Protein AF-0000000067824622 (afdb_homodimer)

Solvent-accessible surface area (backbone atoms only — not comparable to full-atom values): 77413 Å² total; per-residue (Å²): 122,45,36,51,64,17,50,75,66,68,34,81,43,77,79,72,79,79,74,75,91,81,83,80,92,77,90,79,89,81,82,81,81,83,79,84,84,83,82,83,75,81,53,50,61,63,56,38,42,48,46,45,45,47,44,43,46,45,46,46,46,50,48,45,49,50,46,48,49,45,55,58,57,63,44,68,78,65,71,70,59,89,78,37,64,46,68,47,63,69,78,46,61,61,66,55,70,83,43,65,40,79,76,28,64,77,24,50,40,25,62,70,51,50,36,55,66,32,68,67,41,32,51,51,55,46,49,69,67,58,77,60,72,76,62,56,65,56,68,55,51,68,66,64,59,63,66,58,61,33,45,52,21,46,26,0,28,39,53,31,54,35,64,65,51,46,51,49,50,52,45,69,68,55,60,36,37,25,61,49,47,53,26,49,52,42,19,69,62,60,49,31,76,82,60,52,54,64,43,48,69,60,50,50,52,52,47,26,68,32,52,45,72,90,51,82,51,85,40,82,53,56,74,59,72,83,48,72,68,36,33,31,54,47,21,36,50,33,43,43,42,36,54,25,54,58,38,43,34,36,59,76,66,40,75,47,56,34,86,91,44,53,68,66,57,44,54,56,54,67,73,54,85,69,59,70,61,37,54,51,53,23,38,44,30,55,23,50,31,17,61,42,57,56,65,40,69,54,53,49,38,33,51,50,50,51,50,55,43,41,65,55,43,36,82,43,85,67,39,68,46,52,32,49,38,48,46,38,33,45,52,40,43,38,52,45,54,40,43,38,42,46,65,38,83,69,54,89,44,62,69,50,42,28,49,50,46,41,35,31,40,35,43,56,49,50,44,39,55,38,28,50,51,16,30,54,22,23,25,50,47,83,76,53,80,41,62,32,54,46,62,82,59,73,82,45,82,91,42,51,48,51,86,58,56,66,46,48,43,54,46,38,60,45,46,57,58,47,48,52,51,28,51,52,43,40,62,42,14,50,58,42,30,23,43,63,52,69,33,49,46,62,64,51,48,52,46,48,49,53,49,50,52,50,48,51,54,49,51,52,51,46,58,62,56,62,71,47,75,42,85,39,40,52,49,11,46,54,45,38,49,49,48,38,52,48,37,42,54,48,37,32,50,48,41,50,36,50,54,51,21,44,51,23,50,72,68,65,36,45,71,50,17,51,50,29,45,49,51,46,50,47,51,44,24,70,67,45,46,42,46,51,41,31,74,70,51,75,40,76,40,61,33,41,38,34,53,44,55,68,34,50,46,46,44,53,56,43,51,54,54,49,48,54,52,52,49,42,51,42,51,39,49,44,38,38,48,29,14,52,66,51,33,91,58,34,72,60,38,52,72,72,32,63,70,55,33,49,33,52,53,29,41,54,52,34,47,52,50,52,49,49,52,52,44,29,54,42,42,55,28,56,62,33,24,86,52,20,54,44,35,37,49,49,30,51,51,45,50,52,52,54,57,57,56,75,64,65,72,39,44,63,68,44,72,59,81,62,76,80,49,40,68,55,37,47,50,52,40,51,53,44,50,54,17,45,62,67,29,65,47,70,74,42,68,54,78,72,69,75,72,77,69,72,66,60,76,59,64,80,45,38,55,58,68,60,43,70,48,45,57,66,54,50,47,56,57,67,63,44,77,68,69,69,75,81,107,123,48,37,52,62,18,51,74,64,70,35,82,47,78,78,70,79,78,73,73,88,81,83,80,90,76,91,77,91,84,81,86,80,84,82,85,85,83,81,80,74,76,53,50,61,61,58,40,43,47,46,44,45,49,46,44,47,47,46,45,45,50,47,43,50,51,47,48,48,44,53,56,56,64,44,67,79,63,70,69,57,87,78,37,63,45,69,47,63,69,79,46,61,60,66,55,70,84,43,63,42,78,76,29,65,81,25,50,40,26,62,71,51,50,35,56,66,33,67,68,43,31,53,48,56,45,50,69,68,58,77,60,72,77,62,58,68,58,69,52,56,66,65,63,60,60,67,54,60,34,42,57,21,50,26,0,27,36,53,26,52,35,64,65,51,46,49,49,51,52,45,70,67,54,61,36,37,26,61,49,47,53,27,49,51,42,17,68,63,61,49,30,78,82,60,53,54,63,43,47,69,60,49,51,53,53,46,26,68,31,50,45,72,92,51,83,52,85,41,83,53,58,73,58,70,83,49,71,68,37,34,32,52,48,21,36,48,33,44,42,42,34,55,26,54,57,37,40,33,35,58,77,66,42,76,46,57,33,87,92,44,53,67,65,56,46,55,57,52,67,72,55,84,70,59,71,61,37,54,53,54,24,38,46,30,55,25,54,33,18,62,43,57,56,65,41,68,54,53,52,38,35,50,50,50,50,50,55,44,45,68,54,40,34,81,41,82,69,40,67,43,48,34,50,36,50,45,39,33,47,52,41,43,38,53,45,57,40,42,38,41,48,65,38,82,69,52,90,46,63,68,50,43,28,48,49,45,42,36,33,40,37,41,56,48,50,45,40,54,39,27,50,50,17,30,53,22,23,24,50,50,82,76,52,78,41,62,32,54,45,63,82,59,73,81,45,83,90,42,51,47,51,87,58,56,66,47,50,44,56,44,38,58,44,47,58,58,46,48,52,51,28,51,52,44,40,61,42,14,51,58,43,29,22,41,62,51,69,33,49,47,62,63,51,49,53,45,50,50,55,49,50,53,52,47,51,53,50,50,53,51,46,58,62,54,62,72,46,76,42,86,40,42,51,49,11,46,54,44,39,50,50,48,37,53,48,38,42,52,48,37,32,51,49,40,51,35,50,52,51,22,45,52,23,51,72,68,65,35,44,70,50,18,50,52,28,45,48,51,46,51,47,52,44,26,68,67,44,49,45,46,50,48,31,76,70,47,74,59,66,40,60,33,42,36,34,52,46,53,68,34,50,45,46,44,52,57,42,51,54,54,49,48,55,53,50,50,40,50,43,51,40,50,44,39,39,47,28,15,52,65,52,32,91,58,35,72,60,37,50,73,72,32,64,70,56,34,48,34,51,55,29,42,55,52,35,47,53,50,53,49,50,52,53,44,30,54,41,42,55,28,57,63,33,25,87,53,19,55,42,35,37,48,48,30,51,51,44,50,52,54,55,56,56,55,76,65,66,72,38,42,64,67,44,74,60,82,62,76,81,50,40,69,54,36,48,49,52,38,50,53,46,51,53,19,49,60,63,31,74,52,67,76,37,65,54,79,72,70,77,70,76,68,71,68,56,76,57,64,80,46,35,57,59,67,57,44,70,46,45,56,66,53,51,46,55,57,65,61,45,73,74,63,74,72,87,104

Organism: Candidozyma auris (NCBI:txid498019)

Structure (mmCIF, N/CA/C/O backbone):
data_AF-0000000067824622-model_v1
#
loop_
_entity.id
_entity.type
_entity.pdbx_description
1 polymer 'Transcription factor domain-containing protein'
#
loop_
_atom_site.group_PDB
_atom_site.id
_atom_site.type_symbol
_atom_site.label_atom_id
_atom_site.label_alt_id
_atom_site.label_comp_id
_atom_site.label_asym_id
_atom_site.label_entity_id
_atom_site.label_seq_id
_atom_site.pdbx_PDB_ins_code
_atom_site.Cartn_x
_atom_site.Cartn_y
_atom_site.Cartn_z
_atom_site.occupancy
_atom_site.B_iso_or_equiv
_atom_site.auth_seq_id
_atom_site.auth_comp_id
_atom_site.auth_asym_id
_atom_site.auth_atom_id
_atom_site.pdbx_PDB_model_num
ATOM 1 N N . MET A 1 1 ? -39.094 11.477 28.328 1 24.86 1 MET A N 1
ATOM 2 C CA . MET A 1 1 ? -39.281 12.766 27.672 1 24.86 1 MET A CA 1
ATOM 3 C C . MET A 1 1 ? -37.969 13.305 27.109 1 24.86 1 MET A C 1
ATOM 5 O O . MET A 1 1 ? -36.938 13.172 27.75 1 24.86 1 MET A O 1
ATOM 9 N N . PRO A 1 2 ? -37.875 13.523 25.891 1 34.56 2 PRO A N 1
ATOM 10 C CA . PRO A 1 2 ? -36.656 14.055 25.266 1 34.56 2 PRO A CA 1
ATOM 11 C C . PRO A 1 2 ? -36.156 15.336 25.922 1 34.56 2 PRO A C 1
ATOM 13 O O . PRO A 1 2 ? -36.969 16.109 26.469 1 34.56 2 PRO A O 1
ATOM 16 N N . CYS A 1 3 ? -35.062 15.305 26.578 1 33.31 3 CYS A N 1
ATOM 17 C CA . CYS A 1 3 ? -34.594 16.562 27.172 1 33.31 3 CYS A CA 1
ATOM 18 C C . CYS A 1 3 ? -34.781 17.719 26.188 1 33.31 3 CYS A C 1
ATOM 20 O O . CYS A 1 3 ? -35.031 17.5 25 1 33.31 3 CYS A O 1
ATOM 22 N N . SER A 1 4 ? -34.781 18.859 26.719 1 34.53 4 SER A N 1
ATOM 23 C CA . SER A 1 4 ? -35.094 20.047 25.938 1 34.53 4 SER A CA 1
ATOM 24 C C . SER A 1 4 ? -34.188 20.172 24.719 1 34.53 4 SER A C 1
ATOM 26 O O . SER A 1 4 ? -34.594 20.656 23.672 1 34.53 4 SER A O 1
ATOM 28 N N . ALA A 1 5 ? -32.906 19.906 25.031 1 33.91 5 ALA A N 1
ATOM 29 C CA . ALA A 1 5 ? -32.062 19.938 23.828 1 33.91 5 ALA A CA 1
ATOM 30 C C . ALA A 1 5 ? -32.562 18.938 22.797 1 33.91 5 ALA A C 1
ATOM 32 O O . ALA A 1 5 ? -32.688 19.266 21.609 1 33.91 5 ALA A O 1
ATOM 33 N N . CYS A 1 6 ? -32.969 17.797 23.375 1 37.84 6 CYS A N 1
ATOM 34 C CA . CYS A 1 6 ? -33.531 16.797 22.469 1 37.84 6 CYS A CA 1
ATOM 35 C C . CYS A 1 6 ? -34.844 17.297 21.844 1 37.84 6 CYS A C 1
ATOM 37 O O . CYS A 1 6 ? -35.094 17.031 20.672 1 37.84 6 CYS A O 1
ATOM 39 N N . ILE A 1 7 ? -35.562 17.969 22.703 1 44.47 7 ILE A N 1
ATOM 40 C CA . ILE A 1 7 ? -36.812 18.516 22.172 1 44.47 7 ILE A CA 1
ATOM 41 C C . ILE A 1 7 ? -36.5 19.531 21.078 1 44.47 7 ILE A C 1
ATOM 43 O O . ILE A 1 7 ? -37.094 19.5 20 1 44.47 7 ILE A O 1
ATOM 47 N N . LYS A 1 8 ? -35.625 20.531 21.516 1 35.62 8 LYS A N 1
ATOM 48 C CA . LYS A 1 8 ? -35.281 21.578 20.547 1 35.62 8 LYS A CA 1
ATOM 49 C C . LYS A 1 8 ? -34.656 20.969 19.297 1 35.62 8 LYS A C 1
ATOM 51 O O . LYS A 1 8 ? -34.969 21.406 18.172 1 35.62 8 LYS A O 1
ATOM 56 N N . PHE A 1 9 ? -33.719 20.125 19.562 1 40.97 9 PHE A N 1
ATOM 57 C CA . PHE A 1 9 ? -33.031 19.516 18.422 1 40.97 9 PHE A CA 1
ATOM 58 C C . PHE A 1 9 ? -33.75 18.234 18.016 1 40.97 9 PHE A C 1
ATOM 60 O O . PHE A 1 9 ? -33.25 17.469 17.172 1 40.97 9 PHE A O 1
ATOM 67 N N . LYS A 1 10 ? -35.125 18.031 18.438 1 38.56 10 LYS A N 1
ATOM 68 C CA . LYS A 1 10 ? -36.031 16.938 18.172 1 38.56 10 LYS A CA 1
ATOM 69 C C . LYS A 1 10 ? -35.344 15.594 18.203 1 38.56 10 LYS A C 1
ATOM 71 O O . LYS A 1 10 ? -35.562 14.742 17.344 1 38.56 10 LYS A O 1
ATOM 76 N N . ALA A 1 11 ? -34.219 15.695 18.984 1 31.95 11 ALA A N 1
ATOM 77 C CA . ALA A 1 11 ? -33.5 14.422 19.094 1 31.95 11 ALA A CA 1
ATOM 78 C C . ALA A 1 11 ? -33.969 13.633 20.312 1 31.95 11 ALA A C 1
ATOM 80 O O . ALA A 1 11 ? -34.406 14.211 21.312 1 31.95 11 ALA A O 1
ATOM 81 N N . GLN A 1 12 ? -34.531 12.453 20.203 1 33.31 12 GLN A N 1
ATOM 82 C CA . GLN A 1 12 ? -34.969 11.516 21.219 1 33.31 12 GLN A CA 1
ATOM 83 C C . GLN A 1 12 ? -33.875 11.242 22.234 1 33.31 12 GLN A C 1
ATOM 85 O O . GLN A 1 12 ? -32.781 10.82 21.875 1 33.31 12 GLN A O 1
ATOM 90 N N . CYS A 1 13 ? -33.75 12.133 23.312 1 31.16 13 CYS A N 1
ATOM 91 C CA . CYS A 1 13 ? -32.75 12.031 24.359 1 31.16 13 CYS A CA 1
ATOM 92 C C . CYS A 1 13 ? -32.969 10.766 25.188 1 31.16 13 CYS A C 1
ATOM 94 O O . CYS A 1 13 ? -34.062 10.547 25.719 1 31.16 13 CYS A O 1
ATOM 96 N N . ASP A 1 14 ? -32.406 9.633 24.875 1 28.34 14 ASP A N 1
ATOM 97 C CA . ASP A 1 14 ? -32.594 8.422 25.672 1 28.34 14 ASP A CA 1
ATOM 98 C C . ASP A 1 14 ? -31.844 8.516 26.984 1 28.34 14 ASP A C 1
ATOM 100 O O . ASP A 1 14 ? -31.562 7.496 27.625 1 28.34 14 ASP A O 1
ATOM 104 N N . TYR A 1 15 ? -31.141 9.656 27.312 1 25.36 15 TYR A N 1
ATOM 105 C CA . TYR A 1 15 ? -30.234 9.469 28.438 1 25.36 15 TYR A CA 1
ATOM 106 C C . TYR A 1 15 ? -31 9.422 29.75 1 25.36 15 TYR A C 1
ATOM 108 O O . TYR A 1 15 ? -31.422 10.453 30.266 1 25.36 15 TYR A O 1
ATOM 116 N N . SER A 1 16 ? -31.781 8.523 30.094 1 23.59 16 SER A N 1
ATOM 117 C CA . SER A 1 16 ? -32.531 8.461 31.344 1 23.59 16 SER A CA 1
ATOM 118 C C . SER A 1 16 ? -31.594 8.555 32.531 1 23.59 16 SER A C 1
ATOM 120 O O . SER A 1 16 ? -31.891 9.242 33.531 1 23.59 16 SER A O 1
ATOM 122 N N . GLU A 1 17 ? -30.5 7.695 32.688 1 20.67 17 GLU A N 1
ATOM 123 C CA . GLU A 1 17 ? -30.297 7.172 34.031 1 20.67 17 GLU A CA 1
ATOM 124 C C . GLU A 1 17 ? -29.359 8.062 34.844 1 20.67 17 GLU A C 1
ATOM 126 O O . GLU A 1 17 ? -28.953 7.707 35.938 1 20.67 17 GLU A O 1
ATOM 131 N N . PHE A 1 18 ? -28.891 9.219 34.438 1 19.72 18 PHE A N 1
ATOM 132 C CA . PHE A 1 18 ? -27.656 9.742 35 1 19.72 18 PHE A CA 1
ATOM 133 C C . PHE A 1 18 ? -27.922 10.312 36.406 1 19.72 18 PHE A C 1
ATOM 135 O O . PHE A 1 18 ? -27.047 10.984 36.969 1 19.72 18 PHE A O 1
ATOM 142 N N . ALA A 1 19 ? -28.953 10.242 37.062 1 17.84 19 ALA A N 1
ATOM 143 C CA . ALA A 1 19 ? -29.203 11.172 38.156 1 17.84 19 ALA A CA 1
ATOM 144 C C . ALA A 1 19 ? -28.297 10.867 39.344 1 17.84 19 ALA A C 1
ATOM 146 O O . ALA A 1 19 ? -28.062 11.719 40.219 1 17.84 19 ALA A O 1
ATOM 147 N N . LYS A 1 20 ? -27.625 9.672 39.688 1 17.48 20 LYS A N 1
ATOM 148 C CA . LYS A 1 20 ? -27.797 9.562 41.125 1 17.48 20 LYS A CA 1
ATOM 149 C C . LYS A 1 20 ? -26.672 10.273 41.875 1 17.48 20 LYS A C 1
ATOM 151 O O . LYS A 1 20 ? -26.922 11.086 42.75 1 17.48 20 LYS A O 1
ATOM 156 N N . ASN A 1 21 ? -25.281 9.734 42.219 1 16.59 21 ASN A N 1
ATOM 157 C CA . ASN A 1 21 ? -24.844 9.648 43.594 1 16.59 21 ASN A CA 1
ATOM 158 C C . ASN A 1 21 ? -23.828 10.75 43.938 1 16.59 21 ASN A C 1
ATOM 160 O O . ASN A 1 21 ? -22.734 10.797 43.375 1 16.59 21 ASN A O 1
ATOM 164 N N . PHE A 1 22 ? -24.078 12.016 44.25 1 17.06 22 PHE A N 1
ATOM 165 C CA . PHE A 1 22 ? -23.297 13.203 44.531 1 17.06 22 PHE A CA 1
ATOM 166 C C . PHE A 1 22 ? -22.547 13.039 45.875 1 17.06 22 PHE A C 1
ATOM 168 O O . PHE A 1 22 ? -23.125 13.227 46.938 1 17.06 22 PHE A O 1
ATOM 175 N N . PRO A 1 23 ? -21.344 12.227 46.094 1 17.61 23 PRO A N 1
ATOM 176 C CA . PRO A 1 23 ? -20.953 12.344 47.5 1 17.61 23 PRO A CA 1
ATOM 177 C C . PRO A 1 23 ? -20.172 13.625 47.781 1 17.61 23 PRO A C 1
ATOM 179 O O . PRO A 1 23 ? -19.531 14.18 46.875 1 17.61 23 PRO A O 1
ATOM 182 N N . THR A 1 24 ? -20.094 14.406 48.969 1 16.55 24 THR A N 1
ATOM 183 C CA . THR A 1 24 ? -19.875 15.672 49.656 1 16.55 24 THR A CA 1
ATOM 184 C C . THR A 1 24 ? -18.422 15.82 50.062 1 16.55 24 THR A C 1
ATOM 186 O O . THR A 1 24 ? -18.031 16.828 50.688 1 16.55 24 THR A O 1
ATOM 189 N N . ASN A 1 25 ? -17.188 15.211 49.656 1 17.42 25 ASN A N 1
ATOM 190 C CA . ASN A 1 25 ? -16.188 15.328 50.719 1 17.42 25 ASN A CA 1
ATOM 191 C C . ASN A 1 25 ? -15.461 16.672 50.656 1 17.42 25 ASN A C 1
ATOM 193 O O . ASN A 1 25 ? -15.102 17.141 49.594 1 17.42 25 ASN A O 1
ATOM 197 N N . ARG A 1 26 ? -15.148 17.609 51.812 1 16.52 26 ARG A N 1
ATOM 198 C CA . ARG A 1 26 ? -14.859 18.922 52.375 1 16.52 26 ARG A CA 1
ATOM 199 C C . ARG A 1 26 ? -13.359 19.188 52.406 1 16.52 26 ARG A C 1
ATOM 201 O O . ARG A 1 26 ? -12.914 20.234 52.875 1 16.52 26 ARG A O 1
ATOM 208 N N . ALA A 1 27 ? -12.258 18.453 52 1 18.16 27 ALA A N 1
ATOM 209 C CA . ALA A 1 27 ? -11.109 18.703 52.875 1 18.16 27 ALA A CA 1
ATOM 210 C C . ALA A 1 27 ? -10.422 20.016 52.5 1 18.16 27 ALA A C 1
ATOM 212 O O . ALA A 1 27 ? -10.508 20.469 51.375 1 18.16 27 ALA A O 1
ATOM 213 N N . GLY A 1 28 ? -9.633 20.844 53.469 1 16.81 28 GLY A N 1
ATOM 214 C CA . GLY A 1 28 ? -9.211 22.109 54.062 1 16.81 28 GLY A CA 1
ATOM 215 C C . GLY A 1 28 ? -7.918 22.641 53.5 1 16.81 28 GLY A C 1
ATOM 216 O O . GLY A 1 28 ? -7.512 23.766 53.781 1 16.81 28 GLY A O 1
ATOM 217 N N . GLU A 1 29 ? -6.938 22 52.75 1 19.23 29 GLU A N 1
ATOM 218 C CA . GLU A 1 29 ? -5.566 22.328 53.156 1 19.23 29 GLU A CA 1
ATOM 219 C C . GLU A 1 29 ? -5.137 23.672 52.562 1 19.23 29 GLU A C 1
ATOM 221 O O . GLU A 1 29 ? -5.555 24.031 51.469 1 19.23 29 GLU A O 1
ATOM 226 N N . HIS A 1 30 ? -4.328 24.578 53.344 1 17.73 30 HIS A N 1
ATOM 227 C CA . HIS A 1 30 ? -3.873 25.922 53.656 1 17.73 30 HIS A CA 1
ATOM 228 C C . HIS A 1 30 ? -2.695 26.312 52.75 1 17.73 30 HIS A C 1
ATOM 230 O O . HIS A 1 30 ? -1.602 25.766 52.906 1 17.73 30 HIS A O 1
ATOM 236 N N . ASN A 1 31 ? -2.768 26.469 51.531 1 17.88 31 ASN A N 1
ATOM 237 C CA . ASN A 1 31 ? -1.625 26.688 50.625 1 17.88 31 ASN A CA 1
ATOM 238 C C . ASN A 1 31 ? -1.008 28.062 50.844 1 17.88 31 ASN A C 1
ATOM 240 O O . ASN A 1 31 ? -1.651 29.078 50.562 1 17.88 31 ASN A O 1
ATOM 244 N N . LYS A 1 32 ? -0.016 28.266 51.844 1 18.06 32 LYS A N 1
ATOM 245 C CA . LYS A 1 32 ? 0.682 29.484 52.25 1 18.06 32 LYS A CA 1
ATOM 246 C C . LYS A 1 32 ? 1.555 30.016 51.094 1 18.06 32 LYS A C 1
ATOM 248 O O . LYS A 1 32 ? 2.326 29.266 50.5 1 18.06 32 LYS A O 1
ATOM 253 N N . VAL A 1 33 ? 1.267 31.141 50.531 1 19.44 33 VAL A N 1
ATOM 254 C CA . VAL A 1 33 ? 1.711 31.922 49.375 1 19.44 33 VAL A CA 1
ATOM 255 C C . VAL A 1 33 ? 3.016 32.656 49.719 1 19.44 33 VAL A C 1
ATOM 257 O O . VAL A 1 33 ? 3.051 33.5 50.625 1 19.44 33 VAL A O 1
ATOM 260 N N . PHE A 1 34 ? 4.27 31.984 49.844 1 17.94 34 PHE A N 1
ATOM 261 C CA . PHE A 1 34 ? 5.449 32.656 50.375 1 17.94 34 PHE A CA 1
ATOM 262 C C . PHE A 1 34 ? 5.898 33.75 49.406 1 17.94 34 PHE A C 1
ATOM 264 O O . PHE A 1 34 ? 5.98 33.531 48.188 1 17.94 34 PHE A O 1
ATOM 271 N N . LYS A 1 35 ? 5.957 35.125 49.781 1 19.88 35 LYS A N 1
ATOM 272 C CA . LYS A 1 35 ? 6.199 36.438 49.25 1 19.88 35 LYS A CA 1
ATOM 273 C C . LYS A 1 35 ? 7.695 36.719 49.094 1 19.88 35 LYS A C 1
ATOM 275 O O . LYS A 1 35 ? 8.414 36.812 50.094 1 19.88 35 LYS A O 1
ATOM 280 N N . SER A 1 36 ? 8.492 36.031 48.281 1 20.3 36 SER A N 1
ATOM 281 C CA . SER A 1 36 ? 9.922 36.312 48.406 1 20.3 36 SER A CA 1
ATOM 282 C C . SER A 1 36 ? 10.242 37.75 48.062 1 20.3 36 SER A C 1
ATOM 284 O O . SER A 1 36 ? 9.625 38.344 47.156 1 20.3 36 SER A O 1
ATOM 286 N N . GLU A 1 37 ? 11.07 38.531 48.844 1 19.14 37 GLU A N 1
ATOM 287 C CA . GLU A 1 37 ? 11.57 39.906 49.031 1 19.14 37 GLU A CA 1
ATOM 288 C C . GLU A 1 37 ? 12.484 40.312 47.875 1 19.14 37 GLU A C 1
ATOM 290 O O . GLU A 1 37 ? 13.203 39.5 47.312 1 19.14 37 GLU A O 1
ATOM 295 N N . LEU A 1 38 ? 12.445 41.688 47.406 1 23.72 38 LEU A N 1
ATOM 296 C CA . LEU A 1 38 ? 12.789 42.594 46.312 1 23.72 38 LEU A CA 1
ATOM 297 C C . LEU A 1 38 ? 14.258 43 46.375 1 23.72 38 LEU A C 1
ATOM 299 O O . LEU A 1 38 ? 14.664 43.969 45.75 1 23.72 38 LEU A O 1
ATOM 303 N N . GLY A 1 39 ? 15.289 42.219 46.875 1 21.33 39 GLY A N 1
ATOM 304 C CA . GLY A 1 39 ? 16.484 42.938 47.25 1 21.33 39 GLY A CA 1
ATOM 305 C C . GLY A 1 39 ? 17.078 43.719 46.062 1 21.33 39 GLY A C 1
ATOM 306 O O . GLY A 1 39 ? 16.719 43.469 44.938 1 21.33 39 GLY A O 1
ATOM 307 N N . SER A 1 40 ? 18.266 44.562 46.344 1 22.34 40 SER A N 1
ATOM 308 C CA . SER A 1 40 ? 18.938 45.812 46.094 1 22.34 40 SER A CA 1
ATOM 309 C C . SER A 1 40 ? 19.672 45.781 44.75 1 22.34 40 SER A C 1
ATOM 311 O O . SER A 1 40 ? 19.953 46.844 44.156 1 22.34 40 SER A O 1
ATOM 313 N N . ASP A 1 41 ? 20.594 44.812 44.625 1 26.02 41 ASP A N 1
ATOM 314 C CA . ASP A 1 41 ? 21.906 45.062 44.031 1 26.02 41 ASP A CA 1
ATOM 315 C C . ASP A 1 41 ? 21.766 45.406 42.531 1 26.02 41 ASP A C 1
ATOM 317 O O . ASP A 1 41 ? 20.797 45 41.906 1 26.02 41 ASP A O 1
ATOM 321 N N . GLY A 1 42 ? 22.734 46.312 42.125 1 26.14 42 GLY A N 1
ATOM 322 C CA . GLY A 1 42 ? 22.938 47.188 41 1 26.14 42 GLY A CA 1
ATOM 323 C C . GLY A 1 42 ? 22.859 46.469 39.656 1 26.14 42 GLY A C 1
ATOM 324 O O . GLY A 1 42 ? 23.422 46.938 38.656 1 26.14 42 GLY A O 1
ATOM 325 N N . ARG A 1 43 ? 22.719 45.188 39.906 1 32.97 43 ARG A N 1
ATOM 326 C CA . ARG A 1 43 ? 22.797 44.438 38.656 1 32.97 43 ARG A CA 1
ATOM 327 C C . ARG A 1 43 ? 21.875 45.062 37.625 1 32.97 43 ARG A C 1
ATOM 329 O O . ARG A 1 43 ? 20.781 45.531 37.938 1 32.97 43 ARG A O 1
ATOM 336 N N . ASP A 1 44 ? 22.688 45.531 36.688 1 32.5 44 ASP A N 1
ATOM 337 C CA . ASP A 1 44 ? 22.078 46.281 35.594 1 32.5 44 ASP A CA 1
ATOM 338 C C . ASP A 1 44 ? 20.625 45.875 35.375 1 32.5 44 ASP A C 1
ATOM 340 O O . ASP A 1 44 ? 20.297 44.688 35.531 1 32.5 44 ASP A O 1
ATOM 344 N N . GLU A 1 45 ? 19.672 46.906 35.656 1 32.12 45 GLU A N 1
ATOM 345 C CA . GLU A 1 45 ? 18.234 46.656 35.625 1 32.12 45 GLU A CA 1
ATOM 346 C C . GLU A 1 45 ? 17.875 45.719 34.438 1 32.12 45 GLU A C 1
ATOM 348 O O . GLU A 1 45 ? 17.031 44.844 34.594 1 32.12 45 GLU A O 1
ATOM 353 N N . VAL A 1 46 ? 18.531 46.125 33.531 1 38.16 46 VAL A N 1
ATOM 354 C CA . VAL A 1 46 ? 18.156 45.438 32.281 1 38.16 46 VAL A CA 1
ATOM 355 C C . VAL A 1 46 ? 18.625 43.969 32.344 1 38.16 46 VAL A C 1
ATOM 357 O O . VAL A 1 46 ? 17.891 43.062 31.984 1 38.16 46 VAL A O 1
ATOM 360 N N . THR A 1 47 ? 19.969 43.844 32.719 1 38.78 47 THR A N 1
ATOM 361 C CA . THR A 1 47 ? 20.453 42.469 32.906 1 38.78 47 THR A CA 1
ATOM 362 C C . THR A 1 47 ? 19.719 41.781 34.031 1 38.78 47 THR A C 1
ATOM 364 O O . THR A 1 47 ? 19.375 40.594 33.906 1 38.78 47 THR A O 1
ATOM 367 N N . MET A 1 48 ? 19.547 42.594 35.188 1 37.72 48 MET A N 1
ATOM 368 C CA . MET A 1 48 ? 18.719 42.062 36.281 1 37.72 48 MET A CA 1
ATOM 369 C C . MET A 1 48 ? 17.312 41.75 35.781 1 37.72 48 MET A C 1
ATOM 371 O O . MET A 1 48 ? 16.734 40.75 36.156 1 37.72 48 MET A O 1
ATOM 375 N N . LEU A 1 49 ? 16.797 42.688 34.969 1 39.25 49 LEU A N 1
ATOM 376 C CA . LEU A 1 49 ? 15.484 42.406 34.375 1 39.25 49 LEU A CA 1
ATOM 377 C C . LEU A 1 49 ? 15.547 41.219 33.438 1 39.25 49 LEU A C 1
ATOM 379 O O . LEU A 1 49 ? 14.633 40.375 33.438 1 39.25 49 LEU A O 1
ATOM 383 N N . LYS A 1 50 ? 16.641 41.156 32.656 1 42.03 50 LYS A N 1
ATOM 384 C CA . LYS A 1 50 ? 16.812 39.969 31.797 1 42.03 50 LYS A CA 1
ATOM 385 C C . LYS A 1 50 ? 17.016 38.719 32.656 1 42.03 50 LYS A C 1
ATOM 387 O O . LYS A 1 50 ? 16.422 37.688 32.375 1 42.03 50 LYS A O 1
ATOM 392 N N . GLU A 1 51 ? 17.938 38.844 33.688 1 44.34 51 GLU A N 1
ATOM 393 C CA . GLU A 1 51 ? 18.109 37.719 34.594 1 44.34 51 GLU A CA 1
ATOM 394 C C . GLU A 1 51 ? 16.844 37.469 35.406 1 44.34 51 GLU A C 1
ATOM 396 O O . GLU A 1 51 ? 16.453 36.344 35.625 1 44.34 51 GLU A O 1
ATOM 401 N N . ARG A 1 52 ? 16.266 38.625 35.906 1 41.44 52 ARG A N 1
ATOM 402 C CA . ARG A 1 52 ? 14.984 38.469 36.594 1 41.44 52 ARG A CA 1
ATOM 403 C C . ARG A 1 52 ? 13.922 37.938 35.656 1 41.44 52 ARG A C 1
ATOM 405 O O . ARG A 1 52 ? 13.117 37.062 36.031 1 41.44 52 ARG A O 1
ATOM 412 N N . LEU A 1 53 ? 13.977 38.406 34.375 1 42.09 53 LEU A N 1
ATOM 413 C CA . LEU A 1 53 ? 13.047 37.812 33.406 1 42.09 53 LEU A CA 1
ATOM 414 C C . LEU A 1 53 ? 13.406 36.375 33.125 1 42.09 53 LEU A C 1
ATOM 416 O O . LEU A 1 53 ? 12.523 35.5 33.094 1 42.09 53 LEU A O 1
ATOM 420 N N . MET A 1 54 ? 14.68 36.094 32.969 1 48.31 54 MET A N 1
ATOM 421 C CA . MET A 1 54 ? 15.07 34.688 32.844 1 48.31 54 MET A CA 1
ATOM 422 C C . MET A 1 54 ? 14.773 33.938 34.125 1 48.31 54 MET A C 1
ATOM 424 O O . MET A 1 54 ? 14.289 32.781 34.094 1 48.31 54 MET A O 1
ATOM 428 N N . ALA A 1 55 ? 15.156 34.531 35.281 1 45.22 55 ALA A N 1
ATOM 429 C CA . ALA A 1 55 ? 14.844 33.906 36.562 1 45.22 55 ALA A CA 1
ATOM 430 C C . ALA A 1 55 ? 13.336 33.812 36.812 1 45.22 55 ALA A C 1
ATOM 432 O O . ALA A 1 55 ? 12.828 32.812 37.312 1 45.22 55 ALA A O 1
ATOM 433 N N . LEU A 1 56 ? 12.617 34.906 36.469 1 40.22 56 LEU A N 1
ATOM 434 C CA . LEU A 1 56 ? 11.164 34.844 36.594 1 40.22 56 LEU A CA 1
ATOM 435 C C . LEU A 1 56 ? 10.578 33.875 35.562 1 40.22 56 LEU A C 1
ATOM 437 O O . LEU A 1 56 ? 9.664 33.125 35.875 1 40.22 56 LEU A O 1
ATOM 441 N N . GLU A 1 57 ? 11.188 33.875 34.344 1 42.62 57 GLU A N 1
ATOM 442 C CA . GLU A 1 57 ? 10.766 32.844 33.406 1 42.62 57 GLU A CA 1
ATOM 443 C C . GLU A 1 57 ? 11.141 31.453 33.875 1 42.62 57 GLU A C 1
ATOM 445 O O . GLU A 1 57 ? 10.344 30.516 33.75 1 42.62 57 GLU A O 1
ATOM 450 N N . GLU A 1 58 ? 12.32 31.328 34.406 1 44.62 58 GLU A N 1
ATOM 451 C CA . GLU A 1 58 ? 12.664 30.062 35.031 1 44.62 58 GLU A CA 1
ATOM 452 C C . GLU A 1 58 ? 11.828 29.828 36.281 1 44.62 58 GLU A C 1
ATOM 454 O O . GLU A 1 58 ? 11.398 28.703 36.562 1 44.62 58 GLU A O 1
ATOM 459 N N . ALA A 1 59 ? 11.633 30.812 37.188 1 41.12 59 ALA A N 1
ATOM 460 C CA . ALA A 1 59 ? 10.766 30.672 38.344 1 41.12 59 ALA A CA 1
ATOM 461 C C . ALA A 1 59 ? 9.32 30.422 37.906 1 41.12 59 ALA A C 1
ATOM 463 O O . ALA A 1 59 ? 8.625 29.594 38.531 1 41.12 59 ALA A O 1
ATOM 464 N N . VAL A 1 60 ? 8.875 31.172 36.875 1 38.28 60 VAL A N 1
ATOM 465 C CA . VAL A 1 60 ? 7.547 30.859 36.344 1 38.28 60 VAL A CA 1
ATOM 466 C C . VAL A 1 60 ? 7.566 29.469 35.719 1 38.28 60 VAL A C 1
ATOM 468 O O . VAL A 1 60 ? 6.641 28.672 35.906 1 38.28 60 VAL A O 1
ATOM 471 N N . LYS A 1 61 ? 8.633 29.141 35.031 1 39.69 61 LYS A N 1
ATOM 472 C CA . LYS A 1 61 ? 8.789 27.781 34.5 1 39.69 61 LYS A CA 1
ATOM 473 C C . LYS A 1 61 ? 8.82 26.75 35.625 1 39.69 61 LYS A C 1
ATOM 475 O O . LYS A 1 61 ? 8.18 25.703 35.531 1 39.69 61 LYS A O 1
ATOM 480 N N . ARG A 1 62 ? 9.68 26.953 36.625 1 40.19 62 ARG A N 1
ATOM 481 C CA . ARG A 1 62 ? 9.75 26.047 37.781 1 40.19 62 ARG A CA 1
ATOM 482 C C . ARG A 1 62 ? 8.438 26.047 38.562 1 40.19 62 ARG A C 1
ATOM 484 O O . ARG A 1 62 ? 7.961 25 39 1 40.19 62 ARG A O 1
ATOM 491 N N . ASN A 1 63 ? 7.973 27.203 38.875 1 37.09 63 ASN A N 1
ATOM 492 C CA . ASN A 1 63 ? 6.684 27.234 39.531 1 37.09 63 ASN A CA 1
ATOM 493 C C . ASN A 1 63 ? 5.562 26.703 38.656 1 37.09 63 ASN A C 1
ATOM 495 O O . ASN A 1 63 ? 4.652 26.031 39.125 1 37.09 63 ASN A O 1
ATOM 499 N N . THR A 1 64 ? 5.633 27 37.375 1 33.78 64 THR A N 1
ATOM 500 C CA . THR A 1 64 ? 4.648 26.422 36.469 1 33.78 64 THR A CA 1
ATOM 501 C C . THR A 1 64 ? 4.871 24.922 36.312 1 33.78 64 THR A C 1
ATOM 503 O O . THR A 1 64 ? 3.912 24.156 36.25 1 33.78 64 THR A O 1
ATOM 506 N N . ALA A 1 65 ? 6.078 24.469 36.25 1 38.16 65 ALA A N 1
ATOM 507 C CA . ALA A 1 65 ? 6.316 23.031 36.281 1 38.16 65 ALA A CA 1
ATOM 508 C C . ALA A 1 65 ? 5.855 22.422 37.594 1 38.16 65 ALA A C 1
ATOM 510 O O . ALA A 1 65 ? 5.277 21.328 37.625 1 38.16 65 ALA A O 1
ATOM 511 N N . LYS A 1 66 ? 6.188 23 38.781 1 36.91 66 LYS A N 1
ATOM 512 C CA . LYS A 1 66 ? 5.703 22.516 40.062 1 36.91 66 LYS A CA 1
ATOM 513 C C . LYS A 1 66 ? 4.184 22.609 40.156 1 36.91 66 LYS A C 1
ATOM 515 O O . LYS A 1 66 ? 3.529 21.688 40.656 1 36.91 66 LYS A O 1
ATOM 520 N N . ARG A 1 67 ? 3.637 23.734 39.781 1 32.97 67 ARG A N 1
ATOM 521 C CA . ARG A 1 67 ? 2.182 23.859 39.812 1 32.97 67 ARG A CA 1
ATOM 522 C C . ARG A 1 67 ? 1.543 22.969 38.75 1 32.97 67 ARG A C 1
ATOM 524 O O . ARG A 1 67 ? 0.453 22.422 38.969 1 32.97 67 ARG A O 1
ATOM 531 N N . ARG A 1 68 ? 2.15 22.812 37.594 1 37.28 68 ARG A N 1
ATOM 532 C CA . ARG A 1 68 ? 1.744 21.797 36.625 1 37.28 68 ARG A CA 1
ATOM 533 C C . ARG A 1 68 ? 1.673 20.422 37.25 1 37.28 68 ARG A C 1
ATOM 535 O O . ARG A 1 68 ? 0.71 19.688 37.031 1 37.28 68 ARG A O 1
ATOM 542 N N . SER A 1 69 ? 2.74 20.062 37.969 1 37.09 69 SER A N 1
ATOM 543 C CA . SER A 1 69 ? 2.76 18.797 38.688 1 37.09 69 SER A CA 1
ATOM 544 C C . SER A 1 69 ? 1.692 18.766 39.781 1 37.09 69 SER A C 1
ATOM 546 O O . SER A 1 69 ? 1.121 17.703 40.062 1 37.09 69 SER A O 1
ATOM 548 N N . GLN A 1 70 ? 1.493 19.844 40.438 1 35.97 70 GLN A N 1
ATOM 549 C CA . GLN A 1 70 ? 0.503 19.844 41.5 1 35.97 70 GLN A CA 1
ATOM 550 C C . GLN A 1 70 ? -0.914 19.766 40.938 1 35.97 70 GLN A C 1
ATOM 552 O O . GLN A 1 70 ? -1.771 19.094 41.531 1 35.97 70 GLN A O 1
ATOM 557 N N . VAL A 1 71 ? -1.248 20.609 40 1 33.75 71 VAL A N 1
ATOM 558 C CA . VAL A 1 71 ? -2.592 20.516 39.438 1 33.75 71 VAL A CA 1
ATOM 559 C C . VAL A 1 71 ? -2.777 19.172 38.75 1 33.75 71 VAL A C 1
ATOM 561 O O . VAL A 1 71 ? -3.818 18.531 38.906 1 33.75 71 VAL A O 1
ATOM 564 N N . ILE A 1 72 ? -1.826 18.766 37.938 1 39.16 72 ILE A N 1
ATOM 565 C CA . ILE A 1 72 ? -1.896 17.422 37.344 1 39.16 72 ILE A CA 1
ATOM 566 C C . ILE A 1 72 ? -1.964 16.391 38.469 1 39.16 72 ILE A C 1
ATOM 568 O O . ILE A 1 72 ? -2.693 15.406 38.375 1 39.16 72 ILE A O 1
ATOM 572 N N . GLN A 1 73 ? -1.229 16.641 39.594 1 36.5 73 GLN A N 1
ATOM 573 C CA . GLN A 1 73 ? -1.237 15.734 40.75 1 36.5 73 GLN A CA 1
ATOM 574 C C . GLN A 1 73 ? -2.574 15.781 41.469 1 36.5 73 GLN A C 1
ATOM 576 O O . GLN A 1 73 ? -2.898 14.883 42.25 1 36.5 73 GLN A O 1
ATOM 581 N N . SER A 1 74 ? -3.141 16.891 41.469 1 35.28 74 SER A N 1
ATOM 582 C CA . SER A 1 74 ? -4.379 16.906 42.25 1 35.28 74 SER A CA 1
ATOM 583 C C . SER A 1 74 ? -5.48 16.125 41.531 1 35.28 74 SER A C 1
ATOM 585 O O . SER A 1 74 ? -6.555 15.906 42.094 1 35.28 74 SER A O 1
ATOM 587 N N . VAL A 1 75 ? -5.457 16.188 40.25 1 35.81 75 VAL A N 1
ATOM 588 C CA . VAL A 1 75 ? -6.477 15.328 39.656 1 35.81 75 VAL A CA 1
ATOM 589 C C . VAL A 1 75 ? -6.07 13.859 39.781 1 35.81 75 VAL A C 1
ATOM 591 O O . VAL A 1 75 ? -5.016 13.453 39.281 1 35.81 75 VAL A O 1
ATOM 594 N N . PRO A 1 76 ? -6.512 13.273 40.75 1 36.19 76 PRO A N 1
ATOM 595 C CA . PRO A 1 76 ? -6.164 11.859 40.906 1 36.19 76 PRO A CA 1
ATOM 596 C C . PRO A 1 76 ? -6.125 11.133 39.562 1 36.19 76 PRO A C 1
ATOM 598 O O . PRO A 1 76 ? -7.039 11.281 38.75 1 36.19 76 PRO A O 1
ATOM 601 N N . GLU A 1 77 ? -4.91 11.008 39.031 1 45.88 77 GLU A N 1
ATOM 602 C CA . GLU A 1 77 ? -4.781 10.156 37.875 1 45.88 77 GLU A CA 1
ATOM 603 C C . GLU A 1 77 ? -5.633 8.898 38 1 45.88 77 GLU A C 1
ATOM 605 O O . GLU A 1 77 ? -5.285 7.988 38.75 1 45.88 77 GLU A O 1
ATOM 610 N N . LEU A 1 78 ? -6.855 9.094 37.812 1 44.66 78 LEU A N 1
ATOM 611 C CA . LEU A 1 78 ? -7.652 7.875 37.781 1 44.66 78 LEU A CA 1
ATOM 612 C C . LEU A 1 78 ? -7.176 6.949 36.656 1 44.66 78 LEU A C 1
ATOM 614 O O . LEU A 1 78 ? -7 7.383 35.531 1 44.66 78 LEU A O 1
ATOM 618 N N . LYS A 1 79 ? -6.438 5.961 37.188 1 54.12 79 LYS A N 1
ATOM 619 C CA . LYS A 1 79 ? -6.016 4.926 36.25 1 54.12 79 LYS A CA 1
ATOM 620 C C . LYS A 1 79 ? -7.191 4.043 35.844 1 54.12 79 LYS A C 1
ATOM 622 O O . LYS A 1 79 ? -7.98 3.617 36.688 1 54.12 79 LYS A O 1
ATOM 627 N N . ALA A 1 80 ? -7.52 4.207 34.656 1 57.53 80 ALA A N 1
ATOM 628 C CA . ALA A 1 80 ? -8.516 3.279 34.125 1 57.53 80 ALA A CA 1
ATOM 629 C C . ALA A 1 80 ? -8.234 1.853 34.594 1 57.53 80 ALA A C 1
ATOM 631 O O . ALA A 1 80 ? -7.094 1.507 34.906 1 57.53 80 ALA A O 1
ATOM 632 N N . SER A 1 81 ? -9.297 1.148 34.875 1 63.72 81 SER A N 1
ATOM 633 C CA . SER A 1 81 ? -9.148 -0.267 35.188 1 63.72 81 SER A CA 1
ATOM 634 C C . SER A 1 81 ? -8.25 -0.976 34.188 1 63.72 81 SER A C 1
ATOM 636 O O . SER A 1 81 ? -8.18 -0.588 33.031 1 63.72 81 SER A O 1
ATOM 638 N N . SER A 1 82 ? -7.418 -1.758 34.75 1 64.62 82 SER A N 1
ATOM 639 C CA . SER A 1 82 ? -6.465 -2.514 33.938 1 64.62 82 SER A CA 1
ATOM 640 C C . SER A 1 82 ? -7.164 -3.238 32.781 1 64.62 82 SER A C 1
ATOM 642 O O . SER A 1 82 ? -6.535 -3.57 31.781 1 64.62 82 SER A O 1
ATOM 644 N N . GLU A 1 83 ? -8.414 -3.295 32.875 1 75.12 83 GLU A N 1
ATOM 645 C CA . GLU A 1 83 ? -9.133 -4.07 31.875 1 75.12 83 GLU A CA 1
ATOM 646 C C . GLU A 1 83 ? -9.891 -3.16 30.906 1 75.12 83 GLU A C 1
ATOM 648 O O . GLU A 1 83 ? -10.523 -3.637 29.969 1 75.12 83 GLU A O 1
ATOM 653 N N . ALA A 1 84 ? -9.695 -1.883 31.125 1 84.94 84 ALA A N 1
ATOM 654 C CA . ALA A 1 84 ? -10.477 -0.963 30.297 1 84.94 84 ALA A CA 1
ATOM 655 C C . ALA A 1 84 ? -9.992 -0.98 28.844 1 84.94 84 ALA A C 1
ATOM 657 O O . ALA A 1 84 ? -8.789 -1.057 28.594 1 84.94 84 ALA A O 1
ATOM 658 N N . LYS A 1 85 ? -10.984 -1.032 27.938 1 89 85 LYS A N 1
ATOM 659 C CA . LYS A 1 85 ? -10.68 -1.055 26.516 1 89 85 LYS A CA 1
ATOM 660 C C . LYS A 1 85 ? -11.359 0.104 25.797 1 89 85 LYS A C 1
ATOM 662 O O . LYS A 1 85 ? -12.32 0.685 26.297 1 89 85 LYS A O 1
ATOM 667 N N . ILE A 1 86 ? -10.758 0.54 24.719 1 91.06 86 ILE A N 1
ATOM 668 C CA . ILE A 1 86 ? -11.305 1.599 23.875 1 91.06 86 ILE A CA 1
ATOM 669 C C . ILE A 1 86 ? -11.305 1.151 22.422 1 91.06 86 ILE A C 1
ATOM 671 O O . ILE A 1 86 ? -10.422 0.411 21.984 1 91.06 86 ILE A O 1
ATOM 675 N N . SER A 1 87 ? -12.352 1.526 21.719 1 87.56 87 SER A N 1
ATOM 676 C CA . SER A 1 87 ? -12.43 1.248 20.297 1 87.56 87 SER A CA 1
ATOM 677 C C . SER A 1 87 ? -12.273 2.525 19.469 1 87.56 87 SER A C 1
ATOM 679 O O . SER A 1 87 ? -12.922 3.535 19.766 1 87.56 87 SER A O 1
ATOM 681 N N . PHE A 1 88 ? -11.422 2.459 18.531 1 87.75 88 PHE A N 1
ATOM 682 C CA . PHE A 1 88 ? -11.234 3.59 17.625 1 87.75 88 PHE A CA 1
ATOM 683 C C . PHE A 1 88 ? -12.016 3.389 16.328 1 87.75 88 PHE A C 1
ATOM 685 O O . PHE A 1 88 ? -12.008 4.254 15.453 1 87.75 88 PHE A O 1
ATOM 692 N N . SER A 1 89 ? -12.594 2.215 16.25 1 76.75 89 SER A N 1
ATOM 693 C CA . SER A 1 89 ? -13.383 1.908 15.062 1 76.75 89 SER A CA 1
ATOM 694 C C . SER A 1 89 ? -14.742 2.59 15.109 1 76.75 89 SER A C 1
ATOM 696 O O . SER A 1 89 ? -15.609 2.197 15.891 1 76.75 89 SER A O 1
ATOM 698 N N . VAL A 1 90 ? -14.836 3.662 14.375 1 68.31 90 VAL A N 1
ATOM 699 C CA . VAL A 1 90 ? -16.109 4.367 14.328 1 68.31 90 VAL A CA 1
ATOM 700 C C . VAL A 1 90 ? -16.906 3.91 13.102 1 68.31 90 VAL A C 1
ATOM 702 O O . VAL A 1 90 ? -16.391 3.902 11.984 1 68.31 90 VAL A O 1
ATOM 705 N N . PRO A 1 91 ? -18.031 3.355 13.398 1 65.44 91 PRO A N 1
ATOM 706 C CA . PRO A 1 91 ? -18.859 2.926 12.266 1 65.44 91 PRO A CA 1
ATOM 707 C C . PRO A 1 91 ? -19.219 4.078 11.336 1 65.44 91 PRO A C 1
ATOM 709 O O . PRO A 1 91 ? -19.625 5.148 11.797 1 65.44 91 PRO A O 1
ATOM 712 N N . LEU A 1 92 ? -18.891 3.961 10.156 1 62.81 92 LEU A N 1
ATOM 713 C CA . LEU A 1 92 ? -19.203 5.016 9.195 1 62.81 92 LEU A CA 1
ATOM 714 C C . LEU A 1 92 ? -20.031 4.465 8.039 1 62.81 92 LEU A C 1
ATOM 716 O O . LEU A 1 92 ? -19.844 3.314 7.633 1 62.81 92 LEU A O 1
ATOM 720 N N . LYS A 1 93 ? -20.953 5.23 7.602 1 60.41 93 LYS A N 1
ATOM 721 C CA . LYS A 1 93 ? -21.719 4.871 6.414 1 60.41 93 LYS A CA 1
ATOM 722 C C . LYS A 1 93 ? -20.844 4.875 5.168 1 60.41 93 LYS A C 1
ATOM 724 O O . LYS A 1 93 ? -19.969 5.738 5.02 1 60.41 93 LYS A O 1
ATOM 729 N N . VAL A 1 94 ? -20.984 3.812 4.465 1 58.25 94 VAL A N 1
ATOM 730 C CA . VAL A 1 94 ? -20.25 3.75 3.201 1 58.25 94 VAL A CA 1
ATOM 731 C C . VAL A 1 94 ? -20.781 4.812 2.244 1 58.25 94 VAL A C 1
ATOM 733 O O . VAL A 1 94 ? -22 4.906 2.025 1 58.25 94 VAL A O 1
ATOM 736 N N . PRO A 1 95 ? -19.797 5.684 1.954 1 54.78 95 PRO A N 1
ATOM 737 C CA . PRO A 1 95 ? -20.281 6.703 1.019 1 54.78 95 PRO A CA 1
ATOM 738 C C . PRO A 1 95 ? -20.797 6.105 -0.289 1 54.78 95 PRO A C 1
ATOM 740 O O . PRO A 1 95 ? -20.344 5.039 -0.707 1 54.78 95 PRO A O 1
ATOM 743 N N . ASP A 1 96 ? -21.891 6.668 -0.711 1 53.94 96 ASP A N 1
ATOM 744 C CA . ASP A 1 96 ? -22.406 6.27 -2.023 1 53.94 96 ASP A CA 1
ATOM 745 C C . ASP A 1 96 ? -21.297 6.34 -3.078 1 53.94 96 ASP A C 1
ATOM 747 O O . ASP A 1 96 ? -20.359 7.129 -2.949 1 53.94 96 ASP A O 1
ATOM 751 N N . ALA A 1 97 ? -21.219 5.371 -3.854 1 50.12 97 ALA A N 1
ATOM 752 C CA . ALA A 1 97 ? -20.234 5.27 -4.926 1 50.12 97 ALA A CA 1
ATOM 753 C C . ALA A 1 97 ? -20.016 6.621 -5.602 1 50.12 97 ALA A C 1
ATOM 755 O O . ALA A 1 97 ? -18.922 6.906 -6.098 1 50.12 97 ALA A O 1
ATOM 756 N N . LYS A 1 98 ? -21.094 7.453 -5.543 1 45.75 98 LYS A N 1
ATOM 757 C CA . LYS A 1 98 ? -21.047 8.727 -6.25 1 45.75 98 LYS A CA 1
ATOM 758 C C . LYS A 1 98 ? -20.5 9.836 -5.355 1 45.75 98 LYS A C 1
ATOM 760 O O . LYS A 1 98 ? -20.312 10.969 -5.809 1 45.75 98 LYS A O 1
ATOM 765 N N . SER A 1 99 ? -20.234 9.406 -4.16 1 50.91 99 SER A N 1
ATOM 766 C CA . SER A 1 99 ? -19.797 10.461 -3.242 1 50.91 99 SER A CA 1
ATOM 767 C C . SER A 1 99 ? -18.344 10.844 -3.494 1 50.91 99 SER A C 1
ATOM 769 O O . SER A 1 99 ? -17.531 10 -3.842 1 50.91 99 SER A O 1
ATOM 771 N N . PRO A 1 100 ? -18.156 12.164 -3.447 1 47.28 100 PRO A N 1
ATOM 772 C CA . PRO A 1 100 ? -16.797 12.641 -3.695 1 47.28 100 PRO A CA 1
ATOM 773 C C . PRO A 1 100 ? -15.781 12.023 -2.744 1 47.28 100 PRO A C 1
ATOM 775 O O . PRO A 1 100 ? -16.109 11.68 -1.607 1 47.28 100 PRO A O 1
ATOM 778 N N . PRO A 1 101 ? -14.609 11.891 -3.229 1 48.91 101 PRO A N 1
ATOM 779 C CA . PRO A 1 101 ? -13.508 11.227 -2.531 1 48.91 101 PRO A CA 1
ATOM 780 C C . PRO A 1 101 ? -13.195 11.859 -1.179 1 48.91 101 PRO A C 1
ATOM 782 O O . PRO A 1 101 ? -12.664 11.195 -0.287 1 48.91 101 PRO A O 1
ATOM 785 N N . TYR A 1 102 ? -13.5 13.156 -1.08 1 45.56 102 TYR A N 1
ATOM 786 C CA . TYR A 1 102 ? -13.031 13.875 0.097 1 45.56 102 TYR A CA 1
ATOM 787 C C . TYR A 1 102 ? -13.648 13.312 1.368 1 45.56 102 TYR A C 1
ATOM 789 O O . TYR A 1 102 ? -13.164 13.57 2.471 1 45.56 102 TYR A O 1
ATOM 797 N N . LEU A 1 103 ? -14.703 12.672 1.184 1 48.59 103 LEU A N 1
ATOM 798 C CA . LEU A 1 103 ? -15.32 12.086 2.367 1 48.59 103 LEU A CA 1
ATOM 799 C C . LEU A 1 103 ? -14.688 10.742 2.701 1 48.59 103 LEU A C 1
ATOM 801 O O . LEU A 1 103 ? -15.094 10.086 3.666 1 48.59 103 LEU A O 1
ATOM 805 N N . LYS A 1 104 ? -13.641 10.539 1.917 1 48.19 104 LYS A N 1
ATOM 806 C CA . LYS A 1 104 ? -13.172 9.148 1.911 1 48.19 104 LYS A CA 1
ATOM 807 C C . LYS A 1 104 ? -12.117 8.922 2.984 1 48.19 104 LYS A C 1
ATOM 809 O O . LYS A 1 104 ? -11.773 7.777 3.293 1 48.19 104 LYS A O 1
ATOM 814 N N . ASP A 1 105 ? -11.445 10.148 3.529 1 52.56 105 ASP A N 1
ATOM 815 C CA . ASP A 1 105 ? -10.312 9.867 4.402 1 52.56 105 ASP A CA 1
ATOM 816 C C . ASP A 1 105 ? -10.781 9.453 5.793 1 52.56 105 ASP A C 1
ATOM 818 O O . ASP A 1 105 ? -11.406 10.242 6.504 1 52.56 105 ASP A O 1
ATOM 822 N N . TRP A 1 106 ? -10.609 8.133 6.242 1 62.81 106 TRP A N 1
ATOM 823 C CA . TRP A 1 106 ? -11.43 7.492 7.266 1 62.81 106 TRP A CA 1
ATOM 824 C C . TRP A 1 106 ? -10.594 7.098 8.477 1 62.81 106 TRP A C 1
ATOM 826 O O . TRP A 1 106 ? -10.945 6.172 9.211 1 62.81 106 TRP A O 1
ATOM 836 N N . GLY A 1 107 ? -9.562 8.031 8.797 1 77.44 107 GLY A N 1
ATOM 837 C CA . GLY A 1 107 ? -8.945 7.586 10.031 1 77.44 107 GLY A CA 1
ATOM 838 C C . GLY A 1 107 ? -9.609 8.148 11.273 1 77.44 107 GLY A C 1
ATOM 839 O O . GLY A 1 107 ? -10.391 9.102 11.188 1 77.44 107 GLY A O 1
ATOM 840 N N . PRO A 1 108 ? -9.477 7.578 12.32 1 86.81 108 PRO A N 1
ATOM 841 C CA . PRO A 1 108 ? -10.164 7.957 13.562 1 86.81 108 PRO A CA 1
ATOM 842 C C . PRO A 1 108 ? -9.906 9.414 13.953 1 86.81 108 PRO A C 1
ATOM 844 O O . PRO A 1 108 ? -10.703 10.008 14.68 1 86.81 108 PRO A O 1
ATOM 847 N N . PHE A 1 109 ? -8.836 10.039 13.469 1 88.56 109 PHE A N 1
ATOM 848 C CA . PHE A 1 109 ? -8.484 11.375 13.938 1 88.56 109 PHE A CA 1
ATOM 849 C C . PHE A 1 109 ? -9.016 12.438 12.977 1 88.56 109 PHE A C 1
ATOM 851 O O . PHE A 1 109 ? -8.844 13.633 13.219 1 88.56 109 PHE A O 1
ATOM 858 N N . ARG A 1 110 ? -9.633 12.031 12.055 1 81.06 110 ARG A N 1
ATOM 859 C CA . ARG A 1 110 ? -10.242 13 11.148 1 81.06 110 ARG A CA 1
ATOM 860 C C . ARG A 1 110 ? -11.359 13.773 11.836 1 81.06 110 ARG A C 1
ATOM 862 O O . ARG A 1 110 ? -12.117 13.203 12.625 1 81.06 110 ARG A O 1
ATOM 869 N N . TRP A 1 111 ? -11.484 14.977 11.484 1 78.5 111 TRP A N 1
ATOM 870 C CA . TRP A 1 111 ? -12.367 15.875 12.219 1 78.5 111 TRP A CA 1
ATOM 871 C C . TRP A 1 111 ? -13.812 15.398 12.156 1 78.5 111 TRP A C 1
ATOM 873 O O . TRP A 1 111 ? -14.547 15.5 13.141 1 78.5 111 TRP A O 1
ATOM 883 N N . ILE A 1 112 ? -14.227 14.852 11.055 1 74.31 112 ILE A N 1
ATOM 884 C CA . ILE A 1 112 ? -15.609 14.438 10.883 1 74.31 112 ILE A CA 1
ATOM 885 C C . ILE A 1 112 ? -15.93 13.297 11.852 1 74.31 112 ILE A C 1
ATOM 887 O O . ILE A 1 112 ? -17.031 13.227 12.398 1 74.31 112 ILE A O 1
ATOM 891 N N . LEU A 1 113 ? -15.008 12.516 12 1 77.75 113 LEU A N 1
ATOM 892 C CA . LEU A 1 113 ? -15.219 11.398 12.914 1 77.75 113 LEU A CA 1
ATOM 893 C C . LEU A 1 113 ? -15.18 11.867 14.367 1 77.75 113 LEU A C 1
ATOM 895 O O . LEU A 1 113 ? -15.969 11.398 15.188 1 77.75 113 LEU A O 1
ATOM 899 N N . MET A 1 114 ? -14.352 12.734 14.594 1 81.38 114 MET A N 1
ATOM 900 C CA . MET A 1 114 ? -14.25 13.258 15.953 1 81.38 114 MET A CA 1
ATOM 901 C C . MET A 1 114 ? -15.523 14 16.344 1 81.38 114 MET A C 1
ATOM 903 O O . MET A 1 114 ? -15.992 13.883 17.469 1 81.38 114 MET A O 1
ATOM 907 N N . VAL A 1 115 ? -16.047 14.711 15.422 1 80.56 115 VAL A N 1
ATOM 908 C CA . VAL A 1 115 ? -17.281 15.43 15.656 1 80.56 115 VAL A CA 1
ATOM 909 C C . VAL A 1 115 ? -18.422 14.438 15.891 1 80.56 115 VAL A C 1
ATOM 911 O O . VAL A 1 115 ? -19.281 14.664 16.734 1 80.56 115 VAL A O 1
ATOM 914 N N . SER A 1 116 ? -18.328 13.359 15.211 1 76.62 116 SER A N 1
ATOM 915 C CA . SER A 1 116 ? -19.406 12.375 15.297 1 76.62 116 SER A CA 1
ATOM 916 C C . SER A 1 116 ? -19.391 11.664 16.641 1 76.62 116 SER A C 1
ATOM 918 O O . SER A 1 116 ? -20.406 11.086 17.047 1 76.62 116 SER A O 1
ATOM 920 N N . LEU A 1 117 ? -18.312 11.727 17.344 1 80.31 117 LEU A N 1
ATOM 921 C CA . LEU A 1 117 ? -18.188 11.039 18.625 1 80.31 117 LEU A CA 1
ATOM 922 C C . LEU A 1 117 ? -18.906 11.812 19.719 1 80.31 117 LEU A C 1
ATOM 924 O O . LEU A 1 117 ? -19.203 11.258 20.781 1 80.31 117 LEU A O 1
ATOM 928 N N . ASP A 1 118 ? -19.094 13.062 19.422 1 80.19 118 ASP A N 1
ATOM 929 C CA . ASP A 1 118 ? -19.75 13.938 20.391 1 80.19 118 ASP A CA 1
ATOM 930 C C . ASP A 1 118 ? -21.156 14.328 19.922 1 80.19 118 ASP A C 1
ATOM 932 O O . ASP A 1 118 ? -21.297 15.133 19 1 80.19 118 ASP A O 1
ATOM 936 N N . PRO A 1 119 ? -22.047 13.867 20.656 1 74.44 119 PRO A N 1
ATOM 937 C CA . PRO A 1 119 ? -23.422 14.117 20.203 1 74.44 119 PRO A CA 1
ATOM 938 C C . PRO A 1 119 ? -23.75 15.609 20.141 1 74.44 119 PRO A C 1
ATOM 940 O O . PRO A 1 119 ? -24.484 16.047 19.25 1 74.44 119 PRO A O 1
ATOM 943 N N . VAL A 1 120 ? -23.281 16.375 21.078 1 73.19 120 VAL A N 1
ATOM 944 C CA . VAL A 1 120 ? -23.594 17.797 21.109 1 73.19 120 VAL A CA 1
ATOM 945 C C . VAL A 1 120 ? -22.953 18.5 19.922 1 73.19 120 VAL A C 1
ATOM 947 O O . VAL A 1 120 ? -23.594 19.297 19.219 1 73.19 120 VAL A O 1
ATOM 950 N N . LEU A 1 121 ? -21.734 18.203 19.766 1 80.06 121 LEU A N 1
ATOM 951 C CA . LEU A 1 121 ? -21.016 18.797 18.656 1 80.06 121 LEU A CA 1
ATOM 952 C C . LEU A 1 121 ? -21.594 18.344 17.328 1 80.06 121 LEU A C 1
ATOM 954 O O . LEU A 1 121 ? -21.688 19.125 16.375 1 80.06 121 LEU A O 1
ATOM 958 N N . HIS A 1 122 ? -21.922 17.125 17.312 1 76.75 122 HIS A N 1
ATOM 959 C CA . HIS A 1 122 ? -22.516 16.562 16.094 1 76.75 122 HIS A CA 1
ATOM 960 C C . HIS A 1 122 ? -23.781 17.312 15.711 1 76.75 122 HIS A C 1
ATOM 962 O O . HIS A 1 122 ? -23.969 17.656 14.547 1 76.75 122 HIS A O 1
ATOM 968 N N . SER A 1 123 ? -24.625 17.531 16.625 1 72.5 123 SER A N 1
ATOM 969 C CA . SER A 1 123 ? -25.875 18.234 16.375 1 72.5 123 SER A CA 1
ATOM 970 C C . SER A 1 123 ? -25.641 19.672 15.922 1 72.5 123 SER A C 1
ATOM 972 O O . SER A 1 123 ? -26.344 20.172 15.047 1 72.5 123 SER A O 1
ATOM 974 N N . MET A 1 124 ? -24.719 20.234 16.531 1 74.88 124 MET A N 1
ATOM 975 C CA . MET A 1 124 ? -24.406 21.625 16.188 1 74.88 124 MET A CA 1
ATOM 976 C C . MET A 1 124 ? -23.875 21.703 14.758 1 74.88 124 MET A C 1
ATOM 978 O O . MET A 1 124 ? -24.312 22.547 13.969 1 74.88 124 MET A O 1
ATOM 982 N N . VAL A 1 125 ? -22.938 20.859 14.484 1 74.94 125 VAL A N 1
ATOM 983 C CA . VAL A 1 125 ? -22.312 20.891 13.164 1 74.94 125 VAL A CA 1
ATOM 984 C C . VAL A 1 125 ? -23.328 20.516 12.102 1 74.94 125 VAL A C 1
ATOM 986 O O . VAL A 1 125 ? -23.344 21.094 11.008 1 74.94 125 VAL A O 1
ATOM 989 N N . ARG A 1 126 ? -24.172 19.609 12.469 1 70.81 126 ARG A N 1
ATOM 990 C CA . ARG A 1 126 ? -25.25 19.234 11.555 1 70.81 126 ARG A CA 1
ATOM 991 C C . ARG A 1 126 ? -26.172 20.422 11.266 1 70.81 126 ARG A C 1
ATOM 993 O O . ARG A 1 126 ? -26.578 20.625 10.125 1 70.81 126 ARG A O 1
ATOM 1000 N N . ALA A 1 127 ? -26.547 21.109 12.297 1 67.12 127 ALA A N 1
ATOM 1001 C CA . ALA A 1 127 ? -27.406 22.281 12.164 1 67.12 127 ALA A CA 1
ATOM 1002 C C . ALA A 1 127 ? -26.75 23.344 11.297 1 67.12 127 ALA A C 1
ATOM 1004 O O . ALA A 1 127 ? -27.422 24.047 10.547 1 67.12 127 ALA A O 1
ATOM 1005 N N . MET A 1 128 ? -25.531 23.453 11.469 1 68.88 128 MET A N 1
ATOM 1006 C CA . MET A 1 128 ? -24.766 24.406 10.672 1 68.88 128 MET A CA 1
ATOM 1007 C C . MET A 1 128 ? -24.859 24.078 9.188 1 68.88 128 MET A C 1
ATOM 1009 O O . MET A 1 128 ? -24.922 24.984 8.352 1 68.88 128 MET A O 1
ATOM 1013 N N . PHE A 1 129 ? -24.984 22.844 8.945 1 60.25 129 PHE A N 1
ATOM 1014 C CA . PHE A 1 129 ? -25 22.422 7.551 1 60.25 129 PHE A CA 1
ATOM 1015 C C . PHE A 1 129 ? -26.438 22.312 7.043 1 60.25 129 PHE A C 1
ATOM 1017 O O . PHE A 1 129 ? -26.688 22.375 5.836 1 60.25 129 PHE A O 1
ATOM 1024 N N . LYS A 1 130 ? -27.719 22.078 7.852 1 53.41 130 LYS A N 1
ATOM 1025 C CA . LYS A 1 130 ? -29.125 22.016 7.453 1 53.41 130 LYS A CA 1
ATOM 1026 C C . LYS A 1 130 ? -29.641 23.391 7.047 1 53.41 130 LYS A C 1
ATOM 1028 O O . LYS A 1 130 ? -30.422 23.516 6.102 1 53.41 130 LYS A O 1
ATOM 1033 N N . ASP A 1 131 ? -30.031 24.531 8.039 1 42.94 131 ASP A N 1
ATOM 1034 C CA . ASP A 1 131 ? -30.656 25.844 7.82 1 42.94 131 ASP A CA 1
ATOM 1035 C C . ASP A 1 131 ? -30.125 26.5 6.551 1 42.94 131 ASP A C 1
ATOM 1037 O O . ASP A 1 131 ? -30.469 27.641 6.242 1 42.94 131 ASP A O 1
ATOM 1041 N N . LYS A 1 132 ? -29.5 26.281 5.953 1 37.47 132 LYS A N 1
ATOM 1042 C CA . LYS A 1 132 ? -29.25 26.984 4.695 1 37.47 132 LYS A CA 1
ATOM 1043 C C . LYS A 1 132 ? -30.266 26.578 3.629 1 37.47 132 LYS A C 1
ATOM 1045 O O . LYS A 1 132 ? -30.5 25.391 3.418 1 37.47 132 LYS A O 1
ATOM 1050 N N . PRO A 1 133 ? -31.516 27.672 3.271 1 29.11 133 PRO A N 1
ATOM 1051 C CA . PRO A 1 133 ? -32.531 27.438 2.242 1 29.11 133 PRO A CA 1
ATOM 1052 C C . PRO A 1 133 ? -32.125 26.359 1.234 1 29.11 133 PRO A C 1
ATOM 1054 O O . PRO A 1 133 ? -30.938 26.031 1.137 1 29.11 133 PRO A O 1
ATOM 1057 N N . THR A 1 134 ? -33.469 26.141 0.392 1 25.81 134 THR A N 1
ATOM 1058 C CA . THR A 1 134 ? -33.375 25.375 -0.845 1 25.81 134 THR A CA 1
ATOM 1059 C C . THR A 1 134 ? -32.125 25.734 -1.631 1 25.81 134 THR A C 1
ATOM 1061 O O . THR A 1 134 ? -32 26.844 -2.154 1 25.81 134 THR A O 1
ATOM 1064 N N . MET A 1 135 ? -31.281 25.766 -1.204 1 28.55 135 MET A N 1
ATOM 1065 C CA . MET A 1 135 ? -30.297 25.953 -2.277 1 28.55 135 MET A CA 1
ATOM 1066 C C . MET A 1 135 ? -30.875 25.5 -3.615 1 28.55 135 MET A C 1
ATOM 1068 O O . MET A 1 135 ? -31.344 24.359 -3.748 1 28.55 135 MET A O 1
ATOM 1072 N N . LEU A 1 136 ? -31.891 26.547 -4.109 1 24.66 136 LEU A N 1
ATOM 1073 C CA . LEU A 1 136 ? -32.406 26.172 -5.422 1 24.66 136 LEU A CA 1
ATOM 1074 C C . LEU A 1 136 ? -31.609 24.984 -5.988 1 24.66 136 LEU A C 1
ATOM 1076 O O . LEU A 1 136 ? -30.406 24.891 -5.762 1 24.66 136 LEU A O 1
ATOM 1080 N N . PRO A 1 137 ? -32.531 24.156 -6.148 1 24.05 137 PRO A N 1
ATOM 1081 C CA . PRO A 1 137 ? -31.734 23.25 -6.988 1 24.05 137 PRO A CA 1
ATOM 1082 C C . PRO A 1 137 ? -30.766 23.984 -7.906 1 24.05 137 PRO A C 1
ATOM 1084 O O . PRO A 1 137 ? -31.188 24.859 -8.68 1 24.05 137 PRO A O 1
ATOM 1087 N N . ILE A 1 138 ? -30.062 24.953 -7.348 1 25.12 138 ILE A N 1
ATOM 1088 C CA . ILE A 1 138 ? -29.359 25.453 -8.523 1 25.12 138 ILE A CA 1
ATOM 1089 C C . ILE A 1 138 ? -29.688 24.578 -9.727 1 25.12 138 ILE A C 1
ATOM 1091 O O . ILE A 1 138 ? -29.547 23.359 -9.672 1 25.12 138 ILE A O 1
ATOM 1095 N N . LYS A 1 139 ? -30.891 25.016 -10.289 1 21.31 139 LYS A N 1
ATOM 1096 C CA . LYS A 1 139 ? -30.828 24.469 -11.641 1 21.31 139 LYS A CA 1
ATOM 1097 C C . LYS A 1 139 ? -29.391 24.062 -12 1 21.31 139 LYS A C 1
ATOM 1099 O O . LYS A 1 139 ? -28.5 24.922 -12.086 1 21.31 139 LYS A O 1
ATOM 1104 N N . THR A 1 140 ? -29.031 23.375 -11.148 1 23.31 140 THR A N 1
ATOM 1105 C CA . THR A 1 140 ? -27.922 22.812 -11.898 1 23.31 140 THR A CA 1
ATOM 1106 C C . THR A 1 140 ? -28.125 23 -13.398 1 23.31 140 THR A C 1
ATOM 1108 O O . THR A 1 140 ? -29.047 22.406 -13.977 1 23.31 140 THR A O 1
ATOM 1111 N N . ASN A 1 141 ? -28.812 24.344 -13.672 1 21.23 141 ASN A N 1
ATOM 1112 C CA . ASN A 1 141 ? -28.516 24.25 -15.102 1 21.23 141 ASN A CA 1
ATOM 1113 C C . ASN A 1 141 ? -27.594 23.078 -15.406 1 21.23 141 ASN A C 1
ATOM 1115 O O . ASN A 1 141 ? -26.609 22.844 -14.688 1 21.23 141 ASN A O 1
ATOM 1119 N N . GLN A 1 142 ? -28.359 22.234 -15.75 1 21.89 142 GLN A N 1
ATOM 1120 C CA . GLN A 1 142 ? -27.781 21.094 -16.438 1 21.89 142 GLN A CA 1
ATOM 1121 C C . GLN A 1 142 ? -26.391 21.406 -16.984 1 21.89 142 GLN A C 1
ATOM 1123 O O . GLN A 1 142 ? -26.188 21.391 -18.203 1 21.89 142 GLN A O 1
ATOM 1128 N N . ILE A 1 143 ? -26.234 22.812 -16.703 1 23.86 143 ILE A N 1
ATOM 1129 C CA . ILE A 1 143 ? -24.906 22.844 -17.281 1 23.86 143 ILE A CA 1
ATOM 1130 C C . ILE A 1 143 ? -24.156 21.562 -16.906 1 23.86 143 ILE A C 1
ATOM 1132 O O . ILE A 1 143 ? -23.891 21.312 -15.727 1 23.86 143 ILE A O 1
ATOM 1136 N N . GLN A 1 144 ? -24.578 20.594 -17.297 1 23.97 144 GLN A N 1
ATOM 1137 C CA . GLN A 1 144 ? -23.969 19.562 -18.125 1 23.97 144 GLN A CA 1
ATOM 1138 C C . GLN A 1 144 ? -22.453 19.75 -18.234 1 23.97 144 GLN A C 1
ATOM 1140 O O . GLN A 1 144 ? -21.953 20.094 -19.312 1 23.97 144 GLN A O 1
ATOM 1145 N N . HIS A 1 145 ? -22.25 20.891 -17.469 1 23.95 145 HIS A N 1
ATOM 1146 C CA . HIS A 1 145 ? -20.797 20.828 -17.562 1 23.95 145 HIS A CA 1
ATOM 1147 C C . HIS A 1 145 ? -20.281 19.391 -17.422 1 23.95 145 HIS A C 1
ATOM 1149 O O . HIS A 1 145 ? -20.625 18.703 -16.469 1 23.95 145 HIS A O 1
ATOM 1155 N N . LYS A 1 146 ? -20.312 18.797 -18.344 1 24.72 146 LYS A N 1
ATOM 1156 C CA . LYS A 1 146 ? -19.281 17.875 -18.812 1 24.72 146 LYS A CA 1
ATOM 1157 C C . LYS A 1 146 ? -18.062 17.891 -17.891 1 24.72 146 LYS A C 1
ATOM 1159 O O . LYS A 1 146 ? -17.156 18.703 -18.078 1 24.72 146 LYS A O 1
ATOM 1164 N N . VAL A 1 147 ? -18.406 18.406 -16.594 1 26.56 147 VAL A N 1
ATOM 1165 C CA . VAL A 1 147 ? -17.266 18.094 -15.758 1 26.56 147 VAL A CA 1
ATOM 1166 C C . VAL A 1 147 ? -16.312 17.156 -16.516 1 26.56 147 VAL A C 1
ATOM 1168 O O . VAL A 1 147 ? -16.672 16.016 -16.812 1 26.56 147 VAL A O 1
ATOM 1171 N N . ASN A 1 148 ? -16.047 17.594 -17.438 1 26.47 148 ASN A N 1
ATOM 1172 C CA . ASN A 1 148 ? -14.812 17.141 -18.078 1 26.47 148 ASN A CA 1
ATOM 1173 C C . ASN A 1 148 ? -13.844 16.531 -17.062 1 26.47 148 ASN A C 1
ATOM 1175 O O . ASN A 1 148 ? -13.055 17.266 -16.453 1 26.47 148 ASN A O 1
ATOM 1179 N N . HIS A 1 149 ? -14.461 16.203 -16.031 1 27.47 149 HIS A N 1
ATOM 1180 C CA . HIS A 1 149 ? -13.891 15.141 -15.219 1 27.47 149 HIS A CA 1
ATOM 1181 C C . HIS A 1 149 ? -12.617 14.578 -15.844 1 27.47 149 HIS A C 1
ATOM 1183 O O . HIS A 1 149 ? -12.234 13.445 -15.57 1 27.47 149 HIS A O 1
ATOM 1189 N N . SER A 1 150 ? -12.477 15.133 -16.797 1 28.64 150 SER A N 1
ATOM 1190 C CA . SER A 1 150 ? -11.125 15.102 -17.328 1 28.64 150 SER A CA 1
ATOM 1191 C C . SER A 1 150 ? -10.102 15.492 -16.266 1 28.64 150 SER A C 1
ATOM 1193 O O . SER A 1 150 ? -9.344 16.453 -16.453 1 28.64 150 SER A O 1
ATOM 1195 N N . SER A 1 151 ? -10.758 15.93 -15.125 1 29.47 151 SER A N 1
ATOM 1196 C CA . SER A 1 151 ? -9.633 16.141 -14.227 1 29.47 151 SER A CA 1
ATOM 1197 C C . SER A 1 151 ? -8.469 15.219 -14.57 1 29.47 151 SER A C 1
ATOM 1199 O O . SER A 1 151 ? -8.664 14.023 -14.781 1 29.47 151 SER A O 1
ATOM 1201 N N . GLN A 1 152 ? -7.684 15.938 -15.078 1 29.02 152 GLN A N 1
ATOM 1202 C CA . GLN A 1 152 ? -6.395 15.445 -15.547 1 29.02 152 GLN A CA 1
ATOM 1203 C C . GLN A 1 152 ? -5.746 14.523 -14.523 1 29.02 152 GLN A C 1
ATOM 1205 O O . GLN A 1 152 ? -5.094 14.984 -13.586 1 29.02 152 GLN A O 1
ATOM 1210 N N . GLY A 1 153 ? -6.656 13.984 -13.875 1 30.61 153 GLY A N 1
ATOM 1211 C CA . GLY A 1 153 ? -6.035 13.141 -12.875 1 30.61 153 GLY A CA 1
ATOM 1212 C C . GLY A 1 153 ? -4.875 12.32 -13.414 1 30.61 153 GLY A C 1
ATOM 1213 O O . GLY A 1 153 ? -4.656 12.273 -14.625 1 30.61 153 GLY A O 1
ATOM 1214 N N . LEU A 1 154 ? -4.152 12.141 -12.438 1 29.47 154 LEU A N 1
ATOM 1215 C CA . LEU A 1 154 ? -2.928 11.461 -12.852 1 29.47 154 LEU A CA 1
ATOM 1216 C C . LEU A 1 154 ? -3.211 10.461 -13.969 1 29.47 154 LEU A C 1
ATOM 1218 O O . LEU A 1 154 ? -2.41 10.32 -14.891 1 29.47 154 LEU A O 1
ATOM 1222 N N . LEU A 1 155 ? -4.324 9.68 -13.539 1 30.62 155 LEU A N 1
ATOM 1223 C CA . LEU A 1 155 ? -4.645 8.727 -14.594 1 30.62 155 LEU A CA 1
ATOM 1224 C C . LEU A 1 155 ? -5.723 9.281 -15.516 1 30.62 155 LEU A C 1
ATOM 1226 O O . LEU A 1 155 ? -6.141 8.609 -16.469 1 30.62 155 LEU A O 1
ATOM 1230 N N . SER A 1 156 ? -6.754 10.094 -15.078 1 31.41 156 SER A N 1
ATOM 1231 C CA . SER A 1 156 ? -7.863 10.562 -15.898 1 31.41 156 SER A CA 1
ATOM 1232 C C . SER A 1 156 ? -7.418 11.68 -16.844 1 31.41 156 SER A C 1
ATOM 1234 O O . SER A 1 156 ? -7.277 12.836 -16.422 1 31.41 156 SER A O 1
ATOM 1236 N N . GLY A 1 157 ? -6.383 11.812 -17.312 1 30.77 157 GLY A N 1
ATOM 1237 C CA . GLY A 1 157 ? -6.148 12.953 -18.188 1 30.77 157 GLY A CA 1
ATOM 1238 C C . GLY A 1 157 ? -7.348 13.312 -19.031 1 30.77 157 GLY A C 1
ATOM 1239 O O . GLY A 1 157 ? -8.289 12.523 -19.156 1 30.77 157 GLY A O 1
ATOM 1240 N N . SER A 1 158 ? -7.781 14.648 -19.125 1 33.41 158 SER A N 1
ATOM 1241 C CA . SER A 1 158 ? -8.203 14.992 -20.469 1 33.41 158 SER A CA 1
ATOM 1242 C C . SER A 1 158 ? -7.719 13.953 -21.484 1 33.41 158 SER A C 1
ATOM 1244 O O . SER A 1 158 ? -6.742 13.242 -21.234 1 33.41 158 SER A O 1
ATOM 1246 N N . PRO A 1 159 ? -8.375 13.656 -22.5 1 36.06 159 PRO A N 1
ATOM 1247 C CA . PRO A 1 159 ? -7.781 12.758 -23.5 1 36.06 159 PRO A CA 1
ATOM 1248 C C . PRO A 1 159 ? -6.258 12.742 -23.438 1 36.06 159 PRO A C 1
ATOM 1250 O O . PRO A 1 159 ? -5.633 13.781 -23.219 1 36.06 159 PRO A O 1
ATOM 1253 N N . LEU A 1 160 ? -5.691 11.672 -22.812 1 42.12 160 LEU A N 1
ATOM 1254 C CA . LEU A 1 160 ? -4.238 11.539 -22.781 1 42.12 160 LEU A CA 1
ATOM 1255 C C . LEU A 1 160 ? -3.596 12.453 -23.828 1 42.12 160 LEU A C 1
ATOM 1257 O O . LEU A 1 160 ? -3.871 12.328 -25.016 1 42.12 160 LEU A O 1
ATOM 1261 N N . GLU A 1 161 ? -3.383 13.625 -23.438 1 52.06 161 GLU A N 1
ATOM 1262 C CA . GLU A 1 161 ? -2.766 14.672 -24.25 1 52.06 161 GLU A CA 1
ATOM 1263 C C . GLU A 1 161 ? -1.515 14.156 -24.953 1 52.06 161 GLU A C 1
ATOM 1265 O O . GLU A 1 161 ? -0.701 13.453 -24.359 1 52.06 161 GLU A O 1
ATOM 1270 N N . SER A 1 162 ? -1.613 14 -26.141 1 62.97 162 SER A N 1
ATOM 1271 C CA . SER A 1 162 ? -0.44 13.664 -26.938 1 62.97 162 SER A CA 1
ATOM 1272 C C . SER A 1 162 ? 0.817 14.32 -26.375 1 62.97 162 SER A C 1
ATOM 1274 O O . SER A 1 162 ? 0.737 15.352 -25.703 1 62.97 162 SER A O 1
ATOM 1276 N N . SER A 1 163 ? 1.816 13.555 -26.375 1 71.56 163 SER A N 1
ATOM 1277 C CA . SER A 1 163 ? 3.109 14.102 -25.969 1 71.56 163 SER A CA 1
ATOM 1278 C C . SER A 1 163 ? 3.324 15.492 -26.562 1 71.56 163 SER A C 1
ATOM 1280 O O . SER A 1 163 ? 3.902 16.359 -25.906 1 71.56 163 SER A O 1
ATOM 1282 N N . ALA A 1 164 ? 2.711 15.625 -27.688 1 74.44 164 ALA A N 1
ATOM 1283 C CA . ALA A 1 164 ? 2.863 16.922 -28.344 1 74.44 164 ALA A CA 1
ATOM 1284 C C . ALA A 1 164 ? 2.059 18 -27.625 1 74.44 164 ALA A C 1
ATOM 1286 O O . ALA A 1 164 ? 2.537 19.125 -27.438 1 74.44 164 ALA A O 1
ATOM 1287 N N . HIS A 1 165 ? 0.912 17.625 -27.219 1 77.69 165 HIS A N 1
ATOM 1288 C CA . HIS A 1 165 ? 0.077 18.578 -26.5 1 77.69 165 HIS A CA 1
ATOM 1289 C C . HIS A 1 165 ? 0.664 18.906 -25.125 1 77.69 165 HIS A C 1
ATOM 1291 O O . HIS A 1 165 ? 0.616 20.062 -24.688 1 77.69 165 HIS A O 1
ATOM 1297 N N . LEU A 1 166 ? 1.171 17.922 -24.547 1 82 166 LEU A N 1
ATOM 1298 C CA . LEU A 1 166 ? 1.802 18.141 -23.25 1 82 166 LEU A CA 1
ATOM 1299 C C . LEU A 1 166 ? 3.018 19.047 -23.391 1 82 166 LEU A C 1
ATOM 1301 O O . LEU A 1 166 ? 3.24 19.922 -22.547 1 82 166 LEU A O 1
ATOM 1305 N N . ARG A 1 167 ? 3.744 18.906 -24.422 1 83.88 167 ARG A N 1
ATOM 1306 C CA . ARG A 1 167 ? 4.898 19.75 -24.672 1 83.88 167 ARG A CA 1
ATOM 1307 C C . ARG A 1 167 ? 4.473 21.203 -24.891 1 83.88 167 ARG A C 1
ATOM 1309 O O . ARG A 1 167 ? 5.145 22.125 -24.422 1 83.88 167 ARG A O 1
ATOM 1316 N N . GLN A 1 168 ? 3.438 21.266 -25.594 1 85.44 168 GLN A N 1
ATOM 1317 C CA . GLN A 1 168 ? 2.928 22.609 -25.828 1 85.44 168 GLN A CA 1
ATOM 1318 C C . GLN A 1 168 ? 2.477 23.266 -24.516 1 85.44 168 GLN A C 1
ATOM 1320 O O . GLN A 1 168 ? 2.725 24.453 -24.297 1 85.44 168 GLN A O 1
ATOM 1325 N N . GLN A 1 169 ? 1.837 22.531 -23.75 1 86.81 169 GLN A N 1
ATOM 1326 C CA . GLN A 1 169 ? 1.412 23.047 -22.453 1 86.81 169 GLN A CA 1
ATOM 1327 C C . GLN A 1 169 ? 2.611 23.469 -21.609 1 86.81 169 GLN A C 1
ATOM 1329 O O . GLN A 1 169 ? 2.582 24.516 -20.953 1 86.81 169 GLN A O 1
ATOM 1334 N N . MET A 1 170 ? 3.592 22.641 -21.609 1 88 170 MET A N 1
ATOM 1335 C CA . MET A 1 170 ? 4.812 22.938 -20.859 1 88 170 MET A CA 1
ATOM 1336 C C . MET A 1 170 ? 5.453 24.234 -21.359 1 88 170 MET A C 1
ATOM 1338 O O . MET A 1 170 ? 5.871 25.062 -20.562 1 88 170 MET A O 1
ATOM 1342 N N . GLN A 1 171 ? 5.441 24.328 -22.656 1 88.5 171 GLN A N 1
ATOM 1343 C CA . GLN A 1 171 ? 6.023 25.516 -23.281 1 88.5 171 GLN A CA 1
ATOM 1344 C C . GLN A 1 171 ? 5.238 26.766 -22.906 1 88.5 171 GLN A C 1
ATOM 1346 O O . GLN A 1 171 ? 5.824 27.828 -22.641 1 88.5 171 GLN A O 1
ATOM 1351 N N . ASP A 1 172 ? 4.004 26.609 -22.812 1 90.06 172 ASP A N 1
ATOM 1352 C CA . ASP A 1 172 ? 3.123 27.766 -22.594 1 90.06 172 ASP A CA 1
ATOM 1353 C C . ASP A 1 172 ? 3.211 28.25 -21.156 1 90.06 172 ASP A C 1
ATOM 1355 O O . ASP A 1 172 ? 3.012 29.438 -20.891 1 90.06 172 ASP A O 1
ATOM 1359 N N . ILE A 1 173 ? 3.533 27.359 -20.25 1 92.38 173 ILE A N 1
ATOM 1360 C CA . ILE A 1 173 ? 3.391 27.766 -18.859 1 92.38 173 ILE A CA 1
ATOM 1361 C C . ILE A 1 173 ? 4.746 28.188 -18.297 1 92.38 173 ILE A C 1
ATOM 1363 O O . ILE A 1 173 ? 4.816 28.891 -17.281 1 92.38 173 ILE A O 1
ATOM 1367 N N . LEU A 1 174 ? 5.844 27.844 -18.922 1 94.88 174 LEU A N 1
ATOM 1368 C CA . LEU A 1 174 ? 7.168 28.125 -18.375 1 94.88 174 LEU A CA 1
ATOM 1369 C C . LEU A 1 174 ? 7.469 29.609 -18.406 1 94.88 174 LEU A C 1
ATOM 1371 O O . LEU A 1 174 ? 7.113 30.297 -19.375 1 94.88 174 LEU A O 1
ATOM 1375 N N . PRO A 1 175 ? 8.016 30.094 -17.328 1 94.88 175 PRO A N 1
ATOM 1376 C CA . PRO A 1 175 ? 8.469 31.484 -17.344 1 94.88 175 PRO A CA 1
ATOM 1377 C C . PRO A 1 175 ? 9.75 31.688 -18.156 1 94.88 175 PRO A C 1
ATOM 1379 O O . PRO A 1 175 ? 10.25 30.734 -18.766 1 94.88 175 PRO A O 1
ATOM 1382 N N . ASN A 1 176 ? 10.25 32.938 -18.188 1 93.25 176 ASN A N 1
ATOM 1383 C CA . ASN A 1 176 ? 11.5 33.219 -18.891 1 93.25 176 ASN A CA 1
ATOM 1384 C C . ASN A 1 176 ? 12.68 32.531 -18.203 1 93.25 176 ASN A C 1
ATOM 1386 O O . ASN A 1 176 ? 12.555 32.031 -17.078 1 93.25 176 ASN A O 1
ATOM 1390 N N . THR A 1 177 ? 13.867 32.406 -18.812 1 94 177 THR A N 1
ATOM 1391 C CA . THR A 1 177 ? 15.008 31.625 -18.359 1 94 177 THR A CA 1
ATOM 1392 C C . THR A 1 177 ? 15.57 32.156 -17.062 1 94 177 THR A C 1
ATOM 1394 O O . THR A 1 177 ? 15.984 31.406 -16.188 1 94 177 THR A O 1
ATOM 1397 N N . LYS A 1 178 ? 15.562 33.469 -16.906 1 94.06 178 LYS A N 1
ATOM 1398 C CA . LYS A 1 178 ? 16.094 34.062 -15.688 1 94.06 178 LYS A CA 1
ATOM 1399 C C . LYS A 1 178 ? 15.258 33.656 -14.477 1 94.06 178 LYS A C 1
ATOM 1401 O O . LYS A 1 178 ? 15.805 33.25 -13.453 1 94.06 178 LYS A O 1
ATOM 1406 N N . VAL A 1 179 ? 13.953 33.844 -14.594 1 95.75 179 VAL A N 1
ATOM 1407 C CA . VAL A 1 179 ? 13.047 33.5 -13.516 1 95.75 179 VAL A CA 1
ATOM 1408 C C . VAL A 1 179 ? 13.18 32 -13.203 1 95.75 179 VAL A C 1
ATOM 1410 O O . VAL A 1 179 ? 13.227 31.609 -12.031 1 95.75 179 VAL A O 1
ATOM 1413 N N . LEU A 1 180 ? 13.273 31.203 -14.234 1 96.62 180 LEU A N 1
ATOM 1414 C CA . LEU A 1 180 ? 13.359 29.75 -14.078 1 96.62 180 LEU A CA 1
ATOM 1415 C C . LEU A 1 180 ? 14.57 29.375 -13.234 1 96.62 180 LEU A C 1
ATOM 1417 O O . LEU A 1 180 ? 14.438 28.672 -12.227 1 96.62 180 LEU A O 1
ATOM 1421 N N . TRP A 1 181 ? 15.664 29.844 -13.555 1 96.31 181 TRP A N 1
ATOM 1422 C CA . TRP A 1 181 ? 16.875 29.422 -12.883 1 96.31 181 TRP A CA 1
ATOM 1423 C C . TRP A 1 181 ? 17 30.047 -11.5 1 96.31 181 TRP A C 1
ATOM 1425 O O . TRP A 1 181 ? 17.531 29.438 -10.578 1 96.31 181 TRP A O 1
ATOM 1435 N N . LEU A 1 182 ? 16.453 31.281 -11.32 1 95.06 182 LEU A N 1
ATOM 1436 C CA . LEU A 1 182 ? 16.422 31.875 -9.992 1 95.06 182 LEU A CA 1
ATOM 1437 C C . LEU A 1 182 ? 15.547 31.062 -9.047 1 95.06 182 LEU A C 1
ATOM 1439 O O . LEU A 1 182 ? 15.867 30.922 -7.863 1 95.06 182 LEU A O 1
ATOM 1443 N N . LEU A 1 183 ? 14.508 30.547 -9.594 1 96.62 183 LEU A N 1
ATOM 1444 C CA . LEU A 1 183 ? 13.625 29.703 -8.781 1 96.62 183 LEU A CA 1
ATOM 1445 C C . LEU A 1 183 ? 14.281 28.375 -8.469 1 96.62 183 LEU A C 1
ATOM 1447 O O . LEU A 1 183 ? 14.117 27.828 -7.371 1 96.62 183 LEU A O 1
ATOM 1451 N N . VAL A 1 184 ? 14.992 27.797 -9.398 1 97.19 184 VAL A N 1
ATOM 1452 C CA . VAL A 1 184 ? 15.734 26.562 -9.141 1 97.19 184 VAL A CA 1
ATOM 1453 C C . VAL A 1 184 ? 16.75 26.797 -8.016 1 97.19 184 VAL A C 1
ATOM 1455 O O . VAL A 1 184 ? 16.875 25.969 -7.113 1 97.19 184 VAL A O 1
ATOM 1458 N N . ASP A 1 185 ? 17.391 27.953 -8.062 1 94.94 185 ASP A N 1
ATOM 1459 C CA . ASP A 1 185 ? 18.344 28.312 -7.012 1 94.94 185 ASP A CA 1
ATOM 1460 C C . ASP A 1 185 ? 17.641 28.422 -5.66 1 94.94 185 ASP A C 1
ATOM 1462 O O . ASP A 1 185 ? 18.156 27.953 -4.645 1 94.94 185 ASP A O 1
ATOM 1466 N N . ARG A 1 186 ? 16.531 29 -5.707 1 94.38 186 ARG A N 1
ATOM 1467 C CA . ARG A 1 186 ? 15.781 29.141 -4.465 1 94.38 186 ARG A CA 1
ATOM 1468 C C . ARG A 1 186 ? 15.359 27.797 -3.91 1 94.38 186 ARG A C 1
ATOM 1470 O O . ARG A 1 186 ? 15.367 27.578 -2.695 1 94.38 186 ARG A O 1
ATOM 1477 N N . PHE A 1 187 ? 14.961 26.922 -4.773 1 96.75 187 PHE A N 1
ATOM 1478 C CA . PHE A 1 187 ? 14.578 25.578 -4.332 1 96.75 187 PHE A CA 1
ATOM 1479 C C . PHE A 1 187 ? 15.719 24.906 -3.578 1 96.75 187 PHE A C 1
ATOM 1481 O O . PHE A 1 187 ? 15.516 24.391 -2.479 1 96.75 187 PHE A O 1
ATOM 1488 N N . PHE A 1 188 ? 16.859 24.922 -4.094 1 96.12 188 PHE A N 1
ATOM 1489 C CA . PHE A 1 188 ? 17.969 24.188 -3.506 1 96.12 188 PHE A CA 1
ATOM 1490 C C . PHE A 1 188 ? 18.547 24.922 -2.303 1 96.12 188 PHE A C 1
ATOM 1492 O O . PHE A 1 188 ? 19.172 24.312 -1.436 1 96.12 188 PHE A O 1
ATOM 1499 N N . SER A 1 189 ? 18.172 26.203 -2.178 1 92.38 189 SER A N 1
ATOM 1500 C CA . SER A 1 189 ? 18.672 26.969 -1.043 1 92.38 189 SER A CA 1
ATOM 1501 C C . SER A 1 189 ? 17.719 26.875 0.143 1 92.38 189 SER A C 1
ATOM 1503 O O . SER A 1 189 ? 18.156 26.969 1.297 1 92.38 189 SER A O 1
ATOM 1505 N N . VAL A 1 190 ? 16.422 26.766 -0.196 1 93 190 VAL A N 1
ATOM 1506 C CA . VAL A 1 190 ? 15.461 26.938 0.885 1 93 190 VAL A CA 1
ATOM 1507 C C . VAL A 1 190 ? 14.578 25.688 0.982 1 93 190 VAL A C 1
ATOM 1509 O O . VAL A 1 190 ? 14.352 25.172 2.076 1 93 190 VAL A O 1
ATOM 1512 N N . VAL A 1 191 ? 14.086 25.141 -0.104 1 95.62 191 VAL A N 1
ATOM 1513 C CA . VAL A 1 191 ? 13.008 24.156 -0.104 1 95.62 191 VAL A CA 1
ATOM 1514 C C . VAL A 1 191 ? 13.594 22.75 -0.025 1 95.62 191 VAL A C 1
ATOM 1516 O O . VAL A 1 191 ? 12.992 21.844 0.573 1 95.62 191 VAL A O 1
ATOM 1519 N N . TYR A 1 192 ? 14.75 22.516 -0.525 1 96.81 192 TYR A N 1
ATOM 1520 C CA . TYR A 1 192 ? 15.375 21.219 -0.712 1 96.81 192 TYR A CA 1
ATOM 1521 C C . TYR A 1 192 ? 15.367 20.422 0.584 1 96.81 192 TYR A C 1
ATOM 1523 O O . TYR A 1 192 ? 15.016 19.234 0.588 1 96.81 192 TYR A O 1
ATOM 1531 N N . PRO A 1 193 ? 15.672 20.953 1.668 1 95.56 193 PRO A N 1
ATOM 1532 C CA . PRO A 1 193 ? 15.789 20.125 2.869 1 95.56 193 PRO A CA 1
ATOM 1533 C C . PRO A 1 193 ? 14.438 19.562 3.334 1 95.56 193 PRO A C 1
ATOM 1535 O O . PRO A 1 193 ? 14.398 18.609 4.105 1 95.56 193 PRO A O 1
ATOM 1538 N N . TYR A 1 194 ? 13.375 20.172 2.916 1 95.06 194 TYR A N 1
ATOM 1539 C CA . TYR A 1 194 ? 12.055 19.672 3.279 1 95.06 194 TYR A CA 1
ATOM 1540 C C . TYR A 1 194 ? 11.648 18.5 2.395 1 95.06 194 TYR A C 1
ATOM 1542 O O . TYR A 1 194 ? 10.758 17.719 2.752 1 95.06 194 TYR A O 1
ATOM 1550 N N . ALA A 1 195 ? 12.258 18.359 1.245 1 95.69 195 ALA A N 1
ATOM 1551 C CA . ALA A 1 195 ? 12.07 17.25 0.305 1 95.69 195 ALA A CA 1
ATOM 1552 C C . ALA A 1 195 ? 13.391 16.891 -0.371 1 95.69 195 ALA A C 1
ATOM 1554 O O . ALA A 1 195 ? 13.539 17.047 -1.586 1 95.69 195 ALA A O 1
ATOM 1555 N N . PRO A 1 196 ? 14.242 16.297 0.404 1 97.81 196 PRO A N 1
ATOM 1556 C CA . PRO A 1 196 ? 15.594 16.047 -0.106 1 97.81 196 PRO A CA 1
ATOM 1557 C C . PRO A 1 196 ? 15.664 14.789 -0.977 1 97.81 196 PRO A C 1
ATOM 1559 O O . PRO A 1 196 ? 16.422 13.859 -0.671 1 97.81 196 PRO A O 1
ATOM 1562 N N . VAL A 1 197 ? 15.039 14.82 -2.088 1 97.94 197 VAL A N 1
ATOM 1563 C CA . VAL A 1 197 ? 14.914 13.617 -2.908 1 97.94 197 VAL A CA 1
ATOM 1564 C C . VAL A 1 197 ? 15.617 13.836 -4.246 1 97.94 197 VAL A C 1
ATOM 1566 O O . VAL A 1 197 ? 15.492 13.016 -5.16 1 97.94 197 VAL A O 1
ATOM 1569 N N . LEU A 1 198 ? 16.328 14.961 -4.355 1 97.81 198 LEU A N 1
ATOM 1570 C CA . LEU A 1 198 ? 16.984 15.305 -5.609 1 97.81 198 LEU A CA 1
ATOM 1571 C C . LEU A 1 198 ? 18.484 15.484 -5.395 1 97.81 198 LEU A C 1
ATOM 1573 O O . LEU A 1 198 ? 18.922 15.945 -4.336 1 97.81 198 LEU A O 1
ATOM 1577 N N . ASP A 1 199 ? 19.234 15.055 -6.375 1 96.94 199 ASP A N 1
ATOM 1578 C CA . ASP A 1 199 ? 20.641 15.438 -6.473 1 96.94 199 ASP A CA 1
ATOM 1579 C C . ASP A 1 199 ? 20.797 16.703 -7.312 1 96.94 199 ASP A C 1
ATOM 1581 O O . ASP A 1 199 ? 20.453 16.719 -8.492 1 96.94 199 ASP A O 1
ATOM 1585 N N . GLU A 1 200 ? 21.359 17.719 -6.715 1 97.69 200 GLU A N 1
ATOM 1586 C CA . GLU A 1 200 ? 21.375 19.047 -7.328 1 97.69 200 GLU A CA 1
ATOM 1587 C C . GLU A 1 200 ? 22.125 19.031 -8.656 1 97.69 200 GLU A C 1
ATOM 1589 O O . GLU A 1 200 ? 21.641 19.547 -9.664 1 97.69 200 GLU A O 1
ATOM 1594 N N . SER A 1 201 ? 23.266 18.422 -8.664 1 94.75 201 SER A N 1
ATOM 1595 C CA . SER A 1 201 ? 24.094 18.406 -9.867 1 94.75 201 SER A CA 1
ATOM 1596 C C . SER A 1 201 ? 23.391 17.656 -11 1 94.75 201 SER A C 1
ATOM 1598 O O . SER A 1 201 ? 23.359 18.125 -12.141 1 94.75 201 SER A O 1
ATOM 1600 N N . THR A 1 202 ? 22.828 16.562 -10.656 1 93.31 202 THR A N 1
ATOM 1601 C CA . THR A 1 202 ? 22.188 15.719 -11.656 1 93.31 202 THR A CA 1
ATOM 1602 C C . THR A 1 202 ? 20.938 16.406 -12.219 1 93.31 202 THR A C 1
ATOM 1604 O O . THR A 1 202 ? 20.719 16.391 -13.43 1 93.31 202 THR A O 1
ATOM 1607 N N . VAL A 1 203 ? 20.141 16.969 -11.398 1 95.19 203 VAL A N 1
ATOM 1608 C CA . VAL A 1 203 ? 18.875 17.547 -11.828 1 95.19 203 VAL A CA 1
ATOM 1609 C C . VAL A 1 203 ? 19.125 18.844 -12.609 1 95.19 203 VAL A C 1
ATOM 1611 O O . VAL A 1 203 ? 18.422 19.125 -13.586 1 95.19 203 VAL A O 1
ATOM 1614 N N . ARG A 1 204 ? 20.109 19.578 -12.211 1 96.38 204 ARG A N 1
ATOM 1615 C CA . ARG A 1 204 ? 20.453 20.781 -12.961 1 96.38 204 ARG A CA 1
ATOM 1616 C C . ARG A 1 204 ? 20.906 20.438 -14.375 1 96.38 204 ARG A C 1
ATOM 1618 O O . ARG A 1 204 ? 20.562 21.141 -15.336 1 96.38 204 ARG A O 1
ATOM 1625 N N . ALA A 1 205 ? 21.719 19.406 -14.453 1 94.38 205 ALA A N 1
ATOM 1626 C CA . ALA A 1 205 ? 22.141 18.953 -15.773 1 94.38 205 ALA A CA 1
ATOM 1627 C C . ALA A 1 205 ? 20.953 18.5 -16.625 1 94.38 205 ALA A C 1
ATOM 1629 O O . ALA A 1 205 ? 20.891 18.812 -17.812 1 94.38 205 ALA A O 1
ATOM 1630 N N . SER A 1 206 ? 20.016 17.797 -16.016 1 93 206 SER A N 1
ATOM 1631 C CA . SER A 1 206 ? 18.812 17.359 -16.719 1 93 206 SER A CA 1
ATOM 1632 C C . SER A 1 206 ? 17.969 18.547 -17.156 1 93 206 SER A C 1
ATOM 1634 O O . SER A 1 206 ? 17.438 18.562 -18.266 1 93 206 SER A O 1
ATOM 1636 N N . PHE A 1 207 ? 17.859 19.562 -16.266 1 95.25 207 PHE A N 1
ATOM 1637 C CA . PHE A 1 207 ? 17.078 20.75 -16.594 1 95.25 207 PHE A CA 1
ATOM 1638 C C . PHE A 1 207 ? 17.719 21.5 -17.75 1 95.25 207 PHE A C 1
ATOM 1640 O O . PHE A 1 207 ? 17.016 21.969 -18.656 1 95.25 207 PHE A O 1
ATOM 1647 N N . ALA A 1 208 ? 19 21.547 -17.719 1 94.44 208 ALA A N 1
ATOM 1648 C CA . ALA A 1 208 ? 19.719 22.25 -18.781 1 94.44 208 ALA A CA 1
ATOM 1649 C C . ALA A 1 208 ? 19.5 21.578 -20.141 1 94.44 208 ALA A C 1
ATOM 1651 O O . ALA A 1 208 ? 19.422 22.25 -21.172 1 94.44 208 ALA A O 1
ATOM 1652 N N . SER A 1 209 ? 19.438 20.328 -20.094 1 91.81 209 SER A N 1
ATOM 1653 C CA . SER A 1 209 ? 19.219 19.578 -21.328 1 91.81 209 SER A CA 1
ATOM 1654 C C . SER A 1 209 ? 17.812 19.797 -21.859 1 91.81 209 SER A C 1
ATOM 1656 O O . SER A 1 209 ? 17.562 19.672 -23.062 1 91.81 209 SER A O 1
ATOM 1658 N N . LEU A 1 210 ? 16.859 20.141 -20.969 1 91.88 210 LEU A N 1
ATOM 1659 C CA . LEU A 1 210 ? 15.453 20.281 -21.344 1 91.88 210 LEU A CA 1
ATOM 1660 C C . LEU A 1 210 ? 15.148 21.719 -21.797 1 91.88 210 LEU A C 1
ATOM 1662 O O . LEU A 1 210 ? 14.32 21.922 -22.672 1 91.88 210 LEU A O 1
ATOM 1666 N N . VAL A 1 211 ? 15.781 22.703 -21.094 1 91.94 211 VAL A N 1
ATOM 1667 C CA . VAL A 1 211 ? 15.336 24.078 -21.312 1 91.94 211 VAL A CA 1
ATOM 1668 C C . VAL A 1 211 ? 16.531 24.969 -21.703 1 91.94 211 VAL A C 1
ATOM 1670 O O . VAL A 1 211 ? 16.359 26.141 -22 1 91.94 211 VAL A O 1
ATOM 1673 N N . GLY A 1 212 ? 17.75 24.453 -21.719 1 88.81 212 GLY A N 1
ATOM 1674 C CA . GLY A 1 212 ? 18.938 25.234 -22.031 1 88.81 212 GLY A CA 1
ATOM 1675 C C . GLY A 1 212 ? 19.797 25.531 -20.812 1 88.81 212 GLY A C 1
ATOM 1676 O O . GLY A 1 212 ? 19.344 25.328 -19.672 1 88.81 212 GLY A O 1
ATOM 1677 N N . PRO A 1 213 ? 20.969 25.984 -21.016 1 89.69 213 PRO A N 1
ATOM 1678 C CA . PRO A 1 213 ? 21.891 26.219 -19.906 1 89.69 213 PRO A CA 1
ATOM 1679 C C . PRO A 1 213 ? 21.469 27.391 -19.031 1 89.69 213 PRO A C 1
ATOM 1681 O O . PRO A 1 213 ? 20.672 28.234 -19.453 1 89.69 213 PRO A O 1
ATOM 1684 N N . GLN A 1 214 ? 22.031 27.406 -17.844 1 91.94 214 GLN A N 1
ATOM 1685 C CA . GLN A 1 214 ? 21.734 28.469 -16.891 1 91.94 214 GLN A CA 1
ATOM 1686 C C . GLN A 1 214 ? 22.219 29.828 -17.406 1 91.94 214 GLN A C 1
ATOM 1688 O O . GLN A 1 214 ? 23.359 29.953 -17.875 1 91.94 214 GLN A O 1
ATOM 1693 N N . THR A 1 215 ? 21.266 30.781 -17.375 1 88.88 215 THR A N 1
ATOM 1694 C CA . THR A 1 215 ? 21.578 32.125 -17.828 1 88.88 215 THR A CA 1
ATOM 1695 C C . THR A 1 215 ? 20.766 33.156 -17.047 1 88.88 215 THR A C 1
ATOM 1697 O O . THR A 1 215 ? 19.719 32.844 -16.469 1 88.88 215 THR A O 1
ATOM 1700 N N . LEU A 1 216 ? 21.25 34.406 -16.969 1 86.88 216 LEU A N 1
ATOM 1701 C CA . LEU A 1 216 ? 20.531 35.5 -16.312 1 86.88 216 LEU A CA 1
ATOM 1702 C C . LEU A 1 216 ? 19.828 36.375 -17.344 1 86.88 216 LEU A C 1
ATOM 1704 O O . LEU A 1 216 ? 19.203 37.375 -16.984 1 86.88 216 LEU A O 1
ATOM 1708 N N . ARG A 1 217 ? 19.844 35.875 -18.516 1 89.25 217 ARG A N 1
ATOM 1709 C CA . ARG A 1 217 ? 19.156 36.594 -19.562 1 89.25 217 ARG A CA 1
ATOM 1710 C C . ARG A 1 217 ? 17.672 36.312 -19.578 1 89.25 217 ARG A C 1
ATOM 1712 O O . ARG A 1 217 ? 17.266 35.188 -19.266 1 89.25 217 ARG A O 1
ATOM 1719 N N . GLU A 1 218 ? 16.906 37.312 -19.859 1 91.06 218 GLU A N 1
ATOM 1720 C CA . GLU A 1 218 ? 15.461 37.156 -19.953 1 91.06 218 GLU A CA 1
ATOM 1721 C C . GLU A 1 218 ? 15.039 36.719 -21.359 1 91.06 218 GLU A C 1
ATOM 1723 O O . GLU A 1 218 ? 14.68 37.562 -22.188 1 91.06 218 GLU A O 1
ATOM 1728 N N . GLU A 1 219 ? 15.086 35.469 -21.625 1 90.75 219 GLU A N 1
ATOM 1729 C CA . GLU A 1 219 ? 14.695 34.906 -22.922 1 90.75 219 GLU A CA 1
ATOM 1730 C C . GLU A 1 219 ? 13.625 33.812 -22.75 1 90.75 219 GLU A C 1
ATOM 1732 O O . GLU A 1 219 ? 13.562 33.156 -21.719 1 90.75 219 GLU A O 1
ATOM 1737 N N . PRO A 1 220 ? 12.797 33.781 -23.75 1 90.69 220 PRO A N 1
ATOM 1738 C CA . PRO A 1 220 ? 11.805 32.688 -23.688 1 90.69 220 PRO A CA 1
ATOM 1739 C C . PRO A 1 220 ? 12.438 31.312 -23.703 1 90.69 220 PRO A C 1
ATOM 1741 O O . PRO A 1 220 ? 13.438 31.094 -24.391 1 90.69 220 PRO A O 1
ATOM 1744 N N . VAL A 1 221 ? 11.812 30.406 -22.938 1 90.69 221 VAL A N 1
ATOM 1745 C CA . VAL A 1 221 ? 12.328 29.031 -22.828 1 90.69 221 VAL A CA 1
ATOM 1746 C C . VAL A 1 221 ? 11.758 28.188 -23.953 1 90.69 221 VAL A C 1
ATOM 1748 O O . VAL A 1 221 ? 10.578 28.297 -24.297 1 90.69 221 VAL A O 1
ATOM 1751 N N . HIS A 1 222 ? 12.625 27.344 -24.578 1 86.19 222 HIS A N 1
ATOM 1752 C CA . HIS A 1 222 ? 12.188 26.344 -25.547 1 86.19 222 HIS A CA 1
ATOM 1753 C C . HIS A 1 222 ? 12.375 24.938 -25.016 1 86.19 222 HIS A C 1
ATOM 1755 O O . HIS A 1 222 ? 13.492 24.547 -24.641 1 86.19 222 HIS A O 1
ATOM 1761 N N . VAL A 1 223 ? 11.227 24.172 -24.969 1 86.62 223 VAL A N 1
ATOM 1762 C CA . VAL A 1 223 ? 11.242 22.828 -24.375 1 86.62 223 VAL A CA 1
ATOM 1763 C C . VAL A 1 223 ? 11.766 21.828 -25.406 1 86.62 223 VAL A C 1
ATOM 1765 O O . VAL A 1 223 ? 11.258 21.766 -26.531 1 86.62 223 VAL A O 1
ATOM 1768 N N . LEU A 1 224 ? 12.727 21.031 -25.047 1 77.75 224 LEU A N 1
ATOM 1769 C CA . LEU A 1 224 ? 13.359 20.062 -25.922 1 77.75 224 LEU A CA 1
ATOM 1770 C C . LEU A 1 224 ? 13.023 18.641 -25.5 1 77.75 224 LEU A C 1
ATOM 1772 O O . LEU A 1 224 ? 13.734 17.688 -25.844 1 77.75 224 LEU A O 1
ATOM 1776 N N . ALA A 1 225 ? 11.945 18.375 -24.812 1 67.31 225 ALA A N 1
ATOM 1777 C CA . ALA A 1 225 ? 11.641 17.047 -24.281 1 67.31 225 ALA A CA 1
ATOM 1778 C C . ALA A 1 225 ? 11.195 16.094 -25.391 1 67.31 225 ALA A C 1
ATOM 1780 O O . ALA A 1 225 ? 10.242 16.375 -26.109 1 67.31 225 ALA A O 1
ATOM 1781 N N . ASN A 1 226 ? 12.008 14.945 -25.547 1 66.5 226 ASN A N 1
ATOM 1782 C CA . ASN A 1 226 ? 11.703 14.023 -26.641 1 66.5 226 ASN A CA 1
ATOM 1783 C C . ASN A 1 226 ? 11.391 12.625 -26.125 1 66.5 226 ASN A C 1
ATOM 1785 O O . ASN A 1 226 ? 10.727 11.836 -26.812 1 66.5 226 ASN A O 1
ATOM 1789 N N . ASP A 1 227 ? 11.922 12.359 -24.938 1 66.56 227 ASP A N 1
ATOM 1790 C CA . ASP A 1 227 ? 11.789 10.984 -24.469 1 66.56 227 ASP A CA 1
ATOM 1791 C C . ASP A 1 227 ? 11.047 10.93 -23.141 1 66.56 227 ASP A C 1
ATOM 1793 O O . ASP A 1 227 ? 10.781 11.961 -22.516 1 66.56 227 ASP A O 1
ATOM 1797 N N . GLU A 1 228 ? 10.672 9.688 -22.766 1 62.91 228 GLU A N 1
ATOM 1798 C CA . GLU A 1 228 ? 9.914 9.445 -21.547 1 62.91 228 GLU A CA 1
ATOM 1799 C C . GLU A 1 228 ? 10.648 10 -20.328 1 62.91 228 GLU A C 1
ATOM 1801 O O . GLU A 1 228 ? 10.031 10.633 -19.469 1 62.91 228 GLU A O 1
ATOM 1806 N N . LEU A 1 229 ? 11.805 9.742 -20.297 1 66.94 229 LEU A N 1
ATOM 1807 C CA . LEU A 1 229 ? 12.594 10.227 -19.172 1 66.94 229 LEU A CA 1
ATOM 1808 C C . LEU A 1 229 ? 12.602 11.75 -19.125 1 66.94 229 LEU A C 1
ATOM 1810 O O . LEU A 1 229 ? 12.648 12.344 -18.047 1 66.94 229 LEU A O 1
ATOM 1814 N N . ASP A 1 230 ? 12.406 12.203 -20.172 1 81.81 230 ASP A N 1
ATOM 1815 C CA . ASP A 1 230 ? 12.391 13.656 -20.266 1 81.81 230 ASP A CA 1
ATOM 1816 C C . ASP A 1 230 ? 11.125 14.227 -19.625 1 81.81 230 ASP A C 1
ATOM 1818 O O . ASP A 1 230 ? 11.172 15.266 -18.953 1 81.81 230 ASP A O 1
ATOM 1822 N N . PHE A 1 231 ? 10.117 13.43 -19.719 1 83.5 231 PHE A N 1
ATOM 1823 C CA . PHE A 1 231 ? 8.875 13.93 -19.141 1 83.5 231 PHE A CA 1
ATOM 1824 C C . PHE A 1 231 ? 8.906 13.875 -17.625 1 83.5 231 PHE A C 1
ATOM 1826 O O . PHE A 1 231 ? 8.367 14.75 -16.953 1 83.5 231 PHE A O 1
ATOM 1833 N N . PHE A 1 232 ? 9.555 12.906 -17.094 1 87.12 232 PHE A N 1
ATOM 1834 C CA . PHE A 1 232 ? 9.711 12.859 -15.641 1 87.12 232 PHE A CA 1
ATOM 1835 C C . PHE A 1 232 ? 10.547 14.031 -15.148 1 87.12 232 PHE A C 1
ATOM 1837 O O . PHE A 1 232 ? 10.188 14.688 -14.172 1 87.12 232 PHE A O 1
ATOM 1844 N N . ASN A 1 233 ? 11.57 14.25 -15.859 1 92.19 233 ASN A N 1
ATOM 1845 C CA . ASN A 1 233 ? 12.445 15.352 -15.469 1 92.19 233 ASN A CA 1
ATOM 1846 C C . ASN A 1 233 ? 11.75 16.703 -15.633 1 92.19 233 ASN A C 1
ATOM 1848 O O . ASN A 1 233 ? 11.992 17.625 -14.852 1 92.19 233 ASN A O 1
ATOM 1852 N N . PHE A 1 234 ? 11.016 16.734 -16.625 1 93.06 234 PHE A N 1
ATOM 1853 C CA . PHE A 1 234 ? 10.242 17.953 -16.797 1 93.06 234 PHE A CA 1
ATOM 1854 C C . PHE A 1 234 ? 9.25 18.141 -15.656 1 93.06 234 PHE A C 1
ATOM 1856 O O . PHE A 1 234 ? 9.086 19.25 -15.133 1 93.06 234 PHE A O 1
ATOM 1863 N N . GLY A 1 235 ? 8.484 17.031 -15.359 1 94.44 235 GLY A N 1
ATOM 1864 C CA . GLY A 1 235 ? 7.602 17.094 -14.211 1 94.44 235 GLY A CA 1
ATOM 1865 C C . GLY A 1 235 ? 8.305 17.547 -12.945 1 94.44 235 GLY A C 1
ATOM 1866 O O . GLY A 1 235 ? 7.77 18.359 -12.188 1 94.44 235 GLY A O 1
ATOM 1867 N N . ILE A 1 236 ? 9.508 17.062 -12.727 1 96.81 236 ILE A N 1
ATOM 1868 C CA . ILE A 1 236 ? 10.305 17.453 -11.57 1 96.81 236 ILE A CA 1
ATOM 1869 C C . ILE A 1 236 ? 10.617 18.938 -11.633 1 96.81 236 ILE A C 1
ATOM 1871 O O . ILE A 1 236 ? 10.508 19.641 -10.625 1 96.81 236 ILE A O 1
ATOM 1875 N N . LEU A 1 237 ? 10.977 19.391 -12.797 1 97.44 237 LEU A N 1
ATOM 1876 C CA . LEU A 1 237 ? 11.258 20.812 -12.977 1 97.44 237 LEU A CA 1
ATOM 1877 C C . LEU A 1 237 ? 10.047 21.656 -12.586 1 97.44 237 LEU A C 1
ATOM 1879 O O . LEU A 1 237 ? 10.188 22.641 -11.844 1 97.44 237 LEU A O 1
ATOM 1883 N N . LEU A 1 238 ? 8.938 21.281 -13.062 1 97.38 238 LEU A N 1
ATOM 1884 C CA . LEU A 1 238 ? 7.727 22.047 -12.773 1 97.38 238 LEU A CA 1
ATOM 1885 C C . LEU A 1 238 ? 7.438 22.062 -11.281 1 97.38 238 LEU A C 1
ATOM 1887 O O . LEU A 1 238 ? 7.055 23.109 -10.734 1 97.38 238 LEU A O 1
ATOM 1891 N N . MET A 1 239 ? 7.625 20.953 -10.625 1 97.81 239 MET A N 1
ATOM 1892 C CA . MET A 1 239 ? 7.379 20.891 -9.188 1 97.81 239 MET A CA 1
ATOM 1893 C C . MET A 1 239 ? 8.391 21.734 -8.422 1 97.81 239 MET A C 1
ATOM 1895 O O . MET A 1 239 ? 8.039 22.375 -7.43 1 97.81 239 MET A O 1
ATOM 1899 N N . VAL A 1 240 ? 9.602 21.688 -8.875 1 98.44 240 VAL A N 1
ATOM 1900 C CA . VAL A 1 240 ? 10.656 22.5 -8.273 1 98.44 240 VAL A CA 1
ATOM 1901 C C . VAL A 1 240 ? 10.297 23.984 -8.375 1 98.44 240 VAL A C 1
ATOM 1903 O O . VAL A 1 240 ? 10.383 24.719 -7.387 1 98.44 240 VAL A O 1
ATOM 1906 N N . LEU A 1 241 ? 9.844 24.391 -9.508 1 98.19 241 LEU A N 1
ATOM 1907 C CA . LEU A 1 241 ? 9.461 25.781 -9.711 1 98.19 241 LEU A CA 1
ATOM 1908 C C . LEU A 1 241 ? 8.266 26.156 -8.836 1 98.19 241 LEU A C 1
ATOM 1910 O O . LEU A 1 241 ? 8.25 27.219 -8.203 1 98.19 241 LEU A O 1
ATOM 1914 N N . ARG A 1 242 ? 7.324 25.297 -8.773 1 97.88 242 ARG A N 1
ATOM 1915 C CA . ARG A 1 242 ? 6.109 25.547 -8.008 1 97.88 242 ARG A CA 1
ATOM 1916 C C . ARG A 1 242 ? 6.41 25.688 -6.52 1 97.88 242 ARG A C 1
ATOM 1918 O O . ARG A 1 242 ? 5.977 26.641 -5.871 1 97.88 242 ARG A O 1
ATOM 1925 N N . LEU A 1 243 ? 7.145 24.797 -6.016 1 97.38 243 LEU A N 1
ATOM 1926 C CA . LEU A 1 243 ? 7.461 24.797 -4.59 1 97.38 243 LEU A CA 1
ATOM 1927 C C . LEU A 1 243 ? 8.336 26 -4.234 1 97.38 243 LEU A C 1
ATOM 1929 O O . LEU A 1 243 ? 8.156 26.609 -3.176 1 97.38 243 LEU A O 1
ATOM 1933 N N . ALA A 1 244 ? 9.258 26.281 -5.078 1 96.44 244 ALA A N 1
ATOM 1934 C CA . ALA A 1 244 ? 10.094 27.469 -4.867 1 96.44 244 ALA A CA 1
ATOM 1935 C C . ALA A 1 244 ? 9.242 28.734 -4.832 1 96.44 244 ALA A C 1
ATOM 1937 O O . ALA A 1 244 ? 9.438 29.594 -3.969 1 96.44 244 ALA A O 1
ATOM 1938 N N . HIS A 1 245 ? 8.367 28.828 -5.719 1 96.19 245 HIS A N 1
ATOM 1939 C CA . HIS A 1 245 ? 7.492 30 -5.793 1 96.19 245 HIS A CA 1
ATOM 1940 C C . HIS A 1 245 ? 6.66 30.141 -4.523 1 96.19 245 HIS A C 1
ATOM 1942 O O . HIS A 1 245 ? 6.508 31.25 -3.998 1 96.19 245 HIS A O 1
ATOM 1948 N N . LEU A 1 246 ? 6.125 29.047 -4.066 1 94.38 246 LEU A N 1
ATOM 1949 C CA . LEU A 1 246 ? 5.305 29.078 -2.863 1 94.38 246 LEU A CA 1
ATOM 1950 C C . LEU A 1 246 ? 6.121 29.547 -1.662 1 94.38 246 LEU A C 1
ATOM 1952 O O . LEU A 1 246 ? 5.566 30.094 -0.706 1 94.38 246 LEU A O 1
ATOM 1956 N N . SER A 1 247 ? 7.402 29.391 -1.713 1 93.5 247 SER A N 1
ATOM 1957 C CA . SER A 1 247 ? 8.266 29.734 -0.589 1 93.5 247 SER A CA 1
ATOM 1958 C C . SER A 1 247 ? 8.664 31.203 -0.625 1 93.5 247 SER A C 1
ATOM 1960 O O . SER A 1 247 ? 9.32 31.703 0.297 1 93.5 247 SER A O 1
ATOM 1962 N N . LEU A 1 248 ? 8.273 31.953 -1.625 1 92.81 248 LEU A N 1
ATOM 1963 C CA . LEU A 1 248 ? 8.664 33.344 -1.782 1 92.81 248 LEU A CA 1
ATOM 1964 C C . LEU A 1 248 ? 7.934 34.25 -0.775 1 92.81 248 LEU A C 1
ATOM 1966 O O . LEU A 1 248 ? 8.445 35.281 -0.373 1 92.81 248 LEU A O 1
ATOM 1970 N N . THR A 1 249 ? 6.766 33.781 -0.451 1 90.31 249 THR A N 1
ATOM 1971 C CA . THR A 1 249 ? 5.961 34.594 0.471 1 90.31 249 THR A CA 1
ATOM 1972 C C . THR A 1 249 ? 5.609 33.781 1.716 1 90.31 249 THR A C 1
ATOM 1974 O O . THR A 1 249 ? 5.504 32.562 1.657 1 90.31 249 THR A O 1
ATOM 1977 N N . ASP A 1 250 ? 5.512 34.5 2.742 1 88.5 250 ASP A N 1
ATOM 1978 C CA . ASP A 1 250 ? 5.074 33.844 3.969 1 88.5 250 ASP A CA 1
ATOM 1979 C C . ASP A 1 250 ? 3.549 33.781 4.035 1 88.5 250 ASP A C 1
ATOM 1981 O O . ASP A 1 250 ? 2.863 34.125 3.07 1 88.5 250 ASP A O 1
ATOM 1985 N N . TYR A 1 251 ? 3.025 33.281 5.02 1 88 251 TYR A N 1
ATOM 1986 C CA . TYR A 1 251 ? 1.585 33.062 5.125 1 88 251 TYR A CA 1
ATOM 1987 C C . TYR A 1 251 ? 0.856 34.406 5.305 1 88 251 TYR A C 1
ATOM 1989 O O . TYR A 1 251 ? -0.367 34.469 5.164 1 88 251 TYR A O 1
ATOM 1997 N N . LYS A 1 252 ? 1.53 35.438 5.566 1 83.62 252 LYS A N 1
ATOM 1998 C CA . LYS A 1 252 ? 0.933 36.781 5.59 1 83.62 252 LYS A CA 1
ATOM 1999 C C . LYS A 1 252 ? 1.065 37.469 4.234 1 83.62 252 LYS A C 1
ATOM 2001 O O . LYS A 1 252 ? 0.798 38.656 4.113 1 83.62 252 LYS A O 1
ATOM 2006 N N . CYS A 1 253 ? 1.604 36.719 3.334 1 86.06 253 CYS A N 1
ATOM 2007 C CA . CYS A 1 253 ? 1.729 37.156 1.944 1 86.06 253 CYS A CA 1
ATOM 2008 C C . CYS A 1 253 ? 2.803 38.219 1.796 1 86.06 253 CYS A C 1
ATOM 2010 O O . CYS A 1 253 ? 2.705 39.094 0.925 1 86.06 253 CYS A O 1
ATOM 2012 N N . LYS A 1 254 ? 3.686 38.188 2.67 1 85.88 254 LYS A N 1
ATOM 2013 C CA . LYS A 1 254 ? 4.836 39.062 2.559 1 85.88 254 LYS A CA 1
ATOM 2014 C C . LYS A 1 254 ? 6.023 38.344 1.924 1 85.88 254 LYS A C 1
ATOM 2016 O O . LYS A 1 254 ? 6.262 37.188 2.193 1 85.88 254 LYS A O 1
ATOM 2021 N N . VAL A 1 255 ? 6.711 39.094 1.138 1 87.75 255 VAL A N 1
ATOM 2022 C CA . VAL A 1 255 ? 7.891 38.531 0.49 1 87.75 255 VAL A CA 1
ATOM 2023 C C . VAL A 1 255 ? 8.992 38.312 1.524 1 87.75 255 VAL A C 1
ATOM 2025 O O . VAL A 1 255 ? 9.312 39.219 2.299 1 87.75 255 VAL A O 1
ATOM 2028 N N . VAL A 1 256 ? 9.516 37.188 1.54 1 81.75 256 VAL A N 1
ATOM 2029 C CA . VAL A 1 256 ? 10.516 36.812 2.539 1 81.75 256 VAL A CA 1
ATOM 2030 C C . VAL A 1 256 ? 11.906 37.219 2.068 1 81.75 256 VAL A C 1
ATOM 2032 O O . VAL A 1 256 ? 12.211 37.125 0.877 1 81.75 256 VAL A O 1
ATOM 2035 N N . THR A 1 257 ? 12.625 37.75 2.951 1 75.94 257 THR A N 1
ATOM 2036 C CA . THR A 1 257 ? 14.008 38.094 2.639 1 75.94 257 THR A CA 1
ATOM 2037 C C . THR A 1 257 ? 14.938 36.906 2.957 1 75.94 257 THR A C 1
ATOM 2039 O O . THR A 1 257 ? 14.711 36.188 3.916 1 75.94 257 THR A O 1
ATOM 2042 N N . SER A 1 258 ? 15.742 36.5 2.051 1 73.69 258 SER A N 1
ATOM 2043 C CA . SER A 1 258 ? 16.688 35.438 2.242 1 73.69 258 SER A CA 1
ATOM 2044 C C . SER A 1 258 ? 18.141 35.938 2.164 1 73.69 258 SER A C 1
ATOM 2046 O O . SER A 1 258 ? 18.406 36.938 1.518 1 73.69 258 SER A O 1
ATOM 2048 N N . SER A 1 259 ? 18.969 35.344 2.914 1 69.75 259 SER A N 1
ATOM 2049 C CA . SER A 1 259 ? 20.375 35.719 2.877 1 69.75 259 SER A CA 1
ATOM 2050 C C . SER A 1 259 ? 21 35.344 1.533 1 69.75 259 SER A C 1
ATOM 2052 O O . SER A 1 259 ? 21.953 36 1.096 1 69.75 259 SER A O 1
ATOM 2054 N N . SER A 1 260 ? 20.438 34.344 0.944 1 77.19 260 SER A N 1
ATOM 2055 C CA . SER A 1 260 ? 21.047 33.844 -0.287 1 77.19 260 SER A CA 1
ATOM 2056 C C . SER A 1 260 ? 20.547 34.625 -1.501 1 77.19 260 SER A C 1
ATOM 2058 O O . SER A 1 260 ? 21.125 34.5 -2.586 1 77.19 260 SER A O 1
ATOM 2060 N N . PHE A 1 261 ? 19.5 35.406 -1.276 1 83.38 261 PHE A N 1
ATOM 2061 C CA . PHE A 1 261 ? 18.922 36.156 -2.396 1 83.38 261 PHE A CA 1
ATOM 2062 C C . PHE A 1 261 ? 18.828 37.625 -2.072 1 83.38 261 PHE A C 1
ATOM 2064 O O . PHE A 1 261 ? 18.469 38 -0.957 1 83.38 261 PHE A O 1
ATOM 2071 N N . SER A 1 262 ? 19.156 38.438 -2.979 1 83.5 262 SER A N 1
ATOM 2072 C CA . SER A 1 262 ? 19.031 39.875 -2.797 1 83.5 262 SER A CA 1
ATOM 2073 C C . SER A 1 262 ? 17.562 40.281 -2.742 1 83.5 262 SER A C 1
ATOM 2075 O O . SER A 1 262 ? 16.688 39.594 -3.285 1 83.5 262 SER A O 1
ATOM 2077 N N . GLN A 1 263 ? 17.391 41.344 -2.107 1 85 263 GLN A N 1
ATOM 2078 C CA . GLN A 1 263 ? 16.031 41.875 -2.027 1 85 263 GLN A CA 1
ATOM 2079 C C . GLN A 1 263 ? 15.477 42.188 -3.418 1 85 263 GLN A C 1
ATOM 2081 O O . GLN A 1 263 ? 14.289 42 -3.672 1 85 263 GLN A O 1
ATOM 2086 N N . HIS A 1 264 ? 16.344 42.594 -4.219 1 87.19 264 HIS A N 1
ATOM 2087 C CA . HIS A 1 264 ? 15.938 42.906 -5.586 1 87.19 264 HIS A CA 1
ATOM 2088 C C . HIS A 1 264 ? 15.484 41.656 -6.324 1 87.19 264 HIS A C 1
ATOM 2090 O O . HIS A 1 264 ? 14.477 41.656 -7.039 1 87.19 264 HIS A O 1
ATOM 2096 N N . SER A 1 265 ? 16.203 40.656 -6.133 1 88.19 265 SER A N 1
ATOM 2097 C CA . SER A 1 265 ? 15.867 39.406 -6.793 1 88.19 265 SER A CA 1
ATOM 2098 C C . SER A 1 265 ? 14.547 38.844 -6.27 1 88.19 265 SER A C 1
ATOM 2100 O O . SER A 1 265 ? 13.742 38.312 -7.035 1 88.19 265 SER A O 1
ATOM 2102 N N . MET A 1 266 ? 14.375 39.031 -5.035 1 90.19 266 MET A N 1
ATOM 2103 C CA . MET A 1 266 ? 13.148 38.531 -4.418 1 90.19 266 MET A CA 1
ATOM 2104 C C . MET A 1 266 ? 11.93 39.312 -4.918 1 90.19 266 MET A C 1
ATOM 2106 O O . MET A 1 266 ? 10.898 38.719 -5.219 1 90.19 266 MET A O 1
ATOM 2110 N N . THR A 1 267 ? 12.102 40.531 -4.965 1 88 267 THR A N 1
ATOM 2111 C CA . THR A 1 267 ? 11.016 41.344 -5.477 1 88 267 THR A CA 1
ATOM 2112 C C . THR A 1 267 ? 10.75 41.062 -6.949 1 88 267 THR A C 1
ATOM 2114 O O . THR A 1 267 ? 9.602 41 -7.379 1 88 267 THR A O 1
ATOM 2117 N N . TYR A 1 268 ? 11.797 40.875 -7.625 1 91.44 268 TYR A N 1
ATOM 2118 C CA . TYR A 1 268 ? 11.695 40.531 -9.039 1 91.44 268 TYR A CA 1
ATOM 2119 C C . TYR A 1 268 ? 10.898 39.25 -9.219 1 91.44 268 TYR A C 1
ATOM 2121 O O . TYR A 1 268 ? 9.984 39.188 -10.039 1 91.44 268 TYR A O 1
ATOM 2129 N N . LEU A 1 269 ? 11.203 38.281 -8.445 1 93.5 269 LEU A N 1
ATOM 2130 C CA . LEU A 1 269 ? 10.562 36.969 -8.547 1 93.5 269 LEU A CA 1
ATOM 2131 C C . LEU A 1 269 ? 9.094 37.062 -8.141 1 93.5 269 LEU A C 1
ATOM 2133 O O . LEU A 1 269 ? 8.25 36.344 -8.68 1 93.5 269 LEU A O 1
ATOM 2137 N N . SER A 1 270 ? 8.828 37.875 -7.195 1 89.44 270 SER A N 1
ATOM 2138 C CA . SER A 1 270 ? 7.48 38 -6.66 1 89.44 270 SER A CA 1
ATOM 2139 C C . SER A 1 270 ? 6.508 38.531 -7.707 1 89.44 270 SER A C 1
ATOM 2141 O O . SER A 1 270 ? 5.293 38.344 -7.574 1 89.44 270 SER A O 1
ATOM 2143 N N . HIS A 1 271 ? 7.023 39.062 -8.773 1 90.62 271 HIS A N 1
ATOM 2144 C CA . HIS A 1 271 ? 6.176 39.625 -9.828 1 90.62 271 HIS A CA 1
ATOM 2145 C C . HIS A 1 271 ? 5.711 38.531 -10.789 1 90.62 271 HIS A C 1
ATOM 2147 O O . HIS A 1 271 ? 4.82 38.75 -11.609 1 90.62 271 HIS A O 1
ATOM 2153 N N . TYR A 1 272 ? 6.289 37.438 -10.672 1 92.5 272 TYR A N 1
ATOM 2154 C CA . TYR A 1 272 ? 5.926 36.344 -11.539 1 92.5 272 TYR A CA 1
ATOM 2155 C C . TYR A 1 272 ? 5.059 35.312 -10.805 1 92.5 272 TYR A C 1
ATOM 2157 O O . TYR A 1 272 ? 5.273 35.062 -9.617 1 92.5 272 TYR A O 1
ATOM 2165 N N . ASN A 1 273 ? 4.082 34.844 -11.5 1 91.12 273 ASN A N 1
ATOM 2166 C CA . ASN A 1 273 ? 3.172 33.875 -10.891 1 91.12 273 ASN A CA 1
ATOM 2167 C C . ASN A 1 273 ? 3.383 32.469 -11.453 1 91.12 273 ASN A C 1
ATOM 2169 O O . ASN A 1 273 ? 3.395 32.281 -12.672 1 91.12 273 ASN A O 1
ATOM 2173 N N . ILE A 1 274 ? 3.623 31.547 -10.555 1 95.75 274 ILE A N 1
ATOM 2174 C CA . ILE A 1 274 ? 3.664 30.141 -10.891 1 95.75 274 ILE A CA 1
ATOM 2175 C C . ILE A 1 274 ? 2.424 29.438 -10.336 1 95.75 274 ILE A C 1
ATOM 2177 O O . ILE A 1 274 ? 2.453 28.891 -9.234 1 95.75 274 ILE A O 1
ATOM 2181 N N . PRO A 1 275 ? 1.369 29.328 -11.094 1 91.81 275 PRO A N 1
ATOM 2182 C CA . PRO A 1 275 ? 0.075 28.859 -10.602 1 91.81 275 PRO A CA 1
ATOM 2183 C C . PRO A 1 275 ? 0.054 27.344 -10.375 1 91.81 275 PRO A C 1
ATOM 2185 O O . PRO A 1 275 ? 1.034 26.656 -10.672 1 91.81 275 PRO A O 1
ATOM 2188 N N . ASP A 1 276 ? -1.062 26.875 -9.914 1 89.19 276 ASP A N 1
ATOM 2189 C CA . ASP A 1 276 ? -1.268 25.469 -9.602 1 89.19 276 ASP A CA 1
ATOM 2190 C C . ASP A 1 276 ? -1.222 24.609 -10.859 1 89.19 276 ASP A C 1
ATOM 2192 O O . ASP A 1 276 ? -1.045 23.391 -10.781 1 89.19 276 ASP A O 1
ATOM 2196 N N . LYS A 1 277 ? -1.334 25.219 -11.922 1 89.94 277 LYS A N 1
ATOM 2197 C CA . LYS A 1 277 ? -1.267 24.531 -13.203 1 89.94 277 LYS A CA 1
ATOM 2198 C C . LYS A 1 277 ? 0.059 23.797 -13.367 1 89.94 277 LYS A C 1
ATOM 2200 O O . LYS A 1 277 ? 0.119 22.75 -14.023 1 89.94 277 LYS A O 1
ATOM 2205 N N . PHE A 1 278 ? 1.091 24.312 -12.789 1 94.62 278 PHE A N 1
ATOM 2206 C CA . PHE A 1 278 ? 2.391 23.656 -12.836 1 94.62 278 PHE A CA 1
ATOM 2207 C C . PHE A 1 278 ? 2.312 22.266 -12.227 1 94.62 278 PHE A C 1
ATOM 2209 O O . PHE A 1 278 ? 2.85 21.297 -12.781 1 94.62 278 PHE A O 1
ATOM 2216 N N . ALA A 1 279 ? 1.642 22.141 -11.102 1 90.88 279 ALA A N 1
ATOM 2217 C CA . ALA A 1 279 ? 1.478 20.844 -10.445 1 90.88 279 ALA A CA 1
ATOM 2218 C C . ALA A 1 279 ? 0.585 19.922 -11.266 1 90.88 279 ALA A C 1
ATOM 2220 O O . ALA A 1 279 ? 0.826 18.719 -11.336 1 90.88 279 ALA A O 1
ATOM 2221 N N . GLN A 1 280 ? -0.397 20.5 -11.891 1 85.38 280 GLN A N 1
ATOM 2222 C CA . GLN A 1 280 ? -1.31 19.703 -12.703 1 85.38 280 GLN A CA 1
ATOM 2223 C C . GLN A 1 280 ? -0.591 19.109 -13.906 1 85.38 280 GLN A C 1
ATOM 2225 O O . GLN A 1 280 ? -0.774 17.922 -14.219 1 85.38 280 GLN A O 1
ATOM 2230 N N . VAL A 1 281 ? 0.201 19.922 -14.547 1 89.81 281 VAL A N 1
ATOM 2231 C CA . VAL A 1 281 ? 0.944 19.453 -15.711 1 89.81 281 VAL A CA 1
ATOM 2232 C C . VAL A 1 281 ? 2.002 18.438 -15.273 1 89.81 281 VAL A C 1
ATOM 2234 O O . VAL A 1 281 ? 2.27 17.469 -15.984 1 89.81 281 VAL A O 1
ATOM 2237 N N . ALA A 1 282 ? 2.592 18.688 -14.117 1 91.19 282 ALA A N 1
ATOM 2238 C CA . ALA A 1 282 ? 3.559 17.719 -13.586 1 91.19 282 ALA A CA 1
ATOM 2239 C C . ALA A 1 282 ? 2.91 16.359 -13.375 1 91.19 282 ALA A C 1
ATOM 2241 O O . ALA A 1 282 ? 3.521 15.32 -13.648 1 91.19 282 ALA A O 1
ATOM 2242 N N . GLN A 1 283 ? 1.748 16.344 -12.867 1 84.25 283 GLN A N 1
ATOM 2243 C CA . GLN A 1 283 ? 1.02 15.102 -12.656 1 84.25 283 GLN A CA 1
ATOM 2244 C C . GLN A 1 283 ? 0.732 14.406 -13.984 1 84.25 283 GLN A C 1
ATOM 2246 O O . GLN A 1 283 ? 0.769 13.172 -14.062 1 84.25 283 GLN A O 1
ATOM 2251 N N . LYS A 1 284 ? 0.506 15.203 -14.969 1 79.88 284 LYS A N 1
ATOM 2252 C CA . LYS A 1 284 ? 0.26 14.641 -16.297 1 79.88 284 LYS A CA 1
ATOM 2253 C C . LYS A 1 284 ? 1.52 13.984 -16.859 1 79.88 284 LYS A C 1
ATOM 2255 O O . LYS A 1 284 ? 1.436 13.039 -17.641 1 79.88 284 LYS A O 1
ATOM 2260 N N . CYS A 1 285 ? 2.607 14.508 -16.469 1 83.25 285 CYS A N 1
ATOM 2261 C CA . CYS A 1 285 ? 3.869 13.914 -16.891 1 83.25 285 CYS A CA 1
ATOM 2262 C C . CYS A 1 285 ? 4 12.484 -16.391 1 83.25 285 CYS A C 1
ATOM 2264 O O . CYS A 1 285 ? 4.613 11.641 -17.047 1 83.25 285 CYS A O 1
ATOM 2266 N N . LEU A 1 286 ? 3.391 12.117 -15.297 1 76.5 286 LEU A N 1
ATOM 2267 C CA . LEU A 1 286 ? 3.443 10.773 -14.734 1 76.5 286 LEU A CA 1
ATOM 2268 C C . LEU A 1 286 ? 2.658 9.797 -15.594 1 76.5 286 LEU A C 1
ATOM 2270 O O . LEU A 1 286 ? 2.98 8.602 -15.633 1 76.5 286 LEU A O 1
ATOM 2274 N N . THR A 1 287 ? 1.709 10.312 -16.219 1 68.19 287 THR A N 1
ATOM 2275 C CA . THR A 1 287 ? 0.804 9.445 -16.969 1 68.19 287 THR A CA 1
ATOM 2276 C C . THR A 1 287 ? 1.409 9.055 -18.312 1 68.19 287 THR A C 1
ATOM 2278 O O . THR A 1 287 ? 0.868 8.203 -19.016 1 68.19 287 THR A O 1
ATOM 2281 N N . GLN A 1 288 ? 2.543 9.703 -18.578 1 68.12 288 GLN A N 1
ATOM 2282 C CA . GLN A 1 288 ? 3.178 9.422 -19.859 1 68.12 288 GLN A CA 1
ATOM 2283 C C . GLN A 1 288 ? 3.916 8.086 -19.828 1 68.12 288 GLN A C 1
ATOM 2285 O O . GLN A 1 288 ? 4.289 7.547 -20.875 1 68.12 288 GLN A O 1
ATOM 2290 N N . TYR A 1 289 ? 3.984 7.527 -18.578 1 63.56 289 TYR A N 1
ATOM 2291 C CA . TYR A 1 289 ? 4.738 6.293 -18.375 1 63.56 289 TYR A CA 1
ATOM 2292 C C . TYR A 1 289 ? 3.865 5.211 -17.766 1 63.56 289 TYR A C 1
ATOM 2294 O O . TYR A 1 289 ? 2.914 5.512 -17.031 1 63.56 289 TYR A O 1
ATOM 2302 N N . ASN A 1 290 ? 4.234 4 -18.25 1 62.97 290 ASN A N 1
ATOM 2303 C CA . ASN A 1 290 ? 3.584 2.898 -17.547 1 62.97 290 ASN A CA 1
ATOM 2304 C C . ASN A 1 290 ? 4.195 2.674 -16.156 1 62.97 290 ASN A C 1
ATOM 2306 O O . ASN A 1 290 ? 5.156 1.92 -16.016 1 62.97 290 ASN A O 1
ATOM 2310 N N . LEU A 1 291 ? 3.615 3.262 -15.25 1 64.69 291 LEU A N 1
ATOM 2311 C CA . LEU A 1 291 ? 4.164 3.289 -13.898 1 64.69 291 LEU A CA 1
ATOM 2312 C C . LEU A 1 291 ? 4.121 1.9 -13.266 1 64.69 291 LEU A C 1
ATOM 2314 O O . LEU A 1 291 ? 4.754 1.663 -12.234 1 64.69 291 LEU A O 1
ATOM 2318 N N . PHE A 1 292 ? 3.514 0.982 -13.945 1 62.75 292 PHE A N 1
ATOM 2319 C CA . PHE A 1 292 ? 3.363 -0.339 -13.344 1 62.75 292 PHE A CA 1
ATOM 2320 C C . PHE A 1 292 ? 4.484 -1.267 -13.789 1 62.75 292 PHE A C 1
ATOM 2322 O O . PHE A 1 292 ? 4.809 -2.238 -13.102 1 62.75 292 PHE A O 1
ATOM 2329 N N . GLU A 1 293 ? 5.023 -0.986 -14.906 1 60.31 293 GLU A N 1
ATOM 2330 C CA . GLU A 1 293 ? 6.043 -1.873 -15.461 1 60.31 293 GLU A CA 1
ATOM 2331 C C . GLU A 1 293 ? 7.445 -1.329 -15.203 1 60.31 293 GLU A C 1
ATOM 2333 O O . GLU A 1 293 ? 8.375 -2.096 -14.953 1 60.31 293 GLU A O 1
ATOM 2338 N N . ASP A 1 294 ? 7.508 0.049 -15.32 1 61.72 294 ASP A N 1
ATOM 2339 C CA . ASP A 1 294 ? 8.836 0.645 -15.25 1 61.72 294 ASP A CA 1
ATOM 2340 C C . ASP A 1 294 ? 8.914 1.703 -14.156 1 61.72 294 ASP A C 1
ATOM 2342 O O . ASP A 1 294 ? 8.422 2.82 -14.328 1 61.72 294 ASP A O 1
ATOM 2346 N N . VAL A 1 295 ? 9.5 1.173 -13.078 1 72.5 295 VAL A N 1
ATOM 2347 C CA . VAL A 1 295 ? 9.656 2.133 -11.992 1 72.5 295 VAL A CA 1
ATOM 2348 C C . VAL A 1 295 ? 11.055 2.73 -12.023 1 72.5 295 VAL A C 1
ATOM 2350 O O . VAL A 1 295 ? 12.047 2.008 -11.906 1 72.5 295 VAL A O 1
ATOM 2353 N N . THR A 1 296 ? 11.109 4.047 -12.383 1 78.69 296 THR A N 1
ATOM 2354 C CA . THR A 1 296 ? 12.391 4.754 -12.383 1 78.69 296 THR A CA 1
ATOM 2355 C C . THR A 1 296 ? 12.531 5.609 -11.125 1 78.69 296 THR A C 1
ATOM 2357 O O . THR A 1 296 ? 11.555 5.871 -10.43 1 78.69 296 THR A O 1
ATOM 2360 N N . LEU A 1 297 ? 13.781 5.906 -10.891 1 86.75 297 LEU A N 1
ATOM 2361 C CA . LEU A 1 297 ? 14.031 6.766 -9.742 1 86.75 297 LEU A CA 1
ATOM 2362 C C . LEU A 1 297 ? 13.359 8.125 -9.914 1 86.75 297 LEU A C 1
ATOM 2364 O O . LEU A 1 297 ? 12.852 8.695 -8.945 1 86.75 297 LEU A O 1
ATOM 2368 N N . GLU A 1 298 ? 13.359 8.609 -11.148 1 88.44 298 GLU A N 1
ATOM 2369 C CA . GLU A 1 298 ? 12.766 9.906 -11.453 1 88.44 298 GLU A CA 1
ATOM 2370 C C . GLU A 1 298 ? 11.266 9.906 -11.18 1 88.44 298 GLU A C 1
ATOM 2372 O O . GLU A 1 298 ? 10.711 10.906 -10.719 1 88.44 298 GLU A O 1
ATOM 2377 N N . ALA A 1 299 ? 10.641 8.789 -11.453 1 87.69 299 ALA A N 1
ATOM 2378 C CA . ALA A 1 299 ? 9.211 8.68 -11.156 1 87.69 299 ALA A CA 1
ATOM 2379 C C . ALA A 1 299 ? 8.961 8.797 -9.656 1 87.69 299 ALA A C 1
ATOM 2381 O O . ALA A 1 299 ? 8.008 9.453 -9.227 1 87.69 299 ALA A O 1
ATOM 2382 N N . ILE A 1 300 ? 9.805 8.133 -8.883 1 91.38 300 ILE A N 1
ATOM 2383 C CA . ILE A 1 300 ? 9.688 8.172 -7.426 1 91.38 300 ILE A CA 1
ATOM 2384 C C . ILE A 1 300 ? 9.914 9.594 -6.926 1 91.38 300 ILE A C 1
ATOM 2386 O O . ILE A 1 300 ? 9.18 10.086 -6.066 1 91.38 300 ILE A O 1
ATOM 2390 N N . GLN A 1 301 ? 10.898 10.227 -7.5 1 94.94 301 GLN A N 1
ATOM 2391 C CA . GLN A 1 301 ? 11.211 11.602 -7.121 1 94.94 301 GLN A CA 1
ATOM 2392 C C . GLN A 1 301 ? 10.055 12.539 -7.441 1 94.94 301 GLN A C 1
ATOM 2394 O O . GLN A 1 301 ? 9.648 13.336 -6.598 1 94.94 301 GLN A O 1
ATOM 2399 N N . LEU A 1 302 ? 9.531 12.414 -8.594 1 94.12 302 LEU A N 1
ATOM 2400 C CA . LEU A 1 302 ? 8.414 13.258 -9.008 1 94.12 302 LEU A CA 1
ATOM 2401 C C . LEU A 1 302 ? 7.195 13.023 -8.125 1 94.12 302 LEU A C 1
ATOM 2403 O O . LEU A 1 302 ? 6.574 13.977 -7.648 1 94.12 302 LEU A O 1
ATOM 2407 N N . LEU A 1 303 ? 6.895 11.797 -7.891 1 92.19 303 LEU A N 1
ATOM 2408 C CA . LEU A 1 303 ? 5.742 11.461 -7.055 1 92.19 303 LEU A CA 1
ATOM 2409 C C . LEU A 1 303 ? 5.93 12 -5.641 1 92.19 303 LEU A C 1
ATOM 2411 O O . LEU A 1 303 ? 4.973 12.469 -5.016 1 92.19 303 LEU A O 1
ATOM 2415 N N . THR A 1 304 ? 7.09 11.906 -5.133 1 96.06 304 THR A N 1
ATOM 2416 C CA . THR A 1 304 ? 7.363 12.422 -3.793 1 96.06 304 THR A CA 1
ATOM 2417 C C . THR A 1 304 ? 7.125 13.93 -3.734 1 96.06 304 THR A C 1
ATOM 2419 O O . THR A 1 304 ? 6.492 14.422 -2.801 1 96.06 304 THR A O 1
ATOM 2422 N N . LEU A 1 305 ? 7.609 14.562 -4.734 1 96.75 305 LEU A N 1
ATOM 2423 C CA . LEU A 1 305 ? 7.441 16.016 -4.766 1 96.75 305 LEU A CA 1
ATOM 2424 C C . LEU A 1 305 ? 5.969 16.391 -4.863 1 96.75 305 LEU A C 1
ATOM 2426 O O . LEU A 1 305 ? 5.523 17.359 -4.242 1 96.75 305 LEU A O 1
ATOM 2430 N N . ILE A 1 306 ? 5.25 15.641 -5.59 1 92.44 306 ILE A N 1
ATOM 2431 C CA . ILE A 1 306 ? 3.818 15.891 -5.715 1 92.44 306 ILE A CA 1
ATOM 2432 C C . ILE A 1 306 ? 3.135 15.664 -4.367 1 92.44 306 ILE A C 1
ATOM 2434 O O . ILE A 1 306 ? 2.287 16.469 -3.955 1 92.44 306 ILE A O 1
ATOM 2438 N N . CYS A 1 307 ? 3.494 14.625 -3.705 1 91.44 307 CYS A N 1
ATOM 2439 C CA . CYS A 1 307 ? 2.92 14.352 -2.393 1 91.44 307 CYS A CA 1
ATOM 2440 C C . CYS A 1 307 ? 3.238 15.469 -1.411 1 91.44 307 CYS A C 1
ATOM 2442 O O . CYS A 1 307 ? 2.375 15.883 -0.636 1 91.44 307 CYS A O 1
ATOM 2444 N N . VAL A 1 308 ? 4.441 15.953 -1.447 1 93.38 308 VAL A N 1
ATOM 2445 C CA . VAL A 1 308 ? 4.848 17.047 -0.569 1 93.38 308 VAL A CA 1
ATOM 2446 C C . VAL A 1 308 ? 4.066 18.312 -0.917 1 93.38 308 VAL A C 1
ATOM 2448 O O . VAL A 1 308 ? 3.574 19 -0.027 1 93.38 308 VAL A O 1
ATOM 2451 N N . HIS A 1 309 ? 3.977 18.531 -2.168 1 93.19 309 HIS A N 1
ATOM 2452 C CA . HIS A 1 309 ? 3.24 19.703 -2.631 1 93.19 309 HIS A CA 1
ATOM 2453 C C . HIS A 1 309 ? 1.79 19.656 -2.16 1 93.19 309 HIS A C 1
ATOM 2455 O O . HIS A 1 309 ? 1.247 20.688 -1.725 1 93.19 309 HIS A O 1
ATOM 2461 N N . ASN A 1 310 ? 1.191 18.594 -2.266 1 87.06 310 ASN A N 1
ATOM 2462 C CA . ASN A 1 310 ? -0.217 18.469 -1.907 1 87.06 310 ASN A CA 1
ATOM 2463 C C . ASN A 1 310 ? -0.448 18.766 -0.428 1 87.06 310 ASN A C 1
ATOM 2465 O O . ASN A 1 310 ? -1.537 19.188 -0.04 1 87.06 310 ASN A O 1
ATOM 2469 N N . LYS A 1 311 ? 0.527 18.609 0.347 1 86.44 311 LYS A N 1
ATOM 2470 C CA . LYS A 1 311 ? 0.399 18.859 1.78 1 86.44 311 LYS A CA 1
ATOM 2471 C C . LYS A 1 311 ? 0.483 20.359 2.09 1 86.44 311 LYS A C 1
ATOM 2473 O O . LYS A 1 311 ? -0.021 20.812 3.119 1 86.44 311 LYS A O 1
ATOM 2478 N N . VAL A 1 312 ? 1.143 21.109 1.19 1 89.94 312 VAL A N 1
ATOM 2479 C CA . VAL A 1 312 ? 1.364 22.516 1.495 1 89.94 312 VAL A CA 1
ATOM 2480 C C . VAL A 1 312 ? 0.638 23.391 0.471 1 89.94 312 VAL A C 1
ATOM 2482 O O . VAL A 1 312 ? 0.758 24.609 0.493 1 89.94 312 VAL A O 1
ATOM 2485 N N . ASN A 1 313 ? -0.135 22.75 -0.406 1 85.81 313 ASN A N 1
ATOM 2486 C CA . ASN A 1 313 ? -0.823 23.469 -1.477 1 85.81 313 ASN A CA 1
ATOM 2487 C C . ASN A 1 313 ? -1.856 24.438 -0.925 1 85.81 313 ASN A C 1
ATOM 2489 O O . ASN A 1 313 ? -2.842 24.031 -0.312 1 85.81 313 ASN A O 1
ATOM 2493 N N . PRO A 1 314 ? -1.648 25.703 -1.141 1 84.06 314 PRO A N 1
ATOM 2494 C CA . PRO A 1 314 ? -2.574 26.703 -0.6 1 84.06 314 PRO A CA 1
ATOM 2495 C C . PRO A 1 314 ? -3.92 26.703 -1.321 1 84.06 314 PRO A C 1
ATOM 2497 O O . PRO A 1 314 ? -4.918 27.172 -0.768 1 84.06 314 PRO A O 1
ATOM 2500 N N . GLU A 1 315 ? -3.932 26.266 -2.543 1 75.56 315 GLU A N 1
ATOM 2501 C CA . GLU A 1 315 ? -5.156 26.312 -3.336 1 75.56 315 GLU A CA 1
ATOM 2502 C C . GLU A 1 315 ? -6.035 25.094 -3.059 1 75.56 315 GLU A C 1
ATOM 2504 O O . GLU A 1 315 ? -7.23 25.094 -3.355 1 75.56 315 GLU A O 1
ATOM 2509 N N . GLY A 1 316 ? -5.488 24.125 -2.523 1 65.19 316 GLY A N 1
ATOM 2510 C CA . GLY A 1 316 ? -6.23 22.875 -2.328 1 65.19 316 GLY A CA 1
ATOM 2511 C C . GLY A 1 316 ? -7.02 22.859 -1.031 1 65.19 316 GLY A C 1
ATOM 2512 O O . GLY A 1 316 ? -6.754 23.641 -0.124 1 65.19 316 GLY A O 1
ATOM 2513 N N . PHE A 1 317 ? -8.32 22.266 -1.153 1 52.34 317 PHE A N 1
ATOM 2514 C CA . PHE A 1 317 ? -9.219 22.188 -0.007 1 52.34 317 PHE A CA 1
ATOM 2515 C C . PHE A 1 317 ? -8.875 20.984 0.865 1 52.34 317 PHE A C 1
ATOM 2517 O O . PHE A 1 317 ? -9.719 20.5 1.625 1 52.34 317 PHE A O 1
ATOM 2524 N N . GLY A 1 318 ? -7.805 20.672 0.992 1 51.91 318 GLY A N 1
ATOM 2525 C CA . GLY A 1 318 ? -7.492 19.625 1.958 1 51.91 318 GLY A CA 1
ATOM 2526 C C . GLY A 1 318 ? -6.977 18.359 1.315 1 51.91 318 GLY A C 1
ATOM 2527 O O . GLY A 1 318 ? -7.602 17.812 0.399 1 51.91 318 GLY A O 1
ATOM 2528 N N . SER A 1 319 ? -5.777 18.234 1.13 1 48.56 319 SER A N 1
ATOM 2529 C CA . SER A 1 319 ? -4.711 17.438 0.532 1 48.56 319 SER A CA 1
ATOM 2530 C C . SER A 1 319 ? -4.824 15.969 0.935 1 48.56 319 SER A C 1
ATOM 2532 O O . SER A 1 319 ? -4.074 15.125 0.44 1 48.56 319 SER A O 1
ATOM 2534 N N . ASP A 1 320 ? -5.645 15.617 1.916 1 51.69 320 ASP A N 1
ATOM 2535 C CA . ASP A 1 320 ? -5.395 14.344 2.586 1 51.69 320 ASP A CA 1
ATOM 2536 C C . ASP A 1 320 ? -5.688 13.164 1.659 1 51.69 320 ASP A C 1
ATOM 2538 O O . ASP A 1 320 ? -4.934 12.195 1.625 1 51.69 320 ASP A O 1
ATOM 2542 N N . PHE A 1 321 ? -6.797 13.312 0.812 1 53.41 321 PHE A N 1
ATOM 2543 C CA . PHE A 1 321 ? -7.215 12.109 0.103 1 53.41 321 PHE A CA 1
ATOM 2544 C C . PHE A 1 321 ? -6.375 11.898 -1.15 1 53.41 321 PHE A C 1
ATOM 2546 O O . PHE A 1 321 ? -6.078 10.766 -1.521 1 53.41 321 PHE A O 1
ATOM 2553 N N . ASN A 1 322 ? -5.934 13.023 -1.545 1 58 322 ASN A N 1
ATOM 2554 C CA . ASN A 1 322 ? -5.254 12.891 -2.83 1 58 322 ASN A CA 1
ATOM 2555 C C . ASN A 1 322 ? -3.916 12.172 -2.686 1 58 322 ASN A C 1
ATOM 2557 O O . ASN A 1 322 ? -3.443 11.539 -3.631 1 58 322 ASN A O 1
ATOM 2561 N N . ASN A 1 323 ? -3.6 12.094 -1.493 1 69.88 323 ASN A N 1
ATOM 2562 C CA . ASN A 1 323 ? -2.242 11.578 -1.361 1 69.88 323 ASN A CA 1
ATOM 2563 C C . ASN A 1 323 ? -2.244 10.086 -1.024 1 69.88 323 ASN A C 1
ATOM 2565 O O . ASN A 1 323 ? -1.235 9.406 -1.21 1 69.88 323 ASN A O 1
ATOM 2569 N N . ARG A 1 324 ? -3.402 9.617 -0.68 1 75.44 324 ARG A N 1
ATOM 2570 C CA . ARG A 1 324 ? -3.318 8.258 -0.153 1 75.44 324 ARG A CA 1
ATOM 2571 C C . ARG A 1 324 ? -2.988 7.262 -1.258 1 75.44 324 ARG A C 1
ATOM 2573 O O . ARG A 1 324 ? -2.088 6.434 -1.105 1 75.44 324 ARG A O 1
ATOM 2580 N N . THR A 1 325 ? -3.736 7.391 -2.299 1 77.5 325 THR A N 1
ATOM 2581 C CA . THR A 1 325 ? -3.488 6.465 -3.398 1 77.5 325 THR A CA 1
ATOM 2582 C C . THR A 1 325 ? -2.119 6.719 -4.023 1 77.5 325 THR A C 1
ATOM 2584 O O . THR A 1 325 ? -1.4 5.777 -4.363 1 77.5 325 THR A O 1
ATOM 2587 N N . LEU A 1 326 ? -1.776 8.008 -4.094 1 81.69 326 LEU A N 1
ATOM 2588 C CA . LEU A 1 326 ? -0.468 8.352 -4.637 1 81.69 326 LEU A CA 1
ATOM 2589 C C . LEU A 1 326 ? 0.649 7.824 -3.744 1 81.69 326 LEU A C 1
ATOM 2591 O O . LEU A 1 326 ? 1.647 7.297 -4.238 1 81.69 326 LEU A O 1
ATOM 2595 N N . SER A 1 327 ? 0.386 7.961 -2.527 1 86.94 327 SER A N 1
ATOM 2596 C CA . SER A 1 327 ? 1.398 7.512 -1.578 1 86.94 327 SER A CA 1
ATOM 2597 C C . SER A 1 327 ? 1.555 5.996 -1.612 1 86.94 327 SER A C 1
ATOM 2599 O O . SER A 1 327 ? 2.672 5.48 -1.534 1 86.94 327 SER A O 1
ATOM 2601 N N . ALA A 1 328 ? 0.456 5.336 -1.706 1 85.06 328 ALA A N 1
ATOM 2602 C CA . ALA A 1 328 ? 0.525 3.879 -1.777 1 85.06 328 ALA A CA 1
ATOM 2603 C C . ALA A 1 328 ? 1.322 3.428 -2.998 1 85.06 328 ALA A C 1
ATOM 2605 O O . ALA A 1 328 ? 2.141 2.51 -2.906 1 85.06 328 ALA A O 1
ATOM 2606 N N . MET A 1 329 ? 1.039 4.043 -4.047 1 84.62 329 MET A N 1
ATOM 2607 C CA . MET A 1 329 ? 1.787 3.742 -5.266 1 84.62 329 MET A CA 1
ATOM 2608 C C . MET A 1 329 ? 3.268 4.066 -5.09 1 84.62 329 MET A C 1
ATOM 2610 O O . MET A 1 329 ? 4.129 3.281 -5.488 1 84.62 329 MET A O 1
ATOM 2614 N N . LEU A 1 330 ? 3.475 5.191 -4.543 1 90.75 330 LEU A N 1
ATOM 2615 C CA . LEU A 1 330 ? 4.84 5.645 -4.301 1 90.75 330 LEU A CA 1
ATOM 2616 C C . LEU A 1 330 ? 5.602 4.637 -3.449 1 90.75 330 LEU A C 1
ATOM 2618 O O . LEU A 1 330 ? 6.723 4.246 -3.791 1 90.75 330 LEU A O 1
ATOM 2622 N N . TYR A 1 331 ? 5.039 4.203 -2.412 1 90.69 331 TYR A N 1
ATOM 2623 C CA . TYR A 1 331 ? 5.707 3.273 -1.509 1 90.69 331 TYR A CA 1
ATOM 2624 C C . TYR A 1 331 ? 5.969 1.938 -2.193 1 90.69 331 TYR A C 1
ATOM 2626 O O . TYR A 1 331 ? 7.039 1.35 -2.033 1 90.69 331 TYR A O 1
ATOM 2634 N N . SER A 1 332 ? 5 1.506 -2.934 1 85.62 332 SER A N 1
ATOM 2635 C CA . SER A 1 332 ? 5.172 0.256 -3.668 1 85.62 332 SER A CA 1
ATOM 2636 C C . SER A 1 332 ? 6.305 0.363 -4.684 1 85.62 332 SER A C 1
ATOM 2638 O O . SER A 1 332 ? 7.098 -0.567 -4.836 1 85.62 332 SER A O 1
ATOM 2640 N N . MET A 1 333 ? 6.34 1.448 -5.336 1 85.31 333 MET A N 1
ATOM 2641 C CA . MET A 1 333 ? 7.402 1.679 -6.312 1 85.31 333 MET A CA 1
ATOM 2642 C C . MET A 1 333 ? 8.766 1.693 -5.641 1 85.31 333 MET A C 1
ATOM 2644 O O . MET A 1 333 ? 9.742 1.166 -6.184 1 85.31 333 MET A O 1
ATOM 2648 N N . ALA A 1 334 ? 8.781 2.336 -4.547 1 89.38 334 ALA A N 1
ATOM 2649 C CA . ALA A 1 334 ? 10.047 2.385 -3.811 1 89.38 334 ALA A CA 1
ATOM 2650 C C . ALA A 1 334 ? 10.5 0.983 -3.41 1 89.38 334 ALA A C 1
ATOM 2652 O O . ALA A 1 334 ? 11.688 0.662 -3.49 1 89.38 334 ALA A O 1
ATOM 2653 N N . HIS A 1 335 ? 9.609 0.121 -2.965 1 85.12 335 HIS A N 1
ATOM 2654 C CA . HIS A 1 335 ? 9.93 -1.263 -2.633 1 85.12 335 HIS A CA 1
ATOM 2655 C C . HIS A 1 335 ? 10.398 -2.031 -3.865 1 85.12 335 HIS A C 1
ATOM 2657 O O . HIS A 1 335 ? 11.336 -2.834 -3.783 1 85.12 335 HIS A O 1
ATOM 2663 N N . CYS A 1 336 ? 9.711 -1.721 -4.941 1 78.5 336 CYS A N 1
ATOM 2664 C CA . CYS A 1 336 ? 10.055 -2.41 -6.18 1 78.5 336 CYS A CA 1
ATOM 2665 C C . CYS A 1 336 ? 11.477 -2.08 -6.613 1 78.5 336 CYS A C 1
ATOM 2667 O O . CYS A 1 336 ? 12.172 -2.926 -7.188 1 78.5 336 CYS A O 1
ATOM 2669 N N . ARG A 1 337 ? 11.906 -0.882 -6.246 1 81.69 337 ARG A N 1
ATOM 2670 C CA . ARG A 1 337 ? 13.258 -0.463 -6.605 1 81.69 337 ARG A CA 1
ATOM 2671 C C . ARG A 1 337 ? 14.242 -0.779 -5.488 1 81.69 337 ARG A C 1
ATOM 2673 O O . ARG A 1 337 ? 15.43 -0.448 -5.586 1 81.69 337 ARG A O 1
ATOM 2680 N N . ARG A 1 338 ? 13.789 -1.245 -4.418 1 84 338 ARG A N 1
ATOM 2681 C CA . ARG A 1 338 ? 14.578 -1.683 -3.27 1 84 338 ARG A CA 1
ATOM 2682 C C . ARG A 1 338 ? 15.266 -0.5 -2.596 1 84 338 ARG A C 1
ATOM 2684 O O . ARG A 1 338 ? 16.406 -0.609 -2.156 1 84 338 ARG A O 1
ATOM 2691 N N . ILE A 1 339 ? 14.57 0.528 -2.678 1 88.62 339 ILE A N 1
ATOM 2692 C CA . ILE A 1 339 ? 15.102 1.7 -1.995 1 88.62 339 ILE A CA 1
ATOM 2693 C C . ILE A 1 339 ? 15.102 1.467 -0.487 1 88.62 339 ILE A C 1
ATOM 2695 O O . ILE A 1 339 ? 15.859 2.104 0.249 1 88.62 339 ILE A O 1
ATOM 2699 N N . ASN A 1 340 ? 14.297 0.519 -0.037 1 89.5 340 ASN A N 1
ATOM 2700 C CA . ASN A 1 340 ? 14.156 0.207 1.382 1 89.5 340 ASN A CA 1
ATOM 2701 C C . ASN A 1 340 ? 15.25 -0.734 1.863 1 89.5 340 ASN A C 1
ATOM 2703 O O . ASN A 1 340 ? 15.312 -1.072 3.047 1 89.5 340 ASN A O 1
ATOM 2707 N N . ARG A 1 341 ? 16.156 -1.062 0.959 1 87.19 341 ARG A N 1
ATOM 2708 C CA . ARG A 1 341 ? 17.125 -2.094 1.306 1 87.19 341 ARG A CA 1
ATOM 2709 C C . ARG A 1 341 ? 18.547 -1.526 1.318 1 87.19 341 ARG A C 1
ATOM 2711 O O . ARG A 1 341 ? 18.891 -0.679 0.491 1 87.19 341 ARG A O 1
ATOM 2718 N N . GLU A 1 342 ? 19.281 -2.104 2.201 1 87.25 342 GLU A N 1
ATOM 2719 C CA . GLU A 1 342 ? 20.719 -1.824 2.162 1 87.25 342 GLU A CA 1
ATOM 2720 C C . GLU A 1 342 ? 21.375 -2.475 0.948 1 87.25 342 GLU A C 1
ATOM 2722 O O . GLU A 1 342 ? 21.25 -3.686 0.746 1 87.25 342 GLU A O 1
ATOM 2727 N N . PRO A 1 343 ? 21.953 -1.607 0.166 1 79.69 343 PRO A N 1
ATOM 2728 C CA . PRO A 1 343 ? 22.547 -2.195 -1.036 1 79.69 343 PRO A CA 1
ATOM 2729 C C . PRO A 1 343 ? 23.734 -3.102 -0.724 1 79.69 343 PRO A C 1
ATOM 2731 O O . PRO A 1 343 ? 24.516 -2.814 0.19 1 79.69 343 PRO A O 1
ATOM 2734 N N . TYR A 1 344 ? 23.719 -4.066 -1.473 1 73.12 344 TYR A N 1
ATOM 2735 C CA . TYR A 1 344 ? 24.875 -4.953 -1.386 1 73.12 344 TYR A CA 1
ATOM 2736 C C . TYR A 1 344 ? 25.844 -4.711 -2.543 1 73.12 344 TYR A C 1
ATOM 2738 O O . TYR A 1 344 ? 25.422 -4.543 -3.689 1 73.12 344 TYR A O 1
ATOM 2746 N N . GLY A 1 345 ? 27.141 -4.617 -2.266 1 70.62 345 GLY A N 1
ATOM 2747 C CA . GLY A 1 345 ? 28.172 -4.457 -3.285 1 70.62 345 GLY A CA 1
ATOM 2748 C C . GLY A 1 345 ? 28.219 -3.055 -3.865 1 70.62 345 GLY A C 1
ATOM 2749 O O . GLY A 1 345 ? 28.453 -2.881 -5.062 1 70.62 345 GLY A O 1
ATOM 2750 N N . LEU A 1 346 ? 27.875 -2.156 -3.1 1 74.12 346 LEU A N 1
ATOM 2751 C CA . LEU A 1 346 ? 27.922 -0.766 -3.537 1 74.12 346 LEU A CA 1
ATOM 2752 C C . LEU A 1 346 ? 29.344 -0.373 -3.943 1 74.12 346 LEU A C 1
ATOM 2754 O O . LEU A 1 346 ? 30.297 -0.648 -3.219 1 74.12 346 LEU A O 1
ATOM 2758 N N . GLY A 1 347 ? 29.406 0.086 -5.145 1 72.06 347 GLY A N 1
ATOM 2759 C CA . GLY A 1 347 ? 30.703 0.562 -5.613 1 72.06 347 GLY A CA 1
ATOM 2760 C C . GLY A 1 347 ? 31.281 1.651 -4.738 1 72.06 347 GLY A C 1
ATOM 2761 O O . GLY A 1 347 ? 30.547 2.385 -4.07 1 72.06 347 GLY A O 1
ATOM 2762 N N . SER A 1 348 ? 32.562 1.648 -4.703 1 77.5 348 SER A N 1
ATOM 2763 C CA . SER A 1 348 ? 33.25 2.654 -3.904 1 77.5 348 SER A CA 1
ATOM 2764 C C . SER A 1 348 ? 33.375 3.979 -4.652 1 77.5 348 SER A C 1
ATOM 2766 O O . SER A 1 348 ? 33.781 4.988 -4.078 1 77.5 348 SER A O 1
ATOM 2768 N N . ASP A 1 349 ? 32.844 3.973 -5.879 1 81.31 349 ASP A N 1
ATOM 2769 C CA . ASP A 1 349 ? 32.906 5.207 -6.652 1 81.31 349 ASP A CA 1
ATOM 2770 C C . ASP A 1 349 ? 31.938 6.246 -6.129 1 81.31 349 ASP A C 1
ATOM 2772 O O . ASP A 1 349 ? 30.906 5.891 -5.543 1 81.31 349 ASP A O 1
ATOM 2776 N N . ASP A 1 350 ? 32.312 7.488 -6.406 1 78.69 350 ASP A N 1
ATOM 2777 C CA . ASP A 1 350 ? 31.531 8.609 -5.879 1 78.69 350 ASP A CA 1
ATOM 2778 C C . ASP A 1 350 ? 30.094 8.594 -6.422 1 78.69 350 ASP A C 1
ATOM 2780 O O . ASP A 1 350 ? 29.156 8.906 -5.699 1 78.69 350 ASP A O 1
ATOM 2784 N N . ALA A 1 351 ? 30.062 8.281 -7.578 1 79.75 351 ALA A N 1
ATOM 2785 C CA . ALA A 1 351 ? 28.75 8.289 -8.195 1 79.75 351 ALA A CA 1
ATOM 2786 C C . ALA A 1 351 ? 27.812 7.293 -7.52 1 79.75 351 ALA A C 1
ATOM 2788 O O . ALA A 1 351 ? 26.656 7.613 -7.23 1 79.75 351 ALA A O 1
ATOM 2789 N N . SER A 1 352 ? 28.297 6.152 -7.266 1 83.5 352 SER A N 1
ATOM 2790 C CA . SER A 1 352 ? 27.516 5.121 -6.598 1 83.5 352 SER A CA 1
ATOM 2791 C C . SER A 1 352 ? 27.203 5.516 -5.156 1 83.5 352 SER A C 1
ATOM 2793 O O . SER A 1 352 ? 26.078 5.301 -4.676 1 83.5 352 SER A O 1
ATOM 2795 N N . GLN A 1 353 ? 28.141 6.145 -4.578 1 88.25 353 GLN A N 1
ATOM 2796 C CA . GLN A 1 353 ? 27.953 6.543 -3.188 1 88.25 353 GLN A CA 1
ATOM 2797 C C . GLN A 1 353 ? 26.953 7.691 -3.072 1 88.25 353 GLN A C 1
ATOM 2799 O O . GLN A 1 353 ? 26.156 7.738 -2.133 1 88.25 353 GLN A O 1
ATOM 2804 N N . LYS A 1 354 ? 27.078 8.547 -3.955 1 91.19 354 LYS A N 1
ATOM 2805 C CA . LYS A 1 354 ? 26.125 9.664 -3.996 1 91.19 354 LYS A CA 1
ATOM 2806 C C . LYS A 1 354 ? 24.703 9.164 -4.215 1 91.19 354 LYS A C 1
ATOM 2808 O O . LYS A 1 354 ? 23.766 9.68 -3.607 1 91.19 354 LYS A O 1
ATOM 2813 N N . GLN A 1 355 ? 24.641 8.234 -5.043 1 89.19 355 GLN A N 1
ATOM 2814 C CA . GLN A 1 355 ? 23.328 7.645 -5.309 1 89.19 355 GLN A CA 1
ATOM 2815 C C . GLN A 1 355 ? 22.797 6.918 -4.078 1 89.19 355 GLN A C 1
ATOM 2817 O O . GLN A 1 355 ? 21.594 6.941 -3.812 1 89.19 355 GLN A O 1
ATOM 2822 N N . TYR A 1 356 ? 23.672 6.246 -3.412 1 91.38 356 TYR A N 1
ATOM 2823 C CA . TYR A 1 356 ? 23.281 5.562 -2.184 1 91.38 356 TYR A CA 1
ATOM 2824 C C . TYR A 1 356 ? 22.781 6.555 -1.142 1 91.38 356 TYR A C 1
ATOM 2826 O O . TYR A 1 356 ? 21.734 6.34 -0.519 1 91.38 356 TYR A O 1
ATOM 2834 N N . MET A 1 357 ? 23.469 7.645 -1.012 1 94.31 357 MET A N 1
ATOM 2835 C CA . MET A 1 357 ? 23.047 8.695 -0.087 1 94.31 357 MET A CA 1
ATOM 2836 C C . MET A 1 357 ? 21.688 9.25 -0.47 1 94.31 357 MET A C 1
ATOM 2838 O O . MET A 1 357 ? 20.828 9.477 0.395 1 94.31 357 MET A O 1
ATOM 2842 N N . LEU A 1 358 ? 21.5 9.438 -1.688 1 95.75 358 LEU A N 1
ATOM 2843 C CA . LEU A 1 358 ? 20.219 9.922 -2.176 1 95.75 358 LEU A CA 1
ATOM 2844 C C . LEU A 1 358 ? 19.109 8.93 -1.864 1 95.75 358 LEU A C 1
ATOM 2846 O O . LEU A 1 358 ? 18.016 9.32 -1.442 1 95.75 358 LEU A O 1
ATOM 2850 N N . SER A 1 359 ? 19.391 7.648 -2.062 1 93.31 359 SER A N 1
ATOM 2851 C CA . SER A 1 359 ? 18.406 6.609 -1.779 1 93.31 359 SER A CA 1
ATOM 2852 C C . SER A 1 359 ? 18.031 6.59 -0.301 1 93.31 359 SER A C 1
ATOM 2854 O O . SER A 1 359 ? 16.859 6.414 0.048 1 93.31 359 SER A O 1
ATOM 2856 N N . GLN A 1 360 ? 19.031 6.746 0.523 1 95.81 360 GLN A N 1
ATOM 2857 C CA . GLN A 1 360 ? 18.781 6.82 1.959 1 95.81 360 GLN A CA 1
ATOM 2858 C C . GLN A 1 360 ? 17.859 7.98 2.293 1 95.81 360 GLN A C 1
ATOM 2860 O O . GLN A 1 360 ? 16.859 7.801 2.998 1 95.81 360 GLN A O 1
ATOM 2865 N N . LYS A 1 361 ? 18.141 9.094 1.738 1 97.62 361 LYS A N 1
ATOM 2866 C CA . LYS A 1 361 ? 17.344 10.273 2.016 1 97.62 361 LYS A CA 1
ATOM 2867 C C . LYS A 1 361 ? 15.914 10.109 1.494 1 97.62 361 LYS A C 1
ATOM 2869 O O . LYS A 1 361 ? 14.953 10.484 2.168 1 97.62 361 LYS A O 1
ATOM 2874 N N . ILE A 1 362 ? 15.805 9.539 0.34 1 97.44 362 ILE A N 1
ATOM 2875 C CA . ILE A 1 362 ? 14.484 9.297 -0.233 1 97.44 362 ILE A CA 1
ATOM 2876 C C . ILE A 1 362 ? 13.68 8.398 0.693 1 97.44 362 ILE A C 1
ATOM 2878 O O . ILE A 1 362 ? 12.539 8.727 1.053 1 97.44 362 ILE A O 1
ATOM 2882 N N . TRP A 1 363 ? 14.242 7.32 1.081 1 96.75 363 TRP A N 1
ATOM 2883 C CA . TRP A 1 363 ? 13.492 6.363 1.892 1 96.75 363 TRP A CA 1
ATOM 2884 C C . TRP A 1 363 ? 13.023 7 3.195 1 96.75 363 TRP A C 1
ATOM 2886 O O . TRP A 1 363 ? 11.852 6.887 3.562 1 96.75 363 TRP A O 1
ATOM 2896 N N . TYR A 1 364 ? 13.883 7.66 3.844 1 97.62 364 TYR A N 1
ATOM 2897 C CA . TYR A 1 364 ? 13.531 8.211 5.152 1 97.62 364 TYR A CA 1
ATOM 2898 C C . TYR A 1 364 ? 12.594 9.398 5.008 1 97.62 364 TYR A C 1
ATOM 2900 O O . TYR A 1 364 ? 11.859 9.734 5.941 1 97.62 364 TYR A O 1
ATOM 2908 N N . THR A 1 365 ? 12.633 10.023 3.871 1 97.75 365 THR A N 1
ATOM 2909 C CA . THR A 1 365 ? 11.602 11.016 3.57 1 97.75 365 THR A CA 1
ATOM 2910 C C . THR A 1 365 ? 10.242 10.344 3.395 1 97.75 365 THR A C 1
ATOM 2912 O O . THR A 1 365 ? 9.227 10.867 3.859 1 97.75 365 THR A O 1
ATOM 2915 N N . LEU A 1 366 ? 10.242 9.219 2.768 1 97.12 366 LEU A N 1
ATOM 2916 C CA . LEU A 1 366 ? 9 8.469 2.594 1 97.12 366 LEU A CA 1
ATOM 2917 C C . LEU A 1 366 ? 8.438 8.023 3.939 1 97.12 366 LEU A C 1
ATOM 2919 O O . LEU A 1 366 ? 7.227 8.078 4.16 1 97.12 366 LEU A O 1
ATOM 2923 N N . LEU A 1 367 ? 9.328 7.602 4.785 1 97.06 367 LEU A N 1
ATOM 2924 C CA . LEU A 1 367 ? 8.883 7.199 6.117 1 97.06 367 LEU A CA 1
ATOM 2925 C C . LEU A 1 367 ? 8.258 8.375 6.863 1 97.06 367 LEU A C 1
ATOM 2927 O O . LEU A 1 367 ? 7.254 8.211 7.559 1 97.06 367 LEU A O 1
ATOM 2931 N N . LEU A 1 368 ? 8.859 9.5 6.691 1 96.5 368 LEU A N 1
ATOM 2932 C CA . LEU A 1 368 ? 8.336 10.695 7.34 1 96.5 368 LEU A CA 1
ATOM 2933 C C . LEU A 1 368 ? 6.945 11.031 6.805 1 96.5 368 LEU A C 1
ATOM 2935 O O . LEU A 1 368 ? 6.039 11.359 7.578 1 96.5 368 LEU A O 1
ATOM 2939 N N . LEU A 1 369 ? 6.82 11.008 5.535 1 94.19 369 LEU A N 1
ATOM 2940 C CA . LEU A 1 369 ? 5.527 11.289 4.918 1 94.19 369 LEU A CA 1
ATOM 2941 C C . LEU A 1 369 ? 4.465 10.312 5.406 1 94.19 369 LEU A C 1
ATOM 2943 O O . LEU A 1 369 ? 3.344 10.711 5.719 1 94.19 369 LEU A O 1
ATOM 2947 N N . ASP A 1 370 ? 4.816 9.094 5.492 1 94.06 370 ASP A N 1
ATOM 2948 C CA . ASP A 1 370 ? 3.918 8.039 5.949 1 94.06 370 ASP A CA 1
ATOM 2949 C C . ASP A 1 370 ? 3.504 8.266 7.402 1 94.06 370 ASP A C 1
ATOM 2951 O O . ASP A 1 370 ? 2.32 8.188 7.734 1 94.06 370 ASP A O 1
ATOM 2955 N N . ALA A 1 371 ? 4.461 8.539 8.188 1 95.12 371 ALA A N 1
ATOM 2956 C CA . ALA A 1 371 ? 4.203 8.773 9.602 1 95.12 371 ALA A CA 1
ATOM 2957 C C . ALA A 1 371 ? 3.338 10.016 9.812 1 95.12 371 ALA A C 1
ATOM 2959 O O . ALA A 1 371 ? 2.48 10.039 10.695 1 95.12 371 ALA A O 1
ATOM 2960 N N . THR A 1 372 ? 3.629 11 9.062 1 93.44 372 THR A N 1
ATOM 2961 C CA . THR A 1 372 ? 2.836 12.219 9.141 1 93.44 372 THR A CA 1
ATOM 2962 C C . THR A 1 372 ? 1.379 11.945 8.781 1 93.44 372 THR A C 1
ATOM 2964 O O . THR A 1 372 ? 0.467 12.406 9.469 1 93.44 372 THR A O 1
ATOM 2967 N N . ASP A 1 373 ? 1.157 11.203 7.785 1 88.81 373 ASP A N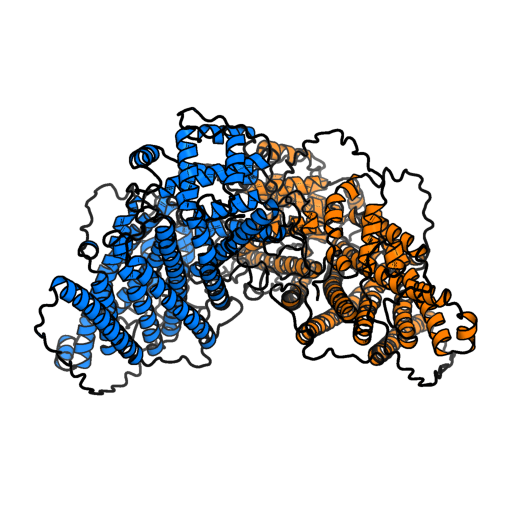 1
ATOM 2968 C CA . ASP A 1 373 ? -0.203 10.836 7.398 1 88.81 373 ASP A CA 1
ATOM 2969 C C . ASP A 1 373 ? -0.889 10.031 8.5 1 88.81 373 ASP A C 1
ATOM 2971 O O . ASP A 1 373 ? -2.07 10.234 8.781 1 88.81 373 ASP A O 1
ATOM 2975 N N . ALA A 1 374 ? -0.156 9.156 9.023 1 91.19 374 ALA A N 1
ATOM 2976 C CA . ALA A 1 374 ? -0.696 8.344 10.109 1 91.19 374 ALA A CA 1
ATOM 2977 C C . ALA A 1 374 ? -1.026 9.203 11.328 1 91.19 374 ALA A C 1
ATOM 2979 O O . ALA A 1 374 ? -2.039 8.977 11.992 1 91.19 374 ALA A O 1
ATOM 2980 N N . ALA A 1 375 ? -0.167 10.125 11.562 1 92.88 375 ALA A N 1
ATOM 2981 C CA . ALA A 1 375 ? -0.389 11.016 12.703 1 92.88 375 ALA A CA 1
ATOM 2982 C C . ALA A 1 375 ? -1.679 11.812 12.531 1 92.88 375 ALA A C 1
ATOM 2984 O O . ALA A 1 375 ? -2.432 12 13.484 1 92.88 375 ALA A O 1
ATOM 2985 N N . PHE A 1 376 ? -1.936 12.18 11.383 1 87.94 376 PHE A N 1
ATOM 2986 C CA . PHE A 1 376 ? -3.08 13.047 11.125 1 87.94 376 PHE A CA 1
ATOM 2987 C C . PHE A 1 376 ? -4.359 12.227 10.992 1 87.94 376 PHE A C 1
ATOM 2989 O O . PHE A 1 376 ? -5.445 12.703 11.32 1 87.94 376 PHE A O 1
ATOM 2996 N N . SER A 1 377 ? -4.273 11.047 10.508 1 85.06 377 SER A N 1
ATOM 2997 C CA . SER A 1 377 ? -5.473 10.242 10.266 1 85.06 377 SER A CA 1
ATOM 2998 C C . SER A 1 377 ? -5.758 9.312 11.438 1 85.06 377 SER A C 1
ATOM 3000 O O . SER A 1 377 ? -6.898 8.891 11.641 1 85.06 377 SER A O 1
ATOM 3002 N N . GLY A 1 378 ? -4.727 8.977 12.172 1 89.75 378 GLY A N 1
ATOM 3003 C CA . GLY A 1 378 ? -4.859 7.977 13.219 1 89.75 378 GLY A CA 1
ATOM 3004 C C . GLY A 1 378 ? -4.836 6.555 12.688 1 89.75 378 GLY A C 1
ATOM 3005 O O . GLY A 1 378 ? -5.035 5.602 13.445 1 89.75 378 GLY A O 1
ATOM 3006 N N . SER A 1 379 ? -4.605 6.41 11.406 1 86.38 379 SER A N 1
ATOM 3007 C CA . SER A 1 379 ? -4.535 5.098 10.781 1 86.38 379 SER A CA 1
ATOM 3008 C C . SER A 1 379 ? -3.125 4.516 10.867 1 86.38 379 SER A C 1
ATOM 3010 O O . SER A 1 379 ? -2.176 5.23 11.195 1 86.38 379 SER A O 1
ATOM 3012 N N . THR A 1 380 ? -3.002 3.256 10.562 1 88.62 380 THR A N 1
ATOM 3013 C CA . THR A 1 380 ? -1.703 2.594 10.602 1 88.62 380 THR A CA 1
ATOM 3014 C C . THR A 1 380 ? -0.799 3.102 9.484 1 88.62 380 THR A C 1
ATOM 3016 O O . THR A 1 380 ? -1.283 3.615 8.477 1 88.62 380 THR A O 1
ATOM 3019 N N . VAL A 1 381 ? 0.494 2.992 9.703 1 90.75 381 VAL A N 1
ATOM 3020 C CA . VAL A 1 381 ? 1.451 3.352 8.664 1 90.75 381 VAL A CA 1
ATOM 3021 C C . VAL A 1 381 ? 1.444 2.291 7.566 1 90.75 381 VAL A C 1
ATOM 3023 O O . VAL A 1 381 ? 1.099 1.134 7.816 1 90.75 381 VAL A O 1
ATOM 3026 N N . THR A 1 382 ? 1.806 2.672 6.402 1 86.88 382 THR A N 1
ATOM 3027 C CA . THR A 1 382 ? 1.895 1.756 5.27 1 86.88 382 THR A CA 1
ATOM 3028 C C . THR A 1 382 ? 3.211 0.983 5.301 1 86.88 382 THR A C 1
ATOM 3030 O O . THR A 1 382 ? 3.248 -0.201 4.961 1 86.88 382 THR A O 1
ATOM 3033 N N . ASN A 1 383 ? 4.219 1.704 5.605 1 90 383 ASN A N 1
ATOM 3034 C CA . ASN A 1 383 ? 5.531 1.07 5.668 1 90 383 ASN A CA 1
ATOM 3035 C C . ASN A 1 383 ? 5.859 0.594 7.082 1 90 383 ASN A C 1
ATOM 3037 O O . ASN A 1 383 ? 6.312 1.379 7.918 1 90 383 ASN A O 1
ATOM 3041 N N . ASN A 1 384 ? 5.793 -0.663 7.238 1 84.56 384 ASN A N 1
ATOM 3042 C CA . ASN A 1 384 ? 6.102 -1.283 8.523 1 84.56 384 ASN A CA 1
ATOM 3043 C C . ASN A 1 384 ? 7.59 -1.185 8.844 1 84.56 384 ASN A C 1
ATOM 3045 O O . ASN A 1 384 ? 8.438 -1.34 7.965 1 84.56 384 ASN A O 1
ATOM 3049 N N . PRO A 1 385 ? 7.883 -0.905 10.086 1 86.25 385 PRO A N 1
ATOM 3050 C CA . PRO A 1 385 ? 9.281 -0.777 10.492 1 86.25 385 PRO A CA 1
ATOM 3051 C C . PRO A 1 385 ? 10.094 -2.039 10.211 1 86.25 385 PRO A C 1
ATOM 3053 O O . PRO A 1 385 ? 11.32 -1.978 10.102 1 86.25 385 PRO A O 1
ATOM 3056 N N . ASP A 1 386 ? 9.461 -3.137 10.07 1 83.38 386 ASP A N 1
ATOM 3057 C CA . ASP A 1 386 ? 10.156 -4.391 9.812 1 83.38 386 ASP A CA 1
ATOM 3058 C C . ASP A 1 386 ? 10.344 -4.621 8.312 1 83.38 386 ASP A C 1
ATOM 3060 O O . ASP A 1 386 ? 10.969 -5.602 7.906 1 83.38 386 ASP A O 1
ATOM 3064 N N . SER A 1 387 ? 9.969 -3.682 7.52 1 85.25 387 SER A N 1
ATOM 3065 C CA . SER A 1 387 ? 9.969 -3.898 6.074 1 85.25 387 SER A CA 1
ATOM 3066 C C . SER A 1 387 ? 11.18 -3.25 5.414 1 85.25 387 SER A C 1
ATOM 3068 O O . SER A 1 387 ? 11.266 -3.193 4.188 1 85.25 387 SER A O 1
ATOM 3070 N N . TYR A 1 388 ? 12.07 -2.67 6.145 1 89.81 388 TYR A N 1
ATOM 3071 C CA . TYR A 1 388 ? 13.242 -2.043 5.555 1 89.81 388 TYR A CA 1
ATOM 3072 C C . TYR A 1 388 ? 14.469 -2.246 6.438 1 89.81 388 TYR A C 1
ATOM 3074 O O . TYR A 1 388 ? 14.344 -2.494 7.637 1 89.81 388 TYR A O 1
ATOM 3082 N N . ASP A 1 389 ? 15.672 -2.189 5.82 1 89.38 389 ASP A N 1
ATOM 3083 C CA . ASP A 1 389 ? 16.922 -2.336 6.562 1 89.38 389 ASP A CA 1
ATOM 3084 C C . ASP A 1 389 ? 17.953 -1.292 6.125 1 89.38 389 ASP A C 1
ATOM 3086 O O . ASP A 1 389 ? 19.109 -1.357 6.516 1 89.38 389 ASP A O 1
ATOM 3090 N N . ILE A 1 390 ? 17.547 -0.413 5.277 1 92.12 390 ILE A N 1
ATOM 3091 C CA . ILE A 1 390 ? 18.453 0.636 4.828 1 92.12 390 ILE A CA 1
ATOM 3092 C C . ILE A 1 390 ? 18.875 1.493 6.02 1 92.12 390 ILE A C 1
ATOM 3094 O O . ILE A 1 390 ? 18.062 1.802 6.895 1 92.12 390 ILE A O 1
ATOM 3098 N N . LYS A 1 391 ? 20.109 1.869 6.035 1 92.69 391 LYS A N 1
ATOM 3099 C CA . LYS A 1 391 ? 20.672 2.604 7.168 1 92.69 391 LYS A CA 1
ATOM 3100 C C . LYS A 1 391 ? 20.406 4.102 7.035 1 92.69 391 LYS A C 1
ATOM 3102 O O . LYS A 1 391 ? 20.109 4.594 5.941 1 92.69 391 LYS A O 1
ATOM 3107 N N . LEU A 1 392 ? 20.469 4.797 8.156 1 96.56 392 LEU A N 1
ATOM 3108 C CA . LEU A 1 392 ? 20.375 6.25 8.164 1 96.56 392 LEU A CA 1
ATOM 3109 C C . LEU A 1 392 ? 21.547 6.879 7.422 1 96.56 392 LEU A C 1
ATOM 3111 O O . LEU A 1 392 ? 22.672 6.371 7.48 1 96.56 392 LEU A O 1
ATOM 3115 N N . PRO A 1 393 ? 21.266 7.961 6.738 1 96.31 393 PRO A N 1
ATOM 3116 C CA . PRO A 1 393 ? 22.391 8.633 6.07 1 96.31 393 PRO A CA 1
ATOM 3117 C C . PRO A 1 393 ? 23.375 9.25 7.051 1 96.31 393 PRO A C 1
ATOM 3119 O O . PRO A 1 393 ? 22.969 9.758 8.102 1 96.31 393 PRO A O 1
ATOM 3122 N N . VAL A 1 394 ? 24.641 9.195 6.676 1 95.62 394 VAL A N 1
ATOM 3123 C CA . VAL A 1 394 ? 25.734 9.82 7.426 1 95.62 394 VAL A CA 1
ATOM 3124 C C . VAL A 1 394 ? 26.391 10.898 6.57 1 95.62 394 VAL A C 1
ATOM 3126 O O . VAL A 1 394 ? 26.75 10.648 5.418 1 95.62 394 VAL A O 1
ATOM 3129 N N . PHE A 1 395 ? 26.578 12.07 7.207 1 96 395 PHE A N 1
ATOM 3130 C CA . PHE A 1 395 ? 27.078 13.203 6.441 1 96 395 PHE A CA 1
ATOM 3131 C C . PHE A 1 395 ? 28.516 12.969 5.992 1 96 395 PHE A C 1
ATOM 3133 O O . PHE A 1 395 ? 29.375 12.633 6.805 1 96 395 PHE A O 1
ATOM 3140 N N . GLN A 1 396 ? 28.672 13.023 4.742 1 93.31 396 GLN A N 1
ATOM 3141 C CA . GLN A 1 396 ? 29.969 13.039 4.09 1 93.31 396 GLN A CA 1
ATOM 3142 C C . GLN A 1 396 ? 30.047 14.133 3.023 1 93.31 396 GLN A C 1
ATOM 3144 O O . GLN A 1 396 ? 29.328 14.07 2.02 1 93.31 396 GLN A O 1
ATOM 3149 N N . PRO A 1 397 ? 30.906 15.031 3.213 1 92.62 397 PRO A N 1
ATOM 3150 C CA . PRO A 1 397 ? 30.953 16.156 2.287 1 92.62 397 PRO A CA 1
ATOM 3151 C C . PRO A 1 397 ? 31.203 15.734 0.842 1 92.62 397 PRO A C 1
ATOM 3153 O O . PRO A 1 397 ? 30.625 16.312 -0.083 1 92.62 397 PRO A O 1
ATOM 3156 N N . ALA A 1 398 ? 31.969 14.727 0.625 1 90.69 398 ALA A N 1
ATOM 3157 C CA . ALA A 1 398 ? 32.375 14.312 -0.709 1 90.69 398 ALA A CA 1
ATOM 3158 C C . ALA A 1 398 ? 31.219 13.75 -1.511 1 90.69 398 ALA A C 1
ATOM 3160 O O . ALA A 1 398 ? 31.234 13.758 -2.744 1 90.69 398 ALA A O 1
ATOM 3161 N N . ILE A 1 399 ? 30.234 13.32 -0.836 1 93 399 ILE A N 1
ATOM 3162 C CA . ILE A 1 399 ? 29.141 12.648 -1.538 1 93 399 ILE A CA 1
ATOM 3163 C C . ILE A 1 399 ? 27.844 13.398 -1.289 1 93 399 ILE A C 1
ATOM 3165 O O . ILE A 1 399 ? 26.766 12.805 -1.292 1 93 399 ILE A O 1
ATOM 3169 N N . SER A 1 400 ? 27.984 14.672 -1.037 1 95 400 SER A N 1
ATOM 3170 C CA . SER A 1 400 ? 26.797 15.5 -0.815 1 95 400 SER A CA 1
ATOM 3171 C C . SER A 1 400 ? 25.953 15.609 -2.082 1 95 400 SER A C 1
ATOM 3173 O O . SER A 1 400 ? 26.5 15.695 -3.188 1 95 400 SER A O 1
ATOM 3175 N N . ASN A 1 401 ? 24.625 15.625 -1.905 1 96.12 401 ASN A N 1
ATOM 3176 C CA . ASN A 1 401 ? 23.734 15.742 -3.045 1 96.12 401 ASN A CA 1
ATOM 3177 C C . ASN A 1 401 ? 23.406 17.203 -3.354 1 96.12 401 ASN A C 1
ATOM 3179 O O . ASN A 1 401 ? 22.719 17.484 -4.332 1 96.12 401 ASN A O 1
ATOM 3183 N N . VAL A 1 402 ? 23.812 18.094 -2.455 1 96.31 402 VAL A N 1
ATOM 3184 C CA . VAL A 1 402 ? 23.578 19.516 -2.693 1 96.31 402 VAL A CA 1
ATOM 3185 C C . VAL A 1 402 ? 24.875 20.281 -2.523 1 96.31 402 VAL A C 1
ATOM 3187 O O . VAL A 1 402 ? 25.797 19.828 -1.847 1 96.31 402 VAL A O 1
ATOM 3190 N N . ASN A 1 403 ? 24.938 21.453 -3.057 1 93.62 403 ASN A N 1
ATOM 3191 C CA . ASN A 1 403 ? 26.141 22.266 -3 1 93.62 403 ASN A CA 1
ATOM 3192 C C . ASN A 1 403 ? 26.312 22.906 -1.627 1 93.62 403 ASN A C 1
ATOM 3194 O O . ASN A 1 403 ? 27.453 23.062 -1.151 1 93.62 403 ASN A O 1
ATOM 3198 N N . ASN A 1 404 ? 25.25 23.328 -1.023 1 92.88 404 ASN A N 1
ATOM 3199 C CA . ASN A 1 404 ? 25.328 23.891 0.317 1 92.88 404 ASN A CA 1
ATOM 3200 C C . ASN A 1 404 ? 25.578 22.812 1.372 1 92.88 404 ASN A C 1
ATOM 3202 O O . ASN A 1 404 ? 24.625 22.219 1.896 1 92.88 404 ASN A O 1
ATOM 3206 N N . LEU A 1 405 ? 26.766 22.672 1.816 1 94.31 405 LEU A N 1
ATOM 3207 C CA . LEU A 1 405 ? 27.188 21.594 2.695 1 94.31 405 LEU A CA 1
ATOM 3208 C C . LEU A 1 405 ? 26.578 21.75 4.086 1 94.31 405 LEU A C 1
ATOM 3210 O O . LEU A 1 405 ? 26.297 20.766 4.762 1 94.31 405 LEU A O 1
ATOM 3214 N N . GLU A 1 406 ? 26.391 23 4.477 1 91.88 406 GLU A N 1
ATOM 3215 C CA . GLU A 1 406 ? 25.828 23.219 5.801 1 91.88 406 GLU A CA 1
ATOM 3216 C C . GLU A 1 406 ? 24.375 22.75 5.875 1 91.88 406 GLU A C 1
ATOM 3218 O O . GLU A 1 406 ? 23.984 22.109 6.848 1 91.88 406 GLU A O 1
ATOM 3223 N N . THR A 1 407 ? 23.656 23.078 4.848 1 92.5 407 THR A N 1
ATOM 3224 C CA . THR A 1 407 ? 22.281 22.609 4.77 1 92.5 407 THR A CA 1
ATOM 3225 C C . THR A 1 407 ? 22.234 21.078 4.75 1 92.5 407 THR A C 1
ATOM 3227 O O . THR A 1 407 ? 21.391 20.469 5.414 1 92.5 407 THR A O 1
ATOM 3230 N N . GLU A 1 408 ? 23.125 20.5 4.027 1 96.12 408 GLU A N 1
ATOM 3231 C CA . GLU A 1 408 ? 23.188 19.047 3.949 1 96.12 408 GLU A CA 1
ATOM 3232 C C . GLU A 1 408 ? 23.5 18.438 5.312 1 96.12 408 GLU A C 1
ATOM 3234 O O . GLU A 1 408 ? 22.906 17.438 5.703 1 96.12 408 GLU A O 1
ATOM 3239 N N . ARG A 1 409 ? 24.391 19 5.938 1 95.88 409 ARG A N 1
ATOM 3240 C CA . ARG A 1 409 ? 24.797 18.484 7.246 1 95.88 409 ARG A CA 1
ATOM 3241 C C . ARG A 1 409 ? 23.625 18.516 8.219 1 95.88 409 ARG A C 1
ATOM 3243 O O . ARG A 1 409 ? 23.328 17.516 8.875 1 95.88 409 ARG A O 1
ATOM 3250 N N . ILE A 1 410 ? 22.984 19.641 8.344 1 94.62 410 ILE A N 1
ATOM 3251 C CA . ILE A 1 410 ? 21.875 19.812 9.273 1 94.62 410 ILE A CA 1
ATOM 3252 C C . ILE A 1 410 ? 20.734 18.859 8.883 1 94.62 410 ILE A C 1
ATOM 3254 O O . ILE A 1 410 ? 20.094 18.266 9.75 1 94.62 410 ILE A O 1
ATOM 3258 N N . LEU A 1 411 ? 20.484 18.75 7.613 1 96.75 411 LEU A N 1
ATOM 3259 C CA . LEU A 1 411 ? 19.469 17.844 7.109 1 96.75 411 LEU A CA 1
ATOM 3260 C C . LEU A 1 411 ? 19.75 16.406 7.523 1 96.75 411 LEU A C 1
ATOM 3262 O O . LEU A 1 411 ? 18.875 15.719 8.039 1 96.75 411 LEU A O 1
ATOM 3266 N N . ILE A 1 412 ? 20.906 15.945 7.273 1 97.31 412 ILE A N 1
ATOM 3267 C CA . ILE A 1 412 ? 21.297 14.57 7.566 1 97.31 412 ILE A CA 1
ATOM 3268 C C . ILE A 1 412 ? 21.188 14.312 9.07 1 97.31 412 ILE A C 1
ATOM 3270 O O . ILE A 1 412 ? 20.703 13.266 9.492 1 97.31 412 ILE A O 1
ATOM 3274 N N . GLU A 1 413 ? 21.516 15.258 9.852 1 94.56 413 GLU A N 1
ATOM 3275 C CA . GLU A 1 413 ? 21.406 15.125 11.297 1 94.56 413 GLU A CA 1
ATOM 3276 C C . GLU A 1 413 ? 19.938 15.062 11.727 1 94.56 413 GLU A C 1
ATOM 3278 O O . GLU A 1 413 ? 19.609 14.391 12.703 1 94.56 413 GLU A O 1
ATOM 3283 N N . SER A 1 414 ? 19.125 15.711 11.047 1 96.31 414 SER A N 1
ATOM 3284 C CA . SER A 1 414 ? 17.719 15.766 11.383 1 96.31 414 SER A CA 1
ATOM 3285 C C . SER A 1 414 ? 17.031 14.43 11.125 1 96.31 414 SER A C 1
ATOM 3287 O O . SER A 1 414 ? 15.969 14.148 11.68 1 96.31 414 SER A O 1
ATOM 3289 N N . PHE A 1 415 ? 17.594 13.555 10.305 1 97.19 415 PHE A N 1
ATOM 3290 C CA . PHE A 1 415 ? 16.969 12.281 9.969 1 97.19 415 PHE A CA 1
ATOM 3291 C C . PHE A 1 415 ? 16.891 11.383 11.195 1 97.19 415 PHE A C 1
ATOM 3293 O O . PHE A 1 415 ? 16 10.523 11.289 1 97.19 415 PHE A O 1
ATOM 3300 N N . GLU A 1 416 ? 17.75 11.555 12.125 1 96.31 416 GLU A N 1
ATOM 3301 C CA . GLU A 1 416 ? 17.672 10.781 13.359 1 96.31 416 GLU A CA 1
ATOM 3302 C C . GLU A 1 416 ? 16.391 11.094 14.125 1 96.31 416 GLU A C 1
ATOM 3304 O O . GLU A 1 416 ? 15.703 10.188 14.594 1 96.31 416 GLU A O 1
ATOM 3309 N N . ILE A 1 417 ? 16.141 12.367 14.25 1 96.62 417 ILE A N 1
ATOM 3310 C CA . ILE A 1 417 ? 14.922 12.805 14.938 1 96.62 417 ILE A CA 1
ATOM 3311 C C . ILE A 1 417 ? 13.695 12.344 14.156 1 96.62 417 ILE A C 1
ATOM 3313 O O . ILE A 1 417 ? 12.727 11.867 14.742 1 96.62 417 ILE A O 1
ATOM 3317 N N . ARG A 1 418 ? 13.758 12.5 12.844 1 97.06 418 ARG A N 1
ATOM 3318 C CA . ARG A 1 418 ? 12.664 12.094 11.977 1 97.06 418 ARG A CA 1
ATOM 3319 C C . ARG A 1 418 ? 12.375 10.602 12.117 1 97.06 418 ARG A C 1
ATOM 3321 O O . ARG A 1 418 ? 11.211 10.188 12.156 1 97.06 418 ARG A O 1
ATOM 3328 N N . HIS A 1 419 ? 13.406 9.867 12.148 1 97.12 419 HIS A N 1
ATOM 3329 C CA . HIS A 1 419 ? 13.258 8.422 12.25 1 97.12 419 HIS A CA 1
ATOM 3330 C C . HIS A 1 419 ? 12.641 8.023 13.594 1 97.12 419 HIS A C 1
ATOM 3332 O O . HIS A 1 419 ? 11.773 7.148 13.641 1 97.12 419 HIS A O 1
ATOM 3338 N N . LYS A 1 420 ? 13.094 8.602 14.617 1 96.31 420 LYS A N 1
ATOM 3339 C CA . LYS A 1 420 ? 12.516 8.344 15.938 1 96.31 420 LYS A CA 1
ATOM 3340 C C . LYS A 1 420 ? 11.031 8.695 15.969 1 96.31 420 LYS A C 1
ATOM 3342 O O . LYS A 1 420 ? 10.219 7.934 16.5 1 96.31 420 LYS A O 1
ATOM 3347 N N . PHE A 1 421 ? 10.75 9.859 15.445 1 97.06 421 PHE A N 1
ATOM 3348 C CA . PHE A 1 421 ? 9.359 10.273 15.32 1 97.06 421 PHE A CA 1
ATOM 3349 C C . PHE A 1 421 ? 8.539 9.227 14.586 1 97.06 421 PHE A C 1
ATOM 3351 O O . PHE A 1 421 ? 7.48 8.812 15.055 1 97.06 421 PHE A O 1
ATOM 3358 N N . SER A 1 422 ? 9.047 8.805 13.445 1 97.19 422 SER A N 1
ATOM 3359 C CA . SER A 1 422 ? 8.328 7.848 12.602 1 97.19 422 SER A CA 1
ATOM 3360 C C . SER A 1 422 ? 8.078 6.535 13.344 1 97.19 422 SER A C 1
ATOM 3362 O O . SER A 1 422 ? 6.996 5.961 13.242 1 97.19 422 SER A O 1
ATOM 3364 N N . ASN A 1 423 ? 9.016 6.094 14.055 1 95.88 423 ASN A N 1
ATOM 3365 C CA . ASN A 1 423 ? 8.875 4.84 14.789 1 95.88 423 ASN A CA 1
ATOM 3366 C C . ASN A 1 423 ? 7.848 4.953 15.906 1 95.88 423 ASN A C 1
ATOM 3368 O O . ASN A 1 423 ? 7.035 4.051 16.109 1 95.88 423 ASN A O 1
ATOM 3372 N N . LEU A 1 424 ? 7.898 6.02 16.578 1 97 424 LEU A N 1
ATOM 3373 C CA . LEU A 1 424 ? 6.973 6.219 17.688 1 97 424 LEU A CA 1
ATOM 3374 C C . LEU A 1 424 ? 5.535 6.312 17.188 1 97 424 LEU A C 1
ATOM 3376 O O . LEU A 1 424 ? 4.625 5.734 17.781 1 97 424 LEU A O 1
ATOM 3380 N N . ILE A 1 425 ? 5.375 7.07 16.125 1 97.5 425 ILE A N 1
ATOM 3381 C CA . ILE A 1 425 ? 4.043 7.207 15.555 1 97.5 425 ILE A CA 1
ATOM 3382 C C . ILE A 1 425 ? 3.562 5.848 15.047 1 97.5 425 ILE A C 1
ATOM 3384 O O . ILE A 1 425 ? 2.393 5.492 15.219 1 97.5 425 ILE A O 1
ATOM 3388 N N . ALA A 1 426 ? 4.453 5.121 14.406 1 95.06 426 ALA A N 1
ATOM 3389 C CA . ALA A 1 426 ? 4.086 3.799 13.906 1 95.06 426 ALA A CA 1
ATOM 3390 C C . ALA A 1 426 ? 3.578 2.908 15.031 1 95.06 426 ALA A C 1
ATOM 3392 O O . ALA A 1 426 ? 2.58 2.201 14.875 1 95.06 426 ALA A O 1
ATOM 3393 N N . GLU A 1 427 ? 4.188 2.938 16.156 1 94.75 427 GLU A N 1
ATOM 3394 C CA . GLU A 1 427 ? 3.801 2.121 17.297 1 94.75 427 GLU A CA 1
ATOM 3395 C C . GLU A 1 427 ? 2.445 2.551 17.859 1 94.75 427 GLU A C 1
ATOM 3397 O O . GLU A 1 427 ? 1.62 1.708 18.219 1 94.75 427 GLU A O 1
ATOM 3402 N N . GLY A 1 428 ? 2.23 3.826 17.922 1 95.19 428 GLY A N 1
ATOM 3403 C CA . GLY A 1 428 ? 0.952 4.332 18.391 1 95.19 428 GLY A CA 1
ATOM 3404 C C . GLY A 1 428 ? -0.18 4.105 17.406 1 95.19 428 GLY A C 1
ATOM 3405 O O . GLY A 1 428 ? -1.288 3.734 17.797 1 95.19 428 GLY A O 1
ATOM 3406 N N . ALA A 1 429 ? 0.141 4.266 16.172 1 93.56 429 ALA A N 1
ATOM 3407 C CA . ALA A 1 429 ? -0.872 4.211 15.117 1 93.56 429 ALA A CA 1
ATOM 3408 C C . ALA A 1 429 ? -1.372 2.785 14.914 1 93.56 429 ALA A C 1
ATOM 3410 O O . ALA A 1 429 ? -2.498 2.576 14.453 1 93.56 429 ALA A O 1
ATOM 3411 N N . VAL A 1 430 ? -0.593 1.804 15.273 1 90.81 430 VAL A N 1
ATOM 3412 C CA . VAL A 1 430 ? -1.035 0.415 15.203 1 90.81 430 VAL A CA 1
ATOM 3413 C C . VAL A 1 430 ? -2.24 0.206 16.109 1 90.81 430 VAL A C 1
ATOM 3415 O O . VAL A 1 430 ? -3.154 -0.55 15.781 1 90.81 430 VAL A O 1
ATOM 3418 N N . LEU A 1 431 ? -2.258 0.885 17.188 1 92.75 431 LEU A N 1
ATOM 3419 C CA . LEU A 1 431 ? -3.332 0.751 18.156 1 92.75 431 LEU A CA 1
ATOM 3420 C C . LEU A 1 431 ? -4.551 1.567 17.75 1 92.75 431 LEU A C 1
ATOM 3422 O O . LEU A 1 431 ? -5.684 1.086 17.828 1 92.75 431 LEU A O 1
ATOM 3426 N N . THR A 1 432 ? -4.324 2.752 17.25 1 93.44 432 THR A N 1
ATOM 3427 C CA . THR A 1 432 ? -5.445 3.617 16.906 1 93.44 432 THR A CA 1
ATOM 3428 C C . THR A 1 432 ? -6.062 3.197 15.578 1 93.44 432 THR A C 1
ATOM 3430 O O . THR A 1 432 ? -7.242 3.443 15.328 1 93.44 432 THR A O 1
ATOM 3433 N N . GLY A 1 433 ? -5.246 2.602 14.766 1 89.06 433 GLY A N 1
ATOM 3434 C CA . GLY A 1 433 ? -5.715 2.234 13.438 1 89.06 433 GLY A CA 1
ATOM 3435 C C . GLY A 1 433 ? -6.316 0.844 13.383 1 89.06 433 GLY A C 1
ATOM 3436 O O . GLY A 1 433 ? -6.801 0.414 12.336 1 89.06 433 GLY A O 1
ATOM 3437 N N . THR A 1 434 ? -6.352 0.131 14.477 1 87.94 434 THR A N 1
ATOM 3438 C CA . THR A 1 434 ? -6.875 -1.23 14.5 1 87.94 434 THR A CA 1
ATOM 3439 C C . THR A 1 434 ? -8.398 -1.227 14.383 1 87.94 434 THR A C 1
ATOM 3441 O O . THR A 1 434 ? -9.07 -0.438 15.047 1 87.94 434 THR A O 1
ATOM 3444 N N . LEU A 1 435 ? -8.906 -2.107 13.508 1 85.38 435 LEU A N 1
ATOM 3445 C CA . LEU A 1 435 ? -10.352 -2.209 13.297 1 85.38 435 LEU A CA 1
ATOM 3446 C C . LEU A 1 435 ? -10.883 -3.527 13.844 1 85.38 435 LEU A C 1
ATOM 3448 O O . LEU A 1 435 ? -12.102 -3.693 14 1 85.38 435 LEU A O 1
ATOM 3452 N N . ALA A 1 436 ? -10.055 -4.527 14.102 1 75.75 436 ALA A N 1
ATOM 3453 C CA . ALA A 1 436 ? -10.461 -5.891 14.438 1 75.75 436 ALA A CA 1
ATOM 3454 C C . ALA A 1 436 ? -10.867 -6 15.906 1 75.75 436 ALA A C 1
ATOM 3456 O O . ALA A 1 436 ? -11.547 -6.957 16.297 1 75.75 436 ALA A O 1
ATOM 3457 N N . GLY A 1 437 ? -10.531 -4.918 16.656 1 77 437 GLY A N 1
ATOM 3458 C CA . GLY A 1 437 ? -10.891 -5.098 18.047 1 77 437 GLY A CA 1
ATOM 3459 C C . GLY A 1 437 ? -10.602 -3.873 18.906 1 77 437 GLY A C 1
ATOM 3460 O O . GLY A 1 437 ? -10.234 -2.818 18.375 1 77 437 GLY A O 1
ATOM 3461 N N . ASP A 1 438 ? -10.883 -4.164 20.203 1 86.56 438 ASP A N 1
ATOM 3462 C CA . ASP A 1 438 ? -10.656 -3.094 21.172 1 86.56 438 ASP A CA 1
ATOM 3463 C C . ASP A 1 438 ? -9.195 -3.061 21.609 1 86.56 438 ASP A C 1
ATOM 3465 O O . ASP A 1 438 ? -8.484 -4.066 21.531 1 86.56 438 ASP A O 1
ATOM 3469 N N . VAL A 1 439 ? -8.812 -1.874 21.953 1 90.69 439 VAL A N 1
ATOM 3470 C CA . VAL A 1 439 ? -7.438 -1.634 22.375 1 90.69 439 VAL A CA 1
ATOM 3471 C C . VAL A 1 439 ? -7.391 -1.431 23.891 1 90.69 439 VAL A C 1
ATOM 3473 O O . VAL A 1 439 ? -8.141 -0.621 24.438 1 90.69 439 VAL A O 1
ATOM 3476 N N . PRO A 1 440 ? -6.527 -2.217 24.516 1 90.12 440 PRO A N 1
ATOM 3477 C CA . PRO A 1 440 ? -6.375 -1.938 25.953 1 90.12 440 PRO A CA 1
ATOM 3478 C C . PRO A 1 440 ? -5.859 -0.527 26.219 1 90.12 440 PRO A C 1
ATOM 3480 O O . PRO A 1 440 ? -4.844 -0.117 25.656 1 90.12 440 PRO A O 1
ATOM 3483 N N . ILE A 1 441 ? -6.477 0.205 27.078 1 90.56 441 ILE A N 1
ATOM 3484 C CA . ILE A 1 441 ? -6.129 1.591 27.375 1 90.56 441 ILE A CA 1
ATOM 3485 C C . ILE A 1 441 ? -4.734 1.652 27.984 1 90.56 441 ILE A C 1
ATOM 3487 O O . ILE A 1 441 ? -3.975 2.588 27.734 1 90.56 441 ILE A O 1
ATOM 3491 N N . LYS A 1 442 ? -4.418 0.612 28.75 1 88.88 442 LYS A N 1
ATOM 3492 C CA . LYS A 1 442 ? -3.1 0.568 29.375 1 88.88 442 LYS A CA 1
ATOM 3493 C C . LYS A 1 442 ? -1.993 0.578 28.328 1 88.88 442 LYS A C 1
ATOM 3495 O O . LYS A 1 442 ? -1.036 1.349 28.438 1 88.88 442 LYS A O 1
ATOM 3500 N N . THR A 1 443 ? -2.139 -0.262 27.344 1 92.12 443 THR A N 1
ATOM 3501 C CA . THR A 1 443 ? -1.149 -0.35 26.281 1 92.12 443 THR A CA 1
ATOM 3502 C C . THR A 1 443 ? -1.093 0.951 25.484 1 92.12 443 THR A C 1
ATOM 3504 O O . THR A 1 443 ? -0.012 1.408 25.109 1 92.12 443 THR A O 1
ATOM 3507 N N . LEU A 1 444 ? -2.248 1.532 25.25 1 94.19 444 LEU A N 1
ATOM 3508 C CA . LEU A 1 444 ? -2.334 2.801 24.531 1 94.19 444 LEU A CA 1
ATOM 3509 C C . LEU A 1 444 ? -1.621 3.908 25.312 1 94.19 444 LEU A C 1
ATOM 3511 O O . LEU A 1 444 ? -0.854 4.68 24.734 1 94.19 444 LEU A O 1
ATOM 3515 N N . MET A 1 445 ? -1.8 3.9 26.547 1 90.81 445 MET A N 1
ATOM 3516 C CA . MET A 1 445 ? -1.24 4.969 27.375 1 90.81 445 MET A CA 1
ATOM 3517 C C . MET A 1 445 ? 0.273 4.824 27.5 1 90.81 445 MET A C 1
ATOM 3519 O O . MET A 1 445 ? 0.986 5.816 27.641 1 90.81 445 MET A O 1
ATOM 3523 N N . GLU A 1 446 ? 0.734 3.607 27.406 1 92.75 446 GLU A N 1
ATOM 3524 C CA . GLU A 1 446 ? 2.18 3.406 27.391 1 92.75 446 GLU A CA 1
ATOM 3525 C C . GLU A 1 446 ? 2.809 4.051 26.156 1 92.75 446 GLU A C 1
ATOM 3527 O O . GLU A 1 446 ? 3.844 4.711 26.25 1 92.75 446 GLU A O 1
ATOM 3532 N N . LYS A 1 447 ? 2.195 3.846 25.047 1 94.62 447 LYS A N 1
ATOM 3533 C CA . LYS A 1 447 ? 2.695 4.441 23.812 1 94.62 447 LYS A CA 1
ATOM 3534 C C . LYS A 1 447 ? 2.553 5.961 23.828 1 94.62 447 LYS A C 1
ATOM 3536 O O . LYS A 1 447 ? 3.412 6.676 23.312 1 94.62 447 LYS A O 1
ATOM 3541 N N . VAL A 1 448 ? 1.515 6.438 24.422 1 93.69 448 VAL A N 1
ATOM 3542 C CA . VAL A 1 448 ? 1.267 7.871 24.547 1 93.69 448 VAL A CA 1
ATOM 3543 C C . VAL A 1 448 ? 2.344 8.5 25.422 1 93.69 448 VAL A C 1
ATOM 3545 O O . VAL A 1 448 ? 2.836 9.594 25.141 1 93.69 448 VAL A O 1
ATOM 3548 N N . SER A 1 449 ? 2.715 7.777 26.422 1 92.19 449 SER A N 1
ATOM 3549 C CA . SER A 1 449 ? 3.756 8.273 27.312 1 92.19 449 SER A CA 1
ATOM 3550 C C . SER A 1 449 ? 5.09 8.414 26.578 1 92.19 449 SER A C 1
ATOM 3552 O O . SER A 1 449 ? 5.832 9.367 26.828 1 92.19 449 SER A O 1
ATOM 3554 N N . ASP A 1 450 ? 5.371 7.488 25.797 1 95.19 450 ASP A N 1
ATOM 3555 C CA . ASP A 1 450 ? 6.59 7.566 24.984 1 95.19 450 ASP A CA 1
ATOM 3556 C C . ASP A 1 450 ? 6.566 8.797 24.078 1 95.19 450 ASP A C 1
ATOM 3558 O O . ASP A 1 450 ? 7.586 9.469 23.906 1 95.19 450 ASP A O 1
ATOM 3562 N N . LEU A 1 451 ? 5.453 9.07 23.531 1 95.81 451 LEU A N 1
ATOM 3563 C CA . LEU A 1 451 ? 5.301 10.211 22.641 1 95.81 451 LEU A CA 1
ATOM 3564 C C . LEU A 1 451 ? 5.387 11.523 23.406 1 95.81 451 LEU A C 1
ATOM 3566 O O . LEU A 1 451 ? 5.949 12.5 22.906 1 95.81 451 LEU A O 1
ATOM 3570 N N . GLU A 1 452 ? 4.859 11.531 24.547 1 92.94 452 GLU A N 1
ATOM 3571 C CA . GLU A 1 452 ? 4.941 12.727 25.391 1 92.94 452 GLU A CA 1
ATOM 3572 C C . GLU A 1 452 ? 6.387 13.023 25.781 1 92.94 452 GLU A C 1
ATOM 3574 O O . GLU A 1 452 ? 6.797 14.188 25.797 1 92.94 452 GLU A O 1
ATOM 3579 N N . GLU A 1 453 ? 7.062 11.969 26.078 1 92.38 453 GLU A N 1
ATOM 3580 C CA . GLU A 1 453 ? 8.477 12.148 26.391 1 92.38 453 GLU A CA 1
ATOM 3581 C C . GLU A 1 453 ? 9.242 12.703 25.188 1 92.38 453 GLU A C 1
ATOM 3583 O O . GLU A 1 453 ? 10.086 13.586 25.344 1 92.38 453 GLU A O 1
ATOM 3588 N N . PHE A 1 454 ? 8.992 12.172 24.094 1 96.19 454 PHE A N 1
ATOM 3589 C CA . PHE A 1 454 ? 9.609 12.656 22.859 1 96.19 454 PHE A CA 1
ATOM 3590 C C . PHE A 1 454 ? 9.219 14.109 22.594 1 96.19 454 PHE A C 1
ATOM 3592 O O . PHE A 1 454 ? 10.07 14.922 22.234 1 96.19 454 PHE A O 1
ATOM 3599 N N . GLN A 1 455 ? 7.965 14.422 22.797 1 93.44 455 GLN A N 1
ATOM 3600 C CA . GLN A 1 455 ? 7.473 15.781 22.641 1 93.44 455 GLN A CA 1
ATOM 3601 C C . GLN A 1 455 ? 8.227 16.75 23.547 1 93.44 455 GLN A C 1
ATOM 3603 O O . GLN A 1 455 ? 8.57 17.859 23.125 1 93.44 455 GLN A O 1
ATOM 3608 N N . ALA A 1 456 ? 8.438 16.328 24.719 1 88.81 456 ALA A N 1
ATOM 3609 C CA . ALA A 1 456 ? 9.164 17.156 25.672 1 88.81 456 ALA A CA 1
ATOM 3610 C C . ALA A 1 456 ? 10.586 17.438 25.188 1 88.81 456 ALA A C 1
ATOM 3612 O O . ALA A 1 456 ? 11.086 18.562 25.328 1 88.81 456 ALA A O 1
ATOM 3613 N N . LYS A 1 457 ? 11.18 16.453 24.672 1 91.81 457 LYS A N 1
ATOM 3614 C CA . LYS A 1 457 ? 12.531 16.609 24.141 1 91.81 457 LYS A CA 1
ATOM 3615 C C . LYS A 1 457 ? 12.555 17.562 22.953 1 91.81 457 LYS A C 1
ATOM 3617 O O . LYS A 1 457 ? 13.477 18.375 22.828 1 91.81 457 LYS A O 1
ATOM 3622 N N . ILE A 1 458 ? 11.57 17.438 22.109 1 92.56 458 ILE A N 1
ATOM 3623 C CA . ILE A 1 458 ? 11.477 18.328 20.953 1 92.56 458 ILE A CA 1
ATOM 3624 C C . ILE A 1 458 ? 11.25 19.766 21.406 1 92.56 458 ILE A C 1
ATOM 3626 O O . ILE A 1 458 ? 11.844 20.703 20.875 1 92.56 458 ILE A O 1
ATOM 3630 N N . HIS A 1 459 ? 10.461 19.969 22.406 1 86.56 459 HIS A N 1
ATOM 3631 C CA . HIS A 1 459 ? 10.211 21.297 22.969 1 86.56 459 HIS A CA 1
ATOM 3632 C C . HIS A 1 459 ? 11.5 21.906 23.5 1 86.56 459 HIS A C 1
ATOM 3634 O O . HIS A 1 459 ? 11.742 23.109 23.297 1 86.56 459 HIS A O 1
ATOM 3640 N N . ALA A 1 460 ? 12.227 21.109 24.125 1 85.81 460 ALA A N 1
ATOM 3641 C CA . ALA A 1 460 ? 13.5 21.609 24.656 1 85.81 460 ALA A CA 1
ATOM 3642 C C . ALA A 1 460 ? 14.43 22.047 23.531 1 85.81 460 ALA A C 1
ATOM 3644 O O . ALA A 1 460 ? 15.102 23.078 23.641 1 85.81 460 ALA A O 1
ATOM 3645 N N . LYS A 1 461 ? 14.422 21.312 22.547 1 89.06 461 LYS A N 1
ATOM 3646 C CA . LYS A 1 461 ? 15.258 21.656 21.391 1 89.06 461 LYS A CA 1
ATOM 3647 C C . LYS A 1 461 ? 14.773 22.938 20.719 1 89.06 461 LYS A C 1
ATOM 3649 O O . LYS A 1 461 ? 15.578 23.734 20.25 1 89.06 461 LYS A O 1
ATOM 3654 N N . ILE A 1 462 ? 13.477 23.062 20.625 1 86.69 462 ILE A N 1
ATOM 3655 C CA . ILE A 1 462 ? 12.906 24.266 20.016 1 86.69 462 ILE A CA 1
ATOM 3656 C C . ILE A 1 462 ? 13.266 25.484 20.859 1 86.69 462 ILE A C 1
ATOM 3658 O O . ILE A 1 462 ? 13.656 26.516 20.328 1 86.69 462 ILE A O 1
ATOM 3662 N N . ARG A 1 463 ? 13.18 25.375 22.109 1 78.94 463 ARG A N 1
ATOM 3663 C CA . ARG A 1 463 ? 13.516 26.484 23.016 1 78.94 463 ARG A CA 1
ATOM 3664 C C . ARG A 1 463 ? 14.961 26.922 22.828 1 78.94 463 ARG A C 1
ATOM 3666 O O . ARG A 1 463 ? 15.25 28.125 22.828 1 78.94 463 ARG A O 1
ATOM 3673 N N . LEU A 1 464 ? 15.734 25.984 22.641 1 81.88 464 LEU A N 1
ATOM 3674 C CA . LEU A 1 464 ? 17.141 26.297 22.422 1 81.88 464 LEU A CA 1
ATOM 3675 C C . LEU A 1 464 ? 17.344 26.922 21.047 1 81.88 464 LEU A C 1
ATOM 3677 O O . LEU A 1 464 ? 18.141 27.859 20.906 1 81.88 464 LEU A O 1
ATOM 3681 N N . ALA A 1 465 ? 16.625 26.484 20.125 1 82.38 465 ALA A N 1
ATOM 3682 C CA . ALA A 1 465 ? 16.812 26.922 18.734 1 82.38 465 ALA A CA 1
ATOM 3683 C C . ALA A 1 465 ? 16.25 28.312 18.531 1 82.38 465 ALA A C 1
ATOM 3685 O O . ALA A 1 465 ? 16.734 29.062 17.672 1 82.38 465 ALA A O 1
ATOM 3686 N N . ILE A 1 466 ? 15.289 28.734 19.281 1 77.94 466 ILE A N 1
ATOM 3687 C CA . ILE A 1 466 ? 14.594 30 19.031 1 77.94 466 ILE A CA 1
ATOM 3688 C C . ILE A 1 466 ? 15.227 31.109 19.844 1 77.94 466 ILE A C 1
ATOM 3690 O O . ILE A 1 466 ? 14.844 32.281 19.719 1 77.94 466 ILE A O 1
ATOM 3694 N N . ARG A 1 467 ? 16.25 30.859 20.578 1 73.31 467 ARG A N 1
ATOM 3695 C CA . ARG A 1 467 ? 16.891 31.859 21.406 1 73.31 467 ARG A CA 1
ATOM 3696 C C . ARG A 1 467 ? 17.531 32.969 20.562 1 73.31 467 ARG A C 1
ATOM 3698 O O . ARG A 1 467 ? 17.625 34.094 21 1 73.31 467 ARG A O 1
ATOM 3705 N N . SER A 1 468 ? 17.984 32.562 19.484 1 70.69 468 SER A N 1
ATOM 3706 C CA . SER A 1 468 ? 18.578 33.531 18.578 1 70.69 468 SER A CA 1
ATOM 3707 C C . SER A 1 468 ? 17.922 33.469 17.203 1 70.69 468 SER A C 1
ATOM 3709 O O . SER A 1 468 ? 17.391 32.438 16.797 1 70.69 468 SER A O 1
ATOM 3711 N N . ASP A 1 469 ? 17.812 34.688 16.688 1 70.62 469 ASP A N 1
ATOM 3712 C CA . ASP A 1 469 ? 17.297 34.719 15.328 1 70.62 469 ASP A CA 1
ATOM 3713 C C . ASP A 1 469 ? 18.172 33.875 14.398 1 70.62 469 ASP A C 1
ATOM 3715 O O . ASP A 1 469 ? 19.375 33.781 14.602 1 70.62 469 ASP A O 1
ATOM 3719 N N . PRO A 1 470 ? 17.453 33.25 13.477 1 75.69 470 PRO A N 1
ATOM 3720 C CA . PRO A 1 470 ? 18.266 32.469 12.547 1 75.69 470 PRO A CA 1
ATOM 3721 C C . PRO A 1 470 ? 19.25 33.312 11.75 1 75.69 470 PRO A C 1
ATOM 3723 O O . PRO A 1 470 ? 18.922 34.406 11.312 1 75.69 470 PRO A O 1
ATOM 3726 N N . VAL A 1 471 ? 20.422 32.781 11.688 1 67.75 471 VAL A N 1
ATOM 3727 C CA . VAL A 1 471 ? 21.484 33.469 10.984 1 67.75 471 VAL A CA 1
ATOM 3728 C C . VAL A 1 471 ? 21.422 33.156 9.492 1 67.75 471 VAL A C 1
ATOM 3730 O O . VAL A 1 471 ? 21.719 34.031 8.656 1 67.75 471 VAL A O 1
ATOM 3733 N N . ASN A 1 472 ? 21.031 31.969 9.258 1 78.12 472 ASN A N 1
ATOM 3734 C CA . ASN A 1 472 ? 21 31.531 7.867 1 78.12 472 ASN A CA 1
ATOM 3735 C C . ASN A 1 472 ? 19.828 30.578 7.617 1 78.12 472 ASN A C 1
ATOM 3737 O O . ASN A 1 472 ? 19.031 30.312 8.523 1 78.12 472 ASN A O 1
ATOM 3741 N N . GLU A 1 473 ? 19.672 30.25 6.387 1 82.5 473 GLU A N 1
ATOM 3742 C CA . GLU A 1 473 ? 18.562 29.391 5.949 1 82.5 473 GLU A CA 1
ATOM 3743 C C . GLU A 1 473 ? 18.625 28.031 6.625 1 82.5 473 GLU A C 1
ATOM 3745 O O . GLU A 1 473 ? 17.594 27.422 6.922 1 82.5 473 GLU A O 1
ATOM 3750 N N . SER A 1 474 ? 19.797 27.594 6.93 1 83.12 474 SER A N 1
ATOM 3751 C CA . SER A 1 474 ? 19.969 26.281 7.543 1 83.12 474 SER A CA 1
ATOM 3752 C C . SER A 1 474 ? 19.438 26.281 8.977 1 83.12 474 SER A C 1
ATOM 3754 O O . SER A 1 474 ? 18.844 25.297 9.422 1 83.12 474 SER A O 1
ATOM 3756 N N . ASP A 1 475 ? 19.625 27.359 9.609 1 84.75 475 ASP A N 1
ATOM 3757 C CA . ASP A 1 475 ? 19.109 27.5 10.961 1 84.75 475 ASP A CA 1
ATOM 3758 C C . ASP A 1 475 ? 17.578 27.562 10.953 1 84.75 475 ASP A C 1
ATOM 3760 O O . ASP A 1 475 ? 16.922 26.984 11.828 1 84.75 475 ASP A O 1
ATOM 3764 N N . SER A 1 476 ? 17.156 28.281 10.023 1 88.25 476 SER A N 1
ATOM 3765 C CA . SER A 1 476 ? 15.711 28.375 9.875 1 88.25 476 SER A CA 1
ATOM 3766 C C . SER A 1 476 ? 15.094 27 9.586 1 88.25 476 SER A C 1
ATOM 3768 O O . SER A 1 476 ? 14 26.688 10.07 1 88.25 476 SER A O 1
ATOM 3770 N N . PHE A 1 477 ? 15.742 26.234 8.758 1 91.81 477 PHE A N 1
ATOM 3771 C CA . PHE A 1 477 ? 15.25 24.891 8.461 1 91.81 477 PHE A CA 1
ATOM 3772 C C . PHE A 1 477 ? 15.18 24.047 9.734 1 91.81 477 PHE A C 1
ATOM 3774 O O 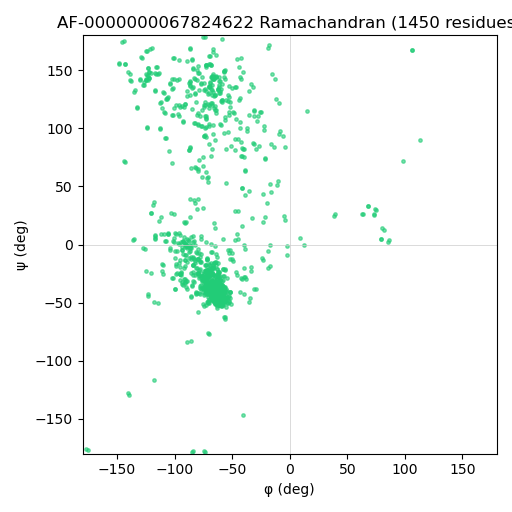. PHE A 1 477 ? 14.18 23.359 9.969 1 91.81 477 PHE A O 1
ATOM 3781 N N . TYR A 1 478 ? 16.234 24.047 10.469 1 92.12 478 TYR A N 1
ATOM 3782 C CA . TYR A 1 478 ? 16.266 23.234 11.688 1 92.12 478 TYR A CA 1
ATOM 3783 C C . TYR A 1 478 ? 15.086 23.562 12.594 1 92.12 478 TYR A C 1
ATOM 3785 O O . TYR A 1 478 ? 14.406 22.656 13.094 1 92.12 478 TYR A O 1
ATOM 3793 N N . ARG A 1 479 ? 14.836 24.812 12.773 1 90.12 479 ARG A N 1
ATOM 3794 C CA . ARG A 1 479 ? 13.719 25.266 13.602 1 90.12 479 ARG A CA 1
ATOM 3795 C C . ARG A 1 479 ? 12.391 24.797 13.016 1 90.12 479 ARG A C 1
ATOM 3797 O O . ARG A 1 479 ? 11.531 24.281 13.734 1 90.12 479 ARG A O 1
ATOM 3804 N N . ASN A 1 480 ? 12.258 25.031 11.719 1 91.5 480 ASN A N 1
ATOM 3805 C CA . ASN A 1 480 ? 11.047 24.625 11.023 1 91.5 480 ASN A CA 1
ATOM 3806 C C . ASN A 1 480 ? 10.812 23.125 11.141 1 91.5 480 ASN A C 1
ATOM 3808 O O . ASN A 1 480 ? 9.672 22.672 11.312 1 91.5 480 ASN A O 1
ATOM 3812 N N . HIS A 1 481 ? 11.891 22.484 11.008 1 92.94 481 HIS A N 1
ATOM 3813 C CA . HIS A 1 481 ? 11.836 21.031 11.102 1 92.94 481 HIS A CA 1
ATOM 3814 C C . HIS A 1 481 ? 11.336 20.594 12.477 1 92.94 481 HIS A C 1
ATOM 3816 O O . HIS A 1 481 ? 10.461 19.734 12.578 1 92.94 481 HIS A O 1
ATOM 3822 N N . LEU A 1 482 ? 11.844 21.141 13.477 1 92.81 482 LEU A N 1
ATOM 3823 C CA . LEU A 1 482 ? 11.438 20.797 14.836 1 92.81 482 LEU A CA 1
ATOM 3824 C C . LEU A 1 482 ? 9.969 21.156 15.062 1 92.81 482 LEU A C 1
ATOM 3826 O O . LEU A 1 482 ? 9.234 20.391 15.688 1 92.81 482 LEU A O 1
ATOM 3830 N N . LEU A 1 483 ? 9.578 22.281 14.539 1 92.25 483 LEU A N 1
ATOM 3831 C CA . LEU A 1 483 ? 8.195 22.703 14.672 1 92.25 483 LEU A CA 1
ATOM 3832 C C . LEU A 1 483 ? 7.254 21.75 13.945 1 92.25 483 LEU A C 1
ATOM 3834 O O . LEU A 1 483 ? 6.156 21.469 14.43 1 92.25 483 LEU A O 1
ATOM 3838 N N . CYS A 1 484 ? 7.672 21.266 12.773 1 93.44 484 CYS A N 1
ATOM 3839 C CA . CYS A 1 484 ? 6.875 20.297 12.031 1 93.44 484 CYS A CA 1
ATOM 3840 C C . CYS A 1 484 ? 6.691 19.016 12.844 1 93.44 484 CYS A C 1
ATOM 3842 O O . CYS A 1 484 ? 5.582 18.5 12.938 1 93.44 484 CYS A O 1
ATOM 3844 N N . ILE A 1 485 ? 7.734 18.562 13.422 1 95.31 485 ILE A N 1
ATOM 3845 C CA . ILE A 1 485 ? 7.688 17.344 14.219 1 95.31 485 ILE A CA 1
ATOM 3846 C C . ILE A 1 485 ? 6.77 17.547 15.422 1 95.31 485 ILE A C 1
ATOM 3848 O O . ILE A 1 485 ? 5.934 16.688 15.727 1 95.31 485 ILE A O 1
ATOM 3852 N N . LEU A 1 486 ? 6.941 18.672 16.031 1 92.75 486 LEU A N 1
ATOM 3853 C CA . LEU A 1 486 ? 6.121 18.984 17.188 1 92.75 486 LEU A CA 1
ATOM 3854 C C . LEU A 1 486 ? 4.637 18.969 16.828 1 92.75 486 LEU A C 1
ATOM 3856 O O . LEU A 1 486 ? 3.824 18.391 17.547 1 92.75 486 LEU A O 1
ATOM 3860 N N . SER A 1 487 ? 4.336 19.625 15.789 1 92.5 487 SER A N 1
ATOM 3861 C CA . SER A 1 487 ? 2.943 19.703 15.359 1 92.5 487 SER A CA 1
ATOM 3862 C C . SER A 1 487 ? 2.365 18.328 15.086 1 92.5 487 SER A C 1
ATOM 3864 O O . SER A 1 487 ? 1.217 18.047 15.438 1 92.5 487 SER A O 1
ATOM 3866 N N . ASN A 1 488 ? 3.107 17.516 14.492 1 93.69 488 ASN A N 1
ATOM 3867 C CA . ASN A 1 488 ? 2.648 16.172 14.188 1 93.69 488 ASN A CA 1
ATOM 3868 C C . ASN A 1 488 ? 2.398 15.367 15.461 1 93.69 488 ASN A C 1
ATOM 3870 O O . ASN A 1 488 ? 1.384 14.672 15.57 1 93.69 488 ASN A O 1
ATOM 3874 N N . VAL A 1 489 ? 3.311 15.43 16.359 1 94.75 489 VAL A N 1
ATOM 3875 C CA . VAL A 1 489 ? 3.162 14.711 17.625 1 94.75 489 VAL A CA 1
ATOM 3876 C C . VAL A 1 489 ? 1.937 15.234 18.359 1 94.75 489 VAL A C 1
ATOM 3878 O O . VAL A 1 489 ? 1.144 14.445 18.891 1 94.75 489 VAL A O 1
ATOM 3881 N N . GLN A 1 490 ? 1.841 16.484 18.312 1 92.31 490 GLN A N 1
ATOM 3882 C CA . GLN A 1 490 ? 0.712 17.109 19 1 92.31 490 GLN A CA 1
ATOM 3883 C C . GLN A 1 490 ? -0.614 16.656 18.391 1 92.31 490 GLN A C 1
ATOM 3885 O O . GLN A 1 490 ? -1.577 16.391 19.109 1 92.31 490 GLN A O 1
ATOM 3890 N N . TYR A 1 491 ? -0.632 16.656 17.156 1 93.31 491 TYR A N 1
ATOM 3891 C CA . TYR A 1 491 ? -1.854 16.234 16.469 1 93.31 491 TYR A CA 1
ATOM 3892 C C . TYR A 1 491 ? -2.234 14.82 16.891 1 93.31 491 TYR A C 1
ATOM 3894 O O . TYR A 1 491 ? -3.406 14.531 17.141 1 93.31 491 TYR A O 1
ATOM 3902 N N . PHE A 1 492 ? -1.317 13.961 16.891 1 95.38 492 PHE A N 1
ATOM 3903 C CA . PHE A 1 492 ? -1.562 12.562 17.234 1 95.38 492 PHE A CA 1
ATOM 3904 C C . PHE A 1 492 ? -2.051 12.445 18.672 1 95.38 492 PHE A C 1
ATOM 3906 O O . PHE A 1 492 ? -3.049 11.773 18.953 1 95.38 492 PHE A O 1
ATOM 3913 N N . LEU A 1 493 ? -1.377 13.102 19.578 1 94 493 LEU A N 1
ATOM 3914 C CA . LEU A 1 493 ? -1.743 13.047 20.984 1 94 493 LEU A CA 1
ATOM 3915 C C . LEU A 1 493 ? -3.135 13.633 21.219 1 94 493 LEU A C 1
ATOM 3917 O O . LEU A 1 493 ? -3.939 13.062 21.953 1 94 493 LEU A O 1
ATOM 3921 N N . PHE A 1 494 ? -3.322 14.719 20.578 1 94 494 PHE A N 1
ATOM 3922 C CA . PHE A 1 494 ? -4.625 15.359 20.703 1 94 494 PHE A CA 1
ATOM 3923 C C . PHE A 1 494 ? -5.734 14.438 20.219 1 94 494 PHE A C 1
ATOM 3925 O O . PHE A 1 494 ? -6.801 14.359 20.828 1 94 494 PHE A O 1
ATOM 3932 N N . GLY A 1 495 ? -5.484 13.758 19.078 1 92.81 495 GLY A N 1
ATOM 3933 C CA . GLY A 1 495 ? -6.449 12.797 18.578 1 92.81 495 GLY A CA 1
ATOM 3934 C C . GLY A 1 495 ? -6.727 11.664 19.562 1 92.81 495 GLY A C 1
ATOM 3935 O O . GLY A 1 495 ? -7.887 11.312 19.797 1 92.81 495 GLY A O 1
ATOM 3936 N N . VAL A 1 496 ? -5.75 11.172 20.172 1 94.56 496 VAL A N 1
ATOM 3937 C CA . VAL A 1 496 ? -5.887 10.07 21.125 1 94.56 496 VAL A CA 1
ATOM 3938 C C . VAL A 1 496 ? -6.656 10.539 22.359 1 94.56 496 VAL A C 1
ATOM 3940 O O . VAL A 1 496 ? -7.617 9.891 22.781 1 94.56 496 VAL A O 1
ATOM 3943 N N . TYR A 1 497 ? -6.301 11.648 22.906 1 93.5 497 TYR A N 1
ATOM 3944 C CA . TYR A 1 497 ? -6.941 12.156 24.109 1 93.5 497 TYR A CA 1
ATOM 3945 C C . TYR A 1 497 ? -8.406 12.484 23.844 1 93.5 497 TYR A C 1
ATOM 3947 O O . TYR A 1 497 ? -9.25 12.32 24.734 1 93.5 497 TYR A O 1
ATOM 3955 N N . THR A 1 498 ? -8.664 12.969 22.703 1 93.25 498 THR A N 1
ATOM 3956 C CA . THR A 1 498 ? -10.055 13.258 22.359 1 93.25 498 THR A CA 1
ATOM 3957 C C . THR A 1 498 ? -10.891 11.984 22.391 1 93.25 498 THR A C 1
ATOM 3959 O O . THR A 1 498 ? -11.992 11.969 22.953 1 93.25 498 THR A O 1
ATOM 3962 N N . HIS A 1 499 ? -10.375 10.961 21.812 1 92.75 499 HIS A N 1
ATOM 3963 C CA . HIS A 1 499 ? -11.086 9.688 21.812 1 92.75 499 HIS A CA 1
ATOM 3964 C C . HIS A 1 499 ? -11.242 9.148 23.234 1 92.75 499 HIS A C 1
ATOM 3966 O O . HIS A 1 499 ? -12.305 8.609 23.578 1 92.75 499 HIS A O 1
ATOM 3972 N N . VAL A 1 500 ? -10.258 9.273 24 1 91.62 500 VAL A N 1
ATOM 3973 C CA . VAL A 1 500 ? -10.305 8.805 25.375 1 91.62 500 VAL A CA 1
ATOM 3974 C C . VAL A 1 500 ? -11.344 9.617 26.156 1 91.62 500 VAL A C 1
ATOM 3976 O O . VAL A 1 500 ? -12.125 9.047 26.922 1 91.62 500 VAL A O 1
ATOM 3979 N N . TYR A 1 501 ? -11.352 10.914 25.984 1 92.06 501 TYR A N 1
ATOM 3980 C CA . TYR A 1 501 ? -12.312 11.797 26.625 1 92.06 501 TYR A CA 1
ATOM 3981 C C . TYR A 1 501 ? -13.742 11.391 26.281 1 92.06 501 TYR A C 1
ATOM 3983 O O . TYR A 1 501 ? -14.562 11.18 27.188 1 92.06 501 TYR A O 1
ATOM 3991 N N . PHE A 1 502 ? -13.977 11.227 25.078 1 89.94 502 PHE A N 1
ATOM 3992 C CA . PHE A 1 502 ? -15.336 10.898 24.656 1 89.94 502 PHE A CA 1
ATOM 3993 C C . PHE A 1 502 ? -15.719 9.492 25.094 1 89.94 502 PHE A C 1
ATOM 3995 O O . PHE A 1 502 ? -16.875 9.227 25.422 1 89.94 502 PHE A O 1
ATOM 4002 N N . ASN A 1 503 ? -14.766 8.602 25.047 1 87.56 503 ASN A N 1
ATOM 4003 C CA . ASN A 1 503 ? -15.016 7.242 25.531 1 87.56 503 ASN A CA 1
ATOM 4004 C C . ASN A 1 503 ? -15.453 7.23 26.984 1 87.56 503 ASN A C 1
ATOM 4006 O O . ASN A 1 503 ? -16.406 6.543 27.344 1 87.56 503 ASN A O 1
ATOM 4010 N N . HIS A 1 504 ? -14.797 7.957 27.781 1 87.06 504 HIS A N 1
ATOM 4011 C CA . HIS A 1 504 ? -15.141 8.023 29.203 1 87.06 504 HIS A CA 1
ATOM 4012 C C . HIS A 1 504 ? -16.469 8.75 29.422 1 87.06 504 HIS A C 1
ATOM 4014 O O . HIS A 1 504 ? -17.234 8.398 30.312 1 87.06 504 HIS A O 1
ATOM 4020 N N . LEU A 1 505 ? -16.688 9.75 28.656 1 85.94 505 LEU A N 1
ATOM 4021 C CA . LEU A 1 505 ? -17.969 10.461 28.734 1 85.94 505 LEU A CA 1
ATOM 4022 C C . LEU A 1 505 ? -19.125 9.531 28.406 1 85.94 505 LEU A C 1
ATOM 4024 O O . LEU A 1 505 ? -20.156 9.547 29.094 1 85.94 505 LEU A O 1
ATOM 4028 N N . LYS A 1 506 ? -18.906 8.805 27.438 1 82.06 506 LYS A N 1
ATOM 4029 C CA . LYS A 1 506 ? -19.922 7.859 27.016 1 82.06 506 LYS A CA 1
ATOM 4030 C C . LYS A 1 506 ? -20.203 6.828 28.109 1 82.06 506 LYS A C 1
ATOM 4032 O O . LYS A 1 506 ? -21.344 6.414 28.297 1 82.06 506 LYS A O 1
ATOM 4037 N N . LYS A 1 507 ? -19.219 6.434 28.781 1 83.25 507 LYS A N 1
ATOM 4038 C CA . LYS A 1 507 ? -19.344 5.434 29.828 1 83.25 507 LYS A CA 1
ATOM 4039 C C . LYS A 1 507 ? -19.734 6.082 31.156 1 83.25 507 LYS A C 1
ATOM 4041 O O . LYS A 1 507 ? -19.844 5.402 32.188 1 83.25 507 LYS A O 1
ATOM 4046 N N . LYS A 1 508 ? -19.875 7.355 31.188 1 80.81 508 LYS A N 1
ATOM 4047 C CA . LYS A 1 508 ? -20.266 8.148 32.344 1 80.81 508 LYS A CA 1
ATOM 4048 C C . LYS A 1 508 ? -19.234 8.047 33.469 1 80.81 508 LYS A C 1
ATOM 4050 O O . LYS A 1 508 ? -19.594 7.988 34.656 1 80.81 508 LYS A O 1
ATOM 4055 N N . GLU A 1 509 ? -18.094 7.781 32.969 1 84.38 509 GLU A N 1
ATOM 4056 C CA . GLU A 1 509 ? -16.953 7.852 33.906 1 84.38 509 GLU A CA 1
ATOM 4057 C C . GLU A 1 509 ? -16.391 9.273 33.969 1 84.38 509 GLU A C 1
ATOM 4059 O O . GLU A 1 509 ? -15.289 9.531 33.5 1 84.38 509 GLU A O 1
ATOM 4064 N N . PHE A 1 510 ? -16.984 10.133 34.719 1 80.12 510 PHE A N 1
ATOM 4065 C CA . PHE A 1 510 ? -16.766 11.578 34.656 1 80.12 510 PHE A CA 1
ATOM 4066 C C . PHE A 1 510 ? -15.406 11.945 35.25 1 80.12 510 PHE A C 1
ATOM 4068 O O . PHE A 1 510 ? -14.773 12.906 34.812 1 80.12 510 PHE A O 1
ATOM 4075 N N . GLY A 1 511 ? -14.992 11.18 36.219 1 79.25 511 GLY A N 1
ATOM 4076 C CA . GLY A 1 511 ? -13.664 11.43 36.781 1 79.25 511 GLY A CA 1
ATOM 4077 C C . GLY A 1 511 ? -12.555 11.219 35.75 1 79.25 511 GLY A C 1
ATOM 4078 O O . GLY A 1 511 ? -11.664 12.055 35.625 1 79.25 511 GLY A O 1
ATOM 4079 N N . LEU A 1 512 ? -12.719 10.141 35.062 1 84.69 512 LEU A N 1
ATOM 4080 C CA . LEU A 1 512 ? -11.734 9.82 34.031 1 84.69 512 LEU A CA 1
ATOM 4081 C C . LEU A 1 512 ? -11.852 10.781 32.844 1 84.69 512 LEU A C 1
ATOM 4083 O O . LEU A 1 512 ? -10.844 11.125 32.219 1 84.69 512 LEU A O 1
ATOM 4087 N N . ALA A 1 513 ? -13.023 11.203 32.562 1 87.19 513 ALA A N 1
ATOM 4088 C CA . ALA A 1 513 ? -13.242 12.18 31.5 1 87.19 513 ALA A CA 1
ATOM 4089 C C . ALA A 1 513 ? -12.594 13.516 31.828 1 87.19 513 ALA A C 1
ATOM 4091 O O . ALA A 1 513 ? -12.008 14.164 30.969 1 87.19 513 ALA A O 1
ATOM 4092 N N . ALA A 1 514 ? -12.719 13.867 33.062 1 84.5 514 ALA A N 1
ATOM 4093 C CA . ALA A 1 514 ? -12.102 15.117 33.531 1 84.5 514 ALA A CA 1
ATOM 4094 C C . ALA A 1 514 ? -10.578 15.047 33.406 1 84.5 514 ALA A C 1
ATOM 4096 O O . ALA A 1 514 ? -9.93 16.031 33.062 1 84.5 514 ALA A O 1
ATOM 4097 N N . ASN A 1 515 ? -10.102 13.891 33.719 1 84.31 515 ASN A N 1
ATOM 4098 C CA . ASN A 1 515 ? -8.664 13.703 33.562 1 84.31 515 ASN A CA 1
ATOM 4099 C C . ASN A 1 515 ? -8.234 13.844 32.094 1 84.31 515 ASN A C 1
ATOM 4101 O O . ASN A 1 515 ? -7.207 14.461 31.812 1 84.31 515 ASN A O 1
ATOM 4105 N N . ALA A 1 516 ? -8.969 13.234 31.234 1 88.88 516 ALA A N 1
ATOM 4106 C CA . ALA A 1 516 ? -8.672 13.336 29.797 1 88.88 516 ALA A CA 1
ATOM 4107 C C . ALA A 1 516 ? -8.812 14.773 29.312 1 88.88 516 ALA A C 1
ATOM 4109 O O . ALA A 1 516 ? -8.039 15.227 28.469 1 88.88 516 ALA A O 1
ATOM 4110 N N . GLU A 1 517 ? -9.75 15.461 29.797 1 90.44 517 GLU A N 1
ATOM 4111 C CA . GLU A 1 517 ? -9.938 16.859 29.438 1 90.44 517 GLU A CA 1
ATOM 4112 C C . GLU A 1 517 ? -8.742 17.703 29.891 1 90.44 517 GLU A C 1
ATOM 4114 O O . GLU A 1 517 ? -8.297 18.594 29.156 1 90.44 517 GLU A O 1
ATOM 4119 N N . THR A 1 518 ? -8.305 17.406 31.031 1 87 518 THR A N 1
ATOM 4120 C CA . THR A 1 518 ? -7.133 18.125 31.516 1 87 518 THR A CA 1
ATOM 4121 C C . THR A 1 518 ? -5.941 17.922 30.594 1 87 518 THR A C 1
ATOM 4123 O O . THR A 1 518 ? -5.203 18.859 30.297 1 87 518 THR A O 1
ATOM 4126 N N . LYS A 1 519 ? -5.785 16.719 30.172 1 87.56 519 LYS A N 1
ATOM 4127 C CA . LYS A 1 519 ? -4.707 16.422 29.234 1 87.56 519 LYS A CA 1
ATOM 4128 C C . LYS A 1 519 ? -4.891 17.172 27.922 1 87.56 519 LYS A C 1
ATOM 4130 O O . LYS A 1 519 ? -3.924 17.672 27.344 1 87.56 519 LYS A O 1
ATOM 4135 N N . LEU A 1 520 ? -6.094 17.25 27.469 1 91.62 520 LEU A N 1
ATOM 4136 C CA . LEU A 1 520 ? -6.41 17.969 26.234 1 91.62 520 LEU A CA 1
ATOM 4137 C C . LEU A 1 520 ? -6.098 19.453 26.391 1 91.62 520 LEU A C 1
ATOM 4139 O O . LEU A 1 520 ? -5.438 20.047 25.531 1 91.62 520 LEU A O 1
ATOM 4143 N N . ILE A 1 521 ? -6.516 19.984 27.438 1 88.75 521 ILE A N 1
ATOM 4144 C CA . ILE A 1 521 ? -6.332 21.406 27.688 1 88.75 521 ILE A CA 1
ATOM 4145 C C . ILE A 1 521 ? -4.844 21.719 27.844 1 88.75 521 ILE A C 1
ATOM 4147 O O . ILE A 1 521 ? -4.348 22.703 27.281 1 88.75 521 ILE A O 1
ATOM 4151 N N . THR A 1 522 ? -4.207 20.859 28.5 1 81.94 522 THR A N 1
ATOM 4152 C CA . THR A 1 522 ? -2.775 21.047 28.688 1 81.94 522 THR A CA 1
ATOM 4153 C C . THR A 1 522 ? -2.029 20.953 27.359 1 81.94 522 THR A C 1
ATOM 4155 O O . THR A 1 522 ? -1.149 21.766 27.078 1 81.94 522 THR A O 1
ATOM 4158 N N . SER A 1 523 ? -2.385 20.016 26.625 1 84.25 523 SER A N 1
ATOM 4159 C CA . SER A 1 523 ? -1.757 19.797 25.328 1 84.25 523 SER A CA 1
ATOM 4160 C C . SER A 1 523 ? -1.952 21 24.422 1 84.25 523 SER A C 1
ATOM 4162 O O . SER A 1 523 ? -1.028 21.422 23.703 1 84.25 523 SER A O 1
ATOM 4164 N N . MET A 1 524 ? -3.014 21.578 24.469 1 86 524 MET A N 1
ATOM 4165 C CA . MET A 1 524 ? -3.332 22.719 23.594 1 86 524 MET A CA 1
ATOM 4166 C C . MET A 1 524 ? -2.67 23.984 24.109 1 86 524 MET A C 1
ATOM 4168 O O . MET A 1 524 ? -2.09 24.75 23.312 1 86 524 MET A O 1
ATOM 4172 N N . THR A 1 525 ? -2.693 24.203 25.344 1 81.44 525 THR A N 1
ATOM 4173 C CA . THR A 1 525 ? -2.32 25.5 25.922 1 81.44 525 THR A CA 1
ATOM 4174 C C . THR A 1 525 ? -0.812 25.578 26.141 1 81.44 525 THR A C 1
ATOM 4176 O O . THR A 1 525 ? -0.234 26.672 26.125 1 81.44 525 THR A O 1
ATOM 4179 N N . GLN A 1 526 ? -0.21 24.422 26.281 1 73.75 526 GLN A N 1
ATOM 4180 C CA . GLN A 1 526 ? 1.222 24.469 26.562 1 73.75 526 GLN A CA 1
ATOM 4181 C C . GLN A 1 526 ? 2.037 24.266 25.281 1 73.75 526 GLN A C 1
ATOM 4183 O O . GLN A 1 526 ? 3.158 24.766 25.172 1 73.75 526 GLN A O 1
ATOM 4188 N N . ASN A 1 527 ? 1.449 23.656 24.406 1 78.38 527 ASN A N 1
ATOM 4189 C CA . ASN A 1 527 ? 2.268 23.266 23.266 1 78.38 527 ASN A CA 1
ATOM 4190 C C . ASN A 1 527 ? 1.9 24.062 22.016 1 78.38 527 ASN A C 1
ATOM 4192 O O . ASN A 1 527 ? 2.691 24.141 21.062 1 78.38 527 ASN A O 1
ATOM 4196 N N . ILE A 1 528 ? 0.706 24.562 21.906 1 83.5 528 ILE A N 1
ATOM 4197 C CA . ILE A 1 528 ? 0.277 25.156 20.656 1 83.5 528 ILE A CA 1
ATOM 4198 C C . ILE A 1 528 ? 0.039 26.656 20.844 1 83.5 528 ILE A C 1
ATOM 4200 O O . ILE A 1 528 ? 0.642 27.484 20.156 1 83.5 528 ILE A O 1
ATOM 4204 N N . LEU A 1 529 ? -0.695 27.031 21.828 1 82.62 529 LEU A N 1
ATOM 4205 C CA . LEU A 1 529 ? -1.149 28.422 22 1 82.62 529 LEU A CA 1
ATOM 4206 C C . LEU A 1 529 ? 0.034 29.359 22.141 1 82.62 529 LEU A C 1
ATOM 4208 O O . LEU A 1 529 ? 0.072 30.422 21.516 1 82.62 529 LEU A O 1
ATOM 4212 N N . PRO A 1 530 ? 1.043 28.953 22.859 1 77.44 530 PRO A N 1
ATOM 4213 C CA . PRO A 1 530 ? 2.154 29.891 23.047 1 77.44 530 PRO A CA 1
ATOM 4214 C C . PRO A 1 530 ? 2.953 30.125 21.766 1 77.44 530 PRO A C 1
ATOM 4216 O O . PRO A 1 530 ? 3.689 31.109 21.672 1 77.44 530 PRO A O 1
ATOM 4219 N N . LEU A 1 531 ? 2.811 29.297 20.844 1 81.44 531 LEU A N 1
ATOM 4220 C CA . LEU A 1 531 ? 3.609 29.375 19.625 1 81.44 531 LEU A CA 1
ATOM 4221 C C . LEU A 1 531 ? 2.902 30.219 18.578 1 81.44 531 LEU A C 1
ATOM 4223 O O . LEU A 1 531 ? 3.525 30.656 17.609 1 81.44 531 LEU A O 1
ATOM 4227 N N . LEU A 1 532 ? 1.645 30.516 18.75 1 84 532 LEU A N 1
ATOM 4228 C CA . LEU A 1 532 ? 0.847 31.156 17.703 1 84 532 LEU A CA 1
ATOM 4229 C C . LEU A 1 532 ? 1.364 32.562 17.406 1 84 532 LEU A C 1
ATOM 4231 O O . LEU A 1 532 ? 1.538 32.906 16.234 1 84 532 LEU A O 1
ATOM 4235 N N . PRO A 1 533 ? 1.72 33.344 18.391 1 77.56 533 PRO A N 1
ATOM 4236 C CA . PRO A 1 533 ? 2.254 34.688 18.094 1 77.56 533 PRO A CA 1
ATOM 4237 C C . PRO A 1 533 ? 3.588 34.625 17.359 1 77.56 533 PRO A C 1
ATOM 4239 O O . PRO A 1 533 ? 3.846 35.438 16.484 1 77.56 533 PRO A O 1
ATOM 4242 N N . MET A 1 534 ? 4.352 33.719 17.703 1 79.06 534 MET A N 1
ATOM 4243 C CA . MET A 1 534 ? 5.637 33.562 17.031 1 79.06 534 MET A CA 1
ATOM 4244 C C . MET A 1 534 ? 5.441 33.156 15.578 1 79.06 534 MET A C 1
ATOM 4246 O O . MET A 1 534 ? 6.133 33.656 14.695 1 79.06 534 MET A O 1
ATOM 4250 N N . LEU A 1 535 ? 4.539 32.344 15.383 1 83.81 535 LEU A N 1
ATOM 4251 C CA . LEU A 1 535 ? 4.262 31.859 14.023 1 83.81 535 LEU A CA 1
ATOM 4252 C C . LEU A 1 535 ? 3.736 33 13.156 1 83.81 535 LEU A C 1
ATOM 4254 O O . LEU A 1 535 ? 3.947 33 11.938 1 83.81 535 LEU A O 1
ATOM 4258 N N . LEU A 1 536 ? 3.141 33.969 13.805 1 81.56 536 LEU A N 1
ATOM 4259 C CA . LEU A 1 536 ? 2.613 35.125 13.086 1 81.56 536 LEU A CA 1
ATOM 4260 C C . LEU A 1 536 ? 3.678 36.219 12.922 1 81.56 536 LEU A C 1
ATOM 4262 O O . LEU A 1 536 ? 3.449 37.219 12.258 1 81.56 536 LEU A O 1
ATOM 4266 N N . GLY A 1 537 ? 4.836 35.938 13.492 1 73.69 537 GLY A N 1
ATOM 4267 C CA . GLY A 1 537 ? 5.938 36.875 13.367 1 73.69 537 GLY A CA 1
ATOM 4268 C C . GLY A 1 537 ? 5.84 38.031 14.336 1 73.69 537 GLY A C 1
ATOM 4269 O O . GLY A 1 537 ? 6.473 39.094 14.141 1 73.69 537 GLY A O 1
ATOM 4270 N N . HIS A 1 538 ? 5.027 37.906 15.281 1 66.75 538 HIS A N 1
ATOM 4271 C CA . HIS A 1 538 ? 4.867 39 16.234 1 66.75 538 HIS A CA 1
ATOM 4272 C C . HIS A 1 538 ? 6.039 39.031 17.203 1 66.75 538 HIS A C 1
ATOM 4274 O O . HIS A 1 538 ? 6.348 40.094 17.75 1 66.75 538 HIS A O 1
ATOM 4280 N N . VAL A 1 539 ? 6.547 37.906 17.438 1 63.28 539 VAL A N 1
ATOM 4281 C CA . VAL A 1 539 ? 7.723 37.75 18.281 1 63.28 539 VAL A CA 1
ATOM 4282 C C . VAL A 1 539 ? 8.797 36.969 17.531 1 63.28 539 VAL A C 1
ATOM 4284 O O . VAL A 1 539 ? 8.523 35.875 16.984 1 63.28 539 VAL A O 1
ATOM 4287 N N . ARG A 1 540 ? 9.953 37.281 17.625 1 66.38 540 ARG A N 1
ATOM 4288 C CA . ARG A 1 540 ? 11.07 36.625 16.953 1 66.38 540 ARG A CA 1
ATOM 4289 C C . ARG A 1 540 ? 10.578 35.719 15.828 1 66.38 540 ARG A C 1
ATOM 4291 O O . ARG A 1 540 ? 9.672 34.906 16.031 1 66.38 540 ARG A O 1
ATOM 4298 N N . ASN A 1 541 ? 10.82 35.906 14.656 1 71.81 541 ASN A N 1
ATOM 4299 C CA . ASN A 1 541 ? 10.398 35.094 13.516 1 71.81 541 ASN A CA 1
ATOM 4300 C C . ASN A 1 541 ? 11.312 33.906 13.305 1 71.81 541 ASN A C 1
ATOM 4302 O O . ASN A 1 541 ? 12.445 34.062 12.844 1 71.81 541 ASN A O 1
ATOM 4306 N N . PRO A 1 542 ? 10.758 32.719 13.719 1 77.38 542 PRO A N 1
ATOM 4307 C CA . PRO A 1 542 ? 11.594 31.531 13.586 1 77.38 542 PRO A CA 1
ATOM 4308 C C . PRO A 1 542 ? 11.938 31.219 12.125 1 77.38 542 PRO A C 1
ATOM 4310 O O . PRO A 1 542 ? 12.812 30.391 11.859 1 77.38 542 PRO A O 1
ATOM 4313 N N . PHE A 1 543 ? 11.297 31.875 11.273 1 83.06 543 PHE A N 1
ATOM 4314 C CA . PHE A 1 543 ? 11.445 31.531 9.867 1 83.06 543 PHE A CA 1
ATOM 4315 C C . PHE A 1 543 ? 12.219 32.594 9.117 1 83.06 543 PHE A C 1
ATOM 4317 O O . PHE A 1 543 ? 12.289 32.594 7.883 1 83.06 543 PHE A O 1
ATOM 4324 N N . ALA A 1 544 ? 12.75 33.5 9.891 1 77.38 544 ALA A N 1
ATOM 4325 C CA . ALA A 1 544 ? 13.422 34.625 9.242 1 77.38 544 ALA A CA 1
ATOM 4326 C C . ALA A 1 544 ? 14.469 34.125 8.242 1 77.38 544 ALA A C 1
ATOM 4328 O O . ALA A 1 544 ? 15.258 33.219 8.555 1 77.38 544 ALA A O 1
ATOM 4329 N N . GLY A 1 545 ? 14.375 34.656 7 1 75.81 545 GLY A N 1
ATOM 4330 C CA . GLY A 1 545 ? 15.359 34.344 5.977 1 75.81 545 GLY A CA 1
ATOM 4331 C C . GLY A 1 545 ? 15.055 33.062 5.207 1 75.81 545 GLY A C 1
ATOM 4332 O O . GLY A 1 545 ? 15.852 32.625 4.371 1 75.81 545 GLY A O 1
ATOM 4333 N N . SER A 1 546 ? 13.922 32.438 5.535 1 87.56 546 SER A N 1
ATOM 4334 C CA . SER A 1 546 ? 13.57 31.203 4.879 1 87.56 546 SER A CA 1
ATOM 4335 C C . SER A 1 546 ? 12.086 31.141 4.555 1 87.56 546 SER A C 1
ATOM 4337 O O . SER A 1 546 ? 11.539 32.062 3.941 1 87.56 546 SER A O 1
ATOM 4339 N N . THR A 1 547 ? 11.398 30.078 4.914 1 90 547 THR A N 1
ATOM 4340 C CA . THR A 1 547 ? 9.992 29.906 4.586 1 90 547 THR A CA 1
ATOM 4341 C C . THR A 1 547 ? 9.219 29.328 5.766 1 90 547 THR A C 1
ATOM 4343 O O . THR A 1 547 ? 9.781 28.594 6.574 1 90 547 THR A O 1
ATOM 4346 N N . ASP A 1 548 ? 8.016 29.719 5.867 1 90.25 548 ASP A N 1
ATOM 4347 C CA . ASP A 1 548 ? 7.129 29.172 6.887 1 90.25 548 ASP A CA 1
ATOM 4348 C C . ASP A 1 548 ? 6.121 28.203 6.273 1 90.25 548 ASP A C 1
ATOM 4350 O O . ASP A 1 548 ? 5.207 27.734 6.953 1 90.25 548 ASP A O 1
ATOM 4354 N N . LEU A 1 549 ? 6.281 27.875 5.094 1 91.62 549 LEU A N 1
ATOM 4355 C CA . LEU A 1 549 ? 5.316 27.125 4.293 1 91.62 549 LEU A CA 1
ATOM 4356 C C . LEU A 1 549 ? 5.016 25.766 4.926 1 91.62 549 LEU A C 1
ATOM 4358 O O . LEU A 1 549 ? 3.852 25.391 5.09 1 91.62 549 LEU A O 1
ATOM 4362 N N . PHE A 1 550 ? 5.949 25.062 5.383 1 92.06 550 PHE A N 1
ATOM 4363 C CA . PHE A 1 550 ? 5.816 23.656 5.773 1 92.06 550 PHE A CA 1
ATOM 4364 C C . PHE A 1 550 ? 5.316 23.547 7.207 1 92.06 550 PHE A C 1
ATOM 4366 O O . PHE A 1 550 ? 4.41 22.75 7.492 1 92.06 550 PHE A O 1
ATOM 4373 N N . SER A 1 551 ? 5.848 24.312 8.109 1 90.38 551 SER A N 1
ATOM 4374 C CA . SER A 1 551 ? 5.41 24.25 9.508 1 90.38 551 SER A CA 1
ATOM 4375 C C . SER A 1 551 ? 4.012 24.828 9.664 1 90.38 551 SER A C 1
ATOM 4377 O O . SER A 1 551 ? 3.178 24.266 10.383 1 90.38 551 SER A O 1
ATOM 4379 N N . MET A 1 552 ? 3.775 25.938 9 1 90.62 552 MET A N 1
ATOM 4380 C CA . MET A 1 552 ? 2.484 26.594 9.133 1 90.62 552 MET A CA 1
ATOM 4381 C C . MET A 1 552 ? 1.352 25.703 8.641 1 90.62 552 MET A C 1
ATOM 4383 O O . MET A 1 552 ? 0.268 25.688 9.227 1 90.62 552 MET A O 1
ATOM 4387 N N . SER A 1 553 ? 1.595 25.031 7.602 1 88.38 553 SER A N 1
ATOM 4388 C CA . SER A 1 553 ? 0.578 24.109 7.086 1 88.38 553 SER A CA 1
ATOM 4389 C C . SER A 1 553 ? 0.199 23.062 8.125 1 88.38 553 SER A C 1
ATOM 4391 O O . SER A 1 553 ? -0.974 22.703 8.258 1 88.38 553 SER A O 1
ATOM 4393 N N . MET A 1 554 ? 1.107 22.625 8.852 1 87.94 554 MET A N 1
ATOM 4394 C CA . MET A 1 554 ? 0.865 21.594 9.852 1 87.94 554 MET A CA 1
ATOM 4395 C C . MET A 1 554 ? 0.175 22.172 11.078 1 87.94 554 MET A C 1
ATOM 4397 O O . MET A 1 554 ? -0.727 21.562 11.648 1 87.94 554 MET A O 1
ATOM 4401 N N . PHE A 1 555 ? 0.555 23.375 11.445 1 88.56 555 PHE A N 1
ATOM 4402 C CA . PHE A 1 555 ? -0.041 24.031 12.609 1 88.56 555 PHE A CA 1
ATOM 4403 C C . PHE A 1 555 ? -1.499 24.375 12.344 1 88.56 555 PHE A C 1
ATOM 4405 O O . PHE A 1 555 ? -2.334 24.312 13.25 1 88.56 555 PHE A O 1
ATOM 4412 N N . ILE A 1 556 ? -1.72 24.734 11.195 1 89 556 ILE A N 1
ATOM 4413 C CA . ILE A 1 556 ? -3.092 25.062 10.82 1 89 556 ILE A CA 1
ATOM 4414 C C . ILE A 1 556 ? -3.979 23.828 10.984 1 89 556 ILE A C 1
ATOM 4416 O O . ILE A 1 556 ? -5.105 23.938 11.484 1 89 556 ILE A O 1
ATOM 4420 N N . ASN A 1 557 ? -3.51 22.703 10.648 1 83.06 557 ASN A N 1
ATOM 4421 C CA . ASN A 1 557 ? -4.262 21.469 10.836 1 83.06 557 ASN A CA 1
ATOM 4422 C C . ASN A 1 557 ? -4.492 21.172 12.312 1 83.06 557 ASN A C 1
ATOM 4424 O O . ASN A 1 557 ? -5.547 20.656 12.688 1 83.06 557 ASN A O 1
ATOM 4428 N N . CYS A 1 558 ? -3.576 21.438 13.086 1 86.81 558 CYS A N 1
ATOM 4429 C CA . CYS A 1 558 ? -3.705 21.234 14.523 1 86.81 558 CYS A CA 1
ATOM 4430 C C . CYS A 1 558 ? -4.789 22.141 15.102 1 86.81 558 CYS A C 1
ATOM 4432 O O . CYS A 1 558 ? -5.613 21.688 15.906 1 86.81 558 CYS A O 1
ATOM 4434 N N . THR A 1 559 ? -4.793 23.359 14.688 1 88.75 559 THR A N 1
ATOM 4435 C CA . THR A 1 559 ? -5.73 24.328 15.25 1 88.75 559 THR A CA 1
ATOM 4436 C C . THR A 1 559 ? -7.156 24.016 14.812 1 88.75 559 THR A C 1
ATOM 4438 O O . THR A 1 559 ? -8.109 24.312 15.531 1 88.75 559 THR A O 1
ATOM 4441 N N . LYS A 1 560 ? -7.305 23.422 13.727 1 87.31 560 LYS A N 1
ATOM 4442 C CA . LYS A 1 560 ? -8.625 22.984 13.281 1 87.31 560 LYS A CA 1
ATOM 4443 C C . LYS A 1 560 ? -9.266 22.031 14.289 1 87.31 560 LYS A C 1
ATOM 4445 O O . LYS A 1 560 ? -10.391 22.25 14.734 1 87.31 560 LYS A O 1
ATOM 4450 N N . ASN A 1 561 ? -8.602 21.047 14.664 1 86 561 ASN A N 1
ATOM 4451 C CA . ASN A 1 561 ? -9.133 20.062 15.602 1 86 561 ASN A CA 1
ATOM 4452 C C . ASN A 1 561 ? -9.352 20.656 16.984 1 86 561 ASN A C 1
ATOM 4454 O O . ASN A 1 561 ? -10.297 20.281 17.688 1 86 561 ASN A O 1
ATOM 4458 N N . ILE A 1 562 ? -8.492 21.516 17.344 1 89.38 562 ILE A N 1
ATOM 4459 C CA . ILE A 1 562 ? -8.602 22.188 18.641 1 89.38 562 ILE A CA 1
ATOM 4460 C C . ILE A 1 562 ? -9.891 22.984 18.703 1 89.38 562 ILE A C 1
ATOM 4462 O O . ILE A 1 562 ? -10.578 23 19.719 1 89.38 562 ILE A O 1
ATOM 4466 N N . THR A 1 563 ? -10.227 23.547 17.641 1 89.94 563 THR A N 1
ATOM 4467 C CA . THR A 1 563 ? -11.445 24.344 17.578 1 89.94 563 THR A CA 1
ATOM 4468 C C . THR A 1 563 ? -12.672 23.484 17.875 1 89.94 563 THR A C 1
ATOM 4470 O O . THR A 1 563 ? -13.539 23.891 18.656 1 89.94 563 THR A O 1
ATOM 4473 N N . PHE A 1 564 ? -12.734 22.375 17.359 1 88.69 564 PHE A N 1
ATOM 4474 C CA . PHE A 1 564 ? -13.898 21.5 17.562 1 88.69 564 PHE A CA 1
ATOM 4475 C C . PHE A 1 564 ? -14.008 21.078 19.016 1 88.69 564 PHE A C 1
ATOM 4477 O O . PHE A 1 564 ? -15.102 21.031 19.578 1 88.69 564 PHE A O 1
ATOM 4484 N N . ILE A 1 565 ? -12.922 20.797 19.609 1 90.25 565 ILE A N 1
ATOM 4485 C CA . ILE A 1 565 ? -12.953 20.359 21 1 90.25 565 ILE A CA 1
ATOM 4486 C C . ILE A 1 565 ? -13.336 21.547 21.891 1 90.25 565 ILE A C 1
ATOM 4488 O O . ILE A 1 565 ? -14.086 21.375 22.859 1 90.25 565 ILE A O 1
ATOM 4492 N N . LEU A 1 566 ? -12.844 22.703 21.547 1 91.25 566 LEU A N 1
ATOM 4493 C CA . LEU A 1 566 ? -13.188 23.891 22.312 1 91.25 566 LEU A CA 1
ATOM 4494 C C . LEU A 1 566 ? -14.672 24.203 22.203 1 91.25 566 LEU A C 1
ATOM 4496 O O . LEU A 1 566 ? -15.305 24.578 23.203 1 91.25 566 LEU A O 1
ATOM 4500 N N . VAL A 1 567 ? -15.156 24.031 21.125 1 89.81 567 VAL A N 1
ATOM 4501 C CA . VAL A 1 567 ? -16.578 24.25 20.922 1 89.81 567 VAL A CA 1
ATOM 4502 C C . VAL A 1 567 ? -17.391 23.219 21.719 1 89.81 567 VAL A C 1
ATOM 4504 O O . VAL A 1 567 ? -18.391 23.562 22.359 1 89.81 567 VAL A O 1
ATOM 4507 N N . SER A 1 568 ? -16.938 22.031 21.625 1 88.69 568 SER A N 1
ATOM 4508 C CA . SER A 1 568 ? -17.594 20.969 22.406 1 88.69 568 SER A CA 1
ATOM 4509 C C . SER A 1 568 ? -17.609 21.297 23.891 1 88.69 568 SER A C 1
ATOM 4511 O O . SER A 1 568 ? -18.656 21.219 24.531 1 88.69 568 SER A O 1
ATOM 4513 N N . LEU A 1 569 ? -16.5 21.672 24.391 1 89.69 569 LEU A N 1
ATOM 4514 C CA . LEU A 1 569 ? -16.391 22.031 25.812 1 89.69 569 LEU A CA 1
ATOM 4515 C C . LEU A 1 569 ? -17.25 23.25 26.125 1 89.69 569 LEU A C 1
ATOM 4517 O O . LEU A 1 569 ? -17.953 23.281 27.141 1 89.69 569 LEU A O 1
ATOM 4521 N N . SER A 1 570 ? -17.219 24.203 25.266 1 89.25 570 SER A N 1
ATOM 4522 C CA . SER A 1 570 ? -17.984 25.438 25.469 1 89.25 570 SER A CA 1
ATOM 4523 C C . SER A 1 570 ? -19.484 25.141 25.531 1 89.25 570 SER A C 1
ATOM 4525 O O . SER A 1 570 ? -20.188 25.672 26.391 1 89.25 570 SER A O 1
ATOM 4527 N N . ILE A 1 571 ? -19.875 24.328 24.656 1 84.56 571 ILE A N 1
ATOM 4528 C CA . ILE A 1 571 ? -21.297 24 24.641 1 84.56 571 ILE A CA 1
ATOM 4529 C C . ILE A 1 571 ? -21.688 23.297 25.953 1 84.56 571 ILE A C 1
ATOM 4531 O O . ILE A 1 571 ? -22.719 23.609 26.547 1 84.56 571 ILE A O 1
ATOM 4535 N N . LYS A 1 572 ? -20.969 22.438 26.359 1 85.06 572 LYS A N 1
ATOM 4536 C CA . LYS A 1 572 ? -21.266 21.641 27.547 1 85.06 572 LYS A CA 1
ATOM 4537 C C . LYS A 1 572 ? -21.266 22.5 28.797 1 85.06 572 LYS A C 1
ATOM 4539 O O . LYS A 1 572 ? -22.188 22.422 29.625 1 85.06 572 LYS A O 1
ATOM 4544 N N . TYR A 1 573 ? -20.312 23.281 28.938 1 87.75 573 TYR A N 1
ATOM 4545 C CA . TYR A 1 573 ? -20.203 24.094 30.141 1 87.75 573 TYR A CA 1
ATOM 4546 C C . TYR A 1 573 ? -21.156 25.281 30.094 1 87.75 573 TYR A C 1
ATOM 4548 O O . TYR A 1 573 ? -21.688 25.703 31.125 1 87.75 573 TYR A O 1
ATOM 4556 N N . LYS A 1 574 ? -21.375 25.844 28.953 1 84.69 574 LYS A N 1
ATOM 4557 C CA . LYS A 1 574 ? -22.375 26.906 28.828 1 84.69 574 LYS A CA 1
ATOM 4558 C C . LYS A 1 574 ? -23.766 26.375 29.125 1 84.69 574 LYS A C 1
ATOM 4560 O O . LYS A 1 574 ? -24.594 27.078 29.703 1 84.69 574 LYS A O 1
ATOM 4565 N N . SER A 1 575 ? -23.953 25.203 28.641 1 80.25 575 SER A N 1
ATOM 4566 C CA . SER A 1 575 ? -25.25 24.594 28.938 1 80.25 575 SER A CA 1
ATOM 4567 C C . SER A 1 575 ? -25.422 24.375 30.438 1 80.25 575 SER A C 1
ATOM 4569 O O . SER A 1 575 ? -26.516 24.594 30.969 1 80.25 575 SER A O 1
ATOM 4571 N N . GLN A 1 576 ? -24.453 23.906 31.031 1 83.69 576 GLN A N 1
ATOM 4572 C CA . GLN A 1 576 ? -24.531 23.734 32.5 1 83.69 576 GLN A CA 1
ATOM 4573 C C . GLN A 1 576 ? -24.703 25.078 33.188 1 83.69 576 GLN A C 1
ATOM 4575 O O . GLN A 1 576 ? -25.484 25.188 34.125 1 83.69 576 GLN A O 1
ATOM 4580 N N . PHE A 1 577 ? -23.969 26.016 32.781 1 86 577 PHE A N 1
ATOM 4581 C CA . PHE A 1 577 ? -24.062 27.375 33.344 1 86 577 PHE A CA 1
ATOM 4582 C C . PHE A 1 577 ? -25.484 27.922 33.188 1 86 577 PHE A C 1
ATOM 4584 O O . PHE A 1 577 ? -26.062 28.438 34.125 1 86 577 PHE A O 1
ATOM 4591 N N . ALA A 1 578 ? -26.016 27.75 32.031 1 79.38 578 ALA A N 1
ATOM 4592 C CA . ALA A 1 578 ? -27.359 28.25 31.75 1 79.38 578 ALA A CA 1
ATOM 4593 C C . ALA A 1 578 ? -28.406 27.484 32.562 1 79.38 578 ALA A C 1
ATOM 4595 O O . ALA A 1 578 ? -29.375 28.078 33.031 1 79.38 578 ALA A O 1
ATOM 4596 N N . SER A 1 579 ? -28.25 26.281 32.688 1 77.69 579 SER A N 1
ATOM 4597 C CA . SER A 1 579 ? -29.172 25.469 33.469 1 77.69 579 SER A CA 1
ATOM 4598 C C . SER A 1 579 ? -29.188 25.906 34.938 1 77.69 579 SER A C 1
ATOM 4600 O O . SER A 1 579 ? -30.234 25.969 35.562 1 77.69 579 SER A O 1
ATOM 4602 N N . MET A 1 580 ? -28.078 26.156 35.469 1 83.69 580 MET A N 1
ATOM 4603 C CA . MET A 1 580 ? -28 26.609 36.844 1 83.69 580 MET A CA 1
ATOM 4604 C C . MET A 1 580 ? -28.625 28 37.031 1 83.69 580 MET A C 1
ATOM 4606 O O . MET A 1 580 ? -29.328 28.25 38 1 83.69 580 MET A O 1
ATOM 4610 N N . LYS A 1 581 ? -28.438 28.781 36 1 82.5 581 LYS A N 1
ATOM 4611 C CA . LYS A 1 581 ? -28.984 30.141 36.031 1 82.5 581 LYS A CA 1
ATOM 4612 C C . LYS A 1 581 ? -30.516 30.125 36 1 82.5 581 LYS A C 1
ATOM 4614 O O . LYS A 1 581 ? -31.156 30.969 36.594 1 82.5 581 LYS A O 1
ATOM 4619 N N . CYS A 1 582 ? -31.031 29.141 35.344 1 79.38 582 CYS A N 1
ATOM 4620 C CA . CYS A 1 582 ? -32.469 29.062 35.156 1 79.38 582 CYS A CA 1
ATOM 4621 C C . CYS A 1 582 ? -33.125 28.281 36.281 1 79.38 582 CYS A C 1
ATOM 4623 O O . CYS A 1 582 ? -34.344 28.172 36.375 1 79.38 582 CYS A O 1
ATOM 4625 N N . ASN A 1 583 ? -32.312 27.828 37.156 1 78.94 583 ASN A N 1
ATOM 4626 C CA . ASN A 1 583 ? -32.906 27.109 38.281 1 78.94 583 ASN A CA 1
ATOM 4627 C C . ASN A 1 583 ? -33.812 28.016 39.094 1 78.94 583 ASN A C 1
ATOM 4629 O O . ASN A 1 583 ? -33.469 29.156 39.406 1 78.94 583 ASN A O 1
ATOM 4633 N N . ASN A 1 584 ? -35.062 27.469 39.406 1 78.12 584 ASN A N 1
ATOM 4634 C CA . ASN A 1 584 ? -36.094 28.234 40.125 1 78.12 584 ASN A CA 1
ATOM 4635 C C . ASN A 1 584 ? -35.594 28.766 41.438 1 78.12 584 ASN A C 1
ATOM 4637 O O . ASN A 1 584 ? -36 29.844 41.875 1 78.12 584 ASN A O 1
ATOM 4641 N N . ASN A 1 585 ? -34.812 28.094 42.188 1 85.75 585 ASN A N 1
ATOM 4642 C CA . ASN A 1 585 ? -34.281 28.5 43.469 1 85.75 585 ASN A CA 1
ATOM 4643 C C . ASN A 1 585 ? -32.844 29.016 43.375 1 85.75 585 ASN A C 1
ATOM 4645 O O . ASN A 1 585 ? -32.062 28.828 44.312 1 85.75 585 ASN A O 1
ATOM 4649 N N . HIS A 1 586 ? -32.469 29.547 42.188 1 88.62 586 HIS A N 1
ATOM 4650 C CA . HIS A 1 586 ? -31.094 29.953 41.938 1 88.62 586 HIS A CA 1
ATOM 4651 C C . HIS A 1 586 ? -30.609 30.953 42.969 1 88.62 586 HIS A C 1
ATOM 4653 O O . HIS A 1 586 ? -29.562 30.766 43.594 1 88.62 586 HIS A O 1
ATOM 4659 N N . GLN A 1 587 ? -31.391 32 43.25 1 88.19 587 GLN A N 1
ATOM 4660 C CA . GLN A 1 587 ? -31 33.062 44.188 1 88.19 587 GLN A CA 1
ATOM 4661 C C . GLN A 1 587 ? -30.906 32.531 45.594 1 88.19 587 GLN A C 1
ATOM 4663 O O . GLN A 1 587 ? -29.984 32.906 46.344 1 88.19 587 GLN A O 1
ATOM 4668 N N . GLY A 1 588 ? -31.844 31.719 45.969 1 88.31 588 GLY A N 1
ATOM 4669 C CA . GLY A 1 588 ? -31.797 31.109 47.281 1 88.31 588 GLY A CA 1
ATOM 4670 C C . GLY A 1 588 ? -30.594 30.203 47.469 1 88.31 588 GLY A C 1
ATOM 4671 O O . GLY A 1 588 ? -29.938 30.266 48.531 1 88.31 588 GLY A O 1
ATOM 4672 N N . ARG A 1 589 ? -30.266 29.438 46.438 1 90.19 589 ARG A N 1
ATOM 4673 C CA . ARG A 1 589 ? -29.156 28.484 46.531 1 90.19 589 ARG A CA 1
ATOM 4674 C C . ARG A 1 589 ? -27.812 29.219 46.5 1 90.19 589 ARG A C 1
ATOM 4676 O O . ARG A 1 589 ? -26.859 28.797 47.156 1 90.19 589 ARG A O 1
ATOM 4683 N N . MET A 1 590 ? -27.703 30.312 45.75 1 91.5 590 MET A N 1
ATOM 4684 C CA . MET A 1 590 ? -26.484 31.109 45.688 1 91.5 590 MET A CA 1
ATOM 4685 C C . MET A 1 590 ? -26.109 31.672 47.062 1 91.5 590 MET A C 1
ATOM 4687 O O . MET A 1 590 ? -24.922 31.828 47.375 1 91.5 590 MET A O 1
ATOM 4691 N N . LYS A 1 591 ? -27.141 31.828 47.844 1 86.94 591 LYS A N 1
ATOM 4692 C CA . LYS A 1 591 ? -26.922 32.438 49.156 1 86.94 591 LYS A CA 1
ATOM 4693 C C . LYS A 1 591 ? -26.672 31.391 50.219 1 86.94 591 LYS A C 1
ATOM 4695 O O . LYS A 1 591 ? -25.844 31.594 51.125 1 86.94 591 LYS A O 1
ATOM 4700 N N . VAL A 1 592 ? -27.328 30.203 50.125 1 88.44 592 VAL A N 1
ATOM 4701 C CA . VAL A 1 592 ? -27.359 29.25 51.219 1 88.44 592 VAL A CA 1
ATOM 4702 C C . VAL A 1 592 ? -26.359 28.125 50.969 1 88.44 592 VAL A C 1
ATOM 4704 O O . VAL A 1 592 ? -25.859 27.516 51.906 1 88.44 592 VAL A O 1
ATOM 4707 N N . ASP A 1 593 ? -26.094 27.828 49.719 1 88.94 593 ASP A N 1
ATOM 4708 C CA . ASP A 1 593 ? -25.281 26.672 49.375 1 88.94 593 ASP A CA 1
ATOM 4709 C C . ASP A 1 593 ? -23.938 27.094 48.75 1 88.94 593 ASP A C 1
ATOM 4711 O O . ASP A 1 593 ? -23.859 27.359 47.562 1 88.94 593 ASP A O 1
ATOM 4715 N N . PRO A 1 594 ? -22.938 27.078 49.531 1 86 594 PRO A N 1
ATOM 4716 C CA . PRO A 1 594 ? -21.625 27.5 49.031 1 86 594 PRO A CA 1
ATOM 4717 C C . PRO A 1 594 ? -21.125 26.641 47.906 1 86 594 PRO A C 1
ATOM 4719 O O . PRO A 1 594 ? -20.391 27.125 47.031 1 86 594 PRO A O 1
ATOM 4722 N N . ARG A 1 595 ? -21.422 25.375 47.875 1 84 595 ARG A N 1
ATOM 4723 C CA . ARG A 1 595 ? -21.016 24.5 46.781 1 84 595 ARG A CA 1
ATOM 4724 C C . ARG A 1 595 ? -21.641 24.938 45.469 1 84 595 ARG A C 1
ATOM 4726 O O . ARG A 1 595 ? -21 24.891 44.406 1 84 595 ARG A O 1
ATOM 4733 N N . TYR A 1 596 ? -22.875 25.266 45.594 1 87.88 596 TYR A N 1
ATOM 4734 C CA . TYR A 1 596 ? -23.609 25.75 44.438 1 87.88 596 TYR A CA 1
ATOM 4735 C C . TYR A 1 596 ? -23.047 27.078 43.938 1 87.88 596 TYR A C 1
ATOM 4737 O O . TYR A 1 596 ? -22.812 27.25 42.719 1 87.88 596 TYR A O 1
ATOM 4745 N N . SER A 1 597 ? -22.797 28.016 44.812 1 90.38 597 SER A N 1
ATOM 4746 C CA . SER A 1 597 ? -22.312 29.328 44.438 1 90.38 597 SER A CA 1
ATOM 4747 C C . SER A 1 597 ? -20.891 29.25 43.875 1 90.38 597 SER A C 1
ATOM 4749 O O . SER A 1 597 ? -20.578 29.922 42.906 1 90.38 597 SER A O 1
ATOM 4751 N N . ASN A 1 598 ? -20.062 28.453 44.5 1 88.56 598 ASN A N 1
ATOM 4752 C CA . ASN A 1 598 ? -18.688 28.281 44.031 1 88.56 598 ASN A CA 1
ATOM 4753 C C . ASN A 1 598 ? -18.672 27.672 42.625 1 88.56 598 ASN A C 1
ATOM 4755 O O . ASN A 1 598 ? -17.859 28.078 41.781 1 88.56 598 ASN A O 1
ATOM 4759 N N . LEU A 1 599 ? -19.484 26.688 42.375 1 89.38 599 LEU A N 1
ATOM 4760 C CA . LEU A 1 599 ? -19.562 26.047 41.094 1 89.38 599 LEU A CA 1
ATOM 4761 C C . LEU A 1 599 ? -20.031 27.016 40 1 89.38 599 LEU A C 1
ATOM 4763 O O . LEU A 1 599 ? -19.5 27.047 38.906 1 89.38 599 LEU A O 1
ATOM 4767 N N . TYR A 1 600 ? -21.016 27.75 40.375 1 90.44 600 TYR A N 1
ATOM 4768 C CA . TYR A 1 600 ? -21.562 28.734 39.438 1 90.44 600 TYR A CA 1
ATOM 4769 C C . TYR A 1 600 ? -20.516 29.75 39.031 1 90.44 600 TYR A C 1
ATOM 4771 O O . TYR A 1 600 ? -20.359 30.062 37.844 1 90.44 600 TYR A O 1
ATOM 4779 N N . GLU A 1 601 ? -19.797 30.312 39.969 1 91 601 GLU A N 1
ATOM 4780 C CA . GLU A 1 601 ? -18.766 31.297 39.719 1 91 601 GLU A CA 1
ATOM 4781 C C . GLU A 1 601 ? -17.625 30.688 38.875 1 91 601 GLU A C 1
ATOM 4783 O O . GLU A 1 601 ? -17.094 31.344 37.969 1 91 601 GLU A O 1
ATOM 4788 N N . ALA A 1 602 ? -17.234 29.484 39.281 1 91.19 602 ALA A N 1
ATOM 4789 C CA . ALA A 1 602 ? -16.172 28.797 38.562 1 91.19 602 ALA A CA 1
ATOM 4790 C C . ALA A 1 602 ? -16.578 28.547 37.094 1 91.19 602 ALA A C 1
ATOM 4792 O O . ALA A 1 602 ? -15.758 28.656 36.188 1 91.19 602 ALA A O 1
ATOM 4793 N N . LEU A 1 603 ? -17.828 28.188 36.875 1 91.19 603 LEU A N 1
ATOM 4794 C CA . LEU A 1 603 ? -18.344 27.953 35.531 1 91.19 603 LEU A CA 1
ATOM 4795 C C . LEU A 1 603 ? -18.328 29.219 34.688 1 91.19 603 LEU A C 1
ATOM 4797 O O . LEU A 1 603 ? -17.953 29.203 33.531 1 91.19 603 LEU A O 1
ATOM 4801 N N . GLU A 1 604 ? -18.734 30.281 35.281 1 90.38 604 GLU A N 1
ATOM 4802 C CA . GLU A 1 604 ? -18.75 31.562 34.594 1 90.38 604 GLU A CA 1
ATOM 4803 C C . GLU A 1 604 ? -17.359 31.953 34.094 1 90.38 604 GLU A C 1
ATOM 4805 O O . GLU A 1 604 ? -17.188 32.344 32.969 1 90.38 604 GLU A O 1
ATOM 4810 N N . LYS A 1 605 ? -16.453 31.781 35 1 92.12 605 LYS A N 1
ATOM 4811 C CA . LYS A 1 605 ? -15.07 32.125 34.656 1 92.12 605 LYS A CA 1
ATOM 4812 C C . LYS A 1 605 ? -14.531 31.188 33.562 1 92.12 605 LYS A C 1
ATOM 4814 O O . LYS A 1 605 ? -13.844 31.641 32.656 1 92.12 605 LYS A O 1
ATOM 4819 N N . TYR A 1 606 ? -14.789 29.953 33.75 1 92.5 606 TYR A N 1
ATOM 4820 C CA . TYR A 1 606 ? -14.273 28.969 32.812 1 92.5 606 TYR A CA 1
ATOM 4821 C C . TYR A 1 606 ? -14.859 29.172 31.406 1 92.5 606 TYR A C 1
ATOM 4823 O O . TYR A 1 606 ? -14.148 29.078 30.406 1 92.5 606 TYR A O 1
ATOM 4831 N N . VAL A 1 607 ? -16.125 29.422 31.281 1 90.44 607 VAL A N 1
ATOM 4832 C CA . VAL A 1 607 ? -16.797 29.656 30 1 90.44 607 VAL A CA 1
ATOM 4833 C C . VAL A 1 607 ? -16.188 30.891 29.328 1 90.44 607 VAL A C 1
ATOM 4835 O O . VAL A 1 607 ? -15.953 30.875 28.125 1 90.44 607 VAL A O 1
ATOM 4838 N N . ALA A 1 608 ? -15.938 31.922 30.094 1 90.38 608 ALA A N 1
ATOM 4839 C CA . ALA A 1 608 ? -15.328 33.125 29.562 1 90.38 608 ALA A CA 1
ATOM 4840 C C . ALA A 1 608 ? -13.93 32.844 29.016 1 90.38 608 ALA A C 1
ATOM 4842 O O . ALA A 1 608 ? -13.539 33.375 27.969 1 90.38 608 ALA A O 1
ATOM 4843 N N . THR A 1 609 ? -13.234 32.094 29.766 1 91.44 609 THR A N 1
ATOM 4844 C CA . THR A 1 609 ? -11.883 31.734 29.344 1 91.44 609 THR A CA 1
ATOM 4845 C C . THR A 1 609 ? -11.898 30.922 28.062 1 91.44 609 THR A C 1
ATOM 4847 O O . THR A 1 609 ? -11.078 31.141 27.172 1 91.44 609 THR A O 1
ATOM 4850 N N . LEU A 1 610 ? -12.781 29.906 27.984 1 91.56 610 LEU A N 1
ATOM 4851 C CA . LEU A 1 610 ? -12.914 29.109 26.766 1 91.56 610 LEU A CA 1
ATOM 4852 C C . LEU A 1 610 ? -13.258 30 25.578 1 91.56 610 LEU A C 1
ATOM 4854 O O . LEU A 1 610 ? -12.727 29.797 24.484 1 91.56 610 LEU A O 1
ATOM 4858 N N . ASP A 1 611 ? -14.039 30.953 25.766 1 90 611 ASP A N 1
ATOM 4859 C CA . ASP A 1 611 ? -14.414 31.875 24.719 1 90 611 ASP A CA 1
ATOM 4860 C C . ASP A 1 611 ? -13.211 32.688 24.25 1 90 611 ASP A C 1
ATOM 4862 O O . ASP A 1 611 ? -13.07 32.969 23.047 1 90 611 ASP A O 1
ATOM 4866 N N . GLU A 1 612 ? -12.477 33.094 25.188 1 89 612 GLU A N 1
ATOM 4867 C CA . GLU A 1 612 ? -11.281 33.844 24.844 1 89 612 GLU A CA 1
ATOM 4868 C C . GLU A 1 612 ? -10.328 33.031 23.969 1 89 612 GLU A C 1
ATOM 4870 O O . GLU A 1 612 ? -9.75 33.562 23.016 1 89 612 GLU A O 1
ATOM 4875 N N . VAL A 1 613 ? -10.148 31.844 24.344 1 90.31 613 VAL A N 1
ATOM 4876 C CA . VAL A 1 613 ? -9.273 30.984 23.562 1 90.31 613 VAL A CA 1
ATOM 4877 C C . VAL A 1 613 ? -9.828 30.828 22.156 1 90.31 613 VAL A C 1
ATOM 4879 O O . VAL A 1 613 ? -9.078 30.828 21.172 1 90.31 613 VAL A O 1
ATOM 4882 N N . LEU A 1 614 ? -11.102 30.609 22 1 91 614 LEU A N 1
ATOM 4883 C CA . LEU A 1 614 ? -11.742 30.5 20.688 1 91 614 LEU A CA 1
ATOM 4884 C C . LEU A 1 614 ? -11.5 31.75 19.859 1 91 614 LEU A C 1
ATOM 4886 O O . LEU A 1 614 ? -11.266 31.656 18.641 1 91 614 LEU A O 1
ATOM 4890 N N . VAL A 1 615 ? -11.5 32.875 20.5 1 88.81 615 VAL A N 1
ATOM 4891 C CA . VAL A 1 615 ? -11.266 34.125 19.797 1 88.81 615 VAL A CA 1
ATOM 4892 C C . VAL A 1 615 ? -9.812 34.188 19.312 1 88.81 615 VAL A C 1
ATOM 4894 O O . VAL A 1 615 ? -9.547 34.594 18.188 1 88.81 615 VAL A O 1
ATOM 4897 N N . ILE A 1 616 ? -8.961 33.781 20.156 1 88.38 616 ILE A N 1
ATOM 4898 C CA . ILE A 1 616 ? -7.543 33.781 19.797 1 88.38 616 ILE A CA 1
ATOM 4899 C C . ILE A 1 616 ? -7.309 32.906 18.578 1 88.38 616 ILE A C 1
ATOM 4901 O O . ILE A 1 616 ? -6.641 33.344 17.625 1 88.38 616 ILE A O 1
ATOM 4905 N N . ILE A 1 617 ? -7.848 31.734 18.594 1 90.19 617 ILE A N 1
ATOM 4906 C CA . ILE A 1 617 ? -7.68 30.812 17.469 1 90.19 617 ILE A CA 1
ATOM 4907 C C . ILE A 1 617 ? -8.367 31.359 16.234 1 90.19 617 ILE A C 1
ATOM 4909 O O . ILE A 1 617 ? -7.844 31.266 15.125 1 90.19 617 ILE A O 1
ATOM 4913 N N . GLY A 1 618 ? -9.492 31.922 16.406 1 90.12 618 GLY A N 1
ATOM 4914 C CA . GLY A 1 618 ? -10.188 32.562 15.305 1 90.12 618 GLY A CA 1
ATOM 4915 C C . GLY A 1 618 ? -9.391 33.688 14.664 1 90.12 618 GLY A C 1
ATOM 4916 O O . GLY A 1 618 ? -9.328 33.781 13.438 1 90.12 618 GLY A O 1
ATOM 4917 N N . ASN A 1 619 ? -8.789 34.469 15.477 1 88.62 619 ASN A N 1
ATOM 4918 C CA . ASN A 1 619 ? -7.965 35.562 14.969 1 88.62 619 ASN A CA 1
ATOM 4919 C C . ASN A 1 619 ? -6.734 35.031 14.234 1 88.62 619 ASN A C 1
ATOM 4921 O O . ASN A 1 619 ? -6.273 35.656 13.273 1 88.62 619 ASN A O 1
ATOM 4925 N N . PHE A 1 620 ? -6.203 34.031 14.758 1 89.31 620 PHE A N 1
ATOM 4926 C CA . PHE A 1 620 ? -5.086 33.375 14.078 1 89.31 620 PHE A CA 1
ATOM 4927 C C . PHE A 1 620 ? -5.473 32.969 12.664 1 89.31 620 PHE A C 1
ATOM 4929 O O . PHE A 1 620 ? -4.746 33.281 11.711 1 89.31 620 PHE A O 1
ATOM 4936 N N . HIS A 1 621 ? -6.625 32.375 12.492 1 89.5 621 HIS A N 1
ATOM 4937 C CA . HIS A 1 621 ? -7.105 31.969 11.172 1 89.5 621 HIS A CA 1
ATOM 4938 C C . HIS A 1 621 ? -7.391 33.188 10.305 1 89.5 621 HIS A C 1
ATOM 4940 O O . HIS A 1 621 ? -7.066 33.219 9.109 1 89.5 621 HIS A O 1
ATOM 4946 N N . SER A 1 622 ? -7.898 34.156 10.891 1 88.81 622 SER A N 1
ATOM 4947 C CA . SER A 1 622 ? -8.289 35.375 10.156 1 88.81 622 SER A CA 1
ATOM 4948 C C . SER A 1 622 ? -7.07 36.062 9.562 1 88.81 622 SER A C 1
ATOM 4950 O O . SER A 1 622 ? -7.152 36.656 8.492 1 88.81 622 SER A O 1
ATOM 4952 N N . GLN A 1 623 ? -6.07 36.031 10.266 1 87.62 623 GLN A N 1
ATOM 4953 C CA . GLN A 1 623 ? -4.859 36.719 9.812 1 87.62 623 GLN A CA 1
ATOM 4954 C C . GLN A 1 623 ? -4.188 35.938 8.68 1 87.62 623 GLN A C 1
ATOM 4956 O O . GLN A 1 623 ? -3.4 36.531 7.918 1 87.62 623 GLN A O 1
ATOM 4961 N N . LEU A 1 624 ? -4.438 34.719 8.594 1 89.81 624 LEU A N 1
ATOM 4962 C CA . LEU A 1 624 ? -3.762 33.875 7.613 1 89.81 624 LEU A CA 1
ATOM 4963 C C . LEU A 1 624 ? -4.688 33.562 6.445 1 89.81 624 LEU A C 1
ATOM 4965 O O . LEU A 1 624 ? -4.277 32.875 5.492 1 89.81 624 LEU A O 1
ATOM 4969 N N . LYS A 1 625 ? -5.871 33.906 6.41 1 87.06 625 LYS A N 1
ATOM 4970 C CA . LYS A 1 625 ? -6.926 33.469 5.512 1 87.06 625 LYS A CA 1
ATOM 4971 C C . LYS A 1 625 ? -6.629 33.844 4.066 1 87.06 625 LYS A C 1
ATOM 4973 O O . LYS A 1 625 ? -7.094 33.188 3.131 1 87.06 625 LYS A O 1
ATOM 4978 N N . ASN A 1 626 ? -5.777 34.812 3.844 1 84.38 626 ASN A N 1
ATOM 4979 C CA . ASN A 1 626 ? -5.551 35.281 2.488 1 84.38 626 ASN A CA 1
ATOM 4980 C C . ASN A 1 626 ? -4.551 34.406 1.736 1 84.38 626 ASN A C 1
ATOM 4982 O O . ASN A 1 626 ? -4.5 34.438 0.505 1 84.38 626 ASN A O 1
ATOM 4986 N N . LYS A 1 627 ? -3.822 33.625 2.371 1 85.62 627 LYS A N 1
ATOM 4987 C CA . LYS A 1 627 ? -2.783 32.812 1.742 1 85.62 627 LYS A CA 1
ATOM 4988 C C . LYS A 1 627 ? -3.332 31.469 1.309 1 85.62 627 LYS A C 1
ATOM 4990 O O . LYS A 1 627 ? -2.832 30.875 0.355 1 85.62 627 LYS A O 1
ATOM 4995 N N . SER A 1 628 ? -4.254 31.062 2.057 1 85.06 628 SER A N 1
ATOM 4996 C CA . SER A 1 628 ? -4.676 29.672 1.859 1 85.06 628 SER A CA 1
ATOM 4997 C C . SER A 1 628 ? -6.199 29.562 1.831 1 85.06 628 SER A C 1
ATOM 4999 O O . SER A 1 628 ? -6.883 30.094 2.709 1 85.06 628 SER A O 1
ATOM 5001 N N . SER A 1 629 ? -6.645 28.828 0.815 1 76.44 629 SER A N 1
ATOM 5002 C CA . SER A 1 629 ? -8.078 28.578 0.705 1 76.44 629 SER A CA 1
ATOM 5003 C C . SER A 1 629 ? -8.578 27.75 1.879 1 76.44 629 SER A C 1
ATOM 5005 O O . SER A 1 629 ? -9.719 27.922 2.32 1 76.44 629 SER A O 1
ATOM 5007 N N . PHE A 1 630 ? -7.812 26.938 2.361 1 80 630 PHE A N 1
ATOM 5008 C CA . PHE A 1 630 ? -8.18 26.094 3.502 1 80 630 PHE A CA 1
ATOM 5009 C C . PHE A 1 630 ? -8.352 26.953 4.758 1 80 630 PHE A C 1
ATOM 5011 O O . PHE A 1 630 ? -9.312 26.766 5.512 1 80 630 PHE A O 1
ATOM 5018 N N . VAL A 1 631 ? -7.48 27.875 4.945 1 85.69 631 VAL A N 1
ATOM 5019 C CA . VAL A 1 631 ? -7.562 28.719 6.125 1 85.69 631 VAL A CA 1
ATOM 5020 C C . VAL A 1 631 ? -8.789 29.641 6.023 1 85.69 631 VAL A C 1
ATOM 5022 O O . VAL A 1 631 ? -9.422 29.953 7.031 1 85.69 631 VAL A O 1
ATOM 5025 N N . LYS A 1 632 ? -9.047 30 4.867 1 82.88 632 LYS A N 1
ATOM 5026 C CA . LYS A 1 632 ? -10.258 30.797 4.66 1 82.88 632 LYS A CA 1
ATOM 5027 C C . LYS A 1 632 ? -11.5 30.016 5.094 1 82.88 632 LYS A C 1
ATOM 5029 O O . LYS A 1 632 ? -12.398 30.578 5.723 1 82.88 632 LYS A O 1
ATOM 5034 N N . LYS A 1 633 ? -11.516 28.797 4.812 1 79.31 633 LYS A N 1
ATOM 5035 C CA . LYS A 1 633 ? -12.625 27.938 5.219 1 79.31 633 LYS A CA 1
ATOM 5036 C C . LYS A 1 633 ? -12.656 27.766 6.734 1 79.31 633 LYS A C 1
ATOM 5038 O O . LYS A 1 633 ? -13.727 27.75 7.344 1 79.31 633 LYS A O 1
ATOM 5043 N N . LEU A 1 634 ? -11.523 27.625 7.246 1 83.38 634 LEU A N 1
ATOM 5044 C CA . LEU A 1 634 ? -11.438 27.453 8.695 1 83.38 634 LEU A CA 1
ATOM 5045 C C . LEU A 1 634 ? -11.914 28.719 9.406 1 83.38 634 LEU A C 1
ATOM 5047 O O . LEU A 1 634 ? -12.602 28.641 10.43 1 83.38 634 LEU A O 1
ATOM 5051 N N . ASP A 1 635 ? -11.516 29.844 8.844 1 85.44 635 ASP A N 1
ATOM 5052 C CA . ASP A 1 635 ? -11.93 31.109 9.414 1 85.44 635 ASP A CA 1
ATOM 5053 C C . ASP A 1 635 ? -13.453 31.25 9.383 1 85.44 635 ASP A C 1
ATOM 5055 O O . ASP A 1 635 ? -14.07 31.609 10.383 1 85.44 635 ASP A O 1
ATOM 5059 N N . PHE A 1 636 ? -13.984 30.922 8.328 1 80 636 PHE A N 1
ATOM 5060 C CA . PHE A 1 636 ? -15.43 31 8.18 1 80 636 PHE A CA 1
ATOM 5061 C C . PHE A 1 636 ? -16.125 30.016 9.117 1 80 636 PHE A C 1
ATOM 5063 O O . PHE A 1 636 ? -17.078 30.375 9.805 1 80 636 PHE A O 1
ATOM 5070 N N . GLY A 1 637 ? -15.641 28.75 9.062 1 78.94 637 GLY A N 1
ATOM 5071 C CA . GLY A 1 637 ? -16.219 27.75 9.938 1 78.94 637 GLY A CA 1
ATOM 5072 C C . GLY A 1 637 ? -16.125 28.109 11.406 1 78.94 637 GLY A C 1
ATOM 5073 O O . GLY A 1 637 ? -17.078 27.891 12.164 1 78.94 637 GLY A O 1
ATOM 5074 N N . HIS A 1 638 ? -15.039 28.656 11.734 1 84.5 638 HIS A N 1
ATOM 5075 C CA . HIS A 1 638 ? -14.836 29.078 13.117 1 84.5 638 HIS A CA 1
ATOM 5076 C C . HIS A 1 638 ? -15.836 30.156 13.516 1 84.5 638 HIS A C 1
ATOM 5078 O O . HIS A 1 638 ? -16.406 30.094 14.609 1 84.5 638 HIS A O 1
ATOM 5084 N N . LYS A 1 639 ? -16.062 31.078 12.68 1 82.25 639 LYS A N 1
ATOM 5085 C CA . LYS A 1 639 ? -16.984 32.156 12.969 1 82.25 639 LYS A CA 1
ATOM 5086 C C . LYS A 1 639 ? -18.422 31.641 13.078 1 82.25 639 LYS A C 1
ATOM 5088 O O . LYS A 1 639 ? -19.172 32.062 13.953 1 82.25 639 LYS A O 1
ATOM 5093 N N . GLN A 1 640 ? -18.75 30.766 12.273 1 79.44 640 GLN A N 1
ATOM 5094 C CA . GLN A 1 640 ? -20.078 30.188 12.312 1 79.44 640 GLN A CA 1
ATOM 5095 C C . GLN A 1 640 ? -20.312 29.406 13.609 1 79.44 640 GLN A C 1
ATOM 5097 O O . GLN A 1 640 ? -21.344 29.578 14.266 1 79.44 640 GLN A O 1
ATOM 5102 N N . LEU A 1 641 ? -19.344 28.641 13.93 1 82.94 641 LEU A N 1
ATOM 5103 C CA . LEU A 1 641 ? -19.469 27.844 15.148 1 82.94 641 LEU A CA 1
ATOM 5104 C C . LEU A 1 641 ? -19.5 28.734 16.391 1 82.94 641 LEU A C 1
ATOM 5106 O O . LEU A 1 641 ? -20.297 28.516 17.297 1 82.94 641 LEU A O 1
ATOM 5110 N N . HIS A 1 642 ? -18.641 29.672 16.312 1 83.12 642 HIS A N 1
ATOM 5111 C CA . HIS A 1 642 ? -18.578 30.609 17.438 1 83.12 642 HIS A CA 1
ATOM 5112 C C . HIS A 1 642 ? -19.875 31.391 17.578 1 83.12 642 HIS A C 1
ATOM 5114 O O . HIS A 1 642 ? -20.359 31.625 18.688 1 83.12 642 HIS A O 1
ATOM 5120 N N . GLY A 1 643 ? -20.406 31.781 16.422 1 79.31 643 GLY A N 1
ATOM 5121 C CA . GLY A 1 643 ? -21.672 32.469 16.438 1 79.31 643 GLY A CA 1
ATOM 5122 C C . GLY A 1 643 ? -22.812 31.641 16.984 1 79.31 643 GLY A C 1
ATOM 5123 O O . GLY A 1 643 ? -23.703 32.156 17.688 1 79.31 643 GLY A O 1
ATOM 5124 N N . MET A 1 644 ? -22.797 30.422 16.781 1 78.62 644 MET A N 1
ATOM 5125 C CA . MET A 1 644 ? -23.844 29.516 17.25 1 78.62 644 MET A CA 1
ATOM 5126 C C . MET A 1 644 ? -23.766 29.312 18.75 1 78.62 644 MET A C 1
ATOM 5128 O O . MET A 1 644 ? -24.766 28.953 19.391 1 78.62 644 MET A O 1
ATOM 5132 N N . LEU A 1 645 ? -22.625 29.516 19.297 1 82.25 645 LEU A N 1
ATOM 5133 C CA . LEU A 1 645 ? -22.438 29.344 20.734 1 82.25 645 LEU A CA 1
ATOM 5134 C C . LEU A 1 645 ? -23.094 30.469 21.516 1 82.25 645 LEU A C 1
ATOM 5136 O O . LEU A 1 645 ? -23.453 30.297 22.688 1 82.25 645 LEU A O 1
ATOM 5140 N N . GLU A 1 646 ? -23.172 31.719 20.922 1 74 646 GLU A N 1
ATOM 5141 C CA . GLU A 1 646 ? -23.766 32.844 21.609 1 74 646 GLU A CA 1
ATOM 5142 C C . GLU A 1 646 ? -25.25 32.625 21.891 1 74 646 GLU A C 1
ATOM 5144 O O . GLU A 1 646 ? -25.797 33.125 22.859 1 74 646 GLU A O 1
ATOM 5149 N N . GLY A 1 647 ? -25.812 31.672 21.172 1 62.09 647 GLY A N 1
ATOM 5150 C CA . GLY A 1 647 ? -27.234 31.422 21.312 1 62.09 647 GLY A CA 1
ATOM 5151 C C . GLY A 1 647 ? -27.547 30.219 22.188 1 62.09 647 GLY A C 1
ATOM 5152 O O . GLY A 1 647 ? -28.703 29.797 22.297 1 62.09 647 GLY A O 1
ATOM 5153 N N . VAL A 1 648 ? -26.5 29.734 22.719 1 63.38 648 VAL A N 1
ATOM 5154 C CA . VAL A 1 648 ? -26.781 28.578 23.547 1 63.38 648 VAL A CA 1
ATOM 5155 C C . VAL A 1 648 ? -27.516 29.016 24.812 1 63.38 648 VAL A C 1
ATOM 5157 O O . VAL A 1 648 ? -27.031 29.844 25.578 1 63.38 648 VAL A O 1
ATOM 5160 N N . GLN A 1 649 ? -28.891 28.766 24.844 1 57.59 649 GLN A N 1
ATOM 5161 C CA . GLN A 1 649 ? -29.75 29.078 25.984 1 57.59 649 GLN A CA 1
ATOM 5162 C C . GLN A 1 649 ? -30.031 27.844 26.812 1 57.59 649 GLN A C 1
ATOM 5164 O O . GLN A 1 649 ? -30.094 26.719 26.281 1 57.59 649 GLN A O 1
ATOM 5169 N N . GLY A 1 650 ? -29.609 27.812 28.062 1 54.94 650 GLY A N 1
ATOM 5170 C CA . GLY A 1 650 ? -29.891 26.719 28.984 1 54.94 650 GLY A CA 1
ATOM 5171 C C . GLY A 1 650 ? -31.359 26.625 29.375 1 54.94 650 GLY A C 1
ATOM 5172 O O . GLY A 1 650 ? -32.125 27.578 29.203 1 54.94 650 GLY A O 1
ATOM 5173 N N . SER A 1 651 ? -31.906 25.391 29.328 1 52.25 651 SER A N 1
ATOM 5174 C CA . SER A 1 651 ? -33.219 25.188 29.969 1 52.25 651 SER A CA 1
ATOM 5175 C C . SER A 1 651 ? -33.062 24.5 31.312 1 52.25 651 SER A C 1
ATOM 5177 O O . SER A 1 651 ? -32.094 23.781 31.531 1 52.25 651 SER A O 1
ATOM 5179 N N . SER A 1 652 ? -33.969 24.969 32.312 1 50.81 652 SER A N 1
ATOM 5180 C CA . SER A 1 652 ? -33.938 24.359 33.625 1 50.81 652 SER A CA 1
ATOM 5181 C C . SER A 1 652 ? -33.906 22.844 33.562 1 50.81 652 SER A C 1
ATOM 5183 O O . SER A 1 652 ? -33.406 22.188 34.469 1 50.81 652 SER A O 1
ATOM 5185 N N . GLY A 1 653 ? -34.375 22.266 32.469 1 48.25 653 GLY A N 1
ATOM 5186 C CA . GLY A 1 653 ? -34.438 20.812 32.344 1 48.25 653 GLY A CA 1
ATOM 5187 C C . GLY A 1 653 ? -33.25 20.219 31.641 1 48.25 653 GLY A C 1
ATOM 5188 O O . GLY A 1 653 ? -33.156 19.016 31.438 1 48.25 653 GLY A O 1
ATOM 5189 N N . ASP A 1 654 ? -32.312 21.094 31.438 1 52.06 654 ASP A N 1
ATOM 5190 C CA . ASP A 1 654 ? -31.188 20.562 30.656 1 52.06 654 ASP A CA 1
ATOM 5191 C C . ASP A 1 654 ? -30.234 19.75 31.547 1 52.06 654 ASP A C 1
ATOM 5193 O O . ASP A 1 654 ? -29.875 20.172 32.625 1 52.06 654 ASP A O 1
ATOM 5197 N N . LYS A 1 655 ? -30.234 18.453 31.281 1 52.66 655 LYS A N 1
ATOM 5198 C CA . LYS A 1 655 ? -29.312 17.609 32.031 1 52.66 655 LYS A CA 1
ATOM 5199 C C . LYS A 1 655 ? -27.859 17.953 31.688 1 52.66 655 LYS A C 1
ATOM 5201 O O . LYS A 1 655 ? -27.547 18.297 30.547 1 52.66 655 LYS A O 1
ATOM 5206 N N . AL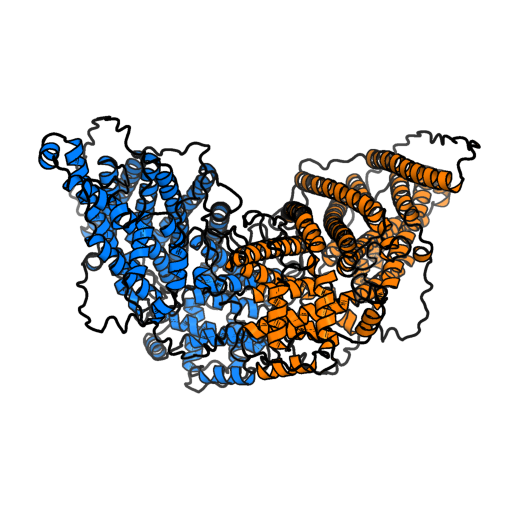A A 1 656 ? -27.125 18.188 32.719 1 56.56 656 ALA A N 1
ATOM 5207 C CA . ALA A 1 656 ? -25.703 18.484 32.562 1 56.56 656 ALA A CA 1
ATOM 5208 C C . ALA A 1 656 ? -24.984 17.422 31.766 1 56.56 656 ALA A C 1
ATOM 5210 O O . ALA A 1 656 ? -25.156 16.219 32.031 1 56.56 656 ALA A O 1
ATOM 5211 N N . TYR A 1 657 ? -24.344 17.812 30.688 1 59.5 657 TYR A N 1
ATOM 5212 C CA . TYR A 1 657 ? -23.562 16.891 29.859 1 59.5 657 TYR A CA 1
ATOM 5213 C C . TYR A 1 657 ? -22.344 16.391 30.609 1 59.5 657 TYR A C 1
ATOM 5215 O O . TYR A 1 657 ? -21.766 15.352 30.25 1 59.5 657 TYR A O 1
ATOM 5223 N N . ILE A 1 658 ? -22.016 17.219 31.531 1 69.19 658 ILE A N 1
ATOM 5224 C CA . ILE A 1 658 ? -20.812 16.891 32.281 1 69.19 658 ILE A CA 1
ATOM 5225 C C . ILE A 1 658 ? -21.031 17.172 33.781 1 69.19 658 ILE A C 1
ATOM 5227 O O . ILE A 1 658 ? -21.875 17.984 34.125 1 69.19 658 ILE A O 1
ATOM 5231 N N . ARG A 1 659 ? -20.5 16.312 34.562 1 68.44 659 ARG A N 1
ATOM 5232 C CA . ARG A 1 659 ? -20.422 16.578 36 1 68.44 659 ARG A CA 1
ATOM 5233 C C . ARG A 1 659 ? -19.031 17.016 36.406 1 68.44 659 ARG A C 1
ATOM 5235 O O . ARG A 1 659 ? -18.047 16.312 36.156 1 68.44 659 ARG A O 1
ATOM 5242 N N . THR A 1 660 ? -19.078 18.312 36.781 1 77.31 660 THR A N 1
ATOM 5243 C CA . THR A 1 660 ? -17.75 18.844 37.062 1 77.31 660 THR A CA 1
ATOM 5244 C C . THR A 1 660 ? -17.719 19.438 38.5 1 77.31 660 THR A C 1
ATOM 5246 O O . THR A 1 660 ? -18.719 19.406 39.188 1 77.31 660 THR A O 1
ATOM 5249 N N . SER A 1 661 ? -16.547 19.672 38.906 1 79.94 661 SER A N 1
ATOM 5250 C CA . SER A 1 661 ? -16.344 20.297 40.219 1 79.94 661 SER A CA 1
ATOM 5251 C C . SER A 1 661 ? -15.695 21.672 40.094 1 79.94 661 SER A C 1
ATOM 5253 O O . SER A 1 661 ? -15.086 21.969 39.062 1 79.94 661 SER A O 1
ATOM 5255 N N . SER A 1 662 ? -16.016 22.453 41.094 1 83.56 662 SER A N 1
ATOM 5256 C CA . SER A 1 662 ? -15.422 23.797 41.094 1 83.56 662 SER A CA 1
ATOM 5257 C C . SER A 1 662 ? -13.898 23.719 41.094 1 83.56 662 SER A C 1
ATOM 5259 O O . SER A 1 662 ? -13.242 24.5 40.406 1 83.56 662 SER A O 1
ATOM 5261 N N . SER A 1 663 ? -13.383 22.734 41.812 1 80.12 663 SER A N 1
ATOM 5262 C CA . SER A 1 663 ? -11.93 22.594 41.875 1 80.12 663 SER A CA 1
ATOM 5263 C C . SER A 1 663 ? -11.352 22.234 40.5 1 80.12 663 SER A C 1
ATOM 5265 O O . SER A 1 663 ? -10.297 22.75 40.125 1 80.12 663 SER A O 1
ATOM 5267 N N . PHE A 1 664 ? -12.031 21.438 39.781 1 86 664 PHE A N 1
ATOM 5268 C CA . PHE A 1 664 ? -11.594 21.047 38.438 1 86 664 PHE A CA 1
ATOM 5269 C C . PHE A 1 664 ? -11.617 22.25 37.5 1 86 664 PHE A C 1
ATOM 5271 O O . PHE A 1 664 ? -10.656 22.5 36.781 1 86 664 PHE A O 1
ATOM 5278 N N . LEU A 1 665 ? -12.672 22.938 37.562 1 89.75 665 LEU A N 1
ATOM 5279 C CA . LEU A 1 665 ? -12.844 24.078 36.688 1 89.75 665 LEU A CA 1
ATOM 5280 C C . LEU A 1 665 ? -11.812 25.156 37 1 89.75 665 LEU A C 1
ATOM 5282 O O . LEU A 1 665 ? -11.258 25.766 36.062 1 89.75 665 LEU A O 1
ATOM 5286 N N . GLU A 1 666 ? -11.602 25.375 38.25 1 86.69 666 GLU A N 1
ATOM 5287 C CA . GLU A 1 666 ? -10.594 26.359 38.656 1 86.69 666 GLU A CA 1
ATOM 5288 C C . GLU A 1 666 ? -9.195 25.938 38.188 1 86.69 666 GLU A C 1
ATOM 5290 O O . GLU A 1 666 ? -8.414 26.75 37.719 1 86.69 666 GLU A O 1
ATOM 5295 N N . GLY A 1 667 ? -8.93 24.703 38.312 1 83.56 667 GLY A N 1
ATOM 5296 C CA . GLY A 1 667 ? -7.664 24.188 37.844 1 83.56 667 GLY A CA 1
ATOM 5297 C C . GLY A 1 667 ? -7.488 24.312 36.344 1 83.56 667 GLY A C 1
ATOM 5298 O O . GLY A 1 667 ? -6.434 24.75 35.875 1 83.56 667 GLY A O 1
ATOM 5299 N N . SER A 1 668 ? -8.5 23.922 35.625 1 87.94 668 SER A N 1
ATOM 5300 C CA . SER A 1 668 ? -8.469 24.016 34.188 1 87.94 668 SER A CA 1
ATOM 5301 C C . SER A 1 668 ? -8.336 25.469 33.719 1 87.94 668 SER A C 1
ATOM 5303 O O . SER A 1 668 ? -7.59 25.766 32.781 1 87.94 668 SER A O 1
ATOM 5305 N N . ASN A 1 669 ? -9.062 26.297 34.375 1 88 669 ASN A N 1
ATOM 5306 C CA . ASN A 1 669 ? -8.992 27.719 34.062 1 88 669 ASN A CA 1
ATOM 5307 C C . ASN A 1 669 ? -7.582 28.266 34.281 1 88 669 ASN A C 1
ATOM 5309 O O . ASN A 1 669 ? -7.098 29.062 33.469 1 88 669 ASN A O 1
ATOM 5313 N N . HIS A 1 670 ? -7.016 27.859 35.312 1 83.12 670 HIS A N 1
ATOM 5314 C CA . HIS A 1 670 ? -5.656 28.297 35.594 1 83.12 670 HIS A CA 1
ATOM 5315 C C . HIS A 1 670 ? -4.688 27.859 34.5 1 83.12 670 HIS A C 1
ATOM 5317 O O . HIS A 1 670 ? -3.834 28.641 34.094 1 83.12 670 HIS A O 1
ATOM 5323 N N . ILE A 1 671 ? -4.828 26.688 34.062 1 84.12 671 ILE A N 1
ATOM 5324 C CA . ILE A 1 671 ? -3.955 26.141 33.031 1 84.12 671 ILE A CA 1
ATOM 5325 C C . ILE A 1 671 ? -4.113 26.953 31.734 1 84.12 671 ILE A C 1
ATOM 5327 O O . ILE A 1 671 ? -3.121 27.312 31.094 1 84.12 671 ILE A O 1
ATOM 5331 N N . ILE A 1 672 ? -5.301 27.25 31.391 1 87.25 672 ILE A N 1
ATOM 5332 C CA . ILE A 1 672 ? -5.566 27.953 30.141 1 87.25 672 ILE A CA 1
ATOM 5333 C C . ILE A 1 672 ? -5.055 29.391 30.25 1 87.25 672 ILE A C 1
ATOM 5335 O O . ILE A 1 672 ? -4.441 29.906 29.312 1 87.25 672 ILE A O 1
ATOM 5339 N N . ARG A 1 673 ? -5.305 29.984 31.359 1 82.38 673 ARG A N 1
ATOM 5340 C CA . ARG A 1 673 ? -4.883 31.359 31.562 1 82.38 673 ARG A CA 1
ATOM 5341 C C . ARG A 1 673 ? -3.365 31.484 31.484 1 82.38 673 ARG A C 1
ATOM 5343 O O . ARG A 1 673 ? -2.842 32.469 30.938 1 82.38 673 ARG A O 1
ATOM 5350 N N . GLU A 1 674 ? -2.734 30.578 31.953 1 75 674 GLU A N 1
ATOM 5351 C CA . GLU A 1 674 ? -1.279 30.562 31.859 1 75 674 GLU A CA 1
ATOM 5352 C C . GLU A 1 674 ? -0.827 30.5 30.391 1 75 674 GLU A C 1
ATOM 5354 O O . GLU A 1 674 ? 0.156 31.125 30.016 1 75 674 GLU A O 1
ATOM 5359 N N . GLY A 1 675 ? -1.511 29.656 29.719 1 76.5 675 GLY A N 1
ATOM 5360 C CA . GLY A 1 675 ? -1.202 29.547 28.312 1 76.5 675 GLY A CA 1
ATOM 5361 C C . GLY A 1 675 ? -1.459 30.828 27.547 1 76.5 675 GLY A C 1
ATOM 5362 O O . GLY A 1 675 ? -0.653 31.219 26.688 1 76.5 675 GLY A O 1
ATOM 5363 N N . ILE A 1 676 ? -2.531 31.5 27.844 1 79.56 676 ILE A N 1
ATOM 5364 C CA . ILE A 1 676 ? -2.91 32.75 27.172 1 79.56 676 ILE A CA 1
ATOM 5365 C C . ILE A 1 676 ? -1.914 33.844 27.531 1 79.56 676 ILE A C 1
ATOM 5367 O O . ILE A 1 676 ? -1.518 34.625 26.672 1 79.56 676 ILE A O 1
ATOM 5371 N N . ASP A 1 677 ? -1.582 33.844 28.719 1 71.56 677 ASP A N 1
ATOM 5372 C CA . ASP A 1 677 ? -0.69 34.906 29.188 1 71.56 677 ASP A CA 1
ATOM 5373 C C . ASP A 1 677 ? 0.696 34.781 28.562 1 71.56 677 ASP A C 1
ATOM 5375 O O . ASP A 1 677 ? 1.369 35.781 28.312 1 71.56 677 ASP A O 1
ATOM 5379 N N . ARG A 1 678 ? 1.046 33.625 28.312 1 63.62 678 ARG A N 1
ATOM 5380 C CA . ARG A 1 678 ? 2.314 33.438 27.625 1 63.62 678 ARG A CA 1
ATOM 5381 C C . ARG A 1 678 ? 2.225 33.875 26.172 1 63.62 678 ARG A C 1
ATOM 5383 O O . ARG A 1 678 ? 3.24 34.219 25.562 1 63.62 678 ARG A O 1
ATOM 5390 N N . ALA A 1 679 ? 0.924 33.719 25.641 1 56.75 679 ALA A N 1
ATOM 5391 C CA . ALA A 1 679 ? 0.671 34.062 24.25 1 56.75 679 ALA A CA 1
ATOM 5392 C C . ALA A 1 679 ? 0.499 35.594 24.094 1 56.75 679 ALA A C 1
ATOM 5394 O O . ALA A 1 679 ? 0.475 36.094 22.984 1 56.75 679 ALA A O 1
ATOM 5395 N N . GLU A 1 680 ? 0.059 36.438 25.156 1 52.09 680 GLU A N 1
ATOM 5396 C CA . GLU A 1 680 ? -0.639 37.719 25.172 1 52.09 680 GLU A CA 1
ATOM 5397 C C . GLU A 1 680 ? 0.096 38.781 24.344 1 52.09 680 GLU A C 1
ATOM 5399 O O . GLU A 1 680 ? 0.982 39.469 24.844 1 52.09 680 GLU A O 1
ATOM 5404 N N . PHE A 1 681 ? 0.314 38.281 23.141 1 52.66 681 PHE A N 1
ATOM 5405 C CA . PHE A 1 681 ? 0.381 39.594 22.469 1 52.66 681 PHE A CA 1
ATOM 5406 C C . PHE A 1 681 ? -1.016 40.156 22.234 1 52.66 681 PHE A C 1
ATOM 5408 O O . PHE A 1 681 ? -1.965 39.406 22.016 1 52.66 681 PHE A O 1
ATOM 5415 N N . THR A 1 682 ? -1.336 41.375 22.516 1 50.47 682 THR A N 1
ATOM 5416 C CA . THR A 1 682 ? -2.521 42.25 22.484 1 50.47 682 THR A CA 1
ATOM 5417 C C . THR A 1 682 ? -3.303 42.031 21.188 1 50.47 682 THR A C 1
ATOM 5419 O O . THR A 1 682 ? -4.535 42.031 21.203 1 50.47 682 THR A O 1
ATOM 5422 N N . THR A 1 683 ? -2.672 41.656 20.172 1 53.5 683 THR A N 1
ATOM 5423 C CA . THR A 1 683 ? -3.369 41.719 18.891 1 53.5 683 THR A CA 1
ATOM 5424 C C . THR A 1 683 ? -4.219 40.469 18.703 1 53.5 683 THR A C 1
ATOM 5426 O O . THR A 1 683 ? -5.242 40.5 18.016 1 53.5 683 THR A O 1
ATOM 5429 N N . LEU A 1 684 ? -3.861 39.312 19.328 1 59.34 684 LEU A N 1
ATOM 5430 C CA . LEU A 1 684 ? -4.633 38.125 19.094 1 59.34 684 LEU A CA 1
ATOM 5431 C C . LEU A 1 684 ? -5.84 38.031 20.031 1 59.34 684 LEU A C 1
ATOM 5433 O O . LEU A 1 684 ? -6.781 37.281 19.781 1 59.34 684 LEU A O 1
ATOM 5437 N N . ARG A 1 685 ? -5.77 38.938 20.984 1 56.19 685 ARG A N 1
ATOM 5438 C CA . ARG A 1 685 ? -6.836 38.875 21.969 1 56.19 685 ARG A CA 1
ATOM 5439 C C . ARG A 1 685 ? -7.996 39.781 21.578 1 56.19 685 ARG A C 1
ATOM 5441 O O . ARG A 1 685 ? -9.117 39.625 22.062 1 56.19 685 ARG A O 1
ATOM 5448 N N . GLN A 1 686 ? -7.699 40.844 20.625 1 55.12 686 GLN A N 1
ATOM 5449 C CA . GLN A 1 686 ? -8.75 41.812 20.297 1 55.12 686 GLN A CA 1
ATOM 5450 C C . GLN A 1 686 ? -9.805 41.188 19.391 1 55.12 686 GLN A C 1
ATOM 5452 O O . GLN A 1 686 ? -9.469 40.469 18.438 1 55.12 686 GLN A O 1
ATOM 5457 N N . ARG A 1 687 ? -11.062 41.156 19.953 1 50.09 687 ARG A N 1
ATOM 5458 C CA . ARG A 1 687 ? -12.172 40.719 19.109 1 50.09 687 ARG A CA 1
ATOM 5459 C C . ARG A 1 687 ? -12.234 41.531 17.812 1 50.09 687 ARG A C 1
ATOM 5461 O O . ARG A 1 687 ? -12.195 42.75 17.844 1 50.09 687 ARG A O 1
ATOM 5468 N N . GLN A 1 688 ? -11.734 41.125 16.734 1 45.62 688 GLN A N 1
ATOM 5469 C CA . GLN A 1 688 ? -11.891 41.844 15.477 1 45.62 688 GLN A CA 1
ATOM 5470 C C . GLN A 1 688 ? -13.359 42.062 15.141 1 45.62 688 GLN A C 1
ATOM 5472 O O . GLN A 1 688 ? -14.18 41.156 15.289 1 45.62 688 GLN A O 1
ATOM 5477 N N . ALA A 1 689 ? -13.828 43.344 15.227 1 38.5 689 ALA A N 1
ATOM 5478 C CA . ALA A 1 689 ? -15.148 43.656 14.695 1 38.5 689 ALA A CA 1
ATOM 5479 C C . ALA A 1 689 ? -15.367 43 13.336 1 38.5 689 ALA A C 1
ATOM 5481 O O . ALA A 1 689 ? -14.422 42.844 12.562 1 38.5 689 ALA A O 1
ATOM 5482 N N . PRO A 1 690 ? -16.406 42.25 13.242 1 36.03 690 PRO A N 1
ATOM 5483 C CA . PRO A 1 690 ? -16.672 41.719 11.906 1 36.03 690 PRO A CA 1
ATOM 5484 C C . PRO A 1 690 ? -16.406 42.719 10.797 1 36.03 690 PRO A C 1
ATOM 5486 O O . PRO A 1 690 ? -16.812 43.875 10.906 1 36.03 690 PRO A O 1
ATOM 5489 N N . SER A 1 691 ? -15.352 42.969 10.32 1 31.38 691 SER A N 1
ATOM 5490 C CA . SER A 1 691 ? -15.305 43.844 9.172 1 31.38 691 SER A CA 1
ATOM 5491 C C . SER A 1 691 ? -16.562 43.719 8.312 1 31.38 691 SER A C 1
ATOM 5493 O O . SER A 1 691 ? -17 42.594 8.016 1 31.38 691 SER A O 1
ATOM 5495 N N . GLU A 1 692 ? -17.406 44.844 8.336 1 30.89 692 GLU A N 1
ATOM 5496 C CA . GLU A 1 692 ? -18.547 45.031 7.438 1 30.89 692 GLU A CA 1
ATOM 5497 C C . GLU A 1 692 ? -18.172 44.688 5.996 1 30.89 692 GLU A C 1
ATOM 5499 O O . GLU A 1 692 ? -18 45.562 5.168 1 30.89 692 GLU A O 1
ATOM 5504 N N . HIS A 1 693 ? -17.109 44.156 5.609 1 29.98 693 HIS A N 1
ATOM 5505 C CA . HIS A 1 693 ? -17.188 44.031 4.16 1 29.98 693 HIS A CA 1
ATOM 5506 C C . HIS A 1 693 ? -18.516 43.438 3.732 1 29.98 693 HIS A C 1
ATOM 5508 O O . HIS A 1 693 ? -18.891 42.344 4.18 1 29.98 693 HIS A O 1
ATOM 5514 N N . SER A 1 694 ? -19.531 44.344 3.475 1 29.7 694 SER A N 1
ATOM 5515 C CA . SER A 1 694 ? -20.766 44.156 2.715 1 29.7 694 SER A CA 1
ATOM 5516 C C . SER A 1 694 ? -20.562 43.188 1.551 1 29.7 694 SER A C 1
ATOM 5518 O O . SER A 1 694 ? -21.391 43.156 0.633 1 29.7 694 SER A O 1
ATOM 5520 N N . GLY A 1 695 ? -19.312 43.031 1.097 1 28.88 695 GLY A N 1
ATOM 5521 C CA . GLY A 1 695 ? -19.5 42.188 -0.084 1 28.88 695 GLY A CA 1
ATOM 5522 C C . GLY A 1 695 ? -20.297 40.938 0.184 1 28.88 695 GLY A C 1
ATOM 5523 O O . GLY A 1 695 ? -20.391 40.5 1.325 1 28.88 695 GLY A O 1
ATOM 5524 N N . THR A 1 696 ? -21.406 40.906 -0.634 1 27.27 696 THR A N 1
ATOM 5525 C CA . THR A 1 696 ? -22.375 39.812 -0.62 1 27.27 696 THR A CA 1
ATOM 5526 C C . THR A 1 696 ? -21.703 38.5 -0.26 1 27.27 696 THR A C 1
ATOM 5528 O O . THR A 1 696 ? -20.562 38.25 -0.638 1 27.27 696 THR A O 1
ATOM 5531 N N . THR A 1 697 ? -22.078 37.969 0.857 1 27.97 697 THR A N 1
ATOM 5532 C CA . THR A 1 697 ? -21.906 36.562 1.257 1 27.97 697 THR A CA 1
ATOM 5533 C C . THR A 1 697 ? -21.656 35.688 0.039 1 27.97 697 THR A C 1
ATOM 5535 O O . THR A 1 697 ? -21.422 34.469 0.177 1 27.97 697 THR A O 1
ATOM 5538 N N . ALA A 1 698 ? -22.047 36.25 -1.078 1 27.34 698 ALA A N 1
ATOM 5539 C CA . ALA A 1 698 ? -22.094 35.531 -2.344 1 27.34 698 ALA A CA 1
ATOM 5540 C C . ALA A 1 698 ? -20.688 35.188 -2.842 1 27.34 698 ALA A C 1
ATOM 5542 O O . ALA A 1 698 ? -20.484 34.188 -3.527 1 27.34 698 ALA A O 1
ATOM 5543 N N . ASP A 1 699 ? -19.797 36.156 -2.713 1 27.05 699 ASP A N 1
ATOM 5544 C CA . ASP A 1 699 ? -18.5 35.969 -3.371 1 27.05 699 ASP A CA 1
ATOM 5545 C C . ASP A 1 699 ? -17.641 34.969 -2.607 1 27.05 699 ASP A C 1
ATOM 5547 O O . ASP A 1 699 ? -16.734 34.375 -3.176 1 27.05 699 ASP A O 1
ATOM 5551 N N . TYR A 1 700 ? -17.578 35.25 -1.438 1 27.42 700 TYR A N 1
ATOM 5552 C CA . TYR A 1 700 ? -16.656 34.438 -0.646 1 27.42 700 TYR A CA 1
ATOM 5553 C C . TYR A 1 700 ? -17.078 32.969 -0.66 1 27.42 700 TYR A C 1
ATOM 5555 O O . TYR A 1 700 ? -16.297 32.094 -0.286 1 27.42 700 TYR A O 1
ATOM 5563 N N . PHE A 1 701 ? -18.391 32.875 -0.43 1 28.98 701 PHE A N 1
ATOM 5564 C CA . PHE A 1 701 ? -18.984 31.562 -0.674 1 28.98 701 PHE A CA 1
ATOM 5565 C C . PHE A 1 701 ? -18.922 31.203 -2.156 1 28.98 701 PHE A C 1
ATOM 5567 O O . PHE A 1 701 ? -19.938 31.266 -2.855 1 28.98 701 PHE A O 1
ATOM 5574 N N . ASP A 1 702 ? -18.125 31.859 -2.762 1 30.34 702 ASP A N 1
ATOM 5575 C CA . ASP A 1 702 ? -17.984 31.094 -3.99 1 30.34 702 ASP A CA 1
ATOM 5576 C C . ASP A 1 702 ? -18.234 29.609 -3.732 1 30.34 702 ASP A C 1
ATOM 5578 O O . ASP A 1 702 ? -17.531 28.969 -2.949 1 30.34 702 ASP A O 1
ATOM 5582 N N . ASN A 1 703 ? -19.484 29.328 -3.721 1 28.16 703 ASN A N 1
ATOM 5583 C CA . ASN A 1 703 ? -20.219 28.078 -3.541 1 28.16 703 ASN A CA 1
ATOM 5584 C C . ASN A 1 703 ? -19.344 26.875 -3.898 1 28.16 703 ASN A C 1
ATOM 5586 O O . ASN A 1 703 ? -19.781 25.734 -3.738 1 28.16 703 ASN A O 1
ATOM 5590 N N . ARG A 1 704 ? -18.391 27.281 -4.473 1 34.03 704 ARG A N 1
ATOM 5591 C CA . ARG A 1 704 ? -17.438 26.281 -4.918 1 34.03 704 ARG A CA 1
ATOM 5592 C C . ARG A 1 704 ? -16.609 25.75 -3.746 1 34.03 704 ARG A C 1
ATOM 5594 O O . ARG A 1 704 ? -15.961 24.719 -3.854 1 34.03 704 ARG A O 1
ATOM 5601 N N . VAL A 1 705 ? -16.281 26.719 -2.959 1 30.88 705 VAL A N 1
ATOM 5602 C CA . VAL A 1 705 ? -15.469 26.297 -1.823 1 30.88 705 VAL A CA 1
ATOM 5603 C C . VAL A 1 705 ? -16.203 25.219 -1.036 1 30.88 705 VAL A C 1
ATOM 5605 O O . VAL A 1 705 ? -15.609 24.234 -0.604 1 30.88 705 VAL A O 1
ATOM 5608 N N . PHE A 1 706 ? -17.391 25.594 -0.478 1 33.44 706 PHE A N 1
ATOM 5609 C CA . PHE A 1 706 ? -18.203 24.547 0.142 1 33.44 706 PHE A CA 1
ATOM 5610 C C . PHE A 1 706 ? -18.859 23.656 -0.917 1 33.44 706 PHE A C 1
ATOM 5612 O O . PHE A 1 706 ? -19.547 22.703 -0.589 1 33.44 706 PHE A O 1
ATOM 5619 N N . GLN A 1 707 ? -18.906 24.125 -2.049 1 32.84 707 GLN A N 1
ATOM 5620 C CA . GLN A 1 707 ? -19.422 23.297 -3.139 1 32.84 707 GLN A CA 1
ATOM 5621 C C . GLN A 1 707 ? -18.672 21.969 -3.23 1 32.84 707 GLN A C 1
ATOM 5623 O O . GLN A 1 707 ? -19.25 20.969 -3.639 1 32.84 707 GLN A O 1
ATOM 5628 N N . GLY A 1 708 ? -17.453 22.219 -3.025 1 35.16 708 GLY A N 1
ATOM 5629 C CA . GLY A 1 708 ? -16.797 20.922 -3.045 1 35.16 708 GLY A CA 1
ATOM 5630 C C . GLY A 1 708 ? -17.172 20.031 -1.874 1 35.16 708 GLY A C 1
ATOM 5631 O O . GLY A 1 708 ? -16.688 18.906 -1.748 1 35.16 708 GLY A O 1
ATOM 5632 N N . PHE A 1 709 ? -17.609 20.656 -0.745 1 36.22 709 PHE A N 1
ATOM 5633 C CA . PHE A 1 709 ? -18.297 19.844 0.264 1 36.22 709 PHE A CA 1
ATOM 5634 C C . PHE A 1 709 ? -19.672 19.422 -0.223 1 36.22 709 PHE A C 1
ATOM 5636 O O . PHE A 1 709 ? -20.625 20.219 -0.164 1 36.22 709 PHE A O 1
ATOM 5643 N N . GLU A 1 710 ? -19.797 18.859 -1.128 1 36.06 710 GLU A N 1
ATOM 5644 C CA . GLU A 1 710 ? -21.125 18.375 -1.481 1 36.06 710 GLU A CA 1
ATOM 5645 C C . GLU A 1 710 ? -21.953 18.047 -0.235 1 36.06 710 GLU A C 1
ATOM 5647 O O . GLU A 1 710 ? -21.641 17.109 0.495 1 36.06 710 GLU A O 1
ATOM 5652 N N . SER A 1 711 ? -22.641 19.047 0.288 1 42.12 711 SER A N 1
ATOM 5653 C CA . SER A 1 711 ? -23.562 18.984 1.422 1 42.12 711 SER A CA 1
ATOM 5654 C C . SER A 1 711 ? -24.25 17.625 1.498 1 42.12 711 SER A C 1
ATOM 5656 O O . SER A 1 711 ? -24.5 17.109 2.59 1 42.12 711 SER A O 1
ATOM 5658 N N . SER A 1 712 ? -24.516 17.234 0.285 1 42.06 712 SER A N 1
ATOM 5659 C CA . SER A 1 712 ? -25.25 15.969 0.281 1 42.06 712 SER A CA 1
ATOM 5660 C C . SER A 1 712 ? -24.422 14.844 0.901 1 42.06 712 SER A C 1
ATOM 5662 O O . SER A 1 712 ? -24.953 14.016 1.642 1 42.06 712 SER A O 1
ATOM 5664 N N . ALA A 1 713 ? -23.172 15.023 0.638 1 43.72 713 ALA A N 1
ATOM 5665 C CA . ALA A 1 713 ? -22.359 13.93 1.147 1 43.72 713 ALA A CA 1
ATOM 5666 C C . ALA A 1 713 ? -22.219 14.008 2.666 1 43.72 713 ALA A C 1
ATOM 5668 O O . ALA A 1 713 ? -22.25 12.984 3.354 1 43.72 713 ALA A O 1
ATOM 5669 N N . TYR A 1 714 ? -22.094 15.25 3.141 1 47.56 714 TYR A N 1
ATOM 5670 C CA . TYR A 1 714 ? -22.016 15.398 4.59 1 47.56 714 TYR A CA 1
ATOM 5671 C C . TYR A 1 714 ? -23.359 15.102 5.246 1 47.56 714 TYR A C 1
ATOM 5673 O O . TYR A 1 714 ? -23.406 14.5 6.32 1 47.56 714 TYR A O 1
ATOM 5681 N N . LYS A 1 715 ? -24.438 15.562 4.512 1 46.5 715 LYS A N 1
ATOM 5682 C CA . LYS A 1 715 ? -25.75 15.234 5.043 1 46.5 715 LYS A CA 1
ATOM 5683 C C . LYS A 1 715 ? -25.906 13.727 5.23 1 46.5 715 LYS A C 1
ATOM 5685 O O . LYS A 1 715 ? -26.422 13.273 6.254 1 46.5 715 LYS A O 1
ATOM 5690 N N . GLU A 1 716 ? -25.375 13.133 4.262 1 47.41 716 GLU A N 1
ATOM 5691 C CA . GLU A 1 716 ? -25.5 11.68 4.328 1 47.41 716 GLU A CA 1
ATOM 5692 C C . GLU A 1 716 ? -24.641 11.109 5.457 1 47.41 716 GLU A C 1
ATOM 5694 O O . GLU A 1 716 ? -25.047 10.156 6.125 1 47.41 716 GLU A O 1
ATOM 5699 N N . PHE A 1 717 ? -23.516 11.828 5.633 1 47.72 717 PHE A N 1
ATOM 5700 C CA . PHE A 1 717 ? -22.672 11.328 6.707 1 47.72 717 PHE A CA 1
ATOM 5701 C C . PHE A 1 717 ? -23.312 11.586 8.062 1 47.72 717 PHE A C 1
ATOM 5703 O O . PHE A 1 717 ? -23.297 10.719 8.945 1 47.72 717 PHE A O 1
ATOM 5710 N N . PHE A 1 718 ? -23.766 12.82 8.195 1 49.38 718 PHE A N 1
ATOM 5711 C CA . PHE A 1 718 ? -24.266 13.195 9.516 1 49.38 718 PHE A CA 1
ATOM 5712 C C . PHE A 1 718 ? -25.688 12.688 9.711 1 49.38 718 PHE A C 1
ATOM 5714 O O . PHE A 1 718 ? -26.219 12.719 10.828 1 49.38 718 PHE A O 1
ATOM 5721 N N . ASP A 1 719 ? -26.344 12.242 8.641 1 46.69 719 ASP A N 1
ATOM 5722 C CA . ASP A 1 719 ? -27.672 11.68 8.859 1 46.69 719 ASP A CA 1
ATOM 5723 C C . ASP A 1 719 ? -27.578 10.258 9.406 1 46.69 719 ASP A C 1
ATOM 5725 O O . ASP A 1 719 ? -28.594 9.625 9.68 1 46.69 719 ASP A O 1
ATOM 5729 N N . VAL A 1 720 ? -26.438 9.688 9.391 1 37.78 720 VAL A N 1
ATOM 5730 C CA . VAL A 1 720 ? -26.359 8.391 10.047 1 37.78 720 VAL A CA 1
ATOM 5731 C C . VAL A 1 720 ? -26.422 8.57 11.562 1 37.78 720 VAL A C 1
ATOM 5733 O O . VAL A 1 720 ? -25.641 9.336 12.133 1 37.78 720 VAL A O 1
ATOM 5736 N N . PRO A 1 721 ? -27.516 8.195 12.094 1 34.22 721 PRO A N 1
ATOM 5737 C CA . PRO A 1 721 ? -27.547 8.25 13.555 1 34.22 721 PRO A CA 1
ATOM 5738 C C . PRO A 1 721 ? -26.312 7.625 14.195 1 34.22 721 PRO A C 1
ATOM 5740 O O . PRO A 1 721 ? -26 6.457 13.938 1 34.22 721 PRO A O 1
ATOM 5743 N N . LEU A 1 722 ? -25.266 8.281 14.289 1 34.12 722 LEU A N 1
ATOM 5744 C CA . LEU A 1 722 ? -24.094 7.777 15.008 1 34.12 722 LEU A CA 1
ATOM 5745 C C . LEU A 1 722 ? -24.516 7.055 16.281 1 34.12 722 LEU A C 1
ATOM 5747 O O . LEU A 1 722 ? -23.672 6.621 17.062 1 34.12 722 LEU A O 1
ATOM 5751 N N . SER A 1 723 ? -25.656 7.258 16.812 1 28.41 723 SER A N 1
ATOM 5752 C CA . SER A 1 723 ? -25.984 6.949 18.203 1 28.41 723 SER A CA 1
ATOM 5753 C C . SER A 1 723 ? -25.719 5.48 18.516 1 28.41 723 SER A C 1
ATOM 5755 O O . SER A 1 723 ? -25.266 5.148 19.609 1 28.41 723 SER A O 1
ATOM 5757 N N . GLU A 1 724 ? -26.469 4.5 17.844 1 29.28 724 GLU A N 1
ATOM 5758 C CA . GLU A 1 724 ? -26.75 3.303 18.625 1 29.28 724 GLU A CA 1
ATOM 5759 C C . GLU A 1 724 ? -25.516 2.43 18.781 1 29.28 724 GLU A C 1
ATOM 5761 O O . GLU A 1 724 ? -25.422 1.616 19.688 1 29.28 724 GLU A O 1
ATOM 5766 N N . ASN A 1 725 ? -24.688 2.211 17.734 1 25.75 725 ASN A N 1
ATOM 5767 C CA . ASN A 1 725 ? -23.844 1.025 17.828 1 25.75 725 ASN A CA 1
ATOM 5768 C C . ASN A 1 725 ? -22.531 1.326 18.547 1 25.75 725 ASN A C 1
ATOM 5770 O O . ASN A 1 725 ? -21.562 0.578 18.406 1 25.75 725 ASN A O 1
ATOM 5774 N N . ILE A 1 726 ? -22.281 2.459 18.828 1 25.17 726 ILE A N 1
ATOM 5775 C CA . ILE A 1 726 ? -21.172 2.51 19.781 1 25.17 726 ILE A CA 1
ATOM 5776 C C . ILE A 1 726 ? -21.594 1.852 21.094 1 25.17 726 ILE A C 1
ATOM 5778 O O . ILE A 1 726 ? -20.953 2.053 22.125 1 25.17 726 ILE A O 1
ATOM 5782 N N . TYR A 1 727 ? -22.828 1.33 21.312 1 22.14 727 TYR A N 1
ATOM 5783 C CA . TYR A 1 727 ? -23.062 0.526 22.5 1 22.14 727 TYR A CA 1
ATOM 5784 C C . TYR A 1 727 ? -22.266 -0.776 22.438 1 22.14 727 TYR A C 1
ATOM 5786 O O . TYR A 1 727 ? -22.234 -1.45 21.406 1 22.14 727 TYR A O 1
ATOM 5794 N N . MET B 1 1 ? 44 -23.719 -1.335 1 26.17 1 MET B N 1
ATOM 5795 C CA . MET B 1 1 ? 43.844 -24.156 -2.721 1 26.17 1 MET B CA 1
ATOM 5796 C C . MET B 1 1 ? 42.344 -24.312 -3.076 1 26.17 1 MET B C 1
ATOM 5798 O O . MET B 1 1 ? 41.562 -24.781 -2.254 1 26.17 1 MET B O 1
ATOM 5802 N N . PRO B 1 2 ? 41.875 -23.641 -4.008 1 35.66 2 PRO B N 1
ATOM 5803 C CA . PRO B 1 2 ? 40.469 -23.75 -4.434 1 35.66 2 PRO B CA 1
ATOM 5804 C C . PRO B 1 2 ? 40.062 -25.203 -4.719 1 35.66 2 PRO B C 1
ATOM 5806 O O . PRO B 1 2 ? 40.906 -26.016 -5.117 1 35.66 2 PRO B O 1
ATOM 5809 N N . CYS B 1 3 ? 39.188 -25.766 -3.963 1 34.59 3 CYS B N 1
ATOM 5810 C CA . CYS B 1 3 ? 38.781 -27.125 -4.293 1 34.59 3 CYS B CA 1
ATOM 5811 C C . CYS B 1 3 ? 38.5 -27.266 -5.789 1 34.59 3 CYS B C 1
ATOM 5813 O O . CYS B 1 3 ? 38.438 -26.266 -6.508 1 34.59 3 CYS B O 1
ATOM 5815 N N . SER B 1 4 ? 38.531 -28.438 -6.25 1 35.19 4 SER B N 1
ATOM 5816 C CA . SER B 1 4 ? 38.438 -28.719 -7.68 1 35.19 4 SER B CA 1
ATOM 5817 C C . SER B 1 4 ? 37.219 -28.062 -8.297 1 35.19 4 SER B C 1
ATOM 5819 O O . SER B 1 4 ? 37.25 -27.625 -9.453 1 35.19 4 SER B O 1
ATOM 5821 N N . ALA B 1 5 ? 36.125 -28.219 -7.527 1 34.44 5 ALA B N 1
ATOM 5822 C CA . ALA B 1 5 ? 34.969 -27.516 -8.086 1 34.44 5 ALA B CA 1
ATOM 5823 C C . ALA B 1 5 ? 35.25 -26.016 -8.234 1 34.44 5 ALA B C 1
ATOM 5825 O O . ALA B 1 5 ? 35 -25.422 -9.281 1 34.44 5 ALA B O 1
ATOM 5826 N N . CYS B 1 6 ? 35.938 -25.562 -7.184 1 38.94 6 CYS B N 1
ATOM 5827 C CA . CYS B 1 6 ? 36.344 -24.156 -7.242 1 38.94 6 CYS B CA 1
ATOM 5828 C C . CYS B 1 6 ? 37.312 -23.906 -8.375 1 38.94 6 CYS B C 1
ATOM 5830 O O . CYS B 1 6 ? 37.25 -22.875 -9.039 1 38.94 6 CYS B O 1
ATOM 5832 N N . ILE B 1 7 ? 38.188 -24.875 -8.516 1 45.38 7 ILE B N 1
ATOM 5833 C CA . ILE B 1 7 ? 39.156 -24.75 -9.617 1 45.38 7 ILE B CA 1
ATOM 5834 C C . ILE B 1 7 ? 38.406 -24.75 -10.945 1 45.38 7 ILE B C 1
ATOM 5836 O O . ILE B 1 7 ? 38.656 -23.922 -11.812 1 45.38 7 ILE B O 1
ATOM 5840 N N . LYS B 1 8 ? 37.562 -25.828 -11.055 1 36.22 8 LYS B N 1
ATOM 5841 C CA . LYS B 1 8 ? 36.812 -25.938 -12.312 1 36.22 8 LYS B CA 1
ATOM 5842 C C . LYS B 1 8 ? 35.938 -24.719 -12.539 1 36.22 8 LYS B C 1
ATOM 5844 O O . LYS B 1 8 ? 35.844 -24.203 -13.664 1 36.22 8 LYS B O 1
ATOM 5849 N N . PHE B 1 9 ? 35.281 -24.406 -11.477 1 41.94 9 PHE B N 1
ATOM 5850 C CA . PHE B 1 9 ? 34.406 -23.25 -11.602 1 41.94 9 PHE B CA 1
ATOM 5851 C C . PHE B 1 9 ? 35.125 -21.969 -11.219 1 41.94 9 PHE B C 1
ATOM 5853 O O . PHE B 1 9 ? 34.5 -20.906 -11.117 1 41.94 9 PHE B O 1
ATOM 5860 N N . LYS B 1 10 ? 36.562 -21.969 -11.195 1 39.28 10 LYS B N 1
ATOM 5861 C CA . LYS B 1 10 ? 37.5 -20.891 -10.883 1 39.28 10 LYS B CA 1
ATOM 5862 C C . LYS B 1 10 ? 36.969 -20.047 -9.719 1 39.28 10 LYS B C 1
ATOM 5864 O O . LYS B 1 10 ? 37.031 -18.812 -9.758 1 39.28 10 LYS B O 1
ATOM 5869 N N . ALA B 1 11 ? 36.156 -20.781 -8.953 1 32.97 11 ALA B N 1
ATOM 5870 C CA . ALA B 1 11 ? 35.625 -20.047 -7.797 1 32.97 11 ALA B CA 1
ATOM 5871 C C . ALA B 1 11 ? 36.5 -20.266 -6.566 1 32.97 11 ALA B C 1
ATOM 5873 O O . ALA B 1 11 ? 37.156 -21.312 -6.434 1 32.97 11 ALA B O 1
ATOM 5874 N N . GLN B 1 12 ? 37.094 -19.297 -5.984 1 33.94 12 GLN B N 1
ATOM 5875 C CA . GLN B 1 12 ? 37.906 -19.297 -4.762 1 33.94 12 GLN B CA 1
ATOM 5876 C C . GLN B 1 12 ? 37.125 -19.891 -3.596 1 33.94 12 GLN B C 1
ATOM 5878 O O . GLN B 1 12 ? 36.031 -19.406 -3.256 1 33.94 12 GLN B O 1
ATOM 5883 N N . CYS B 1 13 ? 37.094 -21.281 -3.49 1 31.97 13 CYS B N 1
ATOM 5884 C CA . CYS B 1 13 ? 36.375 -21.984 -2.426 1 31.97 13 CYS B CA 1
ATOM 5885 C C . CYS B 1 13 ? 37.031 -21.719 -1.072 1 31.97 13 CYS B C 1
ATOM 5887 O O . CYS B 1 13 ? 38.25 -21.891 -0.914 1 31.97 13 CYS B O 1
ATOM 5889 N N . ASP B 1 14 ? 36.594 -20.75 -0.265 1 29.53 14 ASP B N 1
ATOM 5890 C CA . ASP B 1 14 ? 37.125 -20.453 1.054 1 29.53 14 ASP B CA 1
ATOM 5891 C C . ASP B 1 14 ? 36.812 -21.562 2.051 1 29.53 14 ASP B C 1
ATOM 5893 O O . ASP B 1 14 ? 36.844 -21.344 3.264 1 29.53 14 ASP B O 1
ATOM 5897 N N . TYR B 1 15 ? 36.125 -22.672 1.649 1 25.88 15 TYR B N 1
ATOM 5898 C CA . TYR B 1 15 ? 35.656 -23.516 2.736 1 25.88 15 TYR B CA 1
ATOM 5899 C C . TYR B 1 15 ? 36.812 -24.266 3.391 1 25.88 15 TYR B C 1
ATOM 5901 O O . TYR B 1 15 ? 37.281 -25.281 2.875 1 25.88 15 TYR B O 1
ATOM 5909 N N . SER B 1 16 ? 37.812 -23.734 3.891 1 24.75 16 SER B N 1
ATOM 5910 C CA . SER B 1 16 ? 38.906 -24.469 4.496 1 24.75 16 SER B CA 1
ATOM 5911 C C . SER B 1 16 ? 38.406 -25.438 5.555 1 24.75 16 SER B C 1
ATOM 5913 O O . SER B 1 16 ? 38.906 -26.562 5.645 1 24.75 16 SER B O 1
ATOM 5915 N N . GLU B 1 17 ? 37.531 -25.016 6.555 1 21.39 17 GLU B N 1
ATOM 5916 C CA . GLU B 1 17 ? 37.781 -25.609 7.867 1 21.39 17 GLU B CA 1
ATOM 5917 C C . GLU B 1 17 ? 37.031 -26.938 8.023 1 21.39 17 GLU B C 1
ATOM 5919 O O . GLU B 1 17 ? 37.062 -27.531 9.102 1 21.39 17 GLU B O 1
ATOM 5924 N N . PHE B 1 18 ? 36.312 -27.469 7.047 1 20.28 18 PHE B N 1
ATOM 5925 C CA . PHE B 1 18 ? 35.25 -28.406 7.43 1 20.28 18 PHE B CA 1
ATOM 5926 C C . PHE B 1 18 ? 35.875 -29.766 7.785 1 20.28 18 PHE B C 1
ATOM 5928 O O . PHE B 1 18 ? 35.125 -30.734 7.965 1 20.28 18 PHE B O 1
ATOM 5935 N N . ALA B 1 19 ? 37.062 -30.062 7.852 1 18.06 19 ALA B N 1
ATOM 5936 C CA . ALA B 1 19 ? 37.5 -31.453 7.781 1 18.06 19 ALA B CA 1
ATOM 5937 C C . ALA B 1 19 ? 37.156 -32.219 9.055 1 18.06 19 ALA B C 1
ATOM 5939 O O . ALA B 1 19 ? 37.188 -33.438 9.086 1 18.06 19 ALA B O 1
ATOM 5940 N N . LYS B 1 20 ? 36.75 -31.672 10.266 1 18.02 20 LYS B N 1
ATOM 5941 C CA . LYS B 1 20 ? 37.406 -32.594 11.219 1 18.02 20 LYS B CA 1
ATOM 5942 C C . LYS B 1 20 ? 36.531 -33.812 11.484 1 18.02 20 LYS B C 1
ATOM 5944 O O . LYS B 1 20 ? 37 -34.938 11.398 1 18.02 20 LYS B O 1
ATOM 5949 N N . ASN B 1 21 ? 35.375 -33.906 12.469 1 16.78 21 ASN B N 1
ATOM 5950 C CA . ASN B 1 21 ? 35.375 -34.906 13.508 1 16.78 21 ASN B CA 1
ATOM 5951 C C . ASN B 1 21 ? 34.438 -36.094 13.172 1 16.78 21 ASN B C 1
ATOM 5953 O O . ASN B 1 21 ? 33.219 -35.906 13.133 1 16.78 21 ASN B O 1
ATOM 5957 N N . PHE B 1 22 ? 34.594 -37 12.266 1 17.08 22 PHE B N 1
ATOM 5958 C CA . PHE B 1 22 ? 33.75 -38.094 11.805 1 17.08 22 PHE B CA 1
ATOM 5959 C C . PHE B 1 22 ? 33.594 -39.156 12.898 1 17.08 22 PHE B C 1
ATOM 5961 O O . PHE B 1 22 ? 34.5 -39.906 13.172 1 17.08 22 PHE B O 1
ATOM 5968 N N . PRO B 1 23 ? 32.625 -39.062 14.023 1 17.83 23 PRO B N 1
ATOM 5969 C CA . PRO B 1 23 ? 32.688 -40.281 14.836 1 17.83 23 PRO B CA 1
ATOM 5970 C C . PRO B 1 23 ? 31.922 -41.438 14.227 1 17.83 23 PRO B C 1
ATOM 5972 O O . PRO B 1 23 ? 30.984 -41.25 13.453 1 17.83 23 PRO B O 1
ATOM 5975 N N . THR B 1 24 ? 32.188 -42.812 14.297 1 16.56 24 THR B N 1
ATOM 5976 C CA . THR B 1 24 ? 32.031 -44.188 13.758 1 16.56 24 THR B CA 1
ATOM 5977 C C . THR B 1 24 ? 30.781 -44.844 14.289 1 16.56 24 THR B C 1
ATOM 5979 O O . THR B 1 24 ? 30.516 -46 13.992 1 16.56 24 THR B O 1
ATOM 5982 N N . ASN B 1 25 ? 29.516 -44.344 14.82 1 17.41 25 ASN B N 1
ATOM 5983 C CA . ASN B 1 25 ? 28.891 -45.406 15.602 1 17.41 25 ASN B CA 1
ATOM 5984 C C . ASN B 1 25 ? 28.094 -46.375 14.711 1 17.41 25 ASN B C 1
ATOM 5986 O O . ASN B 1 25 ? 27.391 -45.938 13.797 1 17.41 25 ASN B O 1
ATOM 5990 N N . ARG B 1 26 ? 28.062 -47.875 14.75 1 16.16 26 ARG B N 1
ATOM 5991 C CA . ARG B 1 26 ? 27.875 -49.188 14.125 1 16.16 26 ARG B CA 1
ATOM 5992 C C . ARG B 1 26 ? 26.438 -49.688 14.297 1 16.16 26 ARG B C 1
ATOM 5994 O O . ARG B 1 26 ? 26.094 -50.781 13.859 1 16.16 26 ARG B O 1
ATOM 6001 N N . ALA B 1 27 ? 25.312 -49.188 14.93 1 18.42 27 ALA B N 1
ATOM 6002 C CA . ALA B 1 27 ? 24.469 -50.25 15.484 1 18.42 27 ALA B CA 1
ATOM 6003 C C . ALA B 1 27 ? 23.625 -50.906 14.398 1 18.42 27 ALA B C 1
ATOM 6005 O O . ALA B 1 27 ? 23.25 -50.25 13.422 1 18.42 27 ALA B O 1
ATOM 6006 N N . GLY B 1 28 ? 23.219 -52.344 14.383 1 16.44 28 GLY B N 1
ATOM 6007 C CA . GLY B 1 28 ? 22.906 -53.594 13.688 1 16.44 28 GLY B CA 1
ATOM 6008 C C . GLY B 1 28 ? 21.438 -53.75 13.398 1 16.44 28 GLY B C 1
ATOM 6009 O O . GLY B 1 28 ? 21.016 -54.781 12.867 1 16.44 28 GLY B O 1
ATOM 6010 N N . GLU B 1 29 ? 20.344 -53.031 13.773 1 19.28 29 GLU B N 1
ATOM 6011 C CA . GLU B 1 29 ? 19.141 -53.812 14.086 1 19.28 29 GLU B CA 1
ATOM 6012 C C . GLU B 1 29 ? 18.469 -54.312 12.812 1 19.28 29 GLU B C 1
ATOM 6014 O O . GLU B 1 29 ? 18.484 -53.625 11.781 1 19.28 29 GLU B O 1
ATOM 6019 N N . HIS B 1 30 ? 17.828 -55.625 12.805 1 17.47 30 HIS B N 1
ATOM 6020 C CA . HIS B 1 30 ? 17.359 -56.781 12.055 1 17.47 30 HIS B CA 1
ATOM 6021 C C . HIS B 1 30 ? 15.984 -56.5 11.438 1 17.47 30 HIS B C 1
ATOM 6023 O O . HIS B 1 30 ? 15.117 -55.906 12.086 1 17.47 30 HIS B O 1
ATOM 6029 N N . ASN B 1 31 ? 15.773 -56.594 10.078 1 18 31 ASN B N 1
ATOM 6030 C CA . ASN B 1 31 ? 14.828 -56.281 9.016 1 18 31 ASN B CA 1
ATOM 6031 C C . ASN B 1 31 ? 13.68 -57.312 8.977 1 18 31 ASN B C 1
ATOM 6033 O O . ASN B 1 31 ? 13.398 -57.906 7.934 1 18 31 ASN B O 1
ATOM 6037 N N . LYS B 1 32 ? 12.992 -57.938 10.023 1 18.52 32 LYS B N 1
ATOM 6038 C CA . LYS B 1 32 ? 12.234 -59.125 9.703 1 18.52 32 LYS B CA 1
ATOM 6039 C C . LYS B 1 32 ? 10.977 -58.812 8.914 1 18.52 32 LYS B C 1
ATOM 6041 O O . LYS B 1 32 ? 10.164 -57.969 9.336 1 18.52 32 LYS B O 1
ATOM 6046 N N . VAL B 1 33 ? 10.898 -59.156 7.57 1 18.77 33 VAL B N 1
ATOM 6047 C CA . VAL B 1 33 ? 10.023 -58.969 6.418 1 18.77 33 VAL B CA 1
ATOM 6048 C C . VAL B 1 33 ? 8.797 -59.875 6.559 1 18.77 33 VAL B C 1
ATOM 6050 O O . VAL B 1 33 ? 8.93 -61.094 6.582 1 18.77 33 VAL B O 1
ATOM 6053 N N . PHE B 1 34 ? 7.703 -59.688 7.406 1 17.88 34 PHE B N 1
ATOM 6054 C CA . PHE B 1 34 ? 6.641 -60.656 7.621 1 17.88 34 PHE B CA 1
ATOM 6055 C C . PHE B 1 34 ? 5.773 -60.781 6.375 1 17.88 34 PHE B C 1
ATOM 6057 O O . PHE B 1 34 ? 5.328 -59.781 5.809 1 17.88 34 PHE B O 1
ATOM 6064 N N . LYS B 1 35 ? 5.645 -62 5.621 1 19.78 35 LYS B N 1
ATOM 6065 C CA . LYS B 1 35 ? 5.105 -62.594 4.391 1 19.78 35 LYS B CA 1
ATOM 6066 C C . LYS B 1 35 ? 3.613 -62.875 4.527 1 19.78 35 LYS B C 1
ATOM 6068 O O . LYS B 1 35 ? 3.211 -63.75 5.281 1 19.78 35 LYS B O 1
ATOM 6073 N N . SER B 1 36 ? 2.662 -61.938 4.684 1 20.23 36 SER B N 1
ATOM 6074 C CA . SER B 1 36 ? 1.308 -62.375 4.996 1 20.23 36 SER B CA 1
ATOM 6075 C C . SER B 1 36 ? 0.684 -63.125 3.818 1 20.23 36 SER B C 1
ATOM 6077 O O . SER B 1 36 ? 0.917 -62.75 2.66 1 20.23 36 SER B O 1
ATOM 6079 N N . GLU B 1 37 ? -0.066 -64.312 3.959 1 19.66 37 GLU B N 1
ATOM 6080 C CA . GLU B 1 37 ? -0.654 -65.438 3.242 1 19.66 37 GLU B CA 1
ATOM 6081 C C . GLU B 1 37 ? -1.904 -65 2.477 1 19.66 37 GLU B C 1
ATOM 6083 O O . GLU B 1 37 ? -2.688 -64.188 2.961 1 19.66 37 GLU B O 1
ATOM 6088 N N . LEU B 1 38 ? -2.164 -65.5 1.101 1 23.38 38 LEU B N 1
ATOM 6089 C CA . LEU B 1 38 ? -2.895 -65.25 -0.142 1 23.38 38 LEU B CA 1
ATOM 6090 C C . LEU B 1 38 ? -4.301 -65.875 -0.063 1 23.38 38 LEU B C 1
ATOM 6092 O O . LEU B 1 38 ? -4.957 -66.062 -1.09 1 23.38 38 LEU B O 1
ATOM 6096 N N . GLY B 1 39 ? -5.121 -65.875 1.077 1 21.98 39 GLY B N 1
ATOM 6097 C CA . GLY B 1 39 ? -6.246 -66.812 0.996 1 21.98 39 GLY B CA 1
ATOM 6098 C C . GLY B 1 39 ? -7.223 -66.438 -0.11 1 21.98 39 GLY B C 1
ATOM 6099 O O . GLY B 1 39 ? -7.211 -65.312 -0.624 1 21.98 39 GLY B O 1
ATOM 6100 N N . SER B 1 40 ? -8.211 -67.5 -0.571 1 23.27 40 SER B N 1
ATOM 6101 C CA . SER B 1 40 ? -8.961 -68 -1.706 1 23.27 40 SER B CA 1
ATOM 6102 C C . SER B 1 40 ? -10.211 -67.188 -1.981 1 23.27 40 SER B C 1
ATOM 6104 O O . SER B 1 40 ? -11.008 -67.5 -2.861 1 23.27 40 SER B O 1
ATOM 6106 N N . ASP B 1 41 ? -10.75 -66.5 -0.954 1 25.69 41 ASP B N 1
ATOM 6107 C CA . ASP B 1 41 ? -12.188 -66.312 -1.029 1 25.69 41 ASP B CA 1
ATOM 6108 C C . ASP B 1 41 ? -12.555 -65.5 -2.266 1 25.69 41 ASP B C 1
ATOM 6110 O O . ASP B 1 41 ? -11.773 -64.625 -2.709 1 25.69 41 ASP B O 1
ATOM 6114 N N . GLY B 1 42 ? -13.609 -66.062 -2.936 1 26.14 42 GLY B N 1
ATOM 6115 C CA . GLY B 1 42 ? -14.234 -65.812 -4.223 1 26.14 42 GLY B CA 1
ATOM 6116 C C . GLY B 1 42 ? -14.602 -64.375 -4.438 1 26.14 42 GLY B C 1
ATOM 6117 O O . GLY B 1 42 ? -15.492 -64.062 -5.23 1 26.14 42 GLY B O 1
ATOM 6118 N N . ARG B 1 43 ? -14.336 -63.688 -3.291 1 33.47 43 ARG B N 1
ATOM 6119 C CA . ARG B 1 43 ? -14.812 -62.344 -3.418 1 33.47 43 ARG B CA 1
ATOM 6120 C C . ARG B 1 43 ? -14.352 -61.719 -4.734 1 33.47 43 ARG B C 1
ATOM 6122 O O . ARG B 1 43 ? -13.234 -61.969 -5.191 1 33.47 43 ARG B O 1
ATOM 6129 N N . ASP B 1 44 ? -15.453 -61.562 -5.418 1 33.03 44 ASP B N 1
ATOM 6130 C CA . ASP B 1 44 ? -15.273 -61.031 -6.77 1 33.03 44 ASP B CA 1
ATOM 6131 C C . ASP B 1 44 ? -13.984 -60.219 -6.883 1 33.03 44 ASP B C 1
ATOM 6133 O O . ASP B 1 44 ? -13.617 -59.5 -5.953 1 33.03 44 ASP B O 1
ATOM 6137 N N . GLU B 1 45 ? -13 -60.812 -7.766 1 32.16 45 GLU B N 1
ATOM 6138 C CA . GLU B 1 45 ? -11.633 -60.312 -7.906 1 32.16 45 GLU B CA 1
ATOM 6139 C C . GLU B 1 45 ? -11.625 -58.781 -7.992 1 32.16 45 GLU B C 1
ATOM 6141 O O . GLU B 1 45 ? -10.766 -58.125 -7.398 1 32.16 45 GLU B O 1
ATOM 6146 N N . VAL B 1 46 ? -12.555 -58.469 -8.688 1 38.44 46 VAL B N 1
ATOM 6147 C CA . VAL B 1 46 ? -12.531 -57.062 -9.016 1 38.44 46 VAL B CA 1
ATOM 6148 C C . VAL B 1 46 ? -12.914 -56.25 -7.789 1 38.44 46 VAL B C 1
ATOM 6150 O O . VAL B 1 46 ? -12.273 -55.219 -7.484 1 38.44 46 VAL B O 1
ATOM 6153 N N . THR B 1 47 ? -14.109 -56.656 -7.199 1 39 47 THR B N 1
ATOM 6154 C CA . THR B 1 47 ? -14.5 -55.969 -5.969 1 39 47 THR B CA 1
ATOM 6155 C C . THR B 1 47 ? -13.461 -56.188 -4.875 1 39 47 THR B C 1
ATOM 6157 O O . THR B 1 47 ? -13.133 -55.281 -4.125 1 39 47 THR B O 1
ATOM 6160 N N . MET B 1 48 ? -12.992 -57.562 -4.797 1 38.03 48 MET B N 1
ATOM 6161 C CA . MET B 1 48 ? -11.883 -57.844 -3.889 1 38.03 48 MET B CA 1
ATOM 6162 C C . MET B 1 48 ? -10.656 -57 -4.25 1 38.03 48 MET B C 1
ATOM 6164 O O . MET B 1 48 ? -9.961 -56.5 -3.369 1 38.03 48 MET B O 1
ATOM 6168 N N . LEU B 1 49 ? -10.445 -56.875 -5.59 1 39.09 49 LEU B N 1
ATOM 6169 C CA . LEU B 1 49 ? -9.336 -56.031 -6.016 1 39.09 49 LEU B CA 1
ATOM 6170 C C . LEU B 1 49 ? -9.602 -54.562 -5.664 1 39.09 49 LEU B C 1
ATOM 6172 O O . LEU B 1 49 ? -8.703 -53.844 -5.227 1 39.09 49 LEU B O 1
ATOM 6176 N N . LYS B 1 50 ? -10.867 -54.125 -5.879 1 42.5 50 LYS B N 1
ATOM 6177 C CA . LYS B 1 50 ? -11.211 -52.781 -5.492 1 42.5 50 LYS B CA 1
ATOM 6178 C C . LYS B 1 50 ? -11.117 -52.594 -3.98 1 42.5 50 LYS B C 1
ATOM 6180 O O . LYS B 1 50 ? -10.57 -51.594 -3.506 1 42.5 50 LYS B O 1
ATOM 6185 N N . GLU B 1 51 ? -11.742 -53.594 -3.238 1 44.41 51 GLU B N 1
ATOM 6186 C CA . GLU B 1 51 ? -11.609 -53.531 -1.786 1 44.41 51 GLU B CA 1
ATOM 6187 C C . GLU B 1 51 ? -10.164 -53.75 -1.356 1 44.41 51 GLU B C 1
ATOM 6189 O O . GLU B 1 51 ? -9.672 -53.094 -0.44 1 44.41 51 GLU B O 1
ATOM 6194 N N . ARG B 1 52 ? -9.492 -54.781 -2.049 1 40.97 52 ARG B N 1
ATOM 6195 C CA . ARG B 1 52 ? -8.07 -54.938 -1.772 1 40.97 52 ARG B CA 1
ATOM 6196 C C . ARG B 1 52 ? -7.285 -53.688 -2.184 1 40.97 52 ARG B C 1
ATOM 6198 O O . ARG B 1 52 ? -6.371 -53.281 -1.477 1 40.97 52 ARG B O 1
ATOM 6205 N N . LEU B 1 53 ? -7.734 -53.062 -3.307 1 42.12 53 LEU B N 1
ATOM 6206 C CA . LEU B 1 53 ? -7.078 -51.812 -3.67 1 42.12 53 LEU B CA 1
ATOM 6207 C C . LEU B 1 53 ? -7.406 -50.719 -2.664 1 42.12 53 LEU B C 1
ATOM 6209 O O . LEU B 1 53 ? -6.523 -49.969 -2.238 1 42.12 53 LEU B O 1
ATOM 6213 N N . MET B 1 54 ? -8.672 -50.594 -2.279 1 48.41 54 MET B N 1
ATOM 6214 C CA . MET B 1 54 ? -9.008 -49.656 -1.223 1 48.41 54 MET B CA 1
ATOM 6215 C C . MET B 1 54 ? -8.328 -50.031 0.088 1 48.41 54 MET B C 1
ATOM 6217 O O . MET B 1 54 ? -7.812 -49.156 0.801 1 48.41 54 MET B O 1
ATOM 6221 N N . ALA B 1 55 ? -8.406 -51.344 0.458 1 44.88 55 ALA B N 1
ATOM 6222 C CA . ALA B 1 55 ? -7.723 -51.812 1.657 1 44.88 55 ALA B CA 1
ATOM 6223 C C . ALA B 1 55 ? -6.211 -51.688 1.521 1 44.88 55 ALA B C 1
ATOM 6225 O O . ALA B 1 55 ? -5.523 -51.312 2.48 1 44.88 55 ALA B O 1
ATOM 6226 N N . LEU B 1 56 ? -5.676 -52 0.316 1 40.09 56 LEU B N 1
ATOM 6227 C CA . LEU B 1 56 ? -4.246 -51.812 0.113 1 40.09 56 LEU B CA 1
ATOM 6228 C C . LEU B 1 56 ? -3.9 -50.312 0.088 1 40.09 56 LEU B C 1
ATOM 6230 O O . LEU B 1 56 ? -2.885 -49.906 0.652 1 40.09 56 LEU B O 1
ATOM 6234 N N . GLU B 1 57 ? -4.801 -49.531 -0.49 1 43.53 57 GLU B N 1
ATOM 6235 C CA . GLU B 1 57 ? -4.598 -48.094 -0.425 1 43.53 57 GLU B CA 1
ATOM 6236 C C . GLU B 1 57 ? -4.719 -47.562 1.009 1 43.53 57 GLU B C 1
ATOM 6238 O O . GLU B 1 57 ? -3.918 -46.75 1.448 1 43.53 57 GLU B O 1
ATOM 6243 N N . GLU B 1 58 ? -5.715 -48.062 1.7 1 45.28 58 GLU B N 1
ATOM 6244 C CA . GLU B 1 58 ? -5.781 -47.719 3.123 1 45.28 58 GLU B CA 1
ATOM 6245 C C . GLU B 1 58 ? -4.621 -48.375 3.887 1 45.28 58 GLU B C 1
ATOM 6247 O O . GLU B 1 58 ? -4.055 -47.75 4.789 1 45.28 58 GLU B O 1
ATOM 6252 N N . ALA B 1 59 ? -4.262 -49.625 3.625 1 41.12 59 ALA B N 1
ATOM 6253 C CA . ALA B 1 59 ? -3.105 -50.281 4.25 1 41.12 59 ALA B CA 1
ATOM 6254 C C . ALA B 1 59 ? -1.811 -49.562 3.842 1 41.12 59 ALA B C 1
ATOM 6256 O O . ALA B 1 59 ? -0.918 -49.375 4.668 1 41.12 59 ALA B O 1
ATOM 6257 N N . VAL B 1 60 ? -1.751 -49.219 2.539 1 38.28 60 VAL B N 1
ATOM 6258 C CA . VAL B 1 60 ? -0.593 -48.406 2.137 1 38.28 60 VAL B CA 1
ATOM 6259 C C . VAL B 1 60 ? -0.651 -47.031 2.801 1 38.28 60 VAL B C 1
ATOM 6261 O O . VAL B 1 60 ? 0.362 -46.531 3.297 1 38.28 60 VAL B O 1
ATOM 6264 N N . LYS B 1 61 ? -1.815 -46.469 2.883 1 40.16 61 LYS B N 1
ATOM 6265 C CA . LYS B 1 61 ? -1.986 -45.219 3.611 1 40.16 61 LYS B CA 1
ATOM 6266 C C . LYS B 1 61 ? -1.617 -45.375 5.082 1 40.16 61 LYS B C 1
ATOM 6268 O O . LYS B 1 61 ? -0.932 -44.531 5.656 1 40.16 61 LYS B O 1
ATOM 6273 N N . ARG B 1 62 ? -2.189 -46.375 5.777 1 40.34 62 ARG B N 1
ATOM 6274 C CA . ARG B 1 62 ? -1.853 -46.656 7.172 1 40.34 62 ARG B CA 1
ATOM 6275 C C . ARG B 1 62 ? -0.385 -47.031 7.316 1 40.34 62 ARG B C 1
ATOM 6277 O O . ARG B 1 62 ? 0.291 -46.594 8.25 1 40.34 62 ARG B O 1
ATOM 6284 N N . ASN B 1 63 ? 0.042 -47.938 6.5 1 37.19 63 ASN B N 1
ATOM 6285 C CA . ASN B 1 63 ? 1.458 -48.281 6.559 1 37.19 63 ASN B CA 1
ATOM 6286 C C . ASN B 1 63 ? 2.34 -47.094 6.137 1 37.19 63 ASN B C 1
ATOM 6288 O O . ASN B 1 63 ? 3.412 -46.906 6.707 1 37.19 63 ASN B O 1
ATOM 6292 N N . THR B 1 64 ? 1.898 -46.344 5.172 1 34.94 64 THR B N 1
ATOM 6293 C CA . THR B 1 64 ? 2.645 -45.156 4.793 1 34.94 64 THR B CA 1
ATOM 6294 C C . THR B 1 64 ? 2.559 -44.094 5.883 1 34.94 64 THR B C 1
ATOM 6296 O O . THR B 1 64 ? 3.545 -43.406 6.172 1 34.94 64 THR B O 1
ATOM 6299 N N . ALA B 1 65 ? 1.425 -43.906 6.492 1 38.84 65 ALA B N 1
ATOM 6300 C CA . ALA B 1 65 ? 1.368 -43.031 7.66 1 38.84 65 ALA B CA 1
ATOM 6301 C C . ALA B 1 65 ? 2.242 -43.562 8.789 1 38.84 65 ALA B C 1
ATOM 6303 O O . ALA B 1 65 ? 2.922 -42.781 9.477 1 38.84 65 ALA B O 1
ATOM 6304 N N . LYS B 1 66 ? 2.188 -44.875 9.141 1 37.06 66 LYS B N 1
ATOM 6305 C CA . LYS B 1 66 ? 3.061 -45.469 10.148 1 37.06 66 LYS B CA 1
ATOM 6306 C C . LYS B 1 66 ? 4.527 -45.344 9.734 1 37.06 66 LYS B C 1
ATOM 6308 O O . LYS B 1 66 ? 5.387 -45.062 10.562 1 37.06 66 LYS B O 1
ATOM 6313 N N . ARG B 1 67 ? 4.812 -45.719 8.508 1 33.44 67 ARG B N 1
ATOM 6314 C CA . ARG B 1 67 ? 6.195 -45.625 8.055 1 33.44 67 ARG B CA 1
ATOM 6315 C C . ARG B 1 67 ? 6.621 -44.156 7.918 1 33.44 67 ARG B C 1
ATOM 6317 O O . ARG B 1 67 ? 7.777 -43.812 8.164 1 33.44 67 ARG B O 1
ATOM 6324 N N . ARG B 1 68 ? 5.75 -43.25 7.492 1 38.38 68 ARG B N 1
ATOM 6325 C CA . ARG B 1 68 ? 5.984 -41.812 7.559 1 38.38 68 ARG B CA 1
ATOM 6326 C C . ARG B 1 68 ? 6.402 -41.406 8.969 1 38.38 68 ARG B C 1
ATOM 6328 O O . ARG B 1 68 ? 7.352 -40.625 9.133 1 38.38 68 ARG B O 1
ATOM 6335 N N . SER B 1 69 ? 5.605 -41.844 9.93 1 37.62 69 SER B N 1
ATOM 6336 C CA . SER B 1 69 ? 5.93 -41.562 11.328 1 37.62 69 SER B CA 1
ATOM 6337 C C . SER B 1 69 ? 7.258 -42.219 11.719 1 37.62 69 SER B C 1
ATOM 6339 O O . SER B 1 69 ? 8.016 -41.656 12.516 1 37.62 69 SER B O 1
ATOM 6341 N N . GLN B 1 70 ? 7.512 -43.375 11.242 1 36.59 70 GLN B N 1
ATOM 6342 C CA . GLN B 1 70 ? 8.75 -44.031 11.625 1 36.59 70 GLN B CA 1
ATOM 6343 C C . GLN B 1 70 ? 9.961 -43.375 10.977 1 36.59 70 GLN B C 1
ATOM 6345 O O . GLN B 1 70 ? 11.016 -43.219 11.609 1 36.59 70 GLN B O 1
ATOM 6350 N N . VAL B 1 71 ? 9.93 -43.156 9.688 1 34.31 71 VAL B N 1
ATOM 6351 C CA . VAL B 1 71 ? 11.062 -42.469 9.055 1 34.31 71 VAL B CA 1
ATOM 6352 C C . VAL B 1 71 ? 11.211 -41.062 9.609 1 34.31 71 VAL B C 1
ATOM 6354 O O . VAL B 1 71 ? 12.32 -40.625 9.914 1 34.31 71 VAL B O 1
ATOM 6357 N N . ILE B 1 72 ? 10.109 -40.312 9.641 1 39.97 72 ILE B N 1
ATOM 6358 C CA . ILE B 1 72 ? 10.172 -39 10.281 1 39.97 72 ILE B CA 1
ATOM 6359 C C . ILE B 1 72 ? 10.648 -39.156 11.719 1 39.97 72 ILE B C 1
ATOM 6361 O O . ILE B 1 72 ? 11.414 -38.312 12.219 1 39.97 72 ILE B O 1
ATOM 6365 N N . GLN B 1 73 ? 10.211 -40.281 12.391 1 37.25 73 GLN B N 1
ATOM 6366 C CA . GLN B 1 73 ? 10.633 -40.531 13.766 1 37.25 73 GLN B CA 1
ATOM 6367 C C . GLN B 1 73 ? 12.109 -40.906 13.82 1 37.25 73 GLN B C 1
ATOM 6369 O O . GLN B 1 73 ? 12.734 -40.844 14.891 1 37.25 73 GLN B O 1
ATOM 6374 N N . SER B 1 74 ? 12.539 -41.562 12.859 1 35.91 74 SER B N 1
ATOM 6375 C CA . SER B 1 74 ? 13.93 -41.969 12.984 1 35.91 74 SER B CA 1
ATOM 6376 C C . SER B 1 74 ? 14.867 -40.781 12.836 1 35.91 74 SER B C 1
ATOM 6378 O O . SER B 1 74 ? 16.062 -40.906 13.086 1 35.91 74 SER B O 1
ATOM 6380 N N . VAL B 1 75 ? 14.477 -39.875 12 1 36.59 75 VAL B N 1
ATOM 6381 C CA . VAL B 1 75 ? 15.352 -38.688 11.992 1 36.59 75 VAL B CA 1
ATOM 6382 C C . VAL B 1 75 ? 15.133 -37.875 13.258 1 36.59 75 VAL B C 1
ATOM 6384 O O . VAL B 1 75 ? 14.023 -37.375 13.492 1 36.59 75 VAL B O 1
ATOM 6387 N N . PRO B 1 76 ? 15.859 -38.125 14.195 1 37.69 76 PRO B N 1
ATOM 6388 C CA . PRO B 1 76 ? 15.68 -37.312 15.414 1 37.69 76 PRO B CA 1
ATOM 6389 C C . PRO B 1 76 ? 15.352 -35.875 15.117 1 37.69 76 PRO B C 1
ATOM 6391 O O . PRO B 1 76 ? 15.992 -35.25 14.266 1 37.69 76 PRO B O 1
ATOM 6394 N N . GLU B 1 77 ? 14.07 -35.562 15.219 1 46.81 77 GLU B N 1
ATOM 6395 C CA . GLU B 1 77 ? 13.711 -34.156 15.141 1 46.81 77 GLU B CA 1
ATOM 6396 C C . GLU B 1 77 ? 14.695 -33.281 15.938 1 46.81 77 GLU B C 1
ATOM 6398 O O . GLU B 1 77 ? 14.672 -33.281 17.172 1 46.81 77 GLU B O 1
ATOM 6403 N N . LEU B 1 78 ? 15.781 -33.125 15.32 1 45.81 78 LEU B N 1
ATOM 6404 C CA . LEU B 1 78 ? 16.672 -32.156 15.992 1 45.81 78 LEU B CA 1
ATOM 6405 C C . LEU B 1 78 ? 16.031 -30.797 16.094 1 45.81 78 LEU B C 1
ATOM 6407 O O . LEU B 1 78 ? 15.5 -30.281 15.102 1 45.81 78 LEU B O 1
ATOM 6411 N N . LYS B 1 79 ? 15.586 -30.562 17.344 1 55.25 79 LYS B N 1
ATOM 6412 C CA . LYS B 1 79 ? 15.062 -29.234 17.609 1 55.25 79 LYS B CA 1
ATOM 6413 C C . LYS B 1 79 ? 16.188 -28.203 17.688 1 55.25 79 LYS B C 1
ATOM 6415 O O . LYS B 1 79 ? 17.203 -28.438 18.328 1 55.25 79 LYS B O 1
ATOM 6420 N N . ALA B 1 80 ? 16.172 -27.406 16.719 1 58.88 80 ALA B N 1
ATOM 6421 C CA . ALA B 1 80 ? 17.109 -26.281 16.812 1 58.88 80 ALA B CA 1
ATOM 6422 C C . ALA B 1 80 ? 17.109 -25.688 18.203 1 58.88 80 ALA B C 1
ATOM 6424 O O . ALA B 1 80 ? 16.141 -25.812 18.953 1 58.88 80 ALA B O 1
ATOM 6425 N N . SER B 1 81 ? 18.281 -25.266 18.625 1 64.31 81 SER B N 1
ATOM 6426 C CA . SER B 1 81 ? 18.391 -24.562 19.891 1 64.31 81 SER B CA 1
ATOM 6427 C C . SER B 1 81 ? 17.344 -23.469 20 1 64.31 81 SER B C 1
ATOM 6429 O O . SER B 1 81 ? 16.922 -22.891 19 1 64.31 81 SER B O 1
ATOM 6431 N N . SER B 1 82 ? 16.781 -23.453 21.141 1 65.06 82 SER B N 1
ATOM 6432 C CA . SER B 1 82 ? 15.75 -22.469 21.422 1 65.06 82 SER B CA 1
ATOM 6433 C C . SER B 1 82 ? 16.203 -21.047 21.062 1 65.06 82 SER B C 1
ATOM 6435 O O . SER B 1 82 ? 15.383 -20.172 20.828 1 65.06 82 SER B O 1
ATOM 6437 N N . GLU B 1 83 ? 17.438 -20.938 20.828 1 75.62 83 GLU B N 1
ATOM 6438 C CA . GLU B 1 83 ? 17.953 -19.594 20.562 1 75.62 83 GLU B CA 1
ATOM 6439 C C . GLU B 1 83 ? 18.328 -19.422 19.094 1 75.62 83 GLU B C 1
ATOM 6441 O O . GLU B 1 83 ? 18.734 -18.328 18.672 1 75.62 83 GLU B O 1
ATOM 6446 N N . ALA B 1 84 ? 18.062 -20.469 18.359 1 85.38 84 ALA B N 1
ATOM 6447 C CA . ALA B 1 84 ? 18.484 -20.391 16.969 1 85.38 84 ALA B CA 1
ATOM 6448 C C . ALA B 1 84 ? 17.641 -19.391 16.188 1 85.38 84 ALA B C 1
ATOM 6450 O O . ALA B 1 84 ? 16.422 -19.297 16.406 1 85.38 84 ALA B O 1
ATOM 6451 N N . LYS B 1 85 ? 18.359 -18.594 15.391 1 89.31 85 LYS B N 1
ATOM 6452 C CA . LYS B 1 85 ? 17.703 -17.562 14.586 1 89.31 85 LYS B CA 1
ATOM 6453 C C . LYS B 1 85 ? 18.016 -17.75 13.102 1 89.31 85 LYS B C 1
ATOM 6455 O O . LYS B 1 85 ? 19 -18.406 12.75 1 89.31 85 LYS B O 1
ATOM 6460 N N . ILE B 1 86 ? 17.109 -17.312 12.273 1 91.06 86 ILE B N 1
ATOM 6461 C CA . ILE B 1 86 ? 17.281 -17.359 10.828 1 91.06 86 ILE B CA 1
ATOM 6462 C C . ILE B 1 86 ? 16.969 -15.992 10.227 1 91.06 86 ILE B C 1
ATOM 6464 O O . ILE B 1 86 ? 16.094 -15.273 10.734 1 91.06 86 ILE B O 1
ATOM 6468 N N . SER B 1 87 ? 17.719 -15.633 9.234 1 87.75 87 SER B N 1
ATOM 6469 C CA . SER B 1 87 ? 17.453 -14.391 8.516 1 87.75 87 SER B CA 1
ATOM 6470 C C . SER B 1 87 ? 16.938 -14.664 7.105 1 87.75 87 SER B C 1
ATOM 6472 O O . SER B 1 87 ? 17.5 -15.492 6.383 1 87.75 87 SER B O 1
ATOM 6474 N N . PHE B 1 88 ? 15.891 -14.008 6.766 1 87.75 88 PHE B N 1
ATOM 6475 C CA . PHE B 1 88 ? 15.336 -14.133 5.422 1 87.75 88 PHE B CA 1
ATOM 6476 C C . PHE B 1 88 ? 15.773 -12.961 4.547 1 87.75 88 PHE B C 1
ATOM 6478 O O . PHE B 1 88 ? 15.422 -12.898 3.369 1 87.75 88 PHE B O 1
ATOM 6485 N N . SER B 1 89 ? 16.438 -12.039 5.195 1 77 89 SER B N 1
ATOM 6486 C CA . SER B 1 89 ? 16.922 -10.875 4.457 1 77 89 SER B CA 1
ATOM 6487 C C . SER B 1 89 ? 18.156 -11.227 3.631 1 77 89 SER B C 1
ATOM 6489 O O . SER B 1 89 ? 19.25 -11.438 4.18 1 77 89 SER B O 1
ATOM 6491 N N . VAL B 1 90 ? 17.922 -11.398 2.361 1 69.31 90 VAL B N 1
ATOM 6492 C CA . VAL B 1 90 ? 19.047 -11.703 1.474 1 69.31 90 VAL B CA 1
ATOM 6493 C C . VAL B 1 90 ? 19.547 -10.414 0.822 1 69.31 90 VAL B C 1
ATOM 6495 O O . VAL B 1 90 ? 18.766 -9.648 0.257 1 69.31 90 VAL B O 1
ATOM 6498 N N . PRO B 1 91 ? 20.766 -10.141 1.09 1 66.12 91 PRO B N 1
ATOM 6499 C CA . PRO B 1 91 ? 21.328 -8.938 0.468 1 66.12 91 PRO B CA 1
ATOM 6500 C C . PRO B 1 91 ? 21.281 -8.992 -1.058 1 66.12 91 PRO B C 1
ATOM 6502 O O . PRO B 1 91 ? 21.625 -10.008 -1.657 1 66.12 91 PRO B O 1
ATOM 6505 N N . LEU B 1 92 ? 20.672 -8.047 -1.609 1 63.66 92 LEU B N 1
ATOM 6506 C CA . LEU B 1 92 ? 20.578 -8.008 -3.064 1 63.66 92 LEU B CA 1
ATOM 6507 C C . LEU B 1 92 ? 21.109 -6.691 -3.613 1 63.66 92 LEU B C 1
ATOM 6509 O O . LEU B 1 92 ? 20.984 -5.645 -2.971 1 63.66 92 LEU B O 1
ATOM 6513 N N . LYS B 1 93 ? 21.781 -6.766 -4.723 1 61.28 93 LYS B N 1
ATOM 6514 C CA . LYS B 1 93 ? 22.234 -5.559 -5.41 1 61.28 93 LYS B CA 1
ATOM 6515 C C . LYS B 1 93 ? 21.047 -4.766 -5.953 1 61.28 93 LYS B C 1
ATOM 6517 O O . LYS B 1 93 ? 20.078 -5.344 -6.43 1 61.28 93 LYS B O 1
ATOM 6522 N N . VAL B 1 94 ? 21.125 -3.518 -5.688 1 59.09 94 VAL B N 1
ATOM 6523 C CA . VAL B 1 94 ? 20.094 -2.645 -6.242 1 59.09 94 VAL B CA 1
ATOM 6524 C C . VAL B 1 94 ? 20.203 -2.639 -7.766 1 59.09 94 VAL B C 1
ATOM 6526 O O . VAL B 1 94 ? 21.266 -2.422 -8.328 1 59.09 94 VAL B O 1
ATOM 6529 N N . PRO B 1 95 ? 19.047 -3.107 -8.281 1 55.84 95 PRO B N 1
ATOM 6530 C CA . PRO B 1 95 ? 19.109 -3.111 -9.742 1 55.84 95 PRO B CA 1
ATOM 6531 C C . PRO B 1 95 ? 19.312 -1.716 -10.328 1 55.84 95 PRO B C 1
ATOM 6533 O O . PRO B 1 95 ? 18.891 -0.723 -9.734 1 55.84 95 PRO B O 1
ATOM 6536 N N . ASP B 1 96 ? 20.172 -1.7 -11.305 1 54.78 96 ASP B N 1
ATOM 6537 C CA . ASP B 1 96 ? 20.344 -0.445 -12.031 1 54.78 96 ASP B CA 1
ATOM 6538 C C . ASP B 1 96 ? 19 0.089 -12.523 1 54.78 96 ASP B C 1
ATOM 6540 O O . ASP B 1 96 ? 18.062 -0.682 -12.75 1 54.78 96 ASP B O 1
ATOM 6544 N N . ALA B 1 97 ? 18.812 1.3 -12.375 1 50.56 97 ALA B N 1
ATOM 6545 C CA . ALA B 1 97 ? 17.578 1.978 -12.797 1 50.56 97 ALA B CA 1
ATOM 6546 C C . ALA B 1 97 ? 17.094 1.437 -14.141 1 50.56 97 ALA B C 1
ATOM 6548 O O . ALA B 1 97 ? 15.891 1.426 -14.406 1 50.56 97 ALA B O 1
ATOM 6549 N N . LYS B 1 98 ? 18.062 0.956 -14.93 1 46.66 98 LYS B N 1
ATOM 6550 C CA . LYS B 1 98 ? 17.734 0.52 -16.281 1 46.66 98 LYS B CA 1
ATOM 6551 C C . LYS B 1 98 ? 17.359 -0.958 -16.312 1 46.66 98 LYS B C 1
ATOM 6553 O O . LYS B 1 98 ? 16.984 -1.486 -17.359 1 46.66 98 LYS B O 1
ATOM 6558 N N . SER B 1 99 ? 17.422 -1.48 -15.109 1 52.53 99 SER B N 1
ATOM 6559 C CA . SER B 1 99 ? 17.156 -2.914 -15.102 1 52.53 99 SER B CA 1
ATOM 6560 C C . SER B 1 99 ? 15.656 -3.195 -15.227 1 52.53 99 SER B C 1
ATOM 6562 O O . SER B 1 99 ? 14.836 -2.443 -14.703 1 52.53 99 SER B O 1
ATOM 6564 N N . PRO B 1 100 ? 15.398 -4.215 -16.047 1 48.5 100 PRO B N 1
ATOM 6565 C CA . PRO B 1 100 ? 13.984 -4.543 -16.25 1 48.5 100 PRO B CA 1
ATOM 6566 C C . PRO B 1 100 ? 13.266 -4.863 -14.945 1 48.5 100 PRO B C 1
ATOM 6568 O O . PRO B 1 100 ? 13.883 -5.363 -14 1 48.5 100 PRO B O 1
ATOM 6571 N N . PRO B 1 101 ? 12.031 -4.555 -14.922 1 50.47 101 PRO B N 1
ATOM 6572 C CA . PRO B 1 101 ? 11.18 -4.688 -13.734 1 50.47 101 PRO B CA 1
ATOM 6573 C C . PRO B 1 101 ? 11.156 -6.109 -13.18 1 50.47 101 PRO B C 1
ATOM 6575 O O . PRO B 1 101 ? 10.945 -6.305 -11.984 1 50.47 101 PRO B O 1
ATOM 6578 N N . TYR B 1 102 ? 11.383 -7.059 -14.086 1 46.81 102 TYR B N 1
ATOM 6579 C CA . TYR B 1 102 ? 11.18 -8.438 -13.664 1 46.81 102 TYR B CA 1
ATOM 6580 C C . TYR B 1 102 ? 12.203 -8.844 -12.609 1 46.81 102 TYR B C 1
ATOM 6582 O O . TYR B 1 102 ? 12.023 -9.844 -11.914 1 46.81 102 TYR B O 1
ATOM 6590 N N . LEU B 1 103 ? 13.219 -8.125 -12.562 1 49.75 103 LEU B N 1
ATOM 6591 C CA . LEU B 1 103 ? 14.227 -8.453 -11.555 1 49.75 103 LEU B CA 1
ATOM 6592 C C . LEU B 1 103 ? 13.898 -7.793 -10.219 1 49.75 103 LEU B C 1
ATOM 6594 O O . LEU B 1 103 ? 14.617 -7.973 -9.234 1 49.75 103 LEU B O 1
ATOM 6598 N N . LYS B 1 104 ? 12.719 -7.215 -10.312 1 49.06 104 LYS B N 1
ATOM 6599 C CA . LYS B 1 104 ? 12.461 -6.316 -9.188 1 49.06 104 LYS B CA 1
ATOM 6600 C C . LYS B 1 104 ? 11.75 -7.047 -8.055 1 49.06 104 LYS B C 1
ATOM 6602 O O . LYS B 1 104 ? 11.602 -6.504 -6.957 1 49.06 104 LYS B O 1
ATOM 6607 N N . ASP B 1 105 ? 11.18 -8.391 -8.414 1 53.31 105 ASP B N 1
ATOM 6608 C CA . ASP B 1 105 ? 10.344 -9.008 -7.383 1 53.31 105 ASP B CA 1
ATOM 6609 C C . ASP B 1 105 ? 11.203 -9.586 -6.258 1 53.31 105 ASP B C 1
ATOM 6611 O O . ASP B 1 105 ? 12.031 -10.461 -6.492 1 53.31 105 ASP B O 1
ATOM 6615 N N . TRP B 1 106 ? 11.094 -9.031 -4.961 1 62.84 106 TRP B N 1
ATOM 6616 C CA . TRP B 1 106 ? 12.188 -9.086 -3.994 1 62.84 106 TRP B CA 1
ATOM 6617 C C . TRP B 1 106 ? 11.773 -9.859 -2.748 1 62.84 106 TRP B C 1
ATOM 6619 O O . TRP B 1 106 ? 12.359 -9.68 -1.676 1 62.84 106 TRP B O 1
ATOM 6629 N N . GLY B 1 107 ? 10.883 -10.938 -2.98 1 77.38 107 GLY B N 1
ATOM 6630 C CA . GLY B 1 107 ? 10.68 -11.609 -1.707 1 77.38 107 GLY B CA 1
ATOM 6631 C C . GLY B 1 107 ? 11.578 -12.812 -1.516 1 77.38 107 GLY B C 1
ATOM 6632 O O . GLY B 1 107 ? 12.188 -13.297 -2.471 1 77.38 107 GLY B O 1
ATOM 6633 N N . PRO B 1 108 ? 11.797 -13.219 -0.401 1 86.94 108 PRO B N 1
ATOM 6634 C CA . PRO B 1 108 ? 12.734 -14.297 -0.079 1 86.94 108 PRO B CA 1
ATOM 6635 C C . PRO B 1 108 ? 12.43 -15.594 -0.817 1 86.94 108 PRO B C 1
ATOM 6637 O O . PRO B 1 108 ? 13.312 -16.438 -0.996 1 86.94 108 PRO B O 1
ATOM 6640 N N . PHE B 1 109 ? 11.203 -15.797 -1.292 1 88.62 109 PHE B N 1
ATOM 6641 C CA . PHE B 1 109 ? 10.836 -17.078 -1.876 1 88.62 109 PHE B CA 1
ATOM 6642 C C . PHE B 1 109 ? 10.969 -17.047 -3.395 1 88.62 109 PHE B C 1
ATOM 6644 O O . PHE B 1 109 ? 10.727 -18.047 -4.07 1 88.62 109 PHE B O 1
ATOM 6651 N N . ARG B 1 110 ? 11.352 -16.016 -3.848 1 81 110 ARG B N 1
ATOM 6652 C CA . ARG B 1 110 ? 11.586 -15.938 -5.285 1 81 110 ARG B CA 1
ATOM 6653 C C . ARG B 1 110 ? 12.75 -16.828 -5.703 1 81 110 ARG B C 1
ATOM 6655 O O . ARG B 1 110 ? 13.75 -16.922 -4.988 1 81 110 ARG B O 1
ATOM 6662 N N . TRP B 1 111 ? 12.648 -17.375 -6.832 1 78.56 111 TRP B N 1
ATOM 6663 C CA . TRP B 1 111 ? 13.586 -18.406 -7.254 1 78.56 111 TRP B CA 1
ATOM 6664 C C . TRP B 1 111 ? 15.008 -17.859 -7.324 1 78.56 111 TRP B C 1
ATOM 6666 O O . TRP B 1 111 ? 15.961 -18.547 -6.969 1 78.56 111 TRP B O 1
ATOM 6676 N N . ILE B 1 112 ? 15.164 -16.641 -7.742 1 74.5 112 ILE B N 1
ATOM 6677 C CA . ILE B 1 112 ? 16.5 -16.062 -7.914 1 74.5 112 ILE B CA 1
ATOM 6678 C C . ILE B 1 112 ? 17.188 -15.953 -6.559 1 74.5 112 ILE B C 1
ATOM 6680 O O . ILE B 1 112 ? 18.391 -16.172 -6.453 1 74.5 112 ILE B O 1
ATOM 6684 N N . LEU B 1 113 ? 16.422 -15.648 -5.652 1 77.88 113 LEU B N 1
ATOM 6685 C CA . LEU B 1 113 ? 17 -15.523 -4.32 1 77.88 113 LEU B CA 1
ATOM 6686 C C . LEU B 1 113 ? 17.312 -16.891 -3.727 1 77.88 113 LEU B C 1
ATOM 6688 O O . LEU B 1 113 ? 18.328 -17.078 -3.072 1 77.88 113 LEU B O 1
ATOM 6692 N N . MET B 1 114 ? 16.484 -17.75 -3.994 1 81.44 114 MET B N 1
ATOM 6693 C CA . MET B 1 114 ? 16.688 -19.109 -3.484 1 81.44 114 MET B CA 1
ATOM 6694 C C . MET B 1 114 ? 17.938 -19.734 -4.109 1 81.44 114 MET B C 1
ATOM 6696 O O . MET B 1 114 ? 18.703 -20.422 -3.428 1 81.44 114 MET B O 1
ATOM 6700 N N . VAL B 1 115 ? 18.094 -19.484 -5.34 1 80.88 115 VAL B N 1
ATOM 6701 C CA . VAL B 1 115 ? 19.266 -19.984 -6.043 1 80.88 115 VAL B CA 1
ATOM 6702 C C . VAL B 1 115 ? 20.531 -19.344 -5.469 1 80.88 115 VAL B C 1
ATOM 6704 O O . VAL B 1 115 ? 21.562 -20 -5.316 1 80.88 115 VAL B O 1
ATOM 6707 N N . SER B 1 116 ? 20.391 -18.141 -5.09 1 76.81 116 SER B N 1
ATOM 6708 C CA . SER B 1 116 ? 21.562 -17.406 -4.598 1 76.81 116 SER B CA 1
ATOM 6709 C C . SER B 1 116 ? 21.984 -17.906 -3.221 1 76.81 116 SER B C 1
ATOM 6711 O O . SER B 1 116 ? 23.125 -17.688 -2.803 1 76.81 116 SER B O 1
ATOM 6713 N N . LEU B 1 117 ? 21.141 -18.578 -2.549 1 80.38 117 LEU B N 1
ATOM 6714 C CA . LEU B 1 117 ? 21.438 -19.062 -1.203 1 80.38 117 LEU B CA 1
ATOM 6715 C C . LEU B 1 117 ? 22.312 -20.297 -1.251 1 80.38 117 LEU B C 1
ATOM 6717 O O . LEU B 1 117 ? 22.938 -20.656 -0.255 1 80.38 117 LEU B O 1
ATOM 6721 N N . ASP B 1 118 ? 22.25 -20.922 -2.389 1 80.56 118 ASP B N 1
ATOM 6722 C CA . ASP B 1 118 ? 23.016 -22.141 -2.574 1 80.56 118 ASP B CA 1
ATOM 6723 C C . ASP B 1 118 ? 24.203 -21.906 -3.52 1 80.56 118 ASP B C 1
ATOM 6725 O O . ASP B 1 118 ? 24.016 -21.766 -4.727 1 80.56 118 ASP B O 1
ATOM 6729 N N . PRO B 1 119 ? 25.297 -22.016 -2.951 1 74.69 119 PRO B N 1
ATOM 6730 C CA . PRO B 1 119 ? 26.469 -21.719 -3.768 1 74.69 119 PRO B CA 1
ATOM 6731 C C . PRO B 1 119 ? 26.609 -22.641 -4.98 1 74.69 119 PRO B C 1
ATOM 6733 O O . PRO B 1 119 ? 27.031 -22.188 -6.051 1 74.69 119 PRO B O 1
ATOM 6736 N N . VAL B 1 120 ? 26.297 -23.891 -4.82 1 73.5 120 VAL B N 1
ATOM 6737 C CA . VAL B 1 120 ? 26.453 -24.844 -5.918 1 73.5 120 VAL B CA 1
ATOM 6738 C C . VAL B 1 120 ? 25.438 -24.531 -7.016 1 73.5 120 VAL B C 1
ATOM 6740 O O . VAL B 1 120 ? 25.781 -24.484 -8.203 1 73.5 120 VAL B O 1
ATOM 6743 N N . LEU B 1 121 ? 24.281 -24.344 -6.578 1 80.25 121 LEU B N 1
ATOM 6744 C CA . LEU B 1 121 ? 23.219 -24 -7.527 1 80.25 121 LEU B CA 1
ATOM 6745 C C . LEU B 1 121 ? 23.5 -22.672 -8.195 1 80.25 121 LEU B C 1
ATOM 6747 O O . LEU B 1 121 ? 23.25 -22.5 -9.391 1 80.25 121 LEU B O 1
ATOM 6751 N N . HIS B 1 122 ? 23.953 -21.797 -7.418 1 77.06 122 HIS B N 1
ATOM 6752 C CA . HIS B 1 122 ? 24.266 -20.469 -7.934 1 77.06 122 HIS B CA 1
ATOM 6753 C C . HIS B 1 122 ? 25.297 -20.531 -9.047 1 77.06 122 HIS B C 1
ATOM 6755 O O . HIS B 1 122 ? 25.141 -19.906 -10.094 1 77.06 122 HIS B O 1
ATOM 6761 N N . SER B 1 123 ? 26.312 -21.25 -8.844 1 72.75 123 SER B N 1
ATOM 6762 C CA . SER B 1 123 ? 27.375 -21.406 -9.828 1 72.75 123 SER B CA 1
ATOM 6763 C C . SER B 1 123 ? 26.875 -22.078 -11.102 1 72.75 123 SER B C 1
ATOM 6765 O O . SER B 1 123 ? 27.25 -21.688 -12.211 1 72.75 123 SER B O 1
ATOM 6767 N N . MET B 1 124 ? 26.094 -23 -10.898 1 75.06 124 MET B N 1
ATOM 6768 C CA . MET B 1 124 ? 25.531 -23.719 -12.047 1 75.06 124 MET B CA 1
ATOM 6769 C C . MET B 1 124 ? 24.641 -22.797 -12.875 1 75.06 124 MET B C 1
ATOM 6771 O O . MET B 1 124 ? 24.781 -22.75 -14.102 1 75.06 124 MET B O 1
ATOM 6775 N N . VAL B 1 125 ? 23.766 -22.156 -12.195 1 75.06 125 VAL B N 1
ATOM 6776 C CA . VAL B 1 125 ? 22.828 -21.281 -12.891 1 75.06 125 VAL B CA 1
ATOM 6777 C C . VAL B 1 125 ? 23.562 -20.125 -13.555 1 75.06 125 VAL B C 1
ATOM 6779 O O . VAL B 1 125 ? 23.234 -19.719 -14.672 1 75.06 125 VAL B O 1
ATOM 6782 N N . ARG B 1 126 ? 24.562 -19.688 -12.891 1 71 126 ARG B N 1
ATOM 6783 C CA . ARG B 1 126 ? 25.391 -18.641 -13.469 1 71 126 ARG B CA 1
ATOM 6784 C C . ARG B 1 126 ? 26.062 -19.125 -14.758 1 71 126 ARG B C 1
ATOM 6786 O O . ARG B 1 126 ? 26.141 -18.391 -15.734 1 71 126 ARG B O 1
ATOM 6793 N N . ALA B 1 127 ? 26.641 -20.281 -14.703 1 67.38 127 ALA B N 1
ATOM 6794 C CA . ALA B 1 127 ? 27.297 -20.875 -15.867 1 67.38 127 ALA B CA 1
ATOM 6795 C C . ALA B 1 127 ? 26.312 -21.047 -17.031 1 67.38 127 ALA B C 1
ATOM 6797 O O . ALA B 1 127 ? 26.688 -20.891 -18.188 1 67.38 127 ALA B O 1
ATOM 6798 N N . MET B 1 128 ? 25.172 -21.375 -16.656 1 69.06 128 MET B N 1
ATOM 6799 C CA . MET B 1 128 ? 24.125 -21.547 -17.672 1 69.06 128 MET B CA 1
ATOM 6800 C C . MET B 1 128 ? 23.875 -20.234 -18.391 1 69.06 128 MET B C 1
ATOM 6802 O O . MET B 1 128 ? 23.609 -20.219 -19.594 1 69.06 128 MET B O 1
ATOM 6806 N N . PHE B 1 129 ? 24.062 -19.188 -17.672 1 60.47 129 PHE B N 1
ATOM 6807 C CA . PHE B 1 129 ? 23.781 -17.875 -18.266 1 60.47 129 PHE B CA 1
ATOM 6808 C C . PHE B 1 129 ? 25.031 -17.266 -18.859 1 60.47 129 PHE B C 1
ATOM 6810 O O . PHE B 1 129 ? 24.938 -16.391 -19.734 1 60.47 129 PHE B O 1
ATOM 6817 N N . LYS B 1 130 ? 26.5 -17.531 -18.516 1 53.72 130 LYS B N 1
ATOM 6818 C CA . LYS B 1 130 ? 27.734 -17.016 -19.078 1 53.72 130 LYS B CA 1
ATOM 6819 C C . LYS B 1 130 ? 27.984 -17.594 -20.484 1 53.72 130 LYS B C 1
ATOM 6821 O O . LYS B 1 130 ? 28.469 -16.891 -21.359 1 53.72 130 LYS B O 1
ATOM 6826 N N . ASP B 1 131 ? 28.484 -19 -20.797 1 43.34 131 ASP B N 1
ATOM 6827 C CA . ASP B 1 131 ? 28.875 -19.641 -22.047 1 43.34 131 ASP B CA 1
ATOM 6828 C C . ASP B 1 131 ? 27.953 -19.234 -23.203 1 43.34 131 ASP B C 1
ATOM 6830 O O . ASP B 1 131 ? 28.078 -19.75 -24.312 1 43.34 131 ASP B O 1
ATOM 6834 N N . LYS B 1 132 ? 27.234 -18.703 -23.281 1 37.62 132 LYS B N 1
ATOM 6835 C CA . LYS B 1 132 ? 26.578 -18.297 -24.516 1 37.62 132 LYS B CA 1
ATOM 6836 C C . LYS B 1 132 ? 27.328 -17.156 -25.203 1 37.62 132 LYS B C 1
ATOM 6838 O O . LYS B 1 132 ? 27.672 -16.172 -24.547 1 37.62 132 LYS B O 1
ATOM 6843 N N . PRO B 1 133 ? 28.281 -17.469 -26.531 1 29.25 133 PRO B N 1
ATOM 6844 C CA . PRO B 1 133 ? 29.016 -16.469 -27.312 1 29.25 133 PRO B CA 1
ATOM 6845 C C . PRO B 1 133 ? 28.484 -15.047 -27.094 1 29.25 133 PRO B C 1
ATOM 6847 O O . PRO B 1 133 ? 27.359 -14.867 -26.609 1 29.25 133 PRO B O 1
ATOM 6850 N N . THR B 1 134 ? 29.578 -14.148 -27.781 1 26.27 134 THR B N 1
ATOM 6851 C CA . THR B 1 134 ? 29.281 -12.742 -28.031 1 26.27 134 THR B CA 1
ATOM 6852 C C . THR B 1 134 ? 27.859 -12.57 -28.547 1 26.27 134 THR B C 1
ATOM 6854 O O . THR B 1 134 ? 27.531 -12.969 -29.656 1 26.27 134 THR B O 1
ATOM 6857 N N . MET B 1 135 ? 27.094 -12.977 -28.125 1 28.75 135 MET B N 1
ATOM 6858 C CA . MET B 1 135 ? 25.875 -12.453 -28.75 1 28.75 135 MET B CA 1
ATOM 6859 C C . MET B 1 135 ? 26.156 -11.125 -29.438 1 28.75 135 MET B C 1
ATOM 6861 O O . MET B 1 135 ? 26.641 -10.18 -28.812 1 28.75 135 MET B O 1
ATOM 6865 N N . LEU B 1 136 ? 26.953 -11.375 -30.734 1 24.52 136 LEU B N 1
ATOM 6866 C CA . LEU B 1 136 ? 27.094 -10.117 -31.469 1 24.52 136 LEU B CA 1
ATOM 6867 C C . LEU B 1 136 ? 26.188 -9.047 -30.906 1 24.52 136 LEU B C 1
ATOM 6869 O O . LEU B 1 136 ? 25.078 -9.344 -30.453 1 24.52 136 LEU B O 1
ATOM 6873 N N . PRO B 1 137 ? 27 -8.148 -30.672 1 24.34 137 PRO B N 1
ATOM 6874 C CA . PRO B 1 137 ? 26.031 -7.074 -30.438 1 24.34 137 PRO B CA 1
ATOM 6875 C C . PRO B 1 137 ? 24.828 -7.141 -31.391 1 24.34 137 PRO B C 1
ATOM 6877 O O . PRO B 1 137 ? 25.016 -7.129 -32.625 1 24.34 137 PRO B O 1
ATOM 6880 N N . ILE B 1 138 ? 24.297 -8.344 -31.625 1 25.11 138 ILE B N 1
ATOM 6881 C CA . ILE B 1 138 ? 23.281 -8.023 -32.625 1 25.11 138 ILE B CA 1
ATOM 6882 C C . ILE B 1 138 ? 23.219 -6.512 -32.812 1 25.11 138 ILE B C 1
ATOM 6884 O O . ILE B 1 138 ? 23.125 -5.754 -31.859 1 25.11 138 ILE B O 1
ATOM 6888 N N . LYS B 1 139 ? 24.047 -6.18 -33.844 1 21.16 139 LYS B N 1
ATOM 6889 C CA . LYS B 1 139 ? 23.562 -4.883 -34.312 1 21.16 139 LYS B CA 1
ATOM 6890 C C . LYS B 1 139 ? 22.094 -4.688 -33.938 1 21.16 139 LYS B C 1
ATOM 6892 O O . LYS B 1 139 ? 21.219 -5.371 -34.438 1 21.16 139 LYS B O 1
ATOM 6897 N N . THR B 1 140 ? 21.984 -5.066 -32.812 1 23.22 140 THR B N 1
ATOM 6898 C CA . THR B 1 140 ? 20.672 -4.469 -32.562 1 23.22 140 THR B CA 1
ATOM 6899 C C . THR B 1 140 ? 20.359 -3.42 -33.625 1 23.22 140 THR B C 1
ATOM 6901 O O . THR B 1 140 ? 21.047 -2.406 -33.75 1 23.22 140 THR B O 1
ATOM 6904 N N . ASN B 1 141 ? 20.703 -3.979 -34.969 1 20.91 141 ASN B N 1
ATOM 6905 C CA . ASN B 1 141 ? 20 -2.889 -35.656 1 20.91 141 ASN B CA 1
ATOM 6906 C C . ASN B 1 141 ? 19.203 -2.041 -34.656 1 20.91 141 ASN B C 1
ATOM 6908 O O . ASN B 1 141 ? 18.547 -2.576 -33.781 1 20.91 141 ASN B O 1
ATOM 6912 N N . GLN B 1 142 ? 19.938 -1.159 -34.406 1 21.81 142 GLN B N 1
ATOM 6913 C CA . GLN B 1 142 ? 19.312 0.006 -33.781 1 21.81 142 GLN B CA 1
ATOM 6914 C C . GLN B 1 142 ? 17.797 -0.015 -33.969 1 21.81 142 GLN B C 1
ATOM 6916 O O . GLN B 1 142 ? 17.25 0.785 -34.75 1 21.81 142 GLN B O 1
ATOM 6921 N N . ILE B 1 143 ? 17.562 -1.244 -34.75 1 23.75 143 ILE B N 1
ATOM 6922 C CA . ILE B 1 143 ? 16.125 -0.97 -34.719 1 23.75 143 ILE B CA 1
ATOM 6923 C C . ILE B 1 143 ? 15.734 -0.402 -33.344 1 23.75 143 ILE B C 1
ATOM 6925 O O . ILE B 1 143 ? 15.883 -1.074 -32.344 1 23.75 143 ILE B O 1
ATOM 6929 N N . GLN B 1 144 ? 16.203 0.609 -33.094 1 23.5 144 GLN B N 1
ATOM 6930 C CA . GLN B 1 144 ? 15.539 1.825 -32.625 1 23.5 144 GLN B CA 1
ATOM 6931 C C . GLN B 1 144 ? 14.07 1.563 -32.281 1 23.5 144 GLN B C 1
ATOM 6933 O O . GLN B 1 144 ? 13.18 1.983 -33.031 1 23.5 144 GLN B O 1
ATOM 6938 N N . HIS B 1 145 ? 14 0.195 -32.438 1 23.89 145 HIS B N 1
ATOM 6939 C CA . HIS B 1 145 ? 12.625 0.157 -31.938 1 23.89 145 HIS B CA 1
ATOM 6940 C C . HIS B 1 145 ? 12.453 1.068 -30.734 1 23.89 145 HIS B C 1
ATOM 6942 O O . HIS B 1 145 ? 13.18 0.939 -29.75 1 23.89 145 HIS B O 1
ATOM 6948 N N . LYS B 1 146 ? 12.391 2.145 -30.969 1 24.72 146 LYS B N 1
ATOM 6949 C CA . LYS B 1 146 ? 11.492 3.059 -30.266 1 24.72 146 LYS B CA 1
ATOM 6950 C C . LYS B 1 146 ? 10.602 2.307 -29.281 1 24.72 146 LYS B C 1
ATOM 6952 O O . LYS B 1 146 ? 9.539 1.809 -29.656 1 24.72 146 LYS B O 1
ATOM 6957 N N . VAL B 1 147 ? 11.234 1.057 -28.875 1 26.73 147 VAL B N 1
ATOM 6958 C CA . VAL B 1 147 ? 10.445 0.678 -27.719 1 26.73 147 VAL B CA 1
ATOM 6959 C C . VAL B 1 147 ? 9.547 1.844 -27.297 1 26.73 147 VAL B C 1
ATOM 6961 O O . VAL B 1 147 ? 10.047 2.883 -26.844 1 26.73 147 VAL B O 1
ATOM 6964 N N . ASN B 1 148 ? 9.031 2.178 -28.141 1 26.62 148 ASN B N 1
ATOM 6965 C CA . ASN B 1 148 ? 7.812 2.941 -27.922 1 26.62 148 ASN B CA 1
ATOM 6966 C C . ASN B 1 148 ? 7.242 2.676 -26.531 1 26.62 148 ASN B C 1
ATOM 6968 O O . ASN B 1 148 ? 6.504 1.709 -26.328 1 26.62 148 ASN B O 1
ATOM 6972 N N . HIS B 1 149 ? 8.164 2.273 -25.766 1 27.55 149 HIS B N 1
ATOM 6973 C CA . HIS B 1 149 ? 8.031 2.49 -24.328 1 27.55 149 HIS B CA 1
ATOM 6974 C C . HIS B 1 149 ? 6.758 3.254 -24 1 27.55 149 HIS B C 1
ATOM 6976 O O . HIS B 1 149 ? 6.629 3.824 -22.922 1 27.55 149 HIS B O 1
ATOM 6982 N N . SER B 1 150 ? 6.348 3.596 -25 1 28.94 150 SER B N 1
ATOM 6983 C CA . SER B 1 150 ? 4.934 3.939 -24.953 1 28.94 150 SER B CA 1
ATOM 6984 C C . SER B 1 150 ? 4.109 2.805 -24.344 1 28.94 150 SER B C 1
ATOM 6986 O O . SER B 1 150 ? 3.195 2.285 -24.984 1 28.94 150 SER B O 1
ATOM 6988 N N . SER B 1 151 ? 4.922 1.716 -24.156 1 29.55 151 SER B N 1
ATOM 6989 C CA . SER B 1 151 ? 4.039 0.762 -23.5 1 29.55 151 SER B CA 1
ATOM 6990 C C . SER B 1 151 ? 2.949 1.476 -22.703 1 29.55 151 SER B C 1
ATOM 6992 O O . SER B 1 151 ? 3.225 2.443 -21.984 1 29.55 151 SER B O 1
ATOM 6994 N N . GLN B 1 152 ? 1.963 1.242 -23.312 1 29.02 152 GLN B N 1
ATOM 6995 C CA . GLN B 1 152 ? 0.669 1.749 -22.875 1 29.02 152 GLN B CA 1
ATOM 6996 C C . GLN B 1 152 ? 0.463 1.501 -21.391 1 29.02 152 GLN B C 1
ATOM 6998 O O . GLN B 1 152 ? 0.07 0.405 -20.984 1 29.02 152 GLN B O 1
ATOM 7003 N N . GLY B 1 153 ? 1.572 1.492 -20.859 1 30.47 153 GLY B N 1
ATOM 7004 C CA . GLY B 1 153 ? 1.358 1.237 -19.438 1 30.47 153 GLY B CA 1
ATOM 7005 C C . GLY B 1 153 ? 0.155 1.97 -18.875 1 30.47 153 GLY B C 1
ATOM 7006 O O . GLY B 1 153 ? -0.405 2.852 -19.531 1 30.47 153 GLY B O 1
ATOM 7007 N N . LEU B 1 154 ? -0.276 1.19 -17.969 1 29.39 154 LEU B N 1
ATOM 7008 C CA . LEU B 1 154 ? -1.493 1.769 -17.406 1 29.39 154 LEU B CA 1
ATOM 7009 C C . LEU B 1 154 ? -1.407 3.291 -17.375 1 29.39 154 LEU B C 1
ATOM 7011 O O . LEU B 1 154 ? -2.412 3.977 -17.578 1 29.39 154 LEU B O 1
ATOM 7015 N N . LEU B 1 155 ? -0.121 3.602 -16.859 1 30.27 155 LEU B N 1
ATOM 7016 C CA . LEU B 1 155 ? 0.018 5.055 -16.844 1 30.27 155 LEU B CA 1
ATOM 7017 C C . LEU B 1 155 ? 0.725 5.543 -18.109 1 30.27 155 LEU B C 1
ATOM 7019 O O . LEU B 1 155 ? 0.978 6.738 -18.25 1 30.27 155 LEU B O 1
ATOM 7023 N N . SER B 1 156 ? 1.649 4.789 -18.766 1 30.86 156 SER B N 1
ATOM 7024 C CA . SER B 1 156 ? 2.396 5.23 -19.938 1 30.86 156 SER B CA 1
ATOM 7025 C C . SER B 1 156 ? 1.509 5.27 -21.172 1 30.86 156 SER B C 1
ATOM 7027 O O . SER B 1 156 ? 1.088 4.227 -21.688 1 30.86 156 SER B O 1
ATOM 7029 N N . GLY B 1 157 ? 0.638 5.918 -21.281 1 30.27 157 GLY B N 1
ATOM 7030 C CA . GLY B 1 157 ? -0.116 6.004 -22.516 1 30.27 157 GLY B CA 1
ATOM 7031 C C . GLY B 1 157 ? 0.768 6.066 -23.75 1 30.27 157 GLY B C 1
ATOM 7032 O O . GLY B 1 157 ? 1.905 6.535 -23.672 1 30.27 157 GLY B O 1
ATOM 7033 N N . SER B 1 158 ? 1.083 4.996 -24.641 1 33.22 158 SER B N 1
ATOM 7034 C CA . SER B 1 158 ? 1.049 5.629 -25.953 1 33.22 158 SER B CA 1
ATOM 7035 C C . SER B 1 158 ? 0.399 7.008 -25.891 1 33.22 158 SER B C 1
ATOM 7037 O O . SER B 1 158 ? -0.385 7.285 -24.969 1 33.22 158 SER B O 1
ATOM 7039 N N . PRO B 1 159 ? 0.789 7.992 -26.562 1 35.41 159 PRO B N 1
ATOM 7040 C CA . PRO B 1 159 ? 0.012 9.234 -26.469 1 35.41 159 PRO B CA 1
ATOM 7041 C C . PRO B 1 159 ? -1.429 8.992 -26.016 1 35.41 159 PRO B C 1
ATOM 7043 O O . PRO B 1 159 ? -2.059 8.023 -26.453 1 35.41 159 PRO B O 1
ATOM 7046 N N . LEU B 1 160 ? -1.691 9.195 -24.688 1 41.16 160 LEU B N 1
ATOM 7047 C CA . LEU B 1 160 ? -3.068 9.078 -24.219 1 41.16 160 LEU B CA 1
ATOM 7048 C C . LEU B 1 160 ? -4.043 9.078 -25.391 1 41.16 160 LEU B C 1
ATOM 7050 O O . LEU B 1 160 ? -4.086 10.031 -26.172 1 41.16 160 LEU B O 1
ATOM 7054 N N . GLU B 1 161 ? -4.195 7.965 -25.922 1 51.06 161 GLU B N 1
ATOM 7055 C CA . GLU B 1 161 ? -5.129 7.754 -27.031 1 51.06 161 GLU B CA 1
ATOM 7056 C C . GLU B 1 161 ? -6.449 8.477 -26.781 1 51.06 161 GLU B C 1
ATOM 7058 O O . GLU B 1 161 ? -6.996 8.414 -25.688 1 51.06 161 GLU B O 1
ATOM 7063 N N . SER B 1 162 ? -6.625 9.484 -27.422 1 62.44 162 SER B N 1
ATOM 7064 C CA . SER B 1 162 ? -7.918 10.156 -27.375 1 62.44 162 SER B CA 1
ATOM 7065 C C . SER B 1 162 ? -9.055 9.156 -27.172 1 62.44 162 SER B C 1
ATOM 7067 O O . SER B 1 162 ? -8.922 7.98 -27.5 1 62.44 162 SER B O 1
ATOM 7069 N N . SER B 1 163 ? -9.883 9.547 -26.312 1 71.31 163 SER B N 1
ATOM 7070 C CA . SER B 1 163 ? -11.086 8.734 -26.109 1 71.31 163 SER B CA 1
ATOM 7071 C C . SER B 1 163 ? -11.602 8.188 -27.438 1 71.31 163 SER B C 1
ATOM 7073 O O . SER B 1 163 ? -12.086 7.059 -27.516 1 71.31 163 SER B O 1
ATOM 7075 N N . ALA B 1 164 ? -11.305 8.992 -28.406 1 74.69 164 ALA B N 1
ATOM 7076 C CA . ALA B 1 164 ? -11.766 8.578 -29.734 1 74.69 164 ALA B CA 1
ATOM 7077 C C . ALA B 1 164 ? -10.93 7.414 -30.266 1 74.69 164 ALA B C 1
ATOM 7079 O O . ALA B 1 164 ? -11.469 6.457 -30.828 1 74.69 164 ALA B O 1
ATOM 7080 N N . HIS B 1 165 ? -9.688 7.516 -30.031 1 77.88 165 HIS B N 1
ATOM 7081 C CA . HIS B 1 165 ? -8.805 6.445 -30.484 1 77.88 165 HIS B CA 1
ATOM 7082 C C . HIS B 1 165 ? -9.047 5.16 -29.703 1 77.88 165 HIS B C 1
ATOM 7084 O O . HIS B 1 165 ? -9.016 4.066 -30.266 1 77.88 165 HIS B O 1
ATOM 7090 N N . LEU B 1 166 ? -9.273 5.355 -28.469 1 82.31 166 LEU B N 1
ATOM 7091 C CA . LEU B 1 166 ? -9.562 4.191 -27.641 1 82.31 166 LEU B CA 1
ATOM 7092 C C . LEU B 1 166 ? -10.867 3.529 -28.062 1 82.31 166 LEU B C 1
ATOM 7094 O O . LEU B 1 166 ? -10.961 2.301 -28.109 1 82.31 166 LEU B O 1
ATOM 7098 N N . ARG B 1 167 ? -11.812 4.289 -28.422 1 84.25 167 ARG B N 1
ATOM 7099 C CA . ARG B 1 167 ? -13.086 3.768 -28.906 1 84.25 167 ARG B CA 1
ATOM 7100 C C . ARG B 1 167 ? -12.898 2.99 -30.203 1 84.25 167 ARG B C 1
ATOM 7102 O O . ARG B 1 167 ? -13.523 1.947 -30.406 1 84.25 167 ARG B O 1
ATOM 7109 N N . GLN B 1 168 ? -12.094 3.572 -30.984 1 85.88 168 GLN B N 1
ATOM 7110 C CA . GLN B 1 168 ? -11.82 2.891 -32.25 1 85.88 168 GLN B CA 1
ATOM 7111 C C . GLN B 1 168 ? -11.117 1.555 -32 1 85.88 168 GLN B C 1
ATOM 7113 O O . GLN B 1 168 ? -11.438 0.557 -32.656 1 85.88 168 GLN B O 1
ATOM 7118 N N . GLN B 1 169 ? -10.219 1.556 -31.141 1 86.94 169 GLN B N 1
ATOM 7119 C CA . GLN B 1 169 ? -9.531 0.312 -30.797 1 86.94 169 GLN B CA 1
ATOM 7120 C C . GLN B 1 169 ? -10.508 -0.726 -30.266 1 86.94 169 GLN B C 1
ATOM 7122 O O . GLN B 1 169 ? -10.43 -1.905 -30.609 1 86.94 169 GLN B O 1
ATOM 7127 N N . MET B 1 170 ? -11.344 -0.276 -29.406 1 88.38 170 MET B N 1
ATOM 7128 C CA . MET B 1 170 ? -12.352 -1.161 -28.828 1 88.38 170 MET B CA 1
ATOM 7129 C C . MET B 1 170 ? -13.25 -1.746 -29.906 1 88.38 170 MET B C 1
ATOM 7131 O O . MET B 1 170 ? -13.531 -2.945 -29.906 1 88.38 170 MET B O 1
ATOM 7135 N N . GLN B 1 171 ? -13.594 -0.87 -30.812 1 88.94 171 GLN B N 1
ATOM 7136 C CA . GLN B 1 171 ? -14.453 -1.294 -31.906 1 88.94 171 GLN B CA 1
ATOM 7137 C C . GLN B 1 171 ? -13.758 -2.32 -32.781 1 88.94 171 GLN B C 1
ATOM 7139 O O . GLN B 1 171 ? -14.375 -3.291 -33.25 1 88.94 171 GLN B O 1
ATOM 7144 N N . ASP B 1 172 ? -12.508 -2.15 -32.938 1 90.12 172 ASP B N 1
ATOM 7145 C CA . ASP B 1 172 ? -11.742 -2.979 -33.875 1 90.12 172 ASP B CA 1
ATOM 7146 C C . ASP B 1 172 ? -11.508 -4.375 -33.312 1 90.12 172 ASP B C 1
ATOM 7148 O O . ASP B 1 172 ? -11.383 -5.348 -34.062 1 90.12 172 ASP B O 1
ATOM 7152 N N . ILE B 1 173 ? -11.484 -4.465 -32 1 92.62 173 ILE B N 1
ATOM 7153 C CA . ILE B 1 173 ? -11.031 -5.738 -31.453 1 92.62 173 ILE B CA 1
ATOM 7154 C C . ILE B 1 173 ? -12.234 -6.59 -31.062 1 92.62 173 ILE B C 1
ATOM 7156 O O . ILE B 1 173 ? -12.109 -7.809 -30.891 1 92.62 173 ILE B O 1
ATOM 7160 N N . LEU B 1 174 ? -13.398 -6.023 -30.906 1 95.06 174 LEU B N 1
ATOM 7161 C CA . LEU B 1 174 ? -14.555 -6.762 -30.406 1 95.06 174 LEU B CA 1
ATOM 7162 C C . LEU B 1 174 ? -15.031 -7.785 -31.438 1 95.06 174 LEU B C 1
ATOM 7164 O O . LEU B 1 174 ? -15.023 -7.512 -32.625 1 95.06 174 LEU B O 1
ATOM 7168 N N . PRO B 1 175 ? -15.336 -8.945 -30.984 1 95.06 175 PRO B N 1
ATOM 7169 C CA . PRO B 1 175 ? -15.93 -9.93 -31.891 1 95.06 175 PRO B CA 1
ATOM 7170 C C . PRO B 1 175 ? -17.391 -9.617 -32.219 1 95.06 175 PRO B C 1
ATOM 7172 O O . PRO B 1 175 ? -17.922 -8.586 -31.781 1 95.06 175 PRO B O 1
ATOM 7175 N N . ASN B 1 176 ? -18.031 -10.523 -33.031 1 93.5 176 ASN B N 1
ATOM 7176 C CA . ASN B 1 176 ? -19.453 -10.328 -33.312 1 93.5 176 ASN B CA 1
ATOM 7177 C C . ASN B 1 176 ? -20.312 -10.5 -32.062 1 93.5 176 ASN B C 1
ATOM 7179 O O . ASN B 1 176 ? -19.844 -10.992 -31.047 1 93.5 176 ASN B O 1
ATOM 7183 N N . THR B 1 177 ? -21.594 -10.133 -32.062 1 94.25 177 THR B N 1
ATOM 7184 C CA . THR B 1 177 ? -22.469 -10.055 -30.906 1 94.25 177 THR B CA 1
ATOM 7185 C C . THR B 1 177 ? -22.734 -11.438 -30.328 1 94.25 177 THR B C 1
ATOM 7187 O O . THR B 1 177 ? -22.812 -11.602 -29.109 1 94.25 177 THR B O 1
ATOM 7190 N N . LYS B 1 178 ? -22.844 -12.406 -31.172 1 94.31 178 LYS B N 1
ATOM 7191 C CA . LYS B 1 178 ? -23.109 -13.766 -30.703 1 94.31 178 LYS B CA 1
ATOM 7192 C C . LYS B 1 178 ? -21.953 -14.289 -29.859 1 94.31 178 LYS B C 1
ATOM 7194 O O . LYS B 1 178 ? -22.156 -14.805 -28.766 1 94.31 178 LYS B O 1
ATOM 7199 N N . VAL B 1 179 ? -20.75 -14.18 -30.406 1 95.94 179 VAL B N 1
ATOM 7200 C CA . VAL B 1 179 ? -19.547 -14.617 -29.703 1 95.94 179 VAL B CA 1
ATOM 7201 C C . VAL B 1 179 ? -19.422 -13.852 -28.391 1 95.94 179 VAL B C 1
ATOM 7203 O O . VAL B 1 179 ? -19.109 -14.445 -27.344 1 95.94 179 VAL B O 1
ATOM 7206 N N . LEU B 1 180 ? -19.688 -12.57 -28.438 1 96.81 180 LEU B N 1
ATOM 7207 C CA . LEU B 1 180 ? -19.562 -11.711 -27.266 1 96.81 180 LEU B CA 1
ATOM 7208 C C . LEU B 1 180 ? -20.453 -12.203 -26.125 1 96.81 180 LEU B C 1
ATOM 7210 O O . LEU B 1 180 ? -19.984 -12.445 -25.016 1 96.81 180 LEU B O 1
ATOM 7214 N N . TRP B 1 181 ? -21.641 -12.422 -26.391 1 96.44 181 TRP B N 1
ATOM 7215 C CA . TRP B 1 181 ? -22.578 -12.766 -25.344 1 96.44 181 TRP B CA 1
ATOM 7216 C C . TRP B 1 181 ? -22.406 -14.211 -24.891 1 96.44 181 TRP B C 1
ATOM 7218 O O . TRP B 1 181 ? -22.609 -14.531 -23.719 1 96.44 181 TRP B O 1
ATOM 7228 N N . LEU B 1 182 ? -21.984 -15.109 -25.812 1 95.19 182 LEU B N 1
ATOM 7229 C CA . LEU B 1 182 ? -21.688 -16.484 -25.406 1 95.19 182 LEU B CA 1
ATOM 7230 C C . LEU B 1 182 ? -20.5 -16.516 -24.438 1 95.19 182 LEU B C 1
ATOM 7232 O O . LEU B 1 182 ? -20.484 -17.312 -23.516 1 95.19 182 LEU B O 1
ATOM 7236 N N . LEU B 1 183 ? -19.578 -15.641 -24.703 1 96.69 183 LEU B N 1
ATOM 7237 C CA . LEU B 1 183 ? -18.438 -15.562 -23.797 1 96.69 183 LEU B CA 1
ATOM 7238 C C . LEU B 1 183 ? -18.828 -14.961 -22.453 1 96.69 183 LEU B C 1
ATOM 7240 O O . LEU B 1 183 ? -18.312 -15.375 -21.422 1 96.69 183 LEU B O 1
ATOM 7244 N N . VAL B 1 184 ? -19.672 -13.984 -22.453 1 97.25 184 VAL B N 1
ATOM 7245 C CA . VAL B 1 184 ? -20.172 -13.43 -21.188 1 97.25 184 VAL B CA 1
ATOM 7246 C C . VAL B 1 184 ? -20.875 -14.523 -20.391 1 97.25 184 VAL B C 1
ATOM 7248 O O . VAL B 1 184 ? -20.672 -14.641 -19.188 1 97.25 184 VAL B O 1
ATOM 7251 N N . ASP B 1 185 ? -21.641 -15.344 -21.078 1 95.06 185 ASP B N 1
ATOM 7252 C CA . ASP B 1 185 ? -22.312 -16.469 -20.422 1 95.06 185 ASP B CA 1
ATOM 7253 C C . ASP B 1 185 ? -21.297 -17.438 -19.844 1 95.06 185 ASP B C 1
ATOM 7255 O O . ASP B 1 185 ? -21.469 -17.922 -18.719 1 95.06 185 ASP B O 1
ATOM 7259 N N . ARG B 1 186 ? -20.328 -17.672 -20.578 1 94.5 186 ARG B N 1
ATOM 7260 C CA . ARG B 1 186 ? -19.297 -18.594 -20.109 1 94.5 186 ARG B CA 1
ATOM 7261 C C . ARG B 1 186 ? -18.578 -18.031 -18.875 1 94.5 186 ARG B C 1
ATOM 7263 O O . ARG B 1 186 ? -18.234 -18.766 -17.953 1 94.5 186 ARG B O 1
ATOM 7270 N N . PHE B 1 187 ? -18.328 -16.75 -18.891 1 96.81 187 PHE B N 1
ATOM 7271 C CA . PHE B 1 187 ? -17.688 -16.141 -17.734 1 96.81 187 PHE B CA 1
ATOM 7272 C C . PHE B 1 187 ? -18.516 -16.359 -16.469 1 96.81 187 PHE B C 1
ATOM 7274 O O . PHE B 1 187 ? -17.984 -16.797 -15.445 1 96.81 187 PHE B O 1
ATOM 7281 N N . PHE B 1 188 ? -19.75 -16.125 -16.5 1 96.12 188 PHE B N 1
ATOM 7282 C CA . PHE B 1 188 ? -20.562 -16.188 -15.305 1 96.12 188 PHE B CA 1
ATOM 7283 C C . PHE B 1 188 ? -20.875 -17.625 -14.93 1 96.12 188 PHE B C 1
ATOM 7285 O O . PHE B 1 188 ? -21.188 -17.922 -13.773 1 96.12 188 PHE B O 1
ATOM 7292 N N . SER B 1 189 ? -20.656 -18.531 -15.875 1 92.44 189 SER B N 1
ATOM 7293 C CA . SER B 1 189 ? -20.938 -19.938 -15.594 1 92.44 189 SER B CA 1
ATOM 7294 C C . SER B 1 189 ? -19.688 -20.625 -15.031 1 92.44 189 SER B C 1
ATOM 7296 O O . SER B 1 189 ? -19.812 -21.578 -14.25 1 92.44 189 SER B O 1
ATOM 7298 N N . VAL B 1 190 ? -18.531 -20.172 -15.492 1 93 190 VAL B N 1
ATOM 7299 C CA . VAL B 1 190 ? -17.344 -20.953 -15.18 1 93 190 VAL B CA 1
ATOM 7300 C C . VAL B 1 190 ? -16.312 -20.094 -14.445 1 93 190 VAL B C 1
ATOM 7302 O O . VAL B 1 190 ? -15.758 -20.5 -13.43 1 93 190 VAL B O 1
ATOM 7305 N N . VAL B 1 191 ? -16.078 -18.859 -14.859 1 95.62 191 VAL B N 1
ATOM 7306 C CA . VAL B 1 191 ? -14.93 -18.062 -14.43 1 95.62 191 VAL B CA 1
ATOM 7307 C C . VAL B 1 191 ? -15.305 -17.234 -13.195 1 95.62 191 VAL B C 1
ATOM 7309 O O . VAL B 1 191 ? -14.469 -17 -12.32 1 95.62 191 VAL B O 1
ATOM 7312 N N . TYR B 1 192 ? -16.516 -16.859 -13.055 1 96.75 192 TYR B N 1
ATOM 7313 C CA . TYR B 1 192 ? -17.016 -15.914 -12.062 1 96.75 192 TYR B CA 1
ATOM 7314 C C . TYR B 1 192 ? -16.562 -16.312 -10.656 1 96.75 192 TYR B C 1
ATOM 7316 O O . TYR B 1 192 ? -16.094 -15.484 -9.891 1 96.75 192 TYR B O 1
ATOM 7324 N N . PRO B 1 193 ? -16.656 -17.5 -10.273 1 95.5 193 PRO B N 1
ATOM 7325 C CA . PRO B 1 193 ? -16.344 -17.828 -8.875 1 95.5 193 PRO B CA 1
ATOM 7326 C C . PRO B 1 193 ? -14.875 -17.625 -8.531 1 95.5 193 PRO B C 1
ATOM 7328 O O . PRO B 1 193 ? -14.516 -17.531 -7.352 1 95.5 193 PRO B O 1
ATOM 7331 N N . TYR B 1 194 ? -14.031 -17.594 -9.516 1 95 194 TYR B N 1
ATOM 7332 C CA . TYR B 1 194 ? -12.609 -17.375 -9.266 1 95 194 TYR B CA 1
ATOM 7333 C C . TYR B 1 194 ? -12.32 -15.883 -9.086 1 95 194 TYR B C 1
ATOM 7335 O O . TYR B 1 194 ? -11.281 -15.516 -8.531 1 95 194 TYR B O 1
ATOM 7343 N N . ALA B 1 195 ? -13.18 -15.031 -9.555 1 95.56 195 ALA B N 1
ATOM 7344 C CA . ALA B 1 195 ? -13.117 -13.578 -9.398 1 95.56 195 ALA B CA 1
ATOM 7345 C C . ALA B 1 195 ? -14.516 -12.992 -9.211 1 95.56 195 ALA B C 1
ATOM 7347 O O . ALA B 1 195 ? -14.992 -12.227 -10.055 1 95.56 195 ALA B O 1
ATOM 7348 N N . PRO B 1 196 ? -15.07 -13.258 -8.062 1 97.81 196 PRO B N 1
ATOM 7349 C CA . PRO B 1 196 ? -16.469 -12.875 -7.836 1 97.81 196 PRO B CA 1
ATOM 7350 C C . PRO B 1 196 ? -16.609 -11.398 -7.457 1 97.81 196 PRO B C 1
ATOM 7352 O O . PRO B 1 196 ? -17.141 -11.086 -6.391 1 97.81 196 PRO B O 1
ATOM 7355 N N . VAL B 1 197 ? -16.297 -10.539 -8.344 1 98 197 VAL B N 1
ATOM 7356 C CA . VAL B 1 197 ? -16.25 -9.117 -8.023 1 98 197 VAL B CA 1
ATOM 7357 C C . VAL B 1 197 ? -17.297 -8.367 -8.844 1 98 197 VAL B C 1
ATOM 7359 O O . VAL B 1 197 ? -17.312 -7.133 -8.867 1 98 197 VAL B O 1
ATOM 7362 N N . LEU B 1 198 ? -18.141 -9.141 -9.555 1 97.81 198 LEU B N 1
ATOM 7363 C CA . LEU B 1 198 ? -19.156 -8.531 -10.414 1 97.81 198 LEU B CA 1
ATOM 7364 C C . LEU B 1 198 ? -20.547 -8.984 -10.023 1 97.81 198 LEU B C 1
ATOM 7366 O O . LEU B 1 198 ? -20.734 -10.117 -9.57 1 97.81 198 LEU B O 1
ATOM 7370 N N . ASP B 1 199 ? -21.469 -8.062 -10.133 1 96.94 199 ASP B N 1
ATOM 7371 C CA . ASP B 1 199 ? -22.875 -8.414 -10.109 1 96.94 199 ASP B CA 1
ATOM 7372 C C . ASP B 1 199 ? -23.406 -8.68 -11.516 1 96.94 199 ASP B C 1
ATOM 7374 O O . ASP B 1 199 ? -23.391 -7.789 -12.367 1 96.94 199 ASP B O 1
ATOM 7378 N N . GLU B 1 200 ? -23.906 -9.875 -11.734 1 97.69 200 GLU B N 1
ATOM 7379 C CA . GLU B 1 200 ? -24.234 -10.32 -13.086 1 97.69 200 GLU B CA 1
ATOM 7380 C C . GLU B 1 200 ? -25.297 -9.438 -13.719 1 97.69 200 GLU B C 1
ATOM 7382 O O . GLU B 1 200 ? -25.156 -8.984 -14.852 1 97.69 200 GLU B O 1
ATOM 7387 N N . SER B 1 201 ? -26.328 -9.164 -12.984 1 94.81 201 SER B N 1
ATOM 7388 C CA . SER B 1 201 ? -27.422 -8.375 -13.531 1 94.81 201 SER B CA 1
ATOM 7389 C C . SER B 1 201 ? -26.969 -6.957 -13.875 1 94.81 201 SER B C 1
ATOM 7391 O O . SER B 1 201 ? -27.297 -6.438 -14.945 1 94.81 201 SER B O 1
ATOM 7393 N N . THR B 1 202 ? -26.219 -6.395 -13.016 1 93.44 202 THR B N 1
ATOM 7394 C CA . THR B 1 202 ? -25.75 -5.02 -13.195 1 93.44 202 THR B CA 1
ATOM 7395 C C . THR B 1 202 ? -24.781 -4.926 -14.367 1 93.44 202 THR B C 1
ATOM 7397 O O . THR B 1 202 ? -24.891 -4.012 -15.195 1 93.44 202 THR B O 1
ATOM 7400 N N . VAL B 1 203 ? -23.875 -5.82 -14.477 1 95.31 203 VAL B N 1
ATOM 7401 C CA . VAL B 1 203 ? -22.828 -5.746 -15.492 1 95.31 203 VAL B CA 1
ATOM 7402 C C . VAL B 1 203 ? -23.422 -6.074 -16.859 1 95.31 203 VAL B C 1
ATOM 7404 O O . VAL B 1 203 ? -23.047 -5.477 -17.875 1 95.31 203 VAL B O 1
ATOM 7407 N N . ARG B 1 204 ? -24.359 -6.988 -16.906 1 96.5 204 ARG B N 1
ATOM 7408 C CA . ARG B 1 204 ? -25.016 -7.297 -18.172 1 96.5 204 ARG B CA 1
ATOM 7409 C C . ARG B 1 204 ? -25.781 -6.09 -18.688 1 96.5 204 ARG B C 1
ATOM 7411 O O . ARG B 1 204 ? -25.781 -5.828 -19.906 1 96.5 204 ARG B O 1
ATOM 7418 N N . ALA B 1 205 ? -26.469 -5.43 -17.781 1 94.62 205 ALA B N 1
ATOM 7419 C CA . ALA B 1 205 ? -27.172 -4.211 -18.172 1 94.62 205 ALA B CA 1
ATOM 7420 C C . ALA B 1 205 ? -26.203 -3.156 -18.688 1 94.62 205 ALA B C 1
ATOM 7422 O O . ALA B 1 205 ? -26.484 -2.486 -19.688 1 94.62 205 ALA B O 1
ATOM 7423 N N . SER B 1 206 ? -25.062 -2.992 -18.031 1 93.5 206 SER B N 1
ATOM 7424 C CA . SER B 1 206 ? -24.047 -2.043 -18.469 1 93.5 206 SER B CA 1
ATOM 7425 C C . SER B 1 206 ? -23.484 -2.43 -19.844 1 93.5 206 SER B C 1
ATOM 7427 O O . SER B 1 206 ? -23.266 -1.568 -20.688 1 93.5 206 SER B O 1
ATOM 7429 N N . PHE B 1 207 ? -23.25 -3.738 -20.047 1 95.62 207 PHE B N 1
ATOM 7430 C CA . PHE B 1 207 ? -22.734 -4.219 -21.328 1 95.62 207 PHE B CA 1
ATOM 7431 C C . PHE B 1 207 ? -23.734 -3.955 -22.438 1 95.62 207 PHE B C 1
ATOM 7433 O O . PHE B 1 207 ? -23.359 -3.518 -23.531 1 95.62 207 PHE B O 1
ATOM 7440 N N . ALA B 1 208 ? -24.969 -4.176 -22.125 1 94.81 208 ALA B N 1
ATOM 7441 C CA . ALA B 1 208 ? -26 -3.969 -23.125 1 94.81 208 ALA B CA 1
ATOM 7442 C C . ALA B 1 208 ? -26.078 -2.504 -23.531 1 94.81 208 ALA B C 1
ATOM 7444 O O . ALA B 1 208 ? -26.344 -2.195 -24.703 1 94.81 208 ALA B O 1
ATOM 7445 N N . SER B 1 209 ? -25.859 -1.681 -22.609 1 92.19 209 SER B N 1
ATOM 7446 C CA . SER B 1 209 ? -25.891 -0.252 -22.906 1 92.19 209 SER B CA 1
ATOM 7447 C C . SER B 1 209 ? -24.703 0.158 -23.766 1 92.19 209 SER B C 1
ATOM 7449 O O . SER B 1 209 ? -24.766 1.147 -24.5 1 92.19 209 SER B O 1
ATOM 7451 N N . LEU B 1 210 ? -23.594 -0.603 -23.703 1 92.62 210 LEU B N 1
ATOM 7452 C CA . LEU B 1 210 ? -22.359 -0.257 -24.422 1 92.62 210 LEU B CA 1
ATOM 7453 C C . LEU B 1 210 ? -22.344 -0.867 -25.812 1 92.62 210 LEU B C 1
ATOM 7455 O O . LEU B 1 210 ? -21.797 -0.275 -26.75 1 92.62 210 LEU B O 1
ATOM 7459 N N . VAL B 1 211 ? -22.891 -2.115 -25.938 1 92.5 211 VAL B N 1
ATOM 7460 C CA . VAL B 1 211 ? -22.672 -2.836 -27.188 1 92.5 211 VAL B CA 1
ATOM 7461 C C . VAL B 1 211 ? -24.016 -3.297 -27.75 1 92.5 211 VAL B C 1
ATOM 7463 O O . VAL B 1 211 ? -24.078 -3.857 -28.859 1 92.5 211 VAL B O 1
ATOM 7466 N N . GLY B 1 212 ? -25.141 -3.086 -27.094 1 89.5 212 GLY B N 1
ATOM 7467 C CA . GLY B 1 212 ? -26.453 -3.533 -27.547 1 89.5 212 GLY B CA 1
ATOM 7468 C C . GLY B 1 212 ? -26.984 -4.719 -26.766 1 89.5 212 GLY B C 1
ATOM 7469 O O . GLY B 1 212 ? -26.234 -5.359 -26.016 1 89.5 212 GLY B O 1
ATOM 7470 N N . PRO B 1 213 ? -28.219 -5.02 -26.922 1 90.44 213 PRO B N 1
ATOM 7471 C CA . PRO B 1 213 ? -28.844 -6.102 -26.156 1 90.44 213 PRO B CA 1
ATOM 7472 C C . PRO B 1 213 ? -28.328 -7.48 -26.562 1 90.44 213 PRO B C 1
ATOM 7474 O O . PRO B 1 213 ? -27.766 -7.637 -27.656 1 90.44 213 PRO B O 1
ATOM 7477 N N . GLN B 1 214 ? -28.578 -8.422 -25.672 1 92.12 214 GLN B N 1
ATOM 7478 C CA . GLN B 1 214 ? -28.172 -9.797 -25.938 1 92.12 214 GLN B CA 1
ATOM 7479 C C . GLN B 1 214 ? -28.922 -10.383 -27.125 1 92.12 214 GLN B C 1
ATOM 7481 O O . GLN B 1 214 ? -30.156 -10.281 -27.203 1 92.12 214 GLN B O 1
ATOM 7486 N N . THR B 1 215 ? -28.109 -10.938 -28.047 1 89.12 215 THR B N 1
ATOM 7487 C CA . THR B 1 215 ? -28.688 -11.555 -29.25 1 89.12 215 THR B CA 1
ATOM 7488 C C . THR B 1 215 ? -27.828 -12.727 -29.719 1 89.12 215 THR B C 1
ATOM 7490 O O . THR B 1 215 ? -26.641 -12.805 -29.375 1 89.12 215 THR B O 1
ATOM 7493 N N . LEU B 1 216 ? -28.406 -13.68 -30.438 1 86.94 216 LEU B N 1
ATOM 7494 C CA . LEU B 1 216 ? -27.688 -14.812 -31.016 1 86.94 216 LEU B CA 1
ATOM 7495 C C . LEU B 1 216 ? -27.375 -14.578 -32.469 1 86.94 216 LEU B C 1
ATOM 7497 O O . LEU B 1 216 ? -26.797 -15.438 -33.156 1 86.94 216 LEU B O 1
ATOM 7501 N N . ARG B 1 217 ? -27.641 -13.375 -32.844 1 89.5 217 ARG B N 1
ATOM 7502 C CA . ARG B 1 217 ? -27.328 -13.023 -34.25 1 89.5 217 ARG B CA 1
ATOM 7503 C C . ARG B 1 217 ? -25.875 -12.641 -34.406 1 89.5 217 ARG B C 1
ATOM 7505 O O . ARG B 1 217 ? -25.266 -12.055 -33.5 1 89.5 217 ARG B O 1
ATOM 7512 N N . GLU B 1 218 ? -25.328 -13.023 -35.5 1 91.38 218 GLU B N 1
ATOM 7513 C CA . GLU B 1 218 ? -23.938 -12.672 -35.812 1 91.38 218 GLU B CA 1
ATOM 7514 C C . GLU B 1 218 ? -23.859 -11.312 -36.5 1 91.38 218 GLU B C 1
ATOM 7516 O O . GLU B 1 218 ? -23.797 -11.234 -37.719 1 91.38 218 GLU B O 1
ATOM 7521 N N . GLU B 1 219 ? -23.859 -10.273 -35.75 1 91 219 GLU B N 1
ATOM 7522 C CA . GLU B 1 219 ? -23.766 -8.906 -36.25 1 91 219 GLU B CA 1
ATOM 7523 C C . GLU B 1 219 ? -22.562 -8.18 -35.656 1 91 219 GLU B C 1
ATOM 7525 O O . GLU B 1 219 ? -22.156 -8.477 -34.531 1 91 219 GLU B O 1
ATOM 7530 N N . PRO B 1 220 ? -22.047 -7.301 -36.469 1 90.94 220 PRO B N 1
ATOM 7531 C CA . PRO B 1 220 ? -20.953 -6.512 -35.875 1 90.94 220 PRO B CA 1
ATOM 7532 C C . PRO B 1 220 ? -21.406 -5.641 -34.719 1 90.94 220 PRO B C 1
ATOM 7534 O O . PRO B 1 220 ? -22.516 -5.125 -34.719 1 90.94 220 PRO B O 1
ATOM 7537 N N . VAL B 1 221 ? -20.484 -5.512 -33.719 1 90.94 221 VAL B N 1
ATOM 7538 C CA . VAL B 1 221 ? -20.797 -4.73 -32.531 1 90.94 221 VAL B CA 1
ATOM 7539 C C . VAL B 1 221 ? -20.438 -3.266 -32.781 1 90.94 221 VAL B C 1
ATOM 7541 O O . VAL B 1 221 ? -19.422 -2.957 -33.375 1 90.94 221 VAL B O 1
ATOM 7544 N N . HIS B 1 222 ? -21.312 -2.342 -32.312 1 86.81 222 HIS B N 1
ATOM 7545 C CA . HIS B 1 222 ? -21.047 -0.911 -32.312 1 86.81 222 HIS B CA 1
ATOM 7546 C C . HIS B 1 222 ? -20.906 -0.37 -30.906 1 86.81 222 HIS B C 1
ATOM 7548 O O . HIS B 1 222 ? -21.812 -0.508 -30.094 1 86.81 222 HIS B O 1
ATOM 7554 N N . VAL B 1 223 ? -19.719 0.252 -30.625 1 87.06 223 VAL B N 1
ATOM 7555 C CA . VAL B 1 223 ? -19.406 0.727 -29.281 1 87.06 223 VAL B CA 1
ATOM 7556 C C . VAL B 1 223 ? -20.047 2.09 -29.047 1 87.06 223 VAL B C 1
ATOM 7558 O O . VAL B 1 223 ? -19.875 3.012 -29.859 1 87.06 223 VAL B O 1
ATOM 7561 N N . LEU B 1 224 ? -20.734 2.242 -27.969 1 79.31 224 LEU B N 1
ATOM 7562 C CA . LEU B 1 224 ? -21.469 3.467 -27.641 1 79.31 224 LEU B CA 1
ATOM 7563 C C . LEU B 1 224 ? -20.844 4.16 -26.422 1 79.31 224 LEU B C 1
ATOM 7565 O O . LEU B 1 224 ? -21.484 5.016 -25.812 1 79.31 224 LEU B O 1
ATOM 7569 N N . ALA B 1 225 ? -19.641 3.928 -26.047 1 69.62 225 ALA B N 1
ATOM 7570 C CA . ALA B 1 225 ? -19.047 4.469 -24.828 1 69.62 225 ALA B CA 1
ATOM 7571 C C . ALA B 1 225 ? -18.75 5.957 -24.984 1 69.62 225 ALA B C 1
ATOM 7573 O O . ALA B 1 225 ? -18.047 6.367 -25.922 1 69.62 225 ALA B O 1
ATOM 7574 N N . ASN B 1 226 ? -19.375 6.785 -24.016 1 69 226 ASN B N 1
ATOM 7575 C CA . ASN B 1 226 ? -19.188 8.227 -24.141 1 69 226 ASN B CA 1
ATOM 7576 C C . ASN B 1 226 ? -18.625 8.836 -22.859 1 69 226 ASN B C 1
ATOM 7578 O O . ASN B 1 226 ? -18 9.891 -22.891 1 69 226 ASN B O 1
ATOM 7582 N N . ASP B 1 227 ? -18.859 8.102 -21.781 1 69.62 227 ASP B N 1
ATOM 7583 C CA . ASP B 1 227 ? -18.453 8.695 -20.5 1 69.62 227 ASP B CA 1
ATOM 7584 C C . ASP B 1 227 ? -17.422 7.82 -19.797 1 69.62 227 ASP B C 1
ATOM 7586 O O . ASP B 1 227 ? -17.141 6.695 -20.219 1 69.62 227 ASP B O 1
ATOM 7590 N N . GLU B 1 228 ? -16.828 8.422 -18.734 1 65.44 228 GLU B N 1
ATOM 7591 C CA . GLU B 1 228 ? -15.781 7.746 -17.969 1 65.44 228 GLU B CA 1
ATOM 7592 C C . GLU B 1 228 ? -16.266 6.402 -17.438 1 65.44 228 GLU B C 1
ATOM 7594 O O . GLU B 1 228 ? -15.539 5.402 -17.531 1 65.44 228 GLU B O 1
ATOM 7599 N N . LEU B 1 229 ? -17.359 6.426 -16.953 1 69.5 229 LEU B N 1
ATOM 7600 C CA . LEU B 1 229 ? -17.906 5.191 -16.406 1 69.5 229 LEU B CA 1
ATOM 7601 C C . LEU B 1 229 ? -18.094 4.148 -17.5 1 69.5 229 LEU B C 1
ATOM 7603 O O . LEU B 1 229 ? -17.922 2.949 -17.25 1 69.5 229 LEU B O 1
ATOM 7607 N N . ASP B 1 230 ? -18.25 4.672 -18.562 1 82.44 230 ASP B N 1
ATOM 7608 C CA . ASP B 1 230 ? -18.422 3.768 -19.688 1 82.44 230 ASP B CA 1
ATOM 7609 C C . ASP B 1 230 ? -17.094 3.068 -20.031 1 82.44 230 ASP B C 1
ATOM 7611 O O . ASP B 1 230 ? -17.094 1.877 -20.344 1 82.44 230 ASP B O 1
ATOM 7615 N N . PHE B 1 231 ? -16.078 3.793 -19.812 1 84.12 231 PHE B N 1
ATOM 7616 C CA . PHE B 1 231 ? -14.789 3.197 -20.141 1 84.12 231 PHE B CA 1
ATOM 7617 C C . PHE B 1 231 ? -14.414 2.125 -19.125 1 84.12 231 PHE B C 1
ATOM 7619 O O . PHE B 1 231 ? -13.82 1.105 -19.484 1 84.12 231 PHE B O 1
ATOM 7626 N N . PHE B 1 232 ? -14.773 2.311 -17.922 1 87.5 232 PHE B N 1
ATOM 7627 C CA . PHE B 1 232 ? -14.531 1.271 -16.922 1 87.5 232 PHE B CA 1
ATOM 7628 C C . PHE B 1 232 ? -15.336 0.019 -17.25 1 87.5 232 PHE B C 1
ATOM 7630 O O . PHE B 1 232 ? -14.812 -1.096 -17.188 1 87.5 232 PHE B O 1
ATOM 7637 N N . ASN B 1 233 ? -16.531 0.274 -17.578 1 92.44 233 ASN B N 1
ATOM 7638 C CA . ASN B 1 233 ? -17.391 -0.857 -17.891 1 92.44 233 ASN B CA 1
ATOM 7639 C C . ASN B 1 233 ? -16.922 -1.574 -19.156 1 92.44 233 ASN B C 1
ATOM 7641 O O . ASN B 1 233 ? -17.062 -2.795 -19.266 1 92.44 233 ASN B O 1
ATOM 7645 N N . PHE B 1 234 ? -16.5 -0.794 -20 1 93.25 234 PHE B N 1
ATOM 7646 C CA . PHE B 1 234 ? -15.953 -1.415 -21.203 1 93.25 234 PHE B CA 1
ATOM 7647 C C . PHE B 1 234 ? -14.719 -2.246 -20.875 1 93.25 234 PHE B C 1
ATOM 7649 O O . PHE B 1 234 ? -14.547 -3.35 -21.391 1 93.25 234 PHE B O 1
ATOM 7656 N N . GLY B 1 235 ? -13.773 -1.618 -20.078 1 94.62 235 GLY B N 1
ATOM 7657 C CA . GLY B 1 235 ? -12.633 -2.396 -19.625 1 94.62 235 GLY B CA 1
ATOM 7658 C C . GLY B 1 235 ? -13.023 -3.703 -18.969 1 94.62 235 GLY B C 1
ATOM 7659 O O . GLY B 1 235 ? -12.414 -4.742 -19.219 1 94.62 235 GLY B O 1
ATOM 7660 N N . ILE B 1 236 ? -14.062 -3.672 -18.172 1 97 236 ILE B N 1
ATOM 7661 C CA . ILE B 1 236 ? -14.57 -4.867 -17.5 1 97 236 ILE B CA 1
ATOM 7662 C C . ILE B 1 236 ? -15.055 -5.871 -18.547 1 97 236 ILE B C 1
ATOM 7664 O O . ILE B 1 236 ? -14.758 -7.066 -18.453 1 97 236 ILE B O 1
ATOM 7668 N N . LEU B 1 237 ? -15.75 -5.367 -19.516 1 97.62 237 LEU B N 1
ATOM 7669 C CA . LEU B 1 237 ? -16.234 -6.23 -20.594 1 97.62 237 LEU B CA 1
ATOM 7670 C C . LEU B 1 237 ? -15.07 -6.941 -21.281 1 97.62 237 LEU B C 1
ATOM 7672 O O . LEU B 1 237 ? -15.109 -8.156 -21.484 1 97.62 237 LEU B O 1
ATOM 7676 N N . LEU B 1 238 ? -14.086 -6.211 -21.594 1 97.44 238 LEU B N 1
ATOM 7677 C CA . LEU B 1 238 ? -12.938 -6.785 -22.281 1 97.44 238 LEU B CA 1
ATOM 7678 C C . LEU B 1 238 ? -12.273 -7.863 -21.438 1 97.44 238 LEU B C 1
ATOM 7680 O O . LEU B 1 238 ? -11.891 -8.914 -21.938 1 97.44 238 LEU B O 1
ATOM 7684 N N . MET B 1 239 ? -12.148 -7.617 -20.156 1 97.81 239 MET B N 1
ATOM 7685 C CA . MET B 1 239 ? -11.531 -8.594 -19.266 1 97.81 239 MET B CA 1
ATOM 7686 C C . MET B 1 239 ? -12.398 -9.836 -19.125 1 97.81 239 MET B C 1
ATOM 7688 O O . MET B 1 239 ? -11.883 -10.953 -19.047 1 97.81 239 MET B O 1
ATOM 7692 N N . VAL B 1 240 ? -13.672 -9.617 -19.078 1 98.44 240 VAL B N 1
ATOM 7693 C CA . VAL B 1 240 ? -14.617 -10.727 -19 1 98.44 240 VAL B CA 1
ATOM 7694 C C . VAL B 1 240 ? -14.469 -11.609 -20.234 1 98.44 240 VAL B C 1
ATOM 7696 O O . VAL B 1 240 ? -14.375 -12.836 -20.125 1 98.44 240 VAL B O 1
ATOM 7699 N N . LEU B 1 241 ? -14.383 -11.008 -21.375 1 98.19 241 LEU B N 1
ATOM 7700 C CA . LEU B 1 241 ? -14.227 -11.758 -22.625 1 98.19 241 LEU B CA 1
ATOM 7701 C C . LEU B 1 241 ? -12.898 -12.5 -22.641 1 98.19 241 LEU B C 1
ATOM 7703 O O . LEU B 1 241 ? -12.844 -13.672 -23.016 1 98.19 241 LEU B O 1
ATOM 7707 N N . ARG B 1 242 ? -11.883 -11.852 -22.234 1 97.88 242 ARG B N 1
ATOM 7708 C CA . ARG B 1 242 ? -10.539 -12.438 -22.266 1 97.88 242 ARG B CA 1
ATOM 7709 C C . ARG B 1 242 ? -10.453 -13.641 -21.328 1 97.88 242 ARG B C 1
ATOM 7711 O O . ARG B 1 242 ? -9.984 -14.711 -21.734 1 97.88 242 ARG B O 1
ATOM 7718 N N . LEU B 1 243 ? -10.922 -13.508 -20.172 1 97.38 243 LEU B N 1
ATOM 7719 C CA . LEU B 1 243 ? -10.852 -14.586 -19.188 1 97.38 243 LEU B CA 1
ATOM 7720 C C . LEU B 1 243 ? -11.734 -15.758 -19.609 1 97.38 243 LEU B C 1
ATOM 7722 O O . LEU B 1 243 ? -11.359 -16.922 -19.422 1 97.38 243 LEU B O 1
ATOM 7726 N N . ALA B 1 244 ? -12.875 -15.43 -20.109 1 96.5 244 ALA B N 1
ATOM 7727 C CA . ALA B 1 244 ? -13.758 -16.484 -20.609 1 96.5 244 ALA B CA 1
ATOM 7728 C C . ALA B 1 244 ? -13.086 -17.266 -21.734 1 96.5 244 ALA B C 1
ATOM 7730 O O . ALA B 1 244 ? -13.148 -18.5 -21.766 1 96.5 244 ALA B O 1
ATOM 7731 N N . HIS B 1 245 ? -12.484 -16.578 -22.594 1 96.25 245 HIS B N 1
ATOM 7732 C CA . HIS B 1 245 ? -11.805 -17.203 -23.719 1 96.25 245 HIS B CA 1
ATOM 7733 C C . HIS B 1 245 ? -10.688 -18.141 -23.234 1 96.25 245 HIS B C 1
ATOM 7735 O O . HIS B 1 245 ? -10.531 -19.25 -23.75 1 96.25 245 HIS B O 1
ATOM 7741 N N . LEU B 1 246 ? -9.922 -17.672 -22.297 1 94.31 246 LEU B N 1
ATOM 7742 C CA . LEU B 1 246 ? -8.828 -18.469 -21.781 1 94.31 246 LEU B CA 1
ATOM 7743 C C . LEU B 1 246 ? -9.344 -19.766 -21.141 1 94.31 246 LEU B C 1
ATOM 7745 O O . LEU B 1 246 ? -8.633 -20.766 -21.094 1 94.31 246 LEU B O 1
ATOM 7749 N N . SER B 1 247 ? -10.57 -19.766 -20.719 1 93.5 247 SER B N 1
ATOM 7750 C CA . SER B 1 247 ? -11.148 -20.922 -20.031 1 93.5 247 SER B CA 1
ATOM 7751 C C . SER B 1 247 ? -11.711 -21.938 -21.016 1 93.5 247 SER B C 1
ATOM 7753 O O . SER B 1 247 ? -12.148 -23.016 -20.625 1 93.5 247 SER B O 1
ATOM 7755 N N . LEU B 1 248 ? -11.68 -21.672 -22.297 1 92.88 248 LEU B N 1
ATOM 7756 C CA . LEU B 1 248 ? -12.258 -22.547 -23.312 1 92.88 248 LEU B CA 1
ATOM 7757 C C . LEU B 1 248 ? -11.391 -23.781 -23.5 1 92.88 248 LEU B C 1
ATOM 7759 O O . LEU B 1 248 ? -11.898 -24.844 -23.875 1 92.88 248 LEU B O 1
ATOM 7763 N N . THR B 1 249 ? -10.141 -23.578 -23.297 1 90.31 249 THR B N 1
ATOM 7764 C CA . THR B 1 249 ? -9.219 -24.688 -23.5 1 90.31 249 THR B CA 1
ATOM 7765 C C . THR B 1 249 ? -8.453 -25.016 -22.219 1 90.31 249 THR B C 1
ATOM 7767 O O . THR B 1 249 ? -8.227 -24.125 -21.391 1 90.31 249 THR B O 1
ATOM 7770 N N . ASP B 1 250 ? -8.188 -26.25 -22.125 1 88.31 250 ASP B N 1
ATOM 7771 C CA . ASP B 1 250 ? -7.367 -26.641 -20.984 1 88.31 250 ASP B CA 1
ATOM 7772 C C . ASP B 1 250 ? -5.879 -26.453 -21.281 1 88.31 250 ASP B C 1
ATOM 7774 O O . ASP B 1 250 ? -5.516 -25.906 -22.328 1 88.31 250 ASP B O 1
ATOM 7778 N N . TYR B 1 251 ? -5.051 -26.766 -20.453 1 87.81 251 TYR B N 1
ATOM 7779 C CA . TYR B 1 251 ? -3.619 -26.531 -20.609 1 87.81 251 TYR B CA 1
ATOM 7780 C C . TYR B 1 251 ? -3.029 -27.469 -21.656 1 87.81 251 TYR B C 1
ATOM 7782 O O . TYR B 1 251 ? -1.9 -27.266 -22.109 1 87.81 251 TYR B O 1
ATOM 7790 N N . LYS B 1 252 ? -3.729 -28.453 -22.062 1 83.38 252 LYS B N 1
ATOM 7791 C CA . LYS B 1 252 ? -3.303 -29.312 -23.156 1 83.38 252 LYS B CA 1
ATOM 7792 C C . LYS B 1 252 ? -3.865 -28.812 -24.484 1 83.38 252 LYS B C 1
ATOM 7794 O O . LYS B 1 252 ? -3.773 -29.5 -25.5 1 83.38 252 LYS B O 1
ATOM 7799 N N . CYS B 1 253 ? -4.539 -27.719 -24.391 1 85.81 253 CYS B N 1
ATOM 7800 C CA . CYS B 1 253 ? -5.074 -27.016 -25.547 1 85.81 253 CYS B CA 1
ATOM 7801 C C . CYS B 1 253 ? -6.27 -27.766 -26.125 1 85.81 253 CYS B C 1
ATOM 7803 O O . CYS B 1 253 ? -6.52 -27.688 -27.344 1 85.81 253 CYS B O 1
ATOM 7805 N N . LYS B 1 254 ? -6.887 -28.469 -25.312 1 85.62 254 LYS B N 1
ATOM 7806 C CA . LYS B 1 254 ? -8.125 -29.125 -25.719 1 85.62 254 LYS B CA 1
ATOM 7807 C C . LYS B 1 254 ? -9.344 -28.328 -25.281 1 85.62 254 LYS B C 1
ATOM 7809 O O . LYS B 1 254 ? -9.359 -27.75 -24.203 1 85.62 254 LYS B O 1
ATOM 7814 N N . VAL B 1 255 ? -10.289 -28.328 -26.141 1 87.56 255 VAL B N 1
ATOM 7815 C CA . VAL B 1 255 ? -11.523 -27.609 -25.828 1 87.56 255 VAL B CA 1
ATOM 7816 C C . VAL B 1 255 ? -12.273 -28.344 -24.719 1 87.56 255 VAL B C 1
ATOM 7818 O O . VAL B 1 255 ? -12.484 -29.562 -24.797 1 87.56 255 VAL B O 1
ATOM 7821 N N . VAL B 1 256 ? -12.648 -27.641 -23.75 1 81.31 256 VAL B N 1
ATOM 7822 C CA . VAL B 1 256 ? -13.289 -28.219 -22.578 1 81.31 256 VAL B CA 1
ATOM 7823 C C . VAL B 1 256 ? -14.805 -28.281 -22.781 1 81.31 256 VAL B C 1
ATOM 7825 O O . VAL B 1 256 ? -15.391 -27.344 -23.344 1 81.31 256 VAL B O 1
ATOM 7828 N N . THR B 1 257 ? -15.344 -29.375 -22.5 1 75.69 257 THR B N 1
ATOM 7829 C CA . THR B 1 257 ? -16.797 -29.5 -22.562 1 75.69 257 THR B CA 1
ATOM 7830 C C . THR B 1 257 ? -17.438 -29.078 -21.25 1 75.69 257 THR B C 1
ATOM 7832 O O . THR B 1 257 ? -16.875 -29.312 -20.172 1 75.69 257 THR B O 1
ATOM 7835 N N . SER B 1 258 ? -18.391 -28.219 -21.297 1 73.62 258 SER B N 1
ATOM 7836 C CA . SER B 1 258 ? -19.109 -27.766 -20.125 1 73.62 258 SER B CA 1
ATOM 7837 C C . SER B 1 258 ? -20.578 -28.219 -20.172 1 73.62 258 SER B C 1
ATOM 7839 O O . SER B 1 258 ? -21.125 -28.422 -21.25 1 73.62 258 SER B O 1
ATOM 7841 N N . SER B 1 259 ? -21.109 -28.469 -19.047 1 69.75 259 SER B N 1
ATOM 7842 C CA . SER B 1 259 ? -22.5 -28.875 -18.969 1 69.75 259 SER B CA 1
ATOM 7843 C C . SER B 1 259 ? -23.422 -27.734 -19.406 1 69.75 259 SER B C 1
ATOM 7845 O O . SER B 1 259 ? -24.516 -27.984 -19.922 1 69.75 259 SER B O 1
ATOM 7847 N N . SER B 1 260 ? -22.938 -26.547 -19.172 1 77.75 260 SER B N 1
ATOM 7848 C CA . SER B 1 260 ? -23.797 -25.391 -19.438 1 77.75 260 SER B CA 1
ATOM 7849 C C . SER B 1 260 ? -23.734 -24.984 -20.906 1 77.75 260 SER B C 1
ATOM 7851 O O . SER B 1 260 ? -24.562 -24.203 -21.375 1 77.75 260 SER B O 1
ATOM 7853 N N . PHE B 1 261 ? -22.75 -25.578 -21.641 1 84 261 PHE B N 1
ATOM 7854 C CA . PHE B 1 261 ? -22.578 -25.203 -23.047 1 84 261 PHE B CA 1
ATOM 7855 C C . PHE B 1 261 ? -22.578 -26.438 -23.938 1 84 261 PHE B C 1
ATOM 7857 O O . PHE B 1 261 ? -22 -27.469 -23.594 1 84 261 PHE B O 1
ATOM 7864 N N . SER B 1 262 ? -23.234 -26.344 -25.016 1 84 262 SER B N 1
ATOM 7865 C CA . SER B 1 262 ? -23.219 -27.438 -25.984 1 84 262 SER B CA 1
ATOM 7866 C C . SER B 1 262 ? -21.844 -27.594 -26.625 1 84 262 SER B C 1
ATOM 7868 O O . SER B 1 262 ? -21.078 -26.625 -26.703 1 84 262 SER B O 1
ATOM 7870 N N . GLN B 1 263 ? -21.625 -28.734 -27.031 1 85.12 263 GLN B N 1
ATOM 7871 C CA . GLN B 1 263 ? -20.375 -29 -27.734 1 85.12 263 GLN B CA 1
ATOM 7872 C C . GLN B 1 263 ? -20.25 -28.125 -28.984 1 85.12 263 GLN B C 1
ATOM 7874 O O . GLN B 1 263 ? -19.156 -27.672 -29.312 1 85.12 263 GLN B O 1
ATOM 7879 N N . HIS B 1 264 ? -21.328 -27.906 -29.547 1 87.44 264 HIS B N 1
ATOM 7880 C CA . HIS B 1 264 ? -21.344 -27.078 -30.75 1 87.44 264 HIS B CA 1
ATOM 7881 C C . HIS B 1 264 ? -20.953 -25.641 -30.438 1 87.44 264 HIS B C 1
ATOM 7883 O O . HIS B 1 264 ? -20.188 -25.031 -31.156 1 87.44 264 HIS B O 1
ATOM 7889 N N . SER B 1 265 ? -21.484 -25.203 -29.406 1 88.5 265 SER B N 1
ATOM 7890 C CA . SER B 1 265 ? -21.188 -23.828 -29 1 88.5 265 SER B CA 1
ATOM 7891 C C . SER B 1 265 ? -19.734 -23.672 -28.609 1 88.5 265 SER B C 1
ATOM 7893 O O . SER B 1 265 ? -19.094 -22.656 -28.922 1 88.5 265 SER B O 1
ATOM 7895 N N . MET B 1 266 ? -19.266 -24.703 -28.016 1 90.38 266 MET B N 1
ATOM 7896 C CA . MET B 1 266 ? -17.875 -24.672 -27.578 1 90.38 266 MET B CA 1
ATOM 7897 C C . MET B 1 266 ? -16.922 -24.672 -28.766 1 90.38 266 MET B C 1
ATOM 7899 O O . MET B 1 266 ? -15.938 -23.922 -28.797 1 90.38 266 MET B O 1
ATOM 7903 N N . THR B 1 267 ? -17.234 -25.469 -29.641 1 88.19 267 THR B N 1
ATOM 7904 C CA . THR B 1 267 ? -16.422 -25.547 -30.859 1 88.19 267 THR B CA 1
ATOM 7905 C C . THR B 1 267 ? -16.516 -24.234 -31.641 1 88.19 267 THR B C 1
ATOM 7907 O O . THR B 1 267 ? -15.523 -23.75 -32.188 1 88.19 267 THR B O 1
ATOM 7910 N N . TYR B 1 268 ? -17.688 -23.75 -31.672 1 91.62 268 TYR B N 1
ATOM 7911 C CA . TYR B 1 268 ? -17.906 -22.484 -32.344 1 91.62 268 TYR B CA 1
ATOM 7912 C C . TYR B 1 268 ? -17.047 -21.375 -31.734 1 91.62 268 TYR B C 1
ATOM 7914 O O . TYR B 1 268 ? -16.375 -20.641 -32.438 1 91.62 268 TYR B O 1
ATOM 7922 N N . LEU B 1 269 ? -17.031 -21.328 -30.438 1 93.56 269 LEU B N 1
ATOM 7923 C CA . LEU B 1 269 ? -16.281 -20.297 -29.719 1 93.56 269 LEU B CA 1
ATOM 7924 C C . LEU B 1 269 ? -14.781 -20.484 -29.922 1 93.56 269 LEU B C 1
ATOM 7926 O O . LEU B 1 269 ? -14.031 -19.5 -29.953 1 93.56 269 LEU B O 1
ATOM 7930 N N . SER B 1 270 ? -14.375 -21.672 -29.984 1 89.56 270 SER B N 1
ATOM 7931 C CA . SER B 1 270 ? -12.953 -21.984 -30.078 1 89.56 270 SER B CA 1
ATOM 7932 C C . SER B 1 270 ? -12.359 -21.469 -31.391 1 89.56 270 SER B C 1
ATOM 7934 O O . SER B 1 270 ? -11.141 -21.312 -31.5 1 89.56 270 SER B O 1
ATOM 7936 N N . HIS B 1 271 ? -13.195 -21.125 -32.312 1 91 271 HIS B N 1
ATOM 7937 C CA . HIS B 1 271 ? -12.727 -20.625 -33.625 1 91 271 HIS B CA 1
ATOM 7938 C C . HIS B 1 271 ? -12.406 -19.141 -33.562 1 91 271 HIS B C 1
ATOM 7940 O O . HIS B 1 271 ? -11.805 -18.594 -34.5 1 91 271 HIS B O 1
ATOM 7946 N N . TYR B 1 272 ? -12.805 -18.562 -32.531 1 92.69 272 TYR B N 1
ATOM 7947 C CA . TYR B 1 272 ? -12.562 -17.141 -32.375 1 92.69 272 TYR B CA 1
ATOM 7948 C C . TYR B 1 272 ? -11.422 -16.875 -31.391 1 92.69 272 TYR B C 1
ATOM 7950 O O . TYR B 1 272 ? -11.289 -17.594 -30.391 1 92.69 272 TYR B O 1
ATOM 7958 N N . ASN B 1 273 ? -10.602 -15.953 -31.75 1 91.19 273 ASN B N 1
ATOM 7959 C CA . ASN B 1 273 ? -9.461 -15.633 -30.906 1 91.19 273 ASN B CA 1
ATOM 7960 C C . ASN B 1 273 ? -9.656 -14.297 -30.188 1 91.19 273 ASN B C 1
ATOM 7962 O O . ASN B 1 273 ? -9.984 -13.289 -30.828 1 91.19 273 ASN B O 1
ATOM 7966 N N . ILE B 1 274 ? -9.531 -14.344 -28.875 1 95.88 274 ILE B N 1
ATOM 7967 C CA . ILE B 1 274 ? -9.492 -13.141 -28.047 1 95.88 274 ILE B CA 1
ATOM 7968 C C . ILE B 1 274 ? -8.078 -12.93 -27.516 1 95.88 274 ILE B C 1
ATOM 7970 O O . ILE B 1 274 ? -7.758 -13.359 -26.406 1 95.88 274 ILE B O 1
ATOM 7974 N N . PRO B 1 275 ? -7.246 -12.188 -28.203 1 91.81 275 PRO B N 1
ATOM 7975 C CA . PRO B 1 275 ? -5.824 -12.07 -27.891 1 91.81 275 PRO B CA 1
ATOM 7976 C C . PRO B 1 275 ? -5.57 -11.211 -26.641 1 91.81 275 PRO B C 1
ATOM 7978 O O . PRO B 1 275 ? -6.508 -10.648 -26.078 1 91.81 275 PRO B O 1
ATOM 7981 N N . ASP B 1 276 ? -4.34 -11.102 -26.297 1 89.25 276 ASP B N 1
ATOM 7982 C CA . ASP B 1 276 ? -3.891 -10.359 -25.125 1 89.25 276 ASP B CA 1
ATOM 7983 C C . ASP B 1 276 ? -4.164 -8.867 -25.297 1 89.25 276 ASP B C 1
ATOM 7985 O O . ASP B 1 276 ? -4.172 -8.117 -24.312 1 89.25 276 ASP B O 1
ATOM 7989 N N . LYS B 1 277 ? -4.402 -8.484 -26.438 1 89.94 277 LYS B N 1
ATOM 7990 C CA . LYS B 1 277 ? -4.727 -7.09 -26.734 1 89.94 277 LYS B CA 1
ATOM 7991 C C . LYS B 1 277 ? -5.953 -6.629 -25.953 1 89.94 277 LYS B C 1
ATOM 7993 O O . LYS B 1 277 ? -6.059 -5.457 -25.594 1 89.94 277 LYS B O 1
ATOM 7998 N N . PHE B 1 278 ? -6.848 -7.535 -25.688 1 94.62 278 PHE B N 1
ATOM 7999 C CA . PHE B 1 278 ? -8.031 -7.207 -24.906 1 94.62 278 PHE B CA 1
ATOM 8000 C C . PHE B 1 278 ? -7.637 -6.699 -23.516 1 94.62 278 PHE B C 1
ATOM 8002 O O . PHE B 1 278 ? -8.18 -5.707 -23.031 1 94.62 278 PHE B O 1
ATOM 8009 N N . ALA B 1 279 ? -6.684 -7.367 -22.891 1 91 279 ALA B N 1
ATOM 8010 C CA . ALA B 1 279 ? -6.203 -6.953 -21.578 1 91 279 ALA B CA 1
ATOM 8011 C C . ALA B 1 279 ? -5.461 -5.625 -21.656 1 91 279 ALA B C 1
ATOM 8013 O O . ALA B 1 279 ? -5.57 -4.785 -20.75 1 91 279 ALA B O 1
ATOM 8014 N N . GLN B 1 280 ? -4.734 -5.438 -22.734 1 85.44 280 GLN B N 1
ATOM 8015 C CA . GLN B 1 280 ? -3.984 -4.199 -22.906 1 85.44 280 GLN B CA 1
ATOM 8016 C C . GLN B 1 280 ? -4.922 -3.004 -23.047 1 85.44 280 GLN B C 1
ATOM 8018 O O . GLN B 1 280 ? -4.691 -1.956 -22.438 1 85.44 280 GLN B O 1
ATOM 8023 N N . VAL B 1 281 ? -5.949 -3.191 -23.844 1 90 281 VAL B N 1
ATOM 8024 C CA . VAL B 1 281 ? -6.914 -2.113 -24.047 1 90 281 VAL B CA 1
ATOM 8025 C C . VAL B 1 281 ? -7.695 -1.869 -22.75 1 90 281 VAL B C 1
ATOM 8027 O O . VAL B 1 281 ? -8.023 -0.726 -22.438 1 90 281 VAL B O 1
ATOM 8030 N N . ALA B 1 282 ? -7.992 -2.941 -22.047 1 91.31 282 ALA B N 1
ATOM 8031 C CA . ALA B 1 282 ? -8.672 -2.787 -20.75 1 91.31 282 ALA B CA 1
ATOM 8032 C C . ALA B 1 282 ? -7.836 -1.944 -19.797 1 91.31 282 ALA B C 1
ATOM 8034 O O . ALA B 1 282 ? -8.375 -1.112 -19.062 1 91.31 282 ALA B O 1
ATOM 8035 N N . GLN B 1 283 ? -6.582 -2.176 -19.766 1 84.25 283 GLN B N 1
ATOM 8036 C CA . GLN B 1 283 ? -5.688 -1.399 -18.922 1 84.25 283 GLN B CA 1
ATOM 8037 C C . GLN B 1 283 ? -5.676 0.07 -19.328 1 84.25 283 GLN B C 1
ATOM 8039 O O . GLN B 1 283 ? -5.59 0.957 -18.469 1 84.25 283 GLN B O 1
ATOM 8044 N N . LYS B 1 284 ? -5.805 0.276 -20.594 1 79.88 284 LYS B N 1
ATOM 8045 C CA . LYS B 1 284 ? -5.852 1.649 -21.094 1 79.88 284 LYS B CA 1
ATOM 8046 C C . LYS B 1 284 ? -7.129 2.352 -20.641 1 79.88 284 LYS B C 1
ATOM 8048 O O . LYS B 1 284 ? -7.145 3.574 -20.484 1 79.88 284 LYS B O 1
ATOM 8053 N N . CYS B 1 285 ? -8.133 1.584 -20.484 1 83.31 285 CYS B N 1
ATOM 8054 C CA . CYS B 1 285 ? -9.391 2.148 -20 1 83.31 285 CYS B CA 1
ATOM 8055 C C . CYS B 1 285 ? -9.219 2.734 -18.609 1 83.31 285 CYS B C 1
ATOM 8057 O O . CYS B 1 285 ? -9.875 3.713 -18.25 1 83.31 285 CYS B O 1
ATOM 8059 N N . LEU B 1 286 ? -8.305 2.258 -17.812 1 76.44 286 LEU B N 1
ATOM 8060 C CA . LEU B 1 286 ? -8.047 2.746 -16.469 1 76.44 286 LEU B CA 1
ATOM 8061 C C . LEU B 1 286 ? -7.402 4.129 -16.5 1 76.44 286 LEU B C 1
ATOM 8063 O O . LEU B 1 286 ? -7.574 4.922 -15.57 1 76.44 286 LEU B O 1
ATOM 8067 N N . THR B 1 287 ? -6.727 4.355 -17.531 1 68.25 287 THR B N 1
ATOM 8068 C CA . THR B 1 287 ? -5.953 5.59 -17.609 1 68.25 287 THR B CA 1
ATOM 8069 C C . THR B 1 287 ? -6.848 6.762 -18.016 1 68.25 287 THR B C 1
ATOM 8071 O O . THR B 1 287 ? -6.418 7.914 -17.969 1 68.25 287 THR B O 1
ATOM 8074 N N . GLN B 1 288 ? -8.086 6.379 -18.344 1 68.25 288 GLN B N 1
ATOM 8075 C CA . GLN B 1 288 ? -9 7.43 -18.781 1 68.25 288 GLN B CA 1
ATOM 8076 C C . GLN B 1 288 ? -9.547 8.211 -17.578 1 68.25 288 GLN B C 1
ATOM 8078 O O . GLN B 1 288 ? -10.133 9.281 -17.75 1 68.25 288 GLN B O 1
ATOM 8083 N N . TYR B 1 289 ? -9.211 7.672 -16.375 1 63.44 289 TYR B N 1
ATOM 8084 C CA . TYR B 1 289 ? -9.734 8.258 -15.141 1 63.44 289 TYR B CA 1
ATOM 8085 C C . TYR B 1 289 ? -8.602 8.656 -14.203 1 63.44 289 TYR B C 1
ATOM 8087 O O . TYR B 1 289 ? -7.531 8.047 -14.211 1 63.44 289 TYR B O 1
ATOM 8095 N N . ASN B 1 290 ? -8.945 9.789 -13.531 1 62.94 290 ASN B N 1
ATOM 8096 C CA . ASN B 1 290 ? -8.008 10.109 -12.453 1 62.94 290 ASN B CA 1
ATOM 8097 C C . ASN B 1 290 ? -8.195 9.188 -11.258 1 62.94 290 ASN B C 1
ATOM 8099 O O . ASN B 1 290 ? -8.984 9.484 -10.352 1 62.94 290 ASN B O 1
ATOM 8103 N N . LEU B 1 291 ? -7.461 8.18 -11.258 1 64.69 291 LEU B N 1
ATOM 8104 C CA . LEU B 1 291 ? -7.625 7.117 -10.281 1 64.69 291 LEU B CA 1
ATOM 8105 C C . LEU B 1 291 ? -7.242 7.598 -8.883 1 64.69 291 LEU B C 1
ATOM 8107 O O . LEU B 1 291 ? -7.539 6.93 -7.887 1 64.69 291 LEU B O 1
ATOM 8111 N N . PHE B 1 292 ? -6.727 8.789 -8.797 1 62.72 292 PHE B N 1
ATOM 8112 C CA . PHE B 1 292 ? -6.254 9.258 -7.496 1 62.72 292 PHE B CA 1
ATOM 8113 C C . PHE B 1 292 ? -7.332 10.07 -6.793 1 62.72 292 PHE B C 1
ATOM 8115 O O . PHE B 1 292 ? -7.332 10.18 -5.562 1 62.72 292 PHE B O 1
ATOM 8122 N N . GLU B 1 293 ? -8.18 10.648 -7.559 1 59.91 293 GLU B N 1
ATOM 8123 C CA . GLU B 1 293 ? -9.188 11.523 -6.98 1 59.91 293 GLU B CA 1
ATOM 8124 C C . GLU B 1 293 ? -10.531 10.812 -6.84 1 59.91 293 GLU B C 1
ATOM 8126 O O . GLU B 1 293 ? -11.258 11.031 -5.867 1 59.91 293 GLU B O 1
ATOM 8131 N N . ASP B 1 294 ? -10.82 9.977 -7.906 1 61.81 294 ASP B N 1
ATOM 8132 C CA . ASP B 1 294 ? -12.148 9.375 -7.938 1 61.81 294 ASP B CA 1
ATOM 8133 C C . ASP B 1 294 ? -12.055 7.852 -8.016 1 61.81 294 ASP B C 1
ATOM 8135 O O . ASP B 1 294 ? -11.758 7.293 -9.07 1 61.81 294 ASP B O 1
ATOM 8139 N N . VAL B 1 295 ? -12.273 7.332 -6.809 1 72.56 295 VAL B N 1
ATOM 8140 C CA . VAL B 1 295 ? -12.25 5.871 -6.801 1 72.56 295 VAL B CA 1
ATOM 8141 C C . VAL B 1 295 ? -13.68 5.336 -6.887 1 72.56 295 VAL B C 1
ATOM 8143 O O . VAL B 1 295 ? -14.516 5.637 -6.035 1 72.56 295 VAL B O 1
ATOM 8146 N N . THR B 1 296 ? -13.984 4.684 -8.062 1 78.62 296 THR B N 1
ATOM 8147 C CA . THR B 1 296 ? -15.289 4.062 -8.234 1 78.62 296 THR B CA 1
ATOM 8148 C C . THR B 1 296 ? -15.203 2.553 -8.016 1 78.62 296 THR B C 1
ATOM 8150 O O . THR B 1 296 ? -14.109 1.982 -8.016 1 78.62 296 THR B O 1
ATOM 8153 N N . LEU B 1 297 ? -16.375 2.037 -7.758 1 86.81 297 LEU B N 1
ATOM 8154 C CA . LEU B 1 297 ? -16.406 0.589 -7.59 1 86.81 297 LEU B CA 1
ATOM 8155 C C . LEU B 1 297 ? -15.961 -0.121 -8.859 1 86.81 297 LEU B C 1
ATOM 8157 O O . LEU B 1 297 ? -15.297 -1.155 -8.797 1 86.81 297 LEU B O 1
ATOM 8161 N N . GLU B 1 298 ? -16.344 0.435 -10 1 88.56 298 GLU B N 1
ATOM 8162 C CA . GLU B 1 298 ? -16.016 -0.146 -11.297 1 88.56 298 GLU B CA 1
ATOM 8163 C C . GLU B 1 298 ? -14.5 -0.174 -11.508 1 88.56 298 GLU B C 1
ATOM 8165 O O . GLU B 1 298 ? -13.969 -1.119 -12.094 1 88.56 298 GLU B O 1
ATOM 8170 N N . ALA B 1 299 ? -13.844 0.848 -11.047 1 87.75 299 ALA B N 1
ATOM 8171 C CA . ALA B 1 299 ? -12.391 0.87 -11.148 1 87.75 299 ALA B CA 1
ATOM 8172 C C . ALA B 1 299 ? -11.766 -0.269 -10.344 1 87.75 299 ALA B C 1
ATOM 8174 O O . ALA B 1 299 ? -10.82 -0.918 -10.805 1 87.75 299 ALA B O 1
ATOM 8175 N N . ILE B 1 300 ? -12.289 -0.487 -9.148 1 91.31 300 ILE B N 1
ATOM 8176 C CA . ILE B 1 300 ? -11.805 -1.559 -8.281 1 91.31 300 ILE B CA 1
ATOM 8177 C C . ILE B 1 300 ? -12.062 -2.91 -8.945 1 91.31 300 ILE B C 1
ATOM 8179 O O . ILE B 1 300 ? -11.188 -3.779 -8.961 1 91.31 300 ILE B O 1
ATOM 8183 N N . GLN B 1 301 ? -13.219 -3.023 -9.516 1 95 301 GLN B N 1
ATOM 8184 C CA . GLN B 1 301 ? -13.586 -4.262 -10.195 1 95 301 GLN B CA 1
ATOM 8185 C C . GLN B 1 301 ? -12.672 -4.527 -11.391 1 95 301 GLN B C 1
ATOM 8187 O O . GLN B 1 301 ? -12.148 -5.637 -11.547 1 95 301 GLN B O 1
ATOM 8192 N N . LEU B 1 302 ? -12.453 -3.557 -12.164 1 94.19 302 LEU B N 1
ATOM 8193 C CA . LEU B 1 302 ? -11.594 -3.691 -13.336 1 94.19 302 LEU B CA 1
ATOM 8194 C C . LEU B 1 302 ? -10.164 -4.039 -12.922 1 94.19 302 LEU B C 1
ATOM 8196 O O . LEU B 1 302 ? -9.555 -4.953 -13.477 1 94.19 302 LEU B O 1
ATOM 8200 N N . LEU B 1 303 ? -9.68 -3.336 -11.961 1 92.06 303 LEU B N 1
ATOM 8201 C CA . LEU B 1 303 ? -8.32 -3.588 -11.5 1 92.06 303 LEU B CA 1
ATOM 8202 C C . LEU B 1 303 ? -8.188 -5 -10.938 1 92.06 303 LEU B C 1
ATOM 8204 O O . LEU B 1 303 ? -7.164 -5.66 -11.141 1 92.06 303 LEU B O 1
ATOM 8208 N N . THR B 1 304 ? -9.156 -5.441 -10.234 1 96.06 304 THR B N 1
ATOM 8209 C CA . THR B 1 304 ? -9.133 -6.797 -9.695 1 96.06 304 THR B CA 1
ATOM 8210 C C . THR B 1 304 ? -9.062 -7.828 -10.812 1 96.06 304 THR B C 1
ATOM 8212 O O . THR B 1 304 ? -8.266 -8.766 -10.75 1 96.06 304 THR B O 1
ATOM 8215 N N . LEU B 1 305 ? -9.859 -7.582 -11.781 1 96.75 305 LEU B N 1
ATOM 8216 C CA . LEU B 1 305 ? -9.875 -8.516 -12.906 1 96.75 305 LEU B CA 1
ATOM 8217 C C . LEU B 1 305 ? -8.531 -8.523 -13.617 1 96.75 305 LEU B C 1
ATOM 8219 O O . LEU B 1 305 ? -8.055 -9.578 -14.039 1 96.75 305 LEU B O 1
ATOM 8223 N N . ILE B 1 306 ? -7.941 -7.406 -13.734 1 92.5 306 ILE B N 1
ATOM 8224 C CA . ILE B 1 306 ? -6.633 -7.316 -14.367 1 92.5 306 ILE B CA 1
ATOM 8225 C C . ILE B 1 306 ? -5.602 -8.07 -13.531 1 92.5 306 ILE B C 1
ATOM 8227 O O . ILE B 1 306 ? -4.777 -8.812 -14.07 1 92.5 306 ILE B O 1
ATOM 8231 N N . CYS B 1 307 ? -5.641 -7.887 -12.266 1 91.38 307 CYS B N 1
ATOM 8232 C CA . CYS B 1 307 ? -4.715 -8.586 -11.383 1 91.38 307 CYS B CA 1
ATOM 8233 C C . CYS B 1 307 ? -4.895 -10.094 -11.492 1 91.38 307 CYS B C 1
ATOM 8235 O O . CYS B 1 307 ? -3.912 -10.836 -11.531 1 91.38 307 CYS B O 1
ATOM 8237 N N . VAL B 1 308 ? -6.113 -10.539 -11.539 1 93.38 308 VAL B N 1
ATOM 8238 C CA . VAL B 1 308 ? -6.402 -11.961 -11.672 1 93.38 308 VAL B CA 1
ATOM 8239 C C . VAL B 1 308 ? -5.895 -12.469 -13.023 1 93.38 308 VAL B C 1
ATOM 8241 O O . VAL B 1 308 ? -5.266 -13.523 -13.094 1 93.38 308 VAL B O 1
ATOM 8244 N N . HIS B 1 309 ? -6.16 -11.695 -14.008 1 93.12 309 HIS B N 1
ATOM 8245 C CA . HIS B 1 309 ? -5.711 -12.062 -15.344 1 93.12 309 HIS B CA 1
ATOM 8246 C C . HIS B 1 309 ? -4.195 -12.203 -15.398 1 93.12 309 HIS B C 1
ATOM 8248 O O . HIS B 1 309 ? -3.676 -13.141 -16 1 93.12 309 HIS B O 1
ATOM 8254 N N . ASN B 1 310 ? -3.527 -11.328 -14.836 1 86.94 310 ASN B N 1
ATOM 8255 C CA . ASN B 1 310 ? -2.07 -11.336 -14.891 1 86.94 310 ASN B CA 1
ATOM 8256 C C . ASN B 1 310 ? -1.493 -12.594 -14.234 1 86.94 310 ASN B C 1
ATOM 8258 O O . ASN B 1 310 ? -0.399 -13.031 -14.594 1 86.94 310 ASN B O 1
ATOM 8262 N N . LYS B 1 311 ? -2.203 -13.188 -13.375 1 86.25 311 LYS B N 1
ATOM 8263 C CA . LYS B 1 311 ? -1.733 -14.383 -12.68 1 86.25 311 LYS B CA 1
ATOM 8264 C C . LYS B 1 311 ? -1.907 -15.625 -13.555 1 86.25 311 LYS B C 1
ATOM 8266 O O . LYS B 1 311 ? -1.205 -16.625 -13.375 1 86.25 311 LYS B O 1
ATOM 8271 N N . VAL B 1 312 ? -2.859 -15.539 -14.492 1 89.75 312 VAL B N 1
ATOM 8272 C CA . VAL B 1 312 ? -3.156 -16.734 -15.266 1 89.75 312 VAL B CA 1
ATOM 8273 C C . VAL B 1 312 ? -2.834 -16.5 -16.734 1 89.75 312 VAL B C 1
ATOM 8275 O O . VAL B 1 312 ? -3.078 -17.359 -17.578 1 89.75 312 VAL B O 1
ATOM 8278 N N . ASN B 1 313 ? -2.264 -15.352 -17.047 1 85.94 313 ASN B N 1
ATOM 8279 C CA . ASN B 1 313 ? -1.966 -14.977 -18.422 1 85.94 313 ASN B CA 1
ATOM 8280 C C . ASN B 1 313 ? -0.939 -15.914 -19.047 1 85.94 313 ASN B C 1
ATOM 8282 O O . ASN B 1 313 ? 0.213 -15.961 -18.609 1 85.94 313 ASN B O 1
ATOM 8286 N N . PRO B 1 314 ? -1.331 -16.641 -20.047 1 83.56 314 PRO B N 1
ATOM 8287 C CA . PRO B 1 314 ? -0.414 -17.594 -20.672 1 83.56 314 PRO B CA 1
ATOM 8288 C C . PRO B 1 314 ? 0.689 -16.922 -21.484 1 83.56 314 PRO B C 1
ATOM 8290 O O . PRO B 1 314 ? 1.742 -17.516 -21.719 1 83.56 314 PRO B O 1
ATOM 8293 N N . GLU B 1 315 ? 0.425 -15.734 -21.938 1 74.69 315 GLU B N 1
ATOM 8294 C CA . GLU B 1 315 ? 1.392 -15.031 -22.766 1 74.69 315 GLU B CA 1
ATOM 8295 C C . GLU B 1 315 ? 2.436 -14.305 -21.922 1 74.69 315 GLU B C 1
ATOM 8297 O O . GLU B 1 315 ? 3.51 -13.961 -22.422 1 74.69 315 GLU B O 1
ATOM 8302 N N . GLY B 1 316 ? 2.129 -14.125 -20.719 1 64.31 316 GLY B N 1
ATOM 8303 C CA . GLY B 1 316 ? 3.02 -13.344 -19.875 1 64.31 316 GLY B CA 1
ATOM 8304 C C . GLY B 1 316 ? 4.117 -14.172 -19.25 1 64.31 316 GLY B C 1
ATOM 8305 O O . GLY B 1 316 ? 4.031 -15.398 -19.203 1 64.31 316 GLY B O 1
ATOM 8306 N N . PHE B 1 317 ? 5.375 -13.555 -19.188 1 52.78 317 PHE B N 1
ATOM 8307 C CA . PHE B 1 317 ? 6.535 -14.234 -18.625 1 52.78 317 PHE B CA 1
ATOM 8308 C C . PHE B 1 317 ? 6.547 -14.109 -17.109 1 52.78 317 PHE B C 1
ATOM 8310 O O . PHE B 1 317 ? 7.605 -14.203 -16.484 1 52.78 317 PHE B O 1
ATOM 8317 N N . GLY B 1 318 ? 5.535 -14.164 -16.5 1 51.81 318 GLY B N 1
ATOM 8318 C CA . GLY B 1 318 ? 5.57 -14.188 -15.047 1 51.81 318 GLY B CA 1
ATOM 8319 C C . GLY B 1 318 ? 5.324 -12.828 -14.422 1 51.81 318 GLY B C 1
ATOM 8320 O O . GLY B 1 318 ? 6.18 -11.945 -14.492 1 51.81 318 GLY B O 1
ATOM 8321 N N . SER B 1 319 ? 4.18 -12.375 -14.477 1 47.88 319 SER B N 1
ATOM 8322 C CA . SER B 1 319 ? 3.348 -11.219 -14.164 1 47.88 319 SER B CA 1
ATOM 8323 C C . SER B 1 319 ? 3.59 -10.734 -12.734 1 47.88 319 SER B C 1
ATOM 8325 O O . SER B 1 319 ? 2.855 -9.883 -12.227 1 47.88 319 SER B O 1
ATOM 8327 N N . ASP B 1 320 ? 4.516 -11.312 -12 1 51.41 320 ASP B N 1
ATOM 8328 C CA . ASP B 1 320 ? 4.523 -11.039 -10.57 1 51.41 320 ASP B CA 1
ATOM 8329 C C . ASP B 1 320 ? 4.684 -9.539 -10.305 1 51.41 320 ASP B C 1
ATOM 8331 O O . ASP B 1 320 ? 4 -8.984 -9.438 1 51.41 320 ASP B O 1
ATOM 8335 N N . PHE B 1 321 ? 5.559 -8.844 -11.133 1 53.75 321 PHE B N 1
ATOM 8336 C CA . PHE B 1 321 ? 5.887 -7.473 -10.766 1 53.75 321 PHE B CA 1
ATOM 8337 C C . PHE B 1 321 ? 4.77 -6.52 -11.172 1 53.75 321 PHE B C 1
ATOM 8339 O O . PHE B 1 321 ? 4.477 -5.559 -10.469 1 53.75 321 PHE B O 1
ATOM 8346 N N . ASN B 1 322 ? 4.176 -6.996 -12.188 1 57.69 322 ASN B N 1
ATOM 8347 C CA . ASN B 1 322 ? 3.168 -6.07 -12.688 1 57.69 322 ASN B CA 1
ATOM 8348 C C . ASN B 1 322 ? 2.004 -5.926 -11.711 1 57.69 322 ASN B C 1
ATOM 8350 O O . ASN B 1 322 ? 1.392 -4.863 -11.617 1 57.69 322 ASN B O 1
ATOM 8354 N N . ASN B 1 323 ? 2.037 -6.871 -10.891 1 69.94 323 ASN B N 1
ATOM 8355 C CA . ASN B 1 323 ? 0.837 -6.855 -10.062 1 69.94 323 ASN B CA 1
ATOM 8356 C C . ASN B 1 323 ? 1.076 -6.121 -8.742 1 69.94 323 ASN B C 1
ATOM 8358 O O . ASN B 1 323 ? 0.127 -5.68 -8.094 1 69.94 323 ASN B O 1
ATOM 8362 N N . ARG B 1 324 ? 2.342 -5.91 -8.492 1 75.44 324 ARG B N 1
ATOM 8363 C CA . ARG B 1 324 ? 2.543 -5.391 -7.145 1 75.44 324 ARG B CA 1
ATOM 8364 C C . ARG B 1 324 ? 2.049 -3.951 -7.035 1 75.44 324 ARG B C 1
ATOM 8366 O O . ARG B 1 324 ? 1.32 -3.607 -6.102 1 75.44 324 ARG B O 1
ATOM 8373 N N . THR B 1 325 ? 2.484 -3.18 -7.988 1 77.56 325 THR B N 1
ATOM 8374 C CA . THR B 1 325 ? 2.064 -1.783 -7.953 1 77.56 325 THR B CA 1
ATOM 8375 C C . THR B 1 325 ? 0.558 -1.667 -8.172 1 77.56 325 THR B C 1
ATOM 8377 O O . THR B 1 325 ? -0.112 -0.871 -7.512 1 77.56 325 THR B O 1
ATOM 8380 N N . LEU B 1 326 ? 0.07 -2.533 -9.062 1 82.12 326 LEU B N 1
ATOM 8381 C CA . LEU B 1 326 ? -1.365 -2.531 -9.32 1 82.12 326 LEU B CA 1
ATOM 8382 C C . LEU B 1 326 ? -2.141 -2.955 -8.078 1 82.12 326 LEU B C 1
ATOM 8384 O O . LEU B 1 326 ? -3.166 -2.354 -7.742 1 82.12 326 LEU B O 1
ATOM 8388 N N . SER B 1 327 ? -1.595 -3.904 -7.473 1 87.12 327 SER B N 1
ATOM 8389 C CA . SER B 1 327 ? -2.262 -4.406 -6.277 1 87.12 327 SER B CA 1
ATOM 8390 C C . SER B 1 327 ? -2.244 -3.373 -5.156 1 87.12 327 SER B C 1
ATOM 8392 O O . SER B 1 327 ? -3.234 -3.211 -4.438 1 87.12 327 SER B O 1
ATOM 8394 N N . ALA B 1 328 ? -1.135 -2.723 -5.016 1 85.38 328 ALA B N 1
ATOM 8395 C CA . ALA B 1 328 ? -1.049 -1.692 -3.982 1 85.38 328 ALA B CA 1
ATOM 8396 C C . ALA B 1 328 ? -2.078 -0.591 -4.219 1 85.38 328 ALA B C 1
ATOM 8398 O O . ALA B 1 328 ? -2.732 -0.131 -3.279 1 85.38 328 ALA B O 1
ATOM 8399 N N . MET B 1 329 ? -2.154 -0.202 -5.414 1 84.56 329 MET B N 1
ATOM 8400 C CA . MET B 1 329 ? -3.154 0.8 -5.773 1 84.56 329 MET B CA 1
ATOM 8401 C C . MET B 1 329 ? -4.562 0.282 -5.512 1 84.56 329 MET B C 1
ATOM 8403 O O . MET B 1 329 ? -5.402 1.003 -4.969 1 84.56 329 MET B O 1
ATOM 8407 N N . LEU B 1 330 ? -4.746 -0.902 -5.93 1 90.88 330 LEU B N 1
ATOM 8408 C CA . LEU B 1 330 ? -6.047 -1.543 -5.746 1 90.88 330 LEU B CA 1
ATOM 8409 C C . LEU B 1 330 ? -6.438 -1.567 -4.273 1 90.88 330 LEU B C 1
ATOM 8411 O O . LEU B 1 330 ? -7.555 -1.186 -3.916 1 90.88 330 LEU B O 1
ATOM 8415 N N . TYR B 1 331 ? -5.582 -1.966 -3.451 1 90.75 331 TYR B N 1
ATOM 8416 C CA . TYR B 1 331 ? -5.875 -2.068 -2.027 1 90.75 331 TYR B CA 1
ATOM 8417 C C . TYR B 1 331 ? -6.152 -0.696 -1.426 1 90.75 331 TYR B C 1
ATOM 8419 O O . TYR B 1 331 ? -7.066 -0.538 -0.616 1 90.75 331 TYR B O 1
ATOM 8427 N N . SER B 1 332 ? -5.359 0.248 -1.836 1 85.62 332 SER B N 1
ATOM 8428 C CA . SER B 1 332 ? -5.57 1.607 -1.352 1 85.62 332 SER B CA 1
ATOM 8429 C C . SER B 1 332 ? -6.934 2.141 -1.775 1 85.62 332 SER B C 1
ATOM 8431 O O . SER B 1 332 ? -7.625 2.789 -0.988 1 85.62 332 SER B O 1
ATOM 8433 N N . MET B 1 333 ? -7.273 1.866 -2.969 1 85.38 333 MET B N 1
ATOM 8434 C CA . MET B 1 333 ? -8.57 2.297 -3.477 1 85.38 333 MET B CA 1
ATOM 8435 C C . MET B 1 333 ? -9.703 1.638 -2.699 1 85.38 333 MET B C 1
ATOM 8437 O O . MET B 1 333 ? -10.719 2.279 -2.404 1 85.38 333 MET B O 1
ATOM 8441 N N . ALA B 1 334 ? -9.508 0.415 -2.461 1 89.38 334 ALA B N 1
ATOM 8442 C CA . ALA B 1 334 ? -10.531 -0.299 -1.695 1 89.38 334 ALA B CA 1
ATOM 8443 C C . ALA B 1 334 ? -10.695 0.305 -0.303 1 89.38 334 ALA B C 1
ATOM 8445 O O . ALA B 1 334 ? -11.812 0.444 0.191 1 89.38 334 ALA B O 1
ATOM 8446 N N . HIS B 1 335 ? -9.625 0.667 0.367 1 85.06 335 HIS B N 1
ATOM 8447 C CA . HIS B 1 335 ? -9.68 1.326 1.667 1 85.06 335 HIS B CA 1
ATOM 8448 C C . HIS B 1 335 ? -10.359 2.686 1.567 1 85.06 335 HIS B C 1
ATOM 8450 O O . HIS B 1 335 ? -11.141 3.062 2.449 1 85.06 335 HIS B O 1
ATOM 8456 N N . CYS B 1 336 ? -10.023 3.342 0.476 1 78.31 336 CYS B N 1
ATOM 8457 C CA . CYS B 1 336 ? -10.594 4.668 0.279 1 78.31 336 CYS B CA 1
ATOM 8458 C C . CYS B 1 336 ? -12.109 4.59 0.144 1 78.31 336 CYS B C 1
ATOM 8460 O O . CYS B 1 336 ? -12.828 5.492 0.582 1 78.31 336 CYS B O 1
ATOM 8462 N N . ARG B 1 337 ? -12.57 3.459 -0.388 1 81.44 337 ARG B N 1
ATOM 8463 C CA . ARG B 1 337 ? -14 3.277 -0.567 1 81.44 337 ARG B CA 1
ATOM 8464 C C . ARG B 1 337 ? -14.617 2.562 0.631 1 81.44 337 ARG B C 1
ATOM 8466 O O . ARG B 1 337 ? -15.82 2.277 0.643 1 81.44 337 ARG B O 1
ATOM 8473 N N . ARG B 1 338 ? -13.844 2.154 1.526 1 83.75 338 ARG B N 1
ATOM 8474 C CA . ARG B 1 338 ? -14.25 1.525 2.779 1 83.75 338 ARG B CA 1
ATOM 8475 C C . ARG B 1 338 ? -14.867 0.155 2.529 1 83.75 338 ARG B C 1
ATOM 8477 O O . ARG B 1 338 ? -15.844 -0.224 3.188 1 83.75 338 ARG B O 1
ATOM 8484 N N . ILE B 1 339 ? -14.344 -0.407 1.553 1 88.38 339 ILE B N 1
ATOM 8485 C CA . ILE B 1 339 ? -14.812 -1.759 1.274 1 88.38 339 ILE B CA 1
ATOM 8486 C C . ILE B 1 339 ? -14.391 -2.697 2.4 1 88.38 339 ILE B C 1
ATOM 8488 O O . ILE B 1 339 ? -14.992 -3.754 2.6 1 88.38 339 ILE B O 1
ATOM 8492 N N . ASN B 1 340 ? -13.391 -2.287 3.164 1 89.31 340 ASN B N 1
ATOM 8493 C CA . ASN B 1 340 ? -12.844 -3.092 4.25 1 89.31 340 ASN B CA 1
ATOM 8494 C C . ASN B 1 340 ? -13.656 -2.932 5.531 1 89.31 340 ASN B C 1
ATOM 8496 O O . ASN B 1 340 ? -13.367 -3.572 6.543 1 89.31 340 ASN B O 1
ATOM 8500 N N . ARG B 1 341 ? -14.711 -2.15 5.434 1 86.81 341 ARG B N 1
ATOM 8501 C CA . ARG B 1 341 ? -15.43 -1.815 6.66 1 86.81 341 ARG B CA 1
ATOM 8502 C C . ARG B 1 341 ? -16.844 -2.373 6.633 1 86.81 341 ARG B C 1
ATOM 8504 O O . ARG B 1 341 ? -17.5 -2.373 5.586 1 86.81 341 ARG B O 1
ATOM 8511 N N . GLU B 1 342 ? -17.25 -2.723 7.812 1 87.06 342 GLU B N 1
ATOM 8512 C CA . GLU B 1 342 ? -18.672 -3.053 7.961 1 87.06 342 GLU B CA 1
ATOM 8513 C C . GLU B 1 342 ? -19.547 -1.808 7.844 1 87.06 342 GLU B C 1
ATOM 8515 O O . GLU B 1 342 ? -19.344 -0.831 8.57 1 87.06 342 GLU B O 1
ATOM 8520 N N . PRO B 1 343 ? -20.406 -1.877 6.871 1 79.25 343 PRO B N 1
ATOM 8521 C CA . PRO B 1 343 ? -21.219 -0.674 6.695 1 79.25 343 PRO B CA 1
ATOM 8522 C C . PRO B 1 343 ? -22.156 -0.429 7.867 1 79.25 343 PRO B C 1
ATOM 8524 O O . PRO B 1 343 ? -22.703 -1.38 8.445 1 79.25 343 PRO B O 1
ATOM 8527 N N . TYR B 1 344 ? -22.234 0.77 8.102 1 72.62 344 TYR B N 1
ATOM 8528 C CA . TYR B 1 344 ? -23.219 1.168 9.102 1 72.62 344 TYR B CA 1
ATOM 8529 C C . TYR B 1 344 ? -24.469 1.728 8.445 1 72.62 344 TYR B C 1
ATOM 8531 O O . TYR B 1 344 ? -24.391 2.498 7.488 1 72.62 344 TYR B O 1
ATOM 8539 N N . GLY B 1 345 ? -25.656 1.308 8.898 1 70.06 345 GLY B N 1
ATOM 8540 C CA . GLY B 1 345 ? -26.938 1.812 8.406 1 70.06 345 GLY B CA 1
ATOM 8541 C C . GLY B 1 345 ? -27.297 1.282 7.027 1 70.06 345 GLY B C 1
ATOM 8542 O O . GLY B 1 345 ? -27.859 2.006 6.203 1 70.06 345 GLY B O 1
ATOM 8543 N N . LEU B 1 346 ? -26.875 0.157 6.758 1 73.44 346 LEU B N 1
ATOM 8544 C CA . LEU B 1 346 ? -27.203 -0.472 5.48 1 73.44 346 LEU B CA 1
ATOM 8545 C C . LEU B 1 346 ? -28.703 -0.604 5.309 1 73.44 346 LEU B C 1
ATOM 8547 O O . LEU B 1 346 ? -29.406 -1.053 6.223 1 73.44 346 LEU B O 1
ATOM 8551 N N . GLY B 1 347 ? -29.125 -0.049 4.23 1 71.75 347 GLY B N 1
ATOM 8552 C CA . GLY B 1 347 ? -30.547 -0.175 3.928 1 71.75 347 GLY B CA 1
ATOM 8553 C C . GLY B 1 347 ? -31.016 -1.616 3.852 1 71.75 347 GLY B C 1
ATOM 8554 O O . GLY B 1 347 ? -30.219 -2.516 3.549 1 71.75 347 GLY B O 1
ATOM 8555 N N . SER B 1 348 ? -32.219 -1.785 4.219 1 76.69 348 SER B N 1
ATOM 8556 C CA . SER B 1 348 ? -32.812 -3.127 4.184 1 76.69 348 SER B CA 1
ATOM 8557 C C . SER B 1 348 ? -33.25 -3.496 2.777 1 76.69 348 SER B C 1
ATOM 8559 O O . SER B 1 348 ? -33.625 -4.648 2.518 1 76.69 348 SER B O 1
ATOM 8561 N N . ASP B 1 349 ? -33.094 -2.531 1.846 1 80.81 349 ASP B N 1
ATOM 8562 C CA . ASP B 1 349 ? -33.5 -2.814 0.478 1 80.81 349 ASP B CA 1
ATOM 8563 C C . ASP B 1 349 ? -32.531 -3.783 -0.204 1 80.81 349 ASP B C 1
ATOM 8565 O O . ASP B 1 349 ? -31.375 -3.859 0.161 1 80.81 349 ASP B O 1
ATOM 8569 N N . ASP B 1 350 ? -33.125 -4.477 -1.192 1 78.06 350 ASP B N 1
ATOM 8570 C CA . ASP B 1 350 ? -32.375 -5.527 -1.876 1 78.06 350 ASP B CA 1
ATOM 8571 C C . ASP B 1 350 ? -31.141 -4.957 -2.588 1 78.06 350 ASP B C 1
ATOM 8573 O O . ASP B 1 350 ? -30.094 -5.586 -2.605 1 78.06 350 ASP B O 1
ATOM 8577 N N . ALA B 1 351 ? -31.375 -3.902 -3.096 1 79.44 351 ALA B N 1
ATOM 8578 C CA . ALA B 1 351 ? -30.281 -3.305 -3.846 1 79.44 351 ALA B CA 1
ATOM 8579 C C . ALA B 1 351 ? -29.078 -3.016 -2.938 1 79.44 351 ALA B C 1
ATOM 8581 O O . ALA B 1 351 ? -27.938 -3.311 -3.289 1 79.44 351 ALA B O 1
ATOM 8582 N N . SER B 1 352 ? -29.359 -2.49 -1.816 1 82.94 352 SER B N 1
ATOM 8583 C CA . SER B 1 352 ? -28.297 -2.189 -0.853 1 82.94 352 SER B CA 1
ATOM 8584 C C . SER B 1 352 ? -27.672 -3.465 -0.311 1 82.94 352 SER B C 1
ATOM 8586 O O . SER B 1 352 ? -26.453 -3.535 -0.142 1 82.94 352 SER B O 1
ATOM 8588 N N . GLN B 1 353 ? -28.484 -4.422 -0.162 1 88.12 353 GLN B N 1
ATOM 8589 C CA . GLN B 1 353 ? -27.984 -5.684 0.377 1 88.12 353 GLN B CA 1
ATOM 8590 C C . GLN B 1 353 ? -27.141 -6.426 -0.651 1 88.12 353 GLN B C 1
ATOM 8592 O O . GLN B 1 353 ? -26.141 -7.047 -0.302 1 88.12 353 GLN B O 1
ATOM 8597 N N . LYS B 1 354 ? -27.578 -6.375 -1.806 1 91.19 354 LYS B N 1
ATOM 8598 C CA . LYS B 1 354 ? -26.828 -6.984 -2.891 1 91.19 354 LYS B CA 1
ATOM 8599 C C . LYS B 1 354 ? -25.453 -6.32 -3.045 1 91.19 354 LYS B C 1
ATOM 8601 O O . LYS B 1 354 ? -24.453 -6.996 -3.287 1 91.19 354 LYS B O 1
ATOM 8606 N N . GLN B 1 355 ? -25.516 -5.082 -2.906 1 89.25 355 GLN B N 1
ATOM 8607 C CA . GLN B 1 355 ? -24.266 -4.336 -2.992 1 89.25 355 GLN B CA 1
ATOM 8608 C C . GLN B 1 355 ? -23.344 -4.676 -1.824 1 89.25 355 GLN B C 1
ATOM 8610 O O . GLN B 1 355 ? -22.125 -4.742 -1.99 1 89.25 355 GLN B O 1
ATOM 8615 N N . TYR B 1 356 ? -23.922 -4.805 -0.674 1 91.19 356 TYR B N 1
ATOM 8616 C CA . TYR B 1 356 ? -23.141 -5.191 0.499 1 91.19 356 TYR B CA 1
ATOM 8617 C C . TYR B 1 356 ? -22.5 -6.562 0.302 1 91.19 356 TYR B C 1
ATOM 8619 O O . TYR B 1 356 ? -21.312 -6.746 0.58 1 91.19 356 TYR B O 1
ATOM 8627 N N . MET B 1 357 ? -23.25 -7.469 -0.226 1 94.25 357 MET B N 1
ATOM 8628 C CA . MET B 1 357 ? -22.75 -8.805 -0.518 1 94.25 357 MET B CA 1
ATOM 8629 C C . MET B 1 357 ? -21.594 -8.734 -1.521 1 94.25 357 MET B C 1
ATOM 8631 O O . MET B 1 357 ? -20.578 -9.422 -1.358 1 94.25 357 MET B O 1
ATOM 8635 N N . LEU B 1 358 ? -21.766 -7.957 -2.477 1 95.69 358 LEU B N 1
ATOM 8636 C CA . LEU B 1 358 ? -20.719 -7.777 -3.477 1 95.69 358 LEU B CA 1
ATOM 8637 C C . LEU B 1 358 ? -19.453 -7.203 -2.846 1 95.69 358 LEU B C 1
ATOM 8639 O O . LEU B 1 358 ? -18.344 -7.648 -3.15 1 95.69 358 LEU B O 1
ATOM 8643 N N . SER B 1 359 ? -19.625 -6.23 -1.951 1 93.19 359 SER B N 1
ATOM 8644 C CA . SER B 1 359 ? -18.484 -5.617 -1.273 1 93.19 359 SER B CA 1
ATOM 8645 C C . SER B 1 359 ? -17.75 -6.637 -0.418 1 93.19 359 SER B C 1
ATOM 8647 O O . SER B 1 359 ? -16.516 -6.633 -0.375 1 93.19 359 SER B O 1
ATOM 8649 N N . GLN B 1 360 ? -18.516 -7.453 0.236 1 95.81 360 GLN B N 1
ATOM 8650 C CA . GLN B 1 360 ? -17.906 -8.523 1.024 1 95.81 360 GLN B CA 1
ATOM 8651 C C . GLN B 1 360 ? -17.047 -9.438 0.148 1 95.81 360 GLN B C 1
ATOM 8653 O O . GLN B 1 360 ? -15.891 -9.711 0.465 1 95.81 360 GLN B O 1
ATOM 8658 N N . LYS B 1 361 ? -17.594 -9.82 -0.939 1 97.62 361 LYS B N 1
ATOM 8659 C CA . LYS B 1 361 ? -16.891 -10.727 -1.838 1 97.62 361 LYS B CA 1
ATOM 8660 C C . LYS B 1 361 ? -15.648 -10.062 -2.418 1 97.62 361 LYS B C 1
ATOM 8662 O O . LYS B 1 361 ? -14.594 -10.695 -2.518 1 97.62 361 LYS B O 1
ATOM 8667 N N . ILE B 1 362 ? -15.781 -8.828 -2.764 1 97.44 362 ILE B N 1
ATOM 8668 C CA . ILE B 1 362 ? -14.641 -8.094 -3.301 1 97.44 362 ILE B CA 1
ATOM 8669 C C . ILE B 1 362 ? -13.516 -8.062 -2.268 1 97.44 362 ILE B C 1
ATOM 8671 O O . ILE B 1 362 ? -12.375 -8.406 -2.576 1 97.44 362 ILE B O 1
ATOM 8675 N N . TRP B 1 363 ? -13.836 -7.684 -1.089 1 96.75 363 TRP B N 1
ATOM 8676 C CA . TRP B 1 363 ? -12.797 -7.539 -0.073 1 96.75 363 TRP B CA 1
ATOM 8677 C C . TRP B 1 363 ? -12.078 -8.859 0.164 1 96.75 363 TRP B C 1
ATOM 8679 O O . TRP B 1 363 ? -10.844 -8.914 0.171 1 96.75 363 TRP B O 1
ATOM 8689 N N . TYR B 1 364 ? -12.797 -9.875 0.317 1 97.62 364 TYR B N 1
ATOM 8690 C CA . TYR B 1 364 ? -12.18 -11.156 0.652 1 97.62 364 TYR B CA 1
ATOM 8691 C C . TYR B 1 364 ? -11.461 -11.742 -0.553 1 97.62 364 TYR B C 1
ATOM 8693 O O . TYR B 1 364 ? -10.539 -12.555 -0.4 1 97.62 364 TYR B O 1
ATOM 8701 N N . THR B 1 365 ? -11.875 -11.359 -1.719 1 97.75 365 THR B N 1
ATOM 8702 C CA . THR B 1 365 ? -11.086 -11.688 -2.9 1 97.75 365 THR B CA 1
ATOM 8703 C C . THR B 1 365 ? -9.75 -10.945 -2.885 1 97.75 365 THR B C 1
ATOM 8705 O O . THR B 1 365 ? -8.719 -11.516 -3.232 1 97.75 365 THR B O 1
ATOM 8708 N N . LEU B 1 366 ? -9.781 -9.727 -2.459 1 97.12 366 LEU B N 1
ATOM 8709 C CA . LEU B 1 366 ? -8.547 -8.953 -2.35 1 97.12 366 LEU B CA 1
ATOM 8710 C C . LEU B 1 366 ? -7.605 -9.562 -1.319 1 97.12 366 LEU B C 1
ATOM 8712 O O . LEU B 1 366 ? -6.395 -9.617 -1.535 1 97.12 366 LEU B O 1
ATOM 8716 N N . LEU B 1 367 ? -8.188 -9.992 -0.246 1 97.06 367 LEU B N 1
ATOM 8717 C CA . LEU B 1 367 ? -7.367 -10.641 0.777 1 97.06 367 LEU B CA 1
ATOM 8718 C C . LEU B 1 367 ? -6.707 -11.898 0.231 1 97.06 367 LEU B C 1
ATOM 8720 O O . LEU B 1 367 ? -5.547 -12.18 0.53 1 97.06 367 LEU B O 1
ATOM 8724 N N . LEU B 1 368 ? -7.465 -12.617 -0.533 1 96.5 368 LEU B N 1
ATOM 8725 C CA . LEU B 1 368 ? -6.922 -13.828 -1.129 1 96.5 368 LEU B CA 1
ATOM 8726 C C . LEU B 1 368 ? -5.773 -13.508 -2.08 1 96.5 368 LEU B C 1
ATOM 8728 O O . LEU B 1 368 ? -4.738 -14.18 -2.062 1 96.5 368 LEU B O 1
ATOM 8732 N N . LEU B 1 369 ? -5.988 -12.547 -2.891 1 94.25 369 LEU B N 1
ATOM 8733 C CA . LEU B 1 369 ? -4.945 -12.133 -3.826 1 94.25 369 LEU B CA 1
ATOM 8734 C C . LEU B 1 369 ? -3.688 -11.695 -3.08 1 94.25 369 LEU B C 1
ATOM 8736 O O . LEU B 1 369 ? -2.574 -12.062 -3.469 1 94.25 369 LEU B O 1
ATOM 8740 N N . ASP B 1 370 ? -3.855 -10.977 -2.051 1 94.12 370 ASP B N 1
ATOM 8741 C CA . ASP B 1 370 ? -2.752 -10.492 -1.229 1 94.12 370 ASP B CA 1
ATOM 8742 C C . ASP B 1 370 ? -1.998 -11.648 -0.581 1 94.12 370 ASP B C 1
ATOM 8744 O O . ASP B 1 370 ? -0.767 -11.695 -0.621 1 94.12 370 ASP B O 1
ATOM 8748 N N . ALA B 1 371 ? -2.746 -12.523 -0.047 1 95.25 371 ALA B N 1
ATOM 8749 C CA . ALA B 1 371 ? -2.152 -13.68 0.616 1 95.25 371 ALA B CA 1
ATOM 8750 C C . ALA B 1 371 ? -1.413 -14.562 -0.384 1 95.25 371 ALA B C 1
ATOM 8752 O O . ALA B 1 371 ? -0.363 -15.125 -0.066 1 95.25 371 ALA B O 1
ATOM 8753 N N . THR B 1 372 ? -2.002 -14.719 -1.499 1 93.31 372 THR B N 1
ATOM 8754 C CA . THR B 1 372 ? -1.361 -15.508 -2.543 1 93.31 372 THR B CA 1
ATOM 8755 C C . THR B 1 372 ? -0.029 -14.891 -2.953 1 93.31 372 THR B C 1
ATOM 8757 O O . THR B 1 372 ? 0.972 -15.594 -3.098 1 93.31 372 THR B O 1
ATOM 8760 N N . ASP B 1 373 ? 0.008 -13.633 -3.107 1 88.75 373 ASP B N 1
ATOM 8761 C CA . ASP B 1 373 ? 1.252 -12.945 -3.443 1 88.75 373 ASP B CA 1
ATOM 8762 C C . ASP B 1 373 ? 2.291 -13.117 -2.34 1 88.75 373 ASP B C 1
ATOM 8764 O O . ASP B 1 373 ? 3.475 -13.32 -2.619 1 88.75 373 ASP B O 1
ATOM 8768 N N . ALA B 1 374 ? 1.823 -13 -1.171 1 91.12 374 ALA B N 1
ATOM 8769 C CA . ALA B 1 374 ? 2.719 -13.172 -0.031 1 91.12 374 ALA B CA 1
ATOM 8770 C C . ALA B 1 374 ? 3.258 -14.602 0.028 1 91.12 374 ALA B C 1
ATOM 8772 O O . ALA B 1 374 ? 4.43 -14.812 0.344 1 91.12 374 ALA B O 1
ATOM 8773 N N . ALA B 1 375 ? 2.387 -15.5 -0.272 1 92.88 375 ALA B N 1
ATOM 8774 C CA . ALA B 1 375 ? 2.799 -16.906 -0.258 1 92.88 375 ALA B CA 1
ATOM 8775 C C . ALA B 1 375 ? 3.895 -17.172 -1.286 1 92.88 375 ALA B C 1
ATOM 8777 O O . ALA B 1 375 ? 4.852 -17.891 -1.012 1 92.88 375 ALA B O 1
ATOM 8778 N N . PHE B 1 376 ? 3.801 -16.562 -2.352 1 87.94 376 PHE B N 1
ATOM 8779 C CA . PHE B 1 376 ? 4.727 -16.812 -3.447 1 87.94 376 PHE B CA 1
ATOM 8780 C C . PHE B 1 376 ? 6.012 -16.016 -3.275 1 87.94 376 PHE B C 1
ATOM 8782 O O . PHE B 1 376 ? 7.082 -16.453 -3.701 1 87.94 376 PHE B O 1
ATOM 8789 N N . SER B 1 377 ? 5.938 -14.867 -2.695 1 85 377 SER B N 1
ATOM 8790 C CA . SER B 1 377 ? 7.113 -14.008 -2.578 1 85 377 SER B CA 1
ATOM 8791 C C . SER B 1 377 ? 7.805 -14.195 -1.232 1 85 377 SER B C 1
ATOM 8793 O O . SER B 1 377 ? 9 -13.922 -1.098 1 85 377 SER B O 1
ATOM 8795 N N . GLY B 1 378 ? 7.055 -14.625 -0.244 1 89.81 378 GLY B N 1
ATOM 8796 C CA . GLY B 1 378 ? 7.57 -14.688 1.114 1 89.81 378 GLY B CA 1
ATOM 8797 C C . GLY B 1 378 ? 7.574 -13.344 1.816 1 89.81 378 GLY B C 1
ATOM 8798 O O . GLY B 1 378 ? 8.078 -13.219 2.934 1 89.81 378 GLY B O 1
ATOM 8799 N N . SER B 1 379 ? 7.035 -12.336 1.166 1 86.56 379 SER B N 1
ATOM 8800 C CA . SER B 1 379 ? 6.953 -11 1.743 1 86.56 379 SER B CA 1
ATOM 8801 C C . SER B 1 379 ? 5.695 -10.844 2.594 1 86.56 379 SER B C 1
ATOM 8803 O O . SER B 1 379 ? 4.797 -11.68 2.545 1 86.56 379 SER B O 1
ATOM 8805 N N . THR B 1 380 ? 5.637 -9.766 3.338 1 88.62 380 THR B N 1
ATOM 8806 C CA . THR B 1 380 ? 4.48 -9.508 4.191 1 88.62 380 THR B CA 1
ATOM 8807 C C . THR B 1 380 ? 3.256 -9.156 3.35 1 88.62 380 THR B C 1
ATOM 8809 O O . THR B 1 380 ? 3.389 -8.719 2.203 1 88.62 380 THR B O 1
ATOM 8812 N N . VAL B 1 381 ? 2.088 -9.406 3.92 1 90.81 381 VAL B N 1
ATOM 8813 C CA . VAL B 1 381 ? 0.853 -9.008 3.256 1 90.81 381 VAL B CA 1
ATOM 8814 C C . VAL B 1 381 ? 0.693 -7.492 3.326 1 90.81 381 VAL B C 1
ATOM 8816 O O . VAL B 1 381 ? 1.234 -6.848 4.227 1 90.81 381 VAL B O 1
ATOM 8819 N N . THR B 1 382 ? 0.009 -6.941 2.393 1 86.94 382 THR B N 1
ATOM 8820 C CA . THR B 1 382 ? -0.266 -5.508 2.367 1 86.94 382 THR B CA 1
ATOM 8821 C C . THR B 1 382 ? -1.429 -5.164 3.293 1 86.94 382 THR B C 1
ATOM 8823 O O . THR B 1 382 ? -1.417 -4.121 3.953 1 86.94 382 THR B O 1
ATOM 8826 N N . ASN B 1 383 ? -2.402 -6.004 3.23 1 90.06 383 ASN B N 1
ATOM 8827 C CA . ASN B 1 383 ? -3.57 -5.773 4.074 1 90.06 383 ASN B CA 1
ATOM 8828 C C . ASN B 1 383 ? -3.455 -6.516 5.402 1 90.06 383 ASN B C 1
ATOM 8830 O O . ASN B 1 383 ? -3.758 -7.711 5.48 1 90.06 383 ASN B O 1
ATOM 8834 N N . ASN B 1 384 ? -3.193 -5.773 6.391 1 84.5 384 ASN B N 1
ATOM 8835 C CA . ASN B 1 384 ? -3.08 -6.324 7.734 1 84.5 384 ASN B CA 1
ATOM 8836 C C . ASN B 1 384 ? -4.434 -6.793 8.266 1 84.5 384 ASN B C 1
ATOM 8838 O O . ASN B 1 384 ? -5.453 -6.141 8.039 1 84.5 384 ASN B O 1
ATOM 8842 N N . PRO B 1 385 ? -4.41 -7.93 8.938 1 86.44 385 PRO B N 1
ATOM 8843 C CA . PRO B 1 385 ? -5.664 -8.469 9.469 1 86.44 385 PRO B CA 1
ATOM 8844 C C . PRO B 1 385 ? -6.363 -7.496 10.422 1 86.44 385 PRO B C 1
ATOM 8846 O O . PRO B 1 385 ? -7.57 -7.598 10.633 1 86.44 385 PRO B O 1
ATOM 8849 N N . ASP B 1 386 ? -5.66 -6.578 10.961 1 82.69 386 ASP B N 1
ATOM 8850 C CA . ASP B 1 386 ? -6.242 -5.621 11.891 1 82.69 386 ASP B CA 1
ATOM 8851 C C . ASP B 1 386 ? -6.793 -4.402 11.156 1 82.69 386 ASP B C 1
ATOM 8853 O O . ASP B 1 386 ? -7.387 -3.514 11.766 1 82.69 386 ASP B O 1
ATOM 8857 N N . SER B 1 387 ? -6.75 -4.406 9.875 1 85 387 SER B N 1
ATOM 8858 C CA . SER B 1 387 ? -7.102 -3.213 9.109 1 85 387 SER B CA 1
ATOM 8859 C C . SER B 1 387 ? -8.516 -3.316 8.547 1 85 387 SER B C 1
ATOM 8861 O O . SER B 1 387 ? -8.938 -2.471 7.754 1 85 387 SER B O 1
ATOM 8863 N N . TYR B 1 388 ? -9.242 -4.348 8.82 1 89.62 388 TYR B N 1
ATOM 8864 C CA . TYR B 1 388 ? -10.602 -4.48 8.297 1 89.62 388 TYR B CA 1
ATOM 8865 C C . TYR B 1 388 ? -11.516 -5.137 9.328 1 89.62 388 TYR B C 1
ATOM 8867 O O . TYR B 1 388 ? -11.047 -5.832 10.227 1 89.62 388 TYR B O 1
ATOM 8875 N N . ASP B 1 389 ? -12.844 -4.875 9.219 1 89.12 389 ASP B N 1
ATOM 8876 C CA . ASP B 1 389 ? -13.82 -5.465 10.125 1 89.12 389 ASP B CA 1
ATOM 8877 C C . ASP B 1 389 ? -15.039 -5.973 9.359 1 89.12 389 ASP B C 1
ATOM 8879 O O . ASP B 1 389 ? -16.047 -6.359 9.961 1 89.12 389 ASP B O 1
ATOM 8883 N N . ILE B 1 390 ? -14.984 -5.887 8.07 1 91.94 390 ILE B N 1
ATOM 8884 C CA . ILE B 1 390 ? -16.094 -6.375 7.266 1 91.94 390 ILE B CA 1
ATOM 8885 C C . ILE B 1 390 ? -16.297 -7.871 7.508 1 91.94 390 ILE B C 1
ATOM 8887 O O . ILE B 1 390 ? -15.328 -8.617 7.621 1 91.94 390 ILE B O 1
ATOM 8891 N N . LYS B 1 391 ? -17.516 -8.281 7.562 1 92.69 391 LYS B N 1
ATOM 8892 C CA . LYS B 1 391 ? -17.844 -9.672 7.891 1 92.69 391 LYS B CA 1
ATOM 8893 C C . LYS B 1 391 ? -17.797 -10.555 6.648 1 92.69 391 LYS B C 1
ATOM 8895 O O . LYS B 1 391 ? -17.859 -10.055 5.523 1 92.69 391 LYS B O 1
ATOM 8900 N N . LEU B 1 392 ? -17.656 -11.859 6.871 1 96.62 392 LEU B N 1
ATOM 8901 C CA . LEU B 1 392 ? -17.734 -12.836 5.789 1 96.62 392 LEU B CA 1
ATOM 8902 C C . LEU B 1 392 ? -19.125 -12.852 5.164 1 96.62 392 LEU B C 1
ATOM 8904 O O . LEU B 1 392 ? -20.125 -12.688 5.863 1 96.62 392 LEU B O 1
ATOM 8908 N N . PRO B 1 393 ? -19.156 -13.055 3.865 1 96.44 393 PRO B N 1
ATOM 8909 C CA . PRO B 1 393 ? -20.469 -13.156 3.24 1 96.44 393 PRO B CA 1
ATOM 8910 C C . PRO B 1 393 ? -21.234 -14.406 3.672 1 96.44 393 PRO B C 1
ATOM 8912 O O . PRO B 1 393 ? -20.641 -15.461 3.865 1 96.44 393 PRO B O 1
ATOM 8915 N N . VAL B 1 394 ? -22.547 -14.242 3.818 1 95.56 394 VAL B N 1
ATOM 8916 C CA . VAL B 1 394 ? -23.453 -15.336 4.121 1 95.56 394 VAL B CA 1
ATOM 8917 C C . VAL B 1 394 ? -24.438 -15.523 2.973 1 95.56 394 VAL B C 1
ATOM 8919 O O . VAL B 1 394 ? -25.062 -14.555 2.518 1 95.56 394 VAL B O 1
ATOM 8922 N N . PHE B 1 395 ? -24.594 -16.797 2.58 1 95.94 395 PHE B N 1
ATOM 8923 C CA . PHE B 1 395 ? -25.406 -17.062 1.398 1 95.94 395 PHE B CA 1
ATOM 8924 C C . PHE B 1 395 ? -26.875 -16.75 1.662 1 95.94 395 PHE B C 1
ATOM 8926 O O . PHE B 1 395 ? -27.453 -17.203 2.652 1 95.94 395 PHE B O 1
ATOM 8933 N N . GLN B 1 396 ? -27.359 -15.891 0.878 1 93.38 396 GLN B N 1
ATOM 8934 C CA . GLN B 1 396 ? -28.781 -15.586 0.794 1 93.38 396 GLN B CA 1
ATOM 8935 C C . GLN B 1 396 ? -29.25 -15.555 -0.657 1 93.38 396 GLN B C 1
ATOM 8937 O O . GLN B 1 396 ? -28.828 -14.711 -1.438 1 93.38 396 GLN B O 1
ATOM 8942 N N . PRO B 1 397 ? -30.141 -16.406 -0.976 1 92.62 397 PRO B N 1
ATOM 8943 C CA . PRO B 1 397 ? -30.562 -16.516 -2.375 1 92.62 397 PRO B CA 1
ATOM 8944 C C . PRO B 1 397 ? -31.125 -15.195 -2.916 1 92.62 397 PRO B C 1
ATOM 8946 O O . PRO B 1 397 ? -30.891 -14.852 -4.078 1 92.62 397 PRO B O 1
ATOM 8949 N N . ALA B 1 398 ? -31.781 -14.445 -2.125 1 90.62 398 ALA B N 1
ATOM 8950 C CA . ALA B 1 398 ? -32.5 -13.25 -2.559 1 90.62 398 ALA B CA 1
ATOM 8951 C C . ALA B 1 398 ? -31.516 -12.148 -2.963 1 90.62 398 ALA B C 1
ATOM 8953 O O . ALA B 1 398 ? -31.859 -11.266 -3.754 1 90.62 398 ALA B O 1
ATOM 8954 N N . ILE B 1 399 ? -30.359 -12.219 -2.482 1 92.88 399 ILE B N 1
ATOM 8955 C CA . ILE B 1 399 ? -29.422 -11.133 -2.729 1 92.88 399 ILE B CA 1
ATOM 8956 C C . ILE B 1 399 ? -28.188 -11.672 -3.463 1 92.88 399 ILE B C 1
ATOM 8958 O O . ILE B 1 399 ? -27.094 -11.125 -3.322 1 92.88 399 ILE B O 1
ATOM 8962 N N . SER B 1 400 ? -28.406 -12.734 -4.188 1 94.88 400 SER B N 1
ATOM 8963 C CA . SER B 1 400 ? -27.312 -13.312 -4.957 1 94.88 400 SER B CA 1
ATOM 8964 C C . SER B 1 400 ? -26.844 -12.367 -6.062 1 94.88 400 SER B C 1
ATOM 8966 O O . SER B 1 400 ? -27.672 -11.695 -6.691 1 94.88 400 SER B O 1
ATOM 8968 N N . ASN B 1 401 ? -25.531 -12.336 -6.297 1 96.19 401 ASN B N 1
ATOM 8969 C CA . ASN B 1 401 ? -24.984 -11.477 -7.34 1 96.19 401 ASN B CA 1
ATOM 8970 C C . ASN B 1 401 ? -24.922 -12.195 -8.688 1 96.19 401 ASN B C 1
ATOM 8972 O O . ASN B 1 401 ? -24.562 -11.602 -9.695 1 96.19 401 ASN B O 1
ATOM 8976 N N . VAL B 1 402 ? -25.188 -13.508 -8.664 1 96.25 402 VAL B N 1
ATOM 8977 C CA . VAL B 1 402 ? -25.188 -14.266 -9.914 1 96.25 402 VAL B CA 1
ATOM 8978 C C . VAL B 1 402 ? -26.484 -15.062 -10.023 1 96.25 402 VAL B C 1
ATOM 8980 O O . VAL B 1 402 ? -27.141 -15.344 -9.016 1 96.25 402 VAL B O 1
ATOM 8983 N N . ASN B 1 403 ? -26.812 -15.492 -11.203 1 93.5 403 ASN B N 1
ATOM 8984 C CA . ASN B 1 403 ? -28.047 -16.234 -11.445 1 93.5 403 ASN B CA 1
ATOM 8985 C C . ASN B 1 403 ? -27.922 -17.688 -11 1 93.5 403 ASN B C 1
ATOM 8987 O O . ASN B 1 403 ? -28.891 -18.281 -10.516 1 93.5 403 ASN B O 1
ATOM 8991 N N . ASN B 1 404 ? -26.797 -18.266 -11.188 1 92.75 404 ASN B N 1
ATOM 8992 C CA . ASN B 1 404 ? -26.562 -19.641 -10.742 1 92.75 404 ASN B CA 1
ATOM 8993 C C . ASN B 1 404 ? -26.406 -19.703 -9.227 1 92.75 404 ASN B C 1
ATOM 8995 O O . ASN B 1 404 ? -25.297 -19.562 -8.703 1 92.75 404 ASN B O 1
ATOM 8999 N N . LEU B 1 405 ? -27.406 -20.078 -8.523 1 94.25 405 LEU B N 1
ATOM 9000 C CA . LEU B 1 405 ? -27.453 -20.031 -7.066 1 94.25 405 LEU B CA 1
ATOM 9001 C C . LEU B 1 405 ? -26.531 -21.078 -6.453 1 94.25 405 LEU B C 1
ATOM 9003 O O . LEU B 1 405 ? -25.969 -20.859 -5.379 1 94.25 405 LEU B O 1
ATOM 9007 N N . GLU B 1 406 ? -26.391 -22.188 -7.145 1 91.81 406 GLU B N 1
ATOM 9008 C CA . GLU B 1 406 ? -25.531 -23.234 -6.609 1 91.81 406 GLU B CA 1
ATOM 9009 C C . GLU B 1 406 ? -24.078 -22.797 -6.598 1 91.81 406 GLU B C 1
ATOM 9011 O O . GLU B 1 406 ? -23.359 -23.031 -5.621 1 91.81 406 GLU B O 1
ATOM 9016 N N . THR B 1 407 ? -23.688 -22.203 -7.688 1 92.38 407 THR B N 1
ATOM 9017 C CA . THR B 1 407 ? -22.328 -21.672 -7.754 1 92.38 407 THR B CA 1
ATOM 9018 C C . THR B 1 407 ? -22.109 -20.609 -6.676 1 92.38 407 THR B C 1
ATOM 9020 O O . THR B 1 407 ? -21.062 -20.578 -6.031 1 92.38 407 THR B O 1
ATOM 9023 N N . GLU B 1 408 ? -23.094 -19.797 -6.484 1 96.12 408 GLU B N 1
ATOM 9024 C CA . GLU B 1 408 ? -23 -18.766 -5.461 1 96.12 408 GLU B CA 1
ATOM 9025 C C . GLU B 1 408 ? -22.875 -19.375 -4.066 1 96.12 408 GLU B C 1
ATOM 9027 O O . GLU B 1 408 ? -22.078 -18.906 -3.25 1 96.12 408 GLU B O 1
ATOM 9032 N N . ARG B 1 409 ? -23.625 -20.312 -3.846 1 95.81 409 ARG B N 1
ATOM 9033 C CA . ARG B 1 409 ? -23.609 -20.969 -2.541 1 95.81 409 ARG B CA 1
ATOM 9034 C C . ARG B 1 409 ? -22.234 -21.547 -2.244 1 95.81 409 ARG B C 1
ATOM 9036 O O . ARG B 1 409 ? -21.672 -21.312 -1.179 1 95.81 409 ARG B O 1
ATOM 9043 N N . ILE B 1 410 ? -21.719 -22.344 -3.152 1 94.62 410 ILE B N 1
ATOM 9044 C CA . ILE B 1 410 ? -20.438 -22.984 -2.969 1 94.62 410 ILE B CA 1
ATOM 9045 C C . ILE B 1 410 ? -19.344 -21.938 -2.826 1 94.62 410 ILE B C 1
ATOM 9047 O O . ILE B 1 410 ? -18.422 -22.078 -2.016 1 94.62 410 ILE B O 1
ATOM 9051 N N . LEU B 1 411 ? -19.438 -20.906 -3.629 1 96.69 411 LEU B N 1
ATOM 9052 C CA . LEU B 1 411 ? -18.469 -19.812 -3.562 1 96.69 411 LEU B CA 1
ATOM 9053 C C . LEU B 1 411 ? -18.484 -19.172 -2.178 1 96.69 411 LEU B C 1
ATOM 9055 O O . LEU B 1 411 ? -17.422 -18.969 -1.576 1 96.69 411 LEU B O 1
ATOM 9059 N N . ILE B 1 412 ? -19.594 -18.812 -1.693 1 97.25 412 ILE B N 1
ATOM 9060 C CA . ILE B 1 412 ? -19.719 -18.141 -0.406 1 97.25 412 ILE B CA 1
ATOM 9061 C C . ILE B 1 412 ? -19.188 -19.047 0.706 1 97.25 412 ILE B C 1
ATOM 9063 O O . ILE B 1 412 ? -18.484 -18.578 1.611 1 97.25 412 ILE B O 1
ATOM 9067 N N . GLU B 1 413 ? -19.422 -20.281 0.611 1 94.62 413 GLU B N 1
ATOM 9068 C CA . GLU B 1 413 ? -18.906 -21.234 1.594 1 94.62 413 GLU B CA 1
ATOM 9069 C C . GLU B 1 413 ? -17.391 -21.344 1.528 1 94.62 413 GLU B C 1
ATOM 9071 O O . GLU B 1 413 ? -16.734 -21.562 2.549 1 94.62 413 GLU B O 1
ATOM 9076 N N . SER B 1 414 ? -16.875 -21.188 0.405 1 96.31 414 SER B N 1
ATOM 9077 C CA . SER B 1 414 ? -15.43 -21.297 0.203 1 96.31 414 SER B CA 1
ATOM 9078 C C . SER B 1 414 ? -14.688 -20.125 0.84 1 96.31 414 SER B C 1
ATOM 9080 O O . SER B 1 414 ? -13.492 -20.219 1.113 1 96.31 414 SER B O 1
ATOM 9082 N N . PHE B 1 415 ? -15.344 -19 1.093 1 97.25 415 PHE B N 1
ATOM 9083 C CA . PHE B 1 415 ? -14.695 -17.828 1.651 1 97.25 415 PHE B CA 1
ATOM 9084 C C . PHE B 1 415 ? -14.188 -18.109 3.061 1 97.25 415 PHE B C 1
ATOM 9086 O O . PHE B 1 415 ? -13.219 -17.484 3.514 1 97.25 415 PHE B O 1
ATOM 9093 N N . GLU B 1 416 ? -14.781 -19 3.748 1 96.38 416 GLU B N 1
ATOM 9094 C CA . GLU B 1 416 ? -14.289 -19.359 5.074 1 96.38 416 GLU B CA 1
ATOM 9095 C C . GLU B 1 416 ? -12.898 -19.984 4.992 1 96.38 416 GLU B C 1
ATOM 9097 O O . GLU B 1 416 ? -12.008 -19.641 5.773 1 96.38 416 GLU B O 1
ATOM 9102 N N . ILE B 1 417 ? -12.773 -20.906 4.07 1 96.56 417 ILE B N 1
ATOM 9103 C CA . ILE B 1 417 ? -11.484 -21.562 3.865 1 96.56 417 ILE B CA 1
ATOM 9104 C C . ILE B 1 417 ? -10.461 -20.547 3.385 1 96.56 417 ILE B C 1
ATOM 9106 O O . ILE B 1 417 ? -9.32 -20.531 3.855 1 96.56 417 ILE B O 1
ATOM 9110 N N . ARG B 1 418 ? -10.891 -19.703 2.463 1 97.12 418 ARG B N 1
ATOM 9111 C CA . ARG B 1 418 ? -10.016 -18.656 1.923 1 97.12 418 ARG B CA 1
ATOM 9112 C C . ARG B 1 418 ? -9.531 -17.719 3.025 1 97.12 418 ARG B C 1
ATOM 9114 O O . ARG B 1 418 ? -8.367 -17.328 3.047 1 97.12 418 ARG B O 1
ATOM 9121 N N . HIS B 1 419 ? -10.43 -17.391 3.846 1 97.12 419 HIS B N 1
ATOM 9122 C CA . HIS B 1 419 ? -10.094 -16.453 4.926 1 97.12 419 HIS B CA 1
ATOM 9123 C C . HIS B 1 419 ? -9.109 -17.094 5.902 1 97.12 419 HIS B C 1
ATOM 9125 O O . HIS B 1 419 ? -8.164 -16.438 6.348 1 97.12 419 HIS B O 1
ATOM 9131 N N . LYS B 1 420 ? -9.32 -18.281 6.254 1 96.44 420 LYS B N 1
ATOM 9132 C CA . LYS B 1 420 ? -8.391 -19 7.125 1 96.44 420 LYS B CA 1
ATOM 9133 C C . LYS B 1 420 ? -7 -19.078 6.5 1 96.44 420 LYS B C 1
ATOM 9135 O O . LYS B 1 420 ? -5.996 -18.844 7.172 1 96.44 420 LYS B O 1
ATOM 9140 N N . PHE B 1 421 ? -7.012 -19.438 5.25 1 97.06 421 PHE B N 1
ATOM 9141 C CA . PHE B 1 421 ? -5.762 -19.469 4.5 1 97.06 421 PHE B CA 1
ATOM 9142 C C . PHE B 1 421 ? -5.055 -18.109 4.586 1 97.06 421 PHE B C 1
ATOM 9144 O O . PHE B 1 421 ? -3.865 -18.047 4.91 1 97.06 421 PHE B O 1
ATOM 9151 N N . SER B 1 422 ? -5.781 -17.062 4.305 1 97.19 422 SER B N 1
ATOM 9152 C CA . SER B 1 422 ? -5.215 -15.727 4.281 1 97.19 422 SER B CA 1
ATOM 9153 C C . SER B 1 422 ? -4.629 -15.344 5.637 1 97.19 422 SER B C 1
ATOM 9155 O O . SER B 1 422 ? -3.551 -14.75 5.711 1 97.19 422 SER B O 1
ATOM 9157 N N . ASN B 1 423 ? -5.277 -15.68 6.652 1 95.81 423 ASN B N 1
ATOM 9158 C CA . ASN B 1 423 ? -4.812 -15.344 7.996 1 95.81 423 ASN B CA 1
ATOM 9159 C C . ASN B 1 423 ? -3.543 -16.109 8.352 1 95.81 423 ASN B C 1
ATOM 9161 O O . ASN B 1 423 ? -2.607 -15.547 8.922 1 95.81 423 ASN B O 1
ATOM 9165 N N . LEU B 1 424 ? -3.539 -17.328 8.016 1 97 424 LEU B N 1
ATOM 9166 C CA . LEU B 1 424 ? -2.381 -18.172 8.328 1 97 424 LEU B CA 1
ATOM 9167 C C . LEU B 1 424 ? -1.149 -17.688 7.566 1 97 424 LEU B C 1
ATOM 9169 O O . LEU B 1 424 ? -0.054 -17.625 8.133 1 97 424 LEU B O 1
ATOM 9173 N N . ILE B 1 425 ? -1.358 -17.406 6.301 1 97.5 425 ILE B N 1
ATOM 9174 C CA . ILE B 1 425 ? -0.251 -16.922 5.488 1 97.5 425 ILE B CA 1
ATOM 9175 C C . ILE B 1 425 ? 0.232 -15.578 6.027 1 97.5 425 ILE B C 1
ATOM 9177 O O . ILE B 1 425 ? 1.437 -15.32 6.082 1 97.5 425 ILE B O 1
ATOM 9181 N N . ALA B 1 426 ? -0.707 -14.734 6.391 1 95 426 ALA B N 1
ATOM 9182 C CA . ALA B 1 426 ? -0.336 -13.43 6.938 1 95 426 ALA B CA 1
ATOM 9183 C C . ALA B 1 426 ? 0.556 -13.586 8.164 1 95 426 ALA B C 1
ATOM 9185 O O . ALA B 1 426 ? 1.552 -12.867 8.312 1 95 426 ALA B O 1
ATOM 9186 N N . GLU B 1 427 ? 0.267 -14.484 9.008 1 94.81 427 GLU B N 1
ATOM 9187 C CA . GLU B 1 427 ? 1.037 -14.719 10.227 1 94.81 427 GLU B CA 1
ATOM 9188 C C . GLU B 1 427 ? 2.432 -15.242 9.906 1 94.81 427 GLU B C 1
ATOM 9190 O O . GLU B 1 427 ? 3.416 -14.828 10.523 1 94.81 427 GLU B O 1
ATOM 9195 N N . GLY B 1 428 ? 2.512 -16.141 8.969 1 95.31 428 GLY B N 1
ATOM 9196 C CA . GLY B 1 428 ? 3.803 -16.672 8.57 1 95.31 428 GLY B CA 1
ATOM 9197 C C . GLY B 1 428 ? 4.648 -15.68 7.805 1 95.31 428 GLY B C 1
ATOM 9198 O O . GLY B 1 428 ? 5.859 -15.578 8.023 1 95.31 428 GLY B O 1
ATOM 9199 N N . ALA B 1 429 ? 3.992 -14.922 6.984 1 93.69 429 ALA B N 1
ATOM 9200 C CA . ALA B 1 429 ? 4.688 -14 6.086 1 93.69 429 ALA B CA 1
ATOM 9201 C C . ALA B 1 429 ? 5.277 -12.828 6.863 1 93.69 429 ALA B C 1
ATOM 9203 O O . ALA B 1 429 ? 6.258 -12.219 6.426 1 93.69 429 ALA B O 1
ATOM 9204 N N . VAL B 1 430 ? 4.746 -12.523 8.008 1 90.88 430 VAL B N 1
ATOM 9205 C CA . VAL B 1 430 ? 5.309 -11.477 8.859 1 90.88 430 VAL B CA 1
ATOM 9206 C C . VAL B 1 430 ? 6.73 -11.859 9.273 1 90.88 430 VAL B C 1
ATOM 9208 O O . VAL B 1 430 ? 7.605 -10.992 9.375 1 90.88 430 VAL B O 1
ATOM 9211 N N . LEU B 1 431 ? 6.945 -13.086 9.453 1 92.94 431 LEU B N 1
ATOM 9212 C CA . LEU B 1 431 ? 8.25 -13.578 9.883 1 92.94 431 LEU B CA 1
ATOM 9213 C C . LEU B 1 431 ? 9.211 -13.688 8.711 1 92.94 431 LEU B C 1
ATOM 9215 O O . LEU B 1 431 ? 10.367 -13.281 8.812 1 92.94 431 LEU B O 1
ATOM 9219 N N . THR B 1 432 ? 8.734 -14.164 7.602 1 93.69 432 THR B N 1
ATOM 9220 C CA . THR B 1 432 ? 9.609 -14.359 6.453 1 93.69 432 THR B CA 1
ATOM 9221 C C . THR B 1 432 ? 9.898 -13.039 5.754 1 93.69 432 THR B C 1
ATOM 9223 O O . THR B 1 432 ? 10.938 -12.883 5.105 1 93.69 432 THR B O 1
ATOM 9226 N N . GLY B 1 433 ? 8.977 -12.133 5.887 1 89.38 433 GLY B N 1
ATOM 9227 C CA . GLY B 1 433 ? 9.117 -10.867 5.191 1 89.38 433 GLY B CA 1
ATOM 9228 C C . GLY B 1 433 ? 9.836 -9.812 6.012 1 89.38 433 GLY B C 1
ATOM 9229 O O . GLY B 1 433 ? 10.07 -8.703 5.539 1 89.38 433 GLY B O 1
ATOM 9230 N N . THR B 1 434 ? 10.25 -10.125 7.219 1 88.25 434 THR B N 1
ATOM 9231 C CA . THR B 1 434 ? 10.914 -9.164 8.086 1 88.25 434 THR B CA 1
ATOM 9232 C C . THR B 1 434 ? 12.344 -8.914 7.617 1 88.25 434 THR B C 1
ATOM 9234 O O . THR B 1 434 ? 13.078 -9.852 7.309 1 88.25 434 THR B O 1
ATOM 9237 N N . LEU B 1 435 ? 12.711 -7.621 7.547 1 85.62 435 LEU B N 1
ATOM 9238 C CA . LEU B 1 435 ? 14.047 -7.238 7.113 1 85.62 435 LEU B CA 1
ATOM 9239 C C . LEU B 1 435 ? 14.859 -6.68 8.281 1 85.62 435 LEU B C 1
ATOM 9241 O O . LEU B 1 435 ? 16.078 -6.562 8.188 1 85.62 435 LEU B O 1
ATOM 9245 N N . ALA B 1 436 ? 14.234 -6.27 9.383 1 76.38 436 ALA B N 1
ATOM 9246 C CA . ALA B 1 436 ? 14.875 -5.535 10.477 1 76.38 436 ALA B CA 1
ATOM 9247 C C . ALA B 1 436 ? 15.648 -6.48 11.391 1 76.38 436 ALA B C 1
ATOM 9249 O O . ALA B 1 436 ? 16.516 -6.043 12.156 1 76.38 436 ALA B O 1
ATOM 9250 N N . GLY B 1 437 ? 15.375 -7.797 11.172 1 77.38 437 GLY B N 1
ATOM 9251 C CA . GLY B 1 437 ? 16.094 -8.648 12.109 1 77.38 437 GLY B CA 1
ATOM 9252 C C . GLY B 1 437 ? 15.914 -10.133 11.828 1 77.38 437 GLY B C 1
ATOM 9253 O O . GLY B 1 437 ? 15.32 -10.508 10.82 1 77.38 437 GLY B O 1
ATOM 9254 N N . ASP B 1 438 ? 16.562 -10.844 12.797 1 86.81 438 ASP B N 1
ATOM 9255 C CA . ASP B 1 438 ? 16.484 -12.297 12.688 1 86.81 438 ASP B CA 1
ATOM 9256 C C . ASP B 1 438 ? 15.195 -12.82 13.32 1 86.81 438 ASP B C 1
ATOM 9258 O O . ASP B 1 438 ? 14.594 -12.156 14.172 1 86.81 438 ASP B O 1
ATOM 9262 N N . VAL B 1 439 ? 14.797 -13.914 12.773 1 90.75 439 VAL B N 1
ATOM 9263 C CA . VAL B 1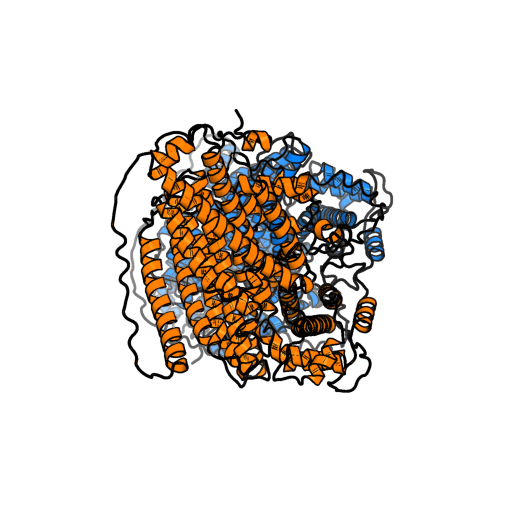 439 ? 13.562 -14.547 13.227 1 90.75 439 VAL B CA 1
ATOM 9264 C C . VAL B 1 439 ? 13.898 -15.797 14.047 1 90.75 439 VAL B C 1
ATOM 9266 O O . VAL B 1 439 ? 14.672 -16.641 13.609 1 90.75 439 VAL B O 1
ATOM 9269 N N . PRO B 1 440 ? 13.336 -15.812 15.25 1 90.31 440 PRO B N 1
ATOM 9270 C CA . PRO B 1 440 ? 13.531 -17.0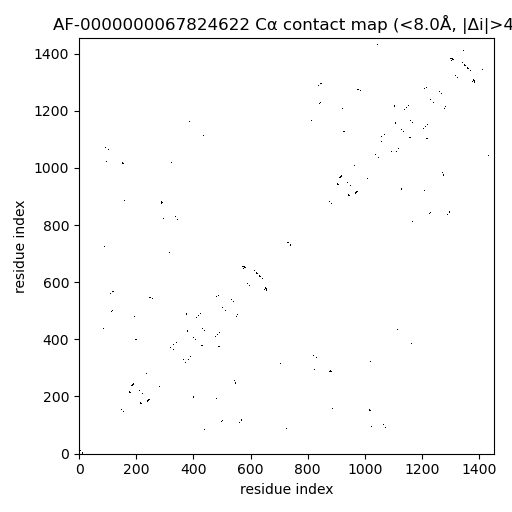62 15.992 1 90.31 440 PRO B CA 1
ATOM 9271 C C . PRO B 1 440 ? 12.945 -18.281 15.273 1 90.31 440 PRO B C 1
ATOM 9273 O O . PRO B 1 440 ? 11.773 -18.266 14.883 1 90.31 440 PRO B O 1
ATOM 9276 N N . ILE B 1 441 ? 13.672 -19.328 15.117 1 90.62 441 ILE B N 1
ATOM 9277 C CA . ILE B 1 441 ? 13.258 -20.516 14.383 1 90.62 441 ILE B CA 1
ATOM 9278 C C . ILE B 1 441 ? 12.07 -21.172 15.094 1 90.62 441 ILE B C 1
ATOM 9280 O O . ILE B 1 441 ? 11.164 -21.688 14.445 1 90.62 441 ILE B O 1
ATOM 9284 N N . LYS B 1 442 ? 12.094 -21.062 16.422 1 88.94 442 LYS B N 1
ATOM 9285 C CA . LYS B 1 442 ? 11 -21.641 17.203 1 88.94 442 LYS B CA 1
ATOM 9286 C C . LYS B 1 442 ? 9.664 -21.016 16.812 1 88.94 442 LYS B C 1
ATOM 9288 O O . LYS B 1 442 ? 8.688 -21.719 16.578 1 88.94 442 LYS B O 1
ATOM 9293 N N . THR B 1 443 ? 9.648 -19.719 16.766 1 92.06 443 THR B N 1
ATOM 9294 C CA . THR B 1 443 ? 8.43 -19 16.422 1 92.06 443 THR B CA 1
ATOM 9295 C C . THR B 1 443 ? 8.016 -19.297 14.984 1 92.06 443 THR B C 1
ATOM 9297 O O . THR B 1 443 ? 6.828 -19.469 14.695 1 92.06 443 THR B O 1
ATOM 9300 N N . LEU B 1 444 ? 8.984 -19.391 14.109 1 94.12 444 LEU B N 1
ATOM 9301 C CA . LEU B 1 444 ? 8.734 -19.719 12.711 1 94.12 444 LEU B CA 1
ATOM 9302 C C . LEU B 1 444 ? 8.125 -21.109 12.578 1 94.12 444 LEU B C 1
ATOM 9304 O O . LEU B 1 444 ? 7.145 -21.297 11.852 1 94.12 444 LEU B O 1
ATOM 9308 N N . MET B 1 445 ? 8.625 -21.984 13.32 1 90.75 445 MET B N 1
ATOM 9309 C CA . MET B 1 445 ? 8.18 -23.375 13.211 1 90.75 445 MET B CA 1
ATOM 9310 C C . MET B 1 445 ? 6.785 -23.547 13.797 1 90.75 445 MET B C 1
ATOM 9312 O O . MET B 1 445 ? 6.027 -24.422 13.352 1 90.75 445 MET B O 1
ATOM 9316 N N . GLU B 1 446 ? 6.469 -22.719 14.742 1 92.81 446 GLU B N 1
ATOM 9317 C CA . GLU B 1 446 ? 5.102 -22.75 15.258 1 92.81 446 GLU B CA 1
ATOM 9318 C C . GLU B 1 446 ? 4.098 -22.359 14.172 1 92.81 446 GLU B C 1
ATOM 9320 O O . GLU B 1 446 ? 3.057 -23 14.023 1 92.81 446 GLU B O 1
ATOM 9325 N N . LYS B 1 447 ? 4.418 -21.344 13.453 1 94.75 447 LYS B N 1
ATOM 9326 C CA . LYS B 1 447 ? 3.543 -20.906 12.367 1 94.75 447 LYS B CA 1
ATOM 9327 C C . LYS B 1 447 ? 3.508 -21.938 11.242 1 94.75 447 LYS B C 1
ATOM 9329 O O . LYS B 1 447 ? 2.465 -22.141 10.617 1 94.75 447 LYS B O 1
ATOM 9334 N N . VAL B 1 448 ? 4.602 -22.562 10.992 1 93.69 448 VAL B N 1
ATOM 9335 C CA . VAL B 1 448 ? 4.707 -23.594 9.969 1 93.69 448 VAL B CA 1
ATOM 9336 C C . VAL B 1 448 ? 3.838 -24.797 10.352 1 93.69 448 VAL B C 1
ATOM 9338 O O . VAL B 1 448 ? 3.164 -25.375 9.5 1 93.69 448 VAL B O 1
ATOM 9341 N N . SER B 1 449 ? 3.836 -25.062 11.617 1 92.44 449 SER B N 1
ATOM 9342 C CA . SER B 1 449 ? 3.018 -26.172 12.094 1 92.44 449 SER B CA 1
ATOM 9343 C C . SER B 1 449 ? 1.532 -25.906 11.875 1 92.44 449 SER B C 1
ATOM 9345 O O . SER B 1 449 ? 0.774 -26.812 11.516 1 92.44 449 SER B O 1
ATOM 9347 N N . ASP B 1 450 ? 1.144 -24.719 12.117 1 95.31 450 ASP B N 1
ATOM 9348 C CA . ASP B 1 450 ? -0.242 -24.344 11.867 1 95.31 450 ASP B CA 1
ATOM 9349 C C . ASP B 1 450 ? -0.601 -24.5 10.398 1 95.31 450 ASP B C 1
ATOM 9351 O O . ASP B 1 450 ? -1.696 -24.969 10.062 1 95.31 450 ASP B O 1
ATOM 9355 N N . LEU B 1 451 ? 0.301 -24.156 9.555 1 95.88 451 LEU B N 1
ATOM 9356 C CA . LEU B 1 451 ? 0.079 -24.266 8.117 1 95.88 451 LEU B CA 1
ATOM 9357 C C . LEU B 1 451 ? 0.047 -25.719 7.672 1 95.88 451 LEU B C 1
ATOM 9359 O O . LEU B 1 451 ? -0.736 -26.078 6.793 1 95.88 451 LEU B O 1
ATOM 9363 N N . GLU B 1 452 ? 0.852 -26.484 8.25 1 93.12 452 GLU B N 1
ATOM 9364 C CA . GLU B 1 452 ? 0.855 -27.906 7.93 1 93.12 452 GLU B CA 1
ATOM 9365 C C . GLU B 1 452 ? -0.458 -28.562 8.336 1 93.12 452 GLU B C 1
ATOM 9367 O O . GLU B 1 452 ? -0.981 -29.422 7.613 1 93.12 452 GLU B O 1
ATOM 9372 N N . GLU B 1 453 ? -0.908 -28.156 9.477 1 92.69 453 GLU B N 1
ATOM 9373 C CA . GLU B 1 453 ? -2.197 -28.672 9.914 1 92.69 453 GLU B CA 1
ATOM 9374 C C . GLU B 1 453 ? -3.312 -28.281 8.953 1 92.69 453 GLU B C 1
ATOM 9376 O O . GLU B 1 453 ? -4.18 -29.078 8.625 1 92.69 453 GLU B O 1
ATOM 9381 N N . PHE B 1 454 ? -3.314 -27.078 8.586 1 96.38 454 PHE B N 1
ATOM 9382 C CA . PHE B 1 454 ? -4.285 -26.594 7.617 1 96.38 454 PHE B CA 1
ATOM 9383 C C . PHE B 1 454 ? -4.152 -27.328 6.293 1 96.38 454 PHE B C 1
ATOM 9385 O O . PHE B 1 454 ? -5.152 -27.719 5.688 1 96.38 454 PHE B O 1
ATOM 9392 N N . GLN B 1 455 ? -2.926 -27.547 5.859 1 93.62 455 GLN B N 1
ATOM 9393 C CA . GLN B 1 455 ? -2.656 -28.281 4.629 1 93.62 455 GLN B CA 1
ATOM 9394 C C . GLN B 1 455 ? -3.248 -29.688 4.695 1 93.62 455 GLN B C 1
ATOM 9396 O O . GLN B 1 455 ? -3.822 -30.172 3.717 1 93.62 455 GLN B O 1
ATOM 9401 N N . ALA B 1 456 ? -3.094 -30.281 5.805 1 89 456 ALA B N 1
ATOM 9402 C CA . ALA B 1 456 ? -3.633 -31.625 5.996 1 89 456 ALA B CA 1
ATOM 9403 C C . ALA B 1 456 ? -5.152 -31.625 5.863 1 89 456 ALA B C 1
ATOM 9405 O O . ALA B 1 456 ? -5.727 -32.531 5.266 1 89 456 ALA B O 1
ATOM 9406 N N . LYS B 1 457 ? -5.742 -30.656 6.402 1 92 457 LYS B N 1
ATOM 9407 C CA . LYS B 1 457 ? -7.195 -30.547 6.309 1 92 457 LYS B CA 1
ATOM 9408 C C . LYS B 1 457 ? -7.641 -30.328 4.863 1 92 457 LYS B C 1
ATOM 9410 O O . LYS B 1 457 ? -8.648 -30.891 4.434 1 92 457 LYS B O 1
ATOM 9415 N N . ILE B 1 458 ? -6.922 -29.516 4.156 1 92.62 458 ILE B N 1
ATOM 9416 C CA . ILE B 1 458 ? -7.242 -29.25 2.756 1 92.62 458 ILE B CA 1
ATOM 9417 C C . ILE B 1 458 ? -7.07 -30.531 1.944 1 92.62 458 ILE B C 1
ATOM 9419 O O . ILE B 1 458 ? -7.891 -30.844 1.078 1 92.62 458 ILE B O 1
ATOM 9423 N N . HIS B 1 459 ? -6.07 -31.312 2.219 1 86.62 459 HIS B N 1
ATOM 9424 C CA . HIS B 1 459 ? -5.844 -32.594 1.547 1 86.62 459 HIS B CA 1
ATOM 9425 C C . HIS B 1 459 ? -7.008 -33.531 1.77 1 86.62 459 HIS B C 1
ATOM 9427 O O . HIS B 1 459 ? -7.434 -34.219 0.842 1 86.62 459 HIS B O 1
ATOM 9433 N N . ALA B 1 460 ? -7.441 -33.531 2.947 1 86.06 460 ALA B N 1
ATOM 9434 C CA . ALA B 1 460 ? -8.57 -34.406 3.264 1 86.06 460 ALA B CA 1
ATOM 9435 C C . ALA B 1 460 ? -9.812 -34 2.473 1 86.06 460 ALA B C 1
ATOM 9437 O O . ALA B 1 460 ? -10.547 -34.844 1.97 1 86.06 460 ALA B O 1
ATOM 9438 N N . LYS B 1 461 ? -9.984 -32.781 2.371 1 89.19 461 LYS B N 1
ATOM 9439 C CA . LYS B 1 461 ? -11.133 -32.281 1.618 1 89.19 461 LYS B CA 1
ATOM 9440 C C . LYS B 1 461 ? -10.992 -32.594 0.131 1 89.19 461 LYS B C 1
ATOM 9442 O O . LYS B 1 461 ? -11.977 -32.875 -0.54 1 89.19 461 LYS B O 1
ATOM 9447 N N . ILE B 1 462 ? -9.789 -32.438 -0.377 1 86.81 462 ILE B N 1
ATOM 9448 C CA . ILE B 1 462 ? -9.539 -32.75 -1.782 1 86.81 462 ILE B CA 1
ATOM 9449 C C . ILE B 1 462 ? -9.812 -34.25 -2.043 1 86.81 462 ILE B C 1
ATOM 9451 O O . ILE B 1 462 ? -10.453 -34.594 -3.035 1 86.81 462 ILE B O 1
ATOM 9455 N N . ARG B 1 463 ? -9.391 -35.062 -1.188 1 79.38 463 ARG B N 1
ATOM 9456 C CA . ARG B 1 463 ? -9.602 -36.5 -1.334 1 79.38 463 ARG B CA 1
ATOM 9457 C C . ARG B 1 463 ? -11.086 -36.844 -1.388 1 79.38 463 ARG B C 1
ATOM 9459 O O . ARG B 1 463 ? -11.508 -37.688 -2.174 1 79.38 463 ARG B O 1
ATOM 9466 N N . LEU B 1 464 ? -11.766 -36.156 -0.61 1 82.25 464 LEU B N 1
ATOM 9467 C CA . LEU B 1 464 ? -13.211 -36.375 -0.6 1 82.25 464 LEU B CA 1
ATOM 9468 C C . LEU B 1 464 ? -13.852 -35.812 -1.874 1 82.25 464 LEU B C 1
ATOM 9470 O O . LEU B 1 464 ? -14.758 -36.438 -2.434 1 82.25 464 LEU B O 1
ATOM 9474 N N . ALA B 1 465 ? -13.336 -34.781 -2.338 1 82.31 465 ALA B N 1
ATOM 9475 C CA . ALA B 1 465 ? -13.93 -34.094 -3.482 1 82.31 465 ALA B CA 1
ATOM 9476 C C . ALA B 1 465 ? -13.609 -34.844 -4.785 1 82.31 465 ALA B C 1
ATOM 9478 O O . ALA B 1 465 ? -14.383 -34.781 -5.742 1 82.31 465 ALA B O 1
ATOM 9479 N N . ILE B 1 466 ? -12.531 -35.531 -4.863 1 78 466 ILE B N 1
ATOM 9480 C CA . ILE B 1 466 ? -12.078 -36.125 -6.121 1 78 466 ILE B CA 1
ATOM 9481 C C . ILE B 1 466 ? -12.609 -37.562 -6.242 1 78 466 ILE B C 1
ATOM 9483 O O . ILE B 1 466 ? -12.43 -38.219 -7.277 1 78 466 ILE B O 1
ATOM 9487 N N . ARG B 1 467 ? -13.367 -38.031 -5.316 1 73.44 467 ARG B N 1
ATOM 9488 C CA . ARG B 1 467 ? -13.891 -39.406 -5.344 1 73.44 467 ARG B CA 1
ATOM 9489 C C . ARG B 1 467 ? -14.859 -39.594 -6.504 1 73.44 467 ARG B C 1
ATOM 9491 O O . ARG B 1 467 ? -14.984 -40.688 -7.043 1 73.44 467 ARG B O 1
ATOM 9498 N N . SER B 1 468 ? -15.516 -38.562 -6.777 1 70.5 468 SER B N 1
ATOM 9499 C CA . SER B 1 468 ? -16.453 -38.625 -7.902 1 70.5 468 SER B CA 1
ATOM 9500 C C . SER B 1 468 ? -16.172 -37.531 -8.914 1 70.5 468 SER B C 1
ATOM 9502 O O . SER B 1 468 ? -15.641 -36.469 -8.555 1 70.5 468 SER B O 1
ATOM 9504 N N . ASP B 1 469 ? -16.328 -37.969 -10.164 1 70.12 469 ASP B N 1
ATOM 9505 C CA . ASP B 1 469 ? -16.203 -36.938 -11.188 1 70.12 469 ASP B CA 1
ATOM 9506 C C . ASP B 1 469 ? -17.188 -35.781 -10.938 1 70.12 469 ASP B C 1
ATOM 9508 O O . ASP B 1 469 ? -18.281 -36 -10.422 1 70.12 469 ASP B O 1
ATOM 9512 N N . PRO B 1 470 ? -16.656 -34.625 -11.227 1 75.12 470 PRO B N 1
ATOM 9513 C CA . PRO B 1 470 ? -17.578 -33.5 -11.039 1 75.12 470 PRO B CA 1
ATOM 9514 C C . PRO B 1 470 ? -18.828 -33.594 -11.898 1 75.12 470 PRO B C 1
ATOM 9516 O O . PRO B 1 470 ? -18.75 -34 -13.07 1 75.12 470 PRO B O 1
ATOM 9519 N N . VAL B 1 471 ? -19.906 -33.344 -11.266 1 67.56 471 VAL B N 1
ATOM 9520 C CA . VAL B 1 471 ? -21.188 -33.438 -11.945 1 67.56 471 VAL B CA 1
ATOM 9521 C C . VAL B 1 471 ? -21.484 -32.125 -12.68 1 67.56 471 VAL B C 1
ATOM 9523 O O . VAL B 1 471 ? -22.078 -32.125 -13.758 1 67.56 471 VAL B O 1
ATOM 9526 N N . ASN B 1 472 ? -21.062 -31.109 -12.055 1 78.25 472 ASN B N 1
ATOM 9527 C CA . ASN B 1 472 ? -21.328 -29.797 -12.633 1 78.25 472 ASN B CA 1
ATOM 9528 C C . ASN B 1 472 ? -20.172 -28.828 -12.406 1 78.25 472 ASN B C 1
ATOM 9530 O O . ASN B 1 472 ? -19.156 -29.203 -11.836 1 78.25 472 ASN B O 1
ATOM 9534 N N . GLU B 1 473 ? -20.312 -27.688 -12.977 1 82.62 473 GLU B N 1
ATOM 9535 C CA . GLU B 1 473 ? -19.281 -26.656 -12.922 1 82.62 473 GLU B CA 1
ATOM 9536 C C . GLU B 1 473 ? -19 -26.234 -11.484 1 82.62 473 GLU B C 1
ATOM 9538 O O . GLU B 1 473 ? -17.859 -25.922 -11.133 1 82.62 473 GLU B O 1
ATOM 9543 N N . SER B 1 474 ? -20 -26.328 -10.664 1 82.69 474 SER B N 1
ATOM 9544 C CA . SER B 1 474 ? -19.844 -25.906 -9.273 1 82.69 474 SER B CA 1
ATOM 9545 C C . SER B 1 474 ? -18.953 -26.875 -8.5 1 82.69 474 SER B C 1
ATOM 9547 O O . SER B 1 474 ? -18.156 -26.469 -7.664 1 82.69 474 SER B O 1
ATOM 9549 N N . ASP B 1 475 ? -19.094 -28.094 -8.828 1 84.62 475 ASP B N 1
ATOM 9550 C CA . ASP B 1 475 ? -18.25 -29.109 -8.219 1 84.62 475 ASP B CA 1
ATOM 9551 C C . ASP B 1 475 ? -16.797 -28.953 -8.664 1 84.62 475 ASP B C 1
ATOM 9553 O O . ASP B 1 475 ? -15.867 -29.125 -7.867 1 84.62 475 ASP B O 1
ATOM 9557 N N . SER B 1 476 ? -16.719 -28.719 -9.891 1 88 476 SER B N 1
ATOM 9558 C CA . SER B 1 476 ? -15.383 -28.5 -10.438 1 88 476 SER B CA 1
ATOM 9559 C C . SER B 1 476 ? -14.711 -27.297 -9.789 1 88 476 SER B C 1
ATOM 9561 O O . SER B 1 476 ? -13.508 -27.297 -9.547 1 88 476 SER B O 1
ATOM 9563 N N . PHE B 1 477 ? -15.461 -26.25 -9.578 1 91.62 477 PHE B N 1
ATOM 9564 C CA . PHE B 1 477 ? -14.914 -25.062 -8.914 1 91.62 477 PHE B CA 1
ATOM 9565 C C . PHE B 1 477 ? -14.406 -25.406 -7.52 1 91.62 477 PHE B C 1
ATOM 9567 O O . PHE B 1 477 ? -13.312 -25 -7.129 1 91.62 477 PHE B O 1
ATOM 9574 N N . TYR B 1 478 ? -15.219 -26.062 -6.77 1 92.19 478 TYR B N 1
ATOM 9575 C CA . TYR B 1 478 ? -14.836 -26.406 -5.406 1 92.19 478 TYR B CA 1
ATOM 9576 C C . TYR B 1 478 ? -13.508 -27.141 -5.379 1 92.19 478 TYR B C 1
ATOM 9578 O O . TYR B 1 478 ? -12.625 -26.812 -4.582 1 92.19 478 TYR B O 1
ATOM 9586 N N . ARG B 1 479 ? -13.367 -28.094 -6.242 1 90 479 ARG B N 1
ATOM 9587 C CA . ARG B 1 479 ? -12.133 -28.859 -6.336 1 90 479 ARG B CA 1
ATOM 9588 C C . ARG B 1 479 ? -10.961 -27.969 -6.719 1 90 479 ARG B C 1
ATOM 9590 O O . ARG B 1 479 ? -9.891 -28.047 -6.113 1 90 479 ARG B O 1
ATOM 9597 N N . ASN B 1 480 ? -11.195 -27.172 -7.754 1 91.31 480 ASN B N 1
ATOM 9598 C CA . ASN B 1 480 ? -10.172 -26.25 -8.219 1 91.31 480 ASN B CA 1
ATOM 9599 C C . ASN B 1 480 ? -9.742 -25.297 -7.113 1 91.31 480 ASN B C 1
ATOM 9601 O O . ASN B 1 480 ? -8.555 -24.984 -6.973 1 91.31 480 ASN B O 1
ATOM 9605 N N . HIS B 1 481 ? -10.727 -24.875 -6.461 1 92.94 481 HIS B N 1
ATOM 9606 C CA . HIS B 1 481 ? -10.484 -23.953 -5.355 1 92.94 481 HIS B CA 1
ATOM 9607 C C . HIS B 1 481 ? -9.594 -24.594 -4.293 1 92.94 481 HIS B C 1
ATOM 9609 O O . HIS B 1 481 ? -8.633 -23.984 -3.828 1 92.94 481 HIS B O 1
ATOM 9615 N N . LEU B 1 482 ? -9.883 -25.75 -3.92 1 92.94 482 LEU B N 1
ATOM 9616 C CA . LEU B 1 482 ? -9.094 -26.469 -2.924 1 92.94 482 LEU B CA 1
ATOM 9617 C C . LEU B 1 482 ? -7.668 -26.688 -3.42 1 92.94 482 LEU B C 1
ATOM 9619 O O . LEU B 1 482 ? -6.711 -26.547 -2.66 1 92.94 482 LEU B O 1
ATOM 9623 N N . LEU B 1 483 ? -7.559 -27.047 -4.672 1 92.12 483 LEU B N 1
ATOM 9624 C CA . LEU B 1 483 ? -6.246 -27.266 -5.262 1 92.12 483 LEU B CA 1
ATOM 9625 C C . LEU B 1 483 ? -5.426 -25.984 -5.273 1 92.12 483 LEU B C 1
ATOM 9627 O O . LEU B 1 483 ? -4.215 -26.016 -5.043 1 92.12 483 LEU B O 1
ATOM 9631 N N . CYS B 1 484 ? -6.086 -24.859 -5.566 1 93.38 484 CYS B N 1
ATOM 9632 C CA . CYS B 1 484 ? -5.406 -23.562 -5.531 1 93.38 484 CYS B CA 1
ATOM 9633 C C . CYS B 1 484 ? -4.867 -23.266 -4.137 1 93.38 484 CYS B C 1
ATOM 9635 O O . CYS B 1 484 ? -3.717 -22.859 -3.988 1 93.38 484 CYS B O 1
ATOM 9637 N N . ILE B 1 485 ? -5.668 -23.484 -3.16 1 95.31 485 ILE B N 1
ATOM 9638 C CA . ILE B 1 485 ? -5.27 -23.234 -1.778 1 95.31 485 ILE B CA 1
ATOM 9639 C C . ILE B 1 485 ? -4.102 -24.141 -1.404 1 95.31 485 ILE B C 1
ATOM 9641 O O . ILE B 1 485 ? -3.121 -23.688 -0.81 1 95.31 485 ILE B O 1
ATOM 9645 N N . LEU B 1 486 ? -4.23 -25.375 -1.791 1 92.88 486 LEU B N 1
ATOM 9646 C CA . LEU B 1 486 ? -3.17 -26.328 -1.499 1 92.88 486 LEU B CA 1
ATOM 9647 C C . LEU B 1 486 ? -1.846 -25.875 -2.105 1 92.88 486 LEU B C 1
ATOM 9649 O O . LEU B 1 486 ? -0.809 -25.906 -1.439 1 92.88 486 LEU B O 1
ATOM 9653 N N . SER B 1 487 ? -1.9 -25.531 -3.324 1 92.31 487 SER B N 1
ATOM 9654 C CA . SER B 1 487 ? -0.691 -25.094 -4.023 1 92.31 487 SER B CA 1
ATOM 9655 C C . SER B 1 487 ? -0.048 -23.906 -3.334 1 92.31 487 SER B C 1
ATOM 9657 O O . SER B 1 487 ? 1.177 -23.828 -3.211 1 92.31 487 SER B O 1
ATOM 9659 N N . ASN B 1 488 ? -0.829 -23.016 -2.934 1 93.62 488 ASN B N 1
ATOM 9660 C CA . ASN B 1 488 ? -0.316 -21.828 -2.26 1 93.62 488 ASN B CA 1
ATOM 9661 C C . ASN B 1 488 ? 0.357 -22.172 -0.937 1 93.62 488 ASN B C 1
ATOM 9663 O O . ASN B 1 488 ? 1.439 -21.672 -0.632 1 93.62 488 ASN B O 1
ATOM 9667 N N . VAL B 1 489 ? -0.285 -22.984 -0.185 1 94.69 489 VAL B N 1
ATOM 9668 C CA . VAL B 1 489 ? 0.276 -23.406 1.096 1 94.69 489 VAL B CA 1
ATOM 9669 C C . VAL B 1 489 ? 1.589 -24.156 0.867 1 94.69 489 VAL B C 1
ATOM 9671 O O . VAL B 1 489 ? 2.578 -23.906 1.561 1 94.69 489 VAL B O 1
ATOM 9674 N N . GLN B 1 490 ? 1.52 -24.953 -0.095 1 92.38 490 GLN B N 1
ATOM 9675 C CA . GLN B 1 490 ? 2.707 -25.734 -0.426 1 92.38 490 GLN B CA 1
ATOM 9676 C C . GLN B 1 490 ? 3.867 -24.828 -0.825 1 92.38 490 GLN B C 1
ATOM 9678 O O . GLN B 1 490 ? 5.012 -25.078 -0.433 1 92.38 490 GLN B O 1
ATOM 9683 N N . TYR B 1 491 ? 3.557 -23.922 -1.62 1 93.31 491 TYR B N 1
ATOM 9684 C CA . TYR B 1 491 ? 4.594 -23 -2.059 1 93.31 491 TYR B CA 1
ATOM 9685 C C . TYR B 1 491 ? 5.23 -22.297 -0.867 1 93.31 491 TYR B C 1
ATOM 9687 O O . TYR B 1 491 ? 6.457 -22.156 -0.805 1 93.31 491 TYR B O 1
ATOM 9695 N N . PHE B 1 492 ? 4.457 -21.828 0.013 1 95.38 492 PHE B N 1
ATOM 9696 C CA . PHE B 1 492 ? 4.941 -21.109 1.186 1 95.38 492 PHE B CA 1
ATOM 9697 C C . PHE B 1 492 ? 5.809 -22.016 2.053 1 95.38 492 PHE B C 1
ATOM 9699 O O . PHE B 1 492 ? 6.914 -21.641 2.445 1 95.38 492 PHE B O 1
ATOM 9706 N N . LEU B 1 493 ? 5.328 -23.188 2.314 1 94 493 LEU B N 1
ATOM 9707 C CA . LEU B 1 493 ? 6.059 -24.141 3.148 1 94 493 LEU B CA 1
ATOM 9708 C C . LEU B 1 493 ? 7.383 -24.531 2.5 1 94 493 LEU B C 1
ATOM 9710 O O . LEU B 1 493 ? 8.414 -24.594 3.172 1 94 493 LEU B O 1
ATOM 9714 N N . PHE B 1 494 ? 7.273 -24.781 1.258 1 94.06 494 PHE B N 1
ATOM 9715 C CA . PHE B 1 494 ? 8.477 -25.156 0.526 1 94.06 494 PHE B CA 1
ATOM 9716 C C . PHE B 1 494 ? 9.523 -24.047 0.599 1 94.06 494 PHE B C 1
ATOM 9718 O O . PHE B 1 494 ? 10.711 -24.312 0.76 1 94.06 494 PHE B O 1
ATOM 9725 N N . GLY B 1 495 ? 9.055 -22.781 0.452 1 92.81 495 GLY B N 1
ATOM 9726 C CA . GLY B 1 495 ? 9.961 -21.656 0.581 1 92.81 495 GLY B CA 1
ATOM 9727 C C . GLY B 1 495 ? 10.617 -21.578 1.946 1 92.81 495 GLY B C 1
ATOM 9728 O O . GLY B 1 495 ? 11.828 -21.359 2.047 1 92.81 495 GLY B O 1
ATOM 9729 N N . VAL B 1 496 ? 9.891 -21.812 2.949 1 94.62 496 VAL B N 1
ATOM 9730 C CA . VAL B 1 496 ? 10.398 -21.734 4.316 1 94.62 496 VAL B CA 1
ATOM 9731 C C . VAL B 1 496 ? 11.414 -22.859 4.551 1 94.62 496 VAL B C 1
ATOM 9733 O O . VAL B 1 496 ? 12.516 -22.609 5.035 1 94.62 496 VAL B O 1
ATOM 9736 N N . TYR B 1 497 ? 11.086 -24.031 4.184 1 93.44 497 TYR B N 1
ATOM 9737 C CA . TYR B 1 497 ? 11.961 -25.172 4.414 1 93.44 497 TYR B CA 1
ATOM 9738 C C . TYR B 1 497 ? 13.258 -25.047 3.619 1 93.44 497 TYR B C 1
ATOM 9740 O O . TYR B 1 497 ? 14.32 -25.484 4.074 1 93.44 497 TYR B O 1
ATOM 9748 N N . THR B 1 498 ? 13.156 -24.516 2.469 1 93.38 498 THR B N 1
ATOM 9749 C CA . THR B 1 498 ? 14.359 -24.281 1.675 1 93.38 498 THR B CA 1
ATOM 9750 C C . THR B 1 498 ? 15.312 -23.344 2.398 1 93.38 498 THR B C 1
ATOM 9752 O O . THR B 1 498 ? 16.516 -23.609 2.48 1 93.38 498 THR B O 1
ATOM 9755 N N . HIS B 1 499 ? 14.781 -22.297 2.924 1 92.81 499 HIS B N 1
ATOM 9756 C CA . HIS B 1 499 ? 15.602 -21.344 3.666 1 92.81 499 HIS B CA 1
ATOM 9757 C C . HIS B 1 499 ? 16.188 -22 4.918 1 92.81 499 HIS B C 1
ATOM 9759 O O . HIS B 1 499 ? 17.359 -21.766 5.254 1 92.81 499 HIS B O 1
ATOM 9765 N N . VAL B 1 500 ? 15.438 -22.75 5.555 1 91.75 500 VAL B N 1
ATOM 9766 C CA . VAL B 1 500 ? 15.898 -23.438 6.758 1 91.75 500 VAL B CA 1
ATOM 9767 C C . VAL B 1 500 ? 17 -24.422 6.398 1 91.75 500 VAL B C 1
ATOM 9769 O O . VAL B 1 500 ? 18.031 -24.516 7.086 1 91.75 500 VAL B O 1
ATOM 9772 N N . TYR B 1 501 ? 16.828 -25.172 5.328 1 92.12 501 TYR B N 1
ATOM 9773 C CA . TYR B 1 501 ? 17.828 -26.125 4.848 1 92.12 501 TYR B CA 1
ATOM 9774 C C . TYR B 1 501 ? 19.141 -25.422 4.547 1 92.12 501 TYR B C 1
ATOM 9776 O O . TYR B 1 501 ? 20.188 -25.844 5.051 1 92.12 501 TYR B O 1
ATOM 9784 N N . PHE B 1 502 ? 19.062 -24.406 3.852 1 90.06 502 PHE B N 1
ATOM 9785 C CA . PHE B 1 502 ? 20.281 -23.719 3.465 1 90.06 502 PHE B CA 1
ATOM 9786 C C . PHE B 1 502 ? 20.922 -23.047 4.672 1 90.06 502 PHE B C 1
ATOM 9788 O O . PHE B 1 502 ? 22.156 -22.953 4.758 1 90.06 502 PHE B O 1
ATOM 9795 N N . ASN B 1 503 ? 20.109 -22.531 5.547 1 87.75 503 ASN B N 1
ATOM 9796 C CA . ASN B 1 503 ? 20.625 -21.922 6.77 1 87.75 503 ASN B CA 1
ATOM 9797 C C . ASN B 1 503 ? 21.422 -22.938 7.59 1 87.75 503 ASN B C 1
ATOM 9799 O O . ASN B 1 503 ? 22.516 -22.609 8.07 1 87.75 503 ASN B O 1
ATOM 9803 N N . HIS B 1 504 ? 20.938 -24.078 7.727 1 87.44 504 HIS B N 1
ATOM 9804 C CA . HIS B 1 504 ? 21.625 -25.109 8.484 1 87.44 504 HIS B CA 1
ATOM 9805 C C . HIS B 1 504 ? 22.875 -25.594 7.75 1 87.44 504 HIS B C 1
ATOM 9807 O O . HIS B 1 504 ? 23.891 -25.922 8.375 1 87.44 504 HIS B O 1
ATOM 9813 N N . LEU B 1 505 ? 22.781 -25.703 6.477 1 86.31 505 LEU B N 1
ATOM 9814 C CA . LEU B 1 505 ? 23.938 -26.094 5.688 1 86.31 505 LEU B CA 1
ATOM 9815 C C . LEU B 1 505 ? 25.062 -25.078 5.848 1 86.31 505 LEU B C 1
ATOM 9817 O O . LEU B 1 505 ? 26.234 -25.469 5.992 1 86.31 505 LEU B O 1
ATOM 9821 N N . LYS B 1 506 ? 24.672 -23.906 5.824 1 82.44 506 LYS B N 1
ATOM 9822 C CA . LYS B 1 506 ? 25.641 -22.828 5.977 1 82.44 506 LYS B CA 1
ATOM 9823 C C . LYS B 1 506 ? 26.312 -22.891 7.348 1 82.44 506 LYS B C 1
ATOM 9825 O O . LYS B 1 506 ? 27.516 -22.625 7.473 1 82.44 506 LYS B O 1
ATOM 9830 N N . LYS B 1 507 ? 25.594 -23.25 8.32 1 83.5 507 LYS B N 1
ATOM 9831 C CA . LYS B 1 507 ? 26.109 -23.328 9.68 1 83.5 507 LYS B CA 1
ATOM 9832 C C . LYS B 1 507 ? 26.75 -24.672 9.945 1 83.5 507 LYS B C 1
ATOM 9834 O O . LYS B 1 507 ? 27.203 -24.953 11.062 1 83.5 507 LYS B O 1
ATOM 9839 N N . LYS B 1 508 ? 26.766 -25.547 9.008 1 80.88 508 LYS B N 1
ATOM 9840 C CA . LYS B 1 508 ? 27.359 -26.875 9.062 1 80.88 508 LYS B CA 1
ATOM 9841 C C . LYS B 1 508 ? 26.672 -27.734 10.117 1 80.88 508 LYS B C 1
ATOM 9843 O O . LYS B 1 508 ? 27.328 -28.516 10.812 1 80.88 508 LYS B O 1
ATOM 9848 N N . GLU B 1 509 ? 25.469 -27.344 10.305 1 84.56 509 GLU B N 1
ATOM 9849 C CA . GLU B 1 509 ? 24.625 -28.188 11.133 1 84.56 509 GLU B CA 1
ATOM 9850 C C . GLU B 1 509 ? 23.938 -29.281 10.297 1 84.56 509 GLU B C 1
ATOM 9852 O O . GLU B 1 509 ? 22.734 -29.234 10.086 1 84.56 509 GLU B O 1
ATOM 9857 N N . PHE B 1 510 ? 24.609 -30.344 10 1 80.44 510 PHE B N 1
ATOM 9858 C CA . PHE B 1 510 ? 24.219 -31.297 8.961 1 80.44 510 PHE B CA 1
ATOM 9859 C C . PHE B 1 510 ? 23.031 -32.125 9.422 1 80.44 510 PHE B C 1
ATOM 9861 O O . PHE B 1 510 ? 22.203 -32.531 8.609 1 80.44 510 PHE B O 1
ATOM 9868 N N . GLY B 1 511 ? 22.984 -32.375 10.719 1 79.44 511 GLY B N 1
ATOM 9869 C CA . GLY B 1 511 ? 21.828 -33.094 11.219 1 79.44 511 GLY B CA 1
ATOM 9870 C C . GLY B 1 511 ? 20.516 -32.344 11.016 1 79.44 511 GLY B C 1
ATOM 9871 O O . GLY B 1 511 ? 19.531 -32.906 10.555 1 79.44 511 GLY B O 1
ATOM 9872 N N . LEU B 1 512 ? 20.609 -31.094 11.312 1 84.62 512 LEU B N 1
ATOM 9873 C CA . LEU B 1 512 ? 19.438 -30.25 11.148 1 84.62 512 LEU B CA 1
ATOM 9874 C C . LEU B 1 512 ? 19.125 -30.031 9.672 1 84.62 512 LEU B C 1
ATOM 9876 O O . LEU B 1 512 ? 17.969 -29.922 9.289 1 84.62 512 LEU B O 1
ATOM 9880 N N . ALA B 1 513 ? 20.125 -29.969 8.867 1 87.38 513 ALA B N 1
ATOM 9881 C CA . ALA B 1 513 ? 19.938 -29.828 7.43 1 87.38 513 ALA B CA 1
ATOM 9882 C C . ALA B 1 513 ? 19.25 -31.047 6.84 1 87.38 513 ALA B C 1
ATOM 9884 O O . ALA B 1 513 ? 18.391 -30.922 5.969 1 87.38 513 ALA B O 1
ATOM 9885 N N . ALA B 1 514 ? 19.656 -32.188 7.34 1 84.94 514 ALA B N 1
ATOM 9886 C CA . ALA B 1 514 ? 19.031 -33.406 6.875 1 84.94 514 ALA B CA 1
ATOM 9887 C C . ALA B 1 514 ? 17.562 -33.469 7.25 1 84.94 514 ALA B C 1
ATOM 9889 O O . ALA B 1 514 ? 16.734 -33.969 6.48 1 84.94 514 ALA B O 1
ATOM 9890 N N . ASN B 1 515 ? 17.328 -32.969 8.414 1 84.75 515 ASN B N 1
ATOM 9891 C CA . ASN B 1 515 ? 15.93 -32.906 8.828 1 84.75 515 ASN B CA 1
ATOM 9892 C C . ASN B 1 515 ? 15.117 -31.984 7.914 1 84.75 515 ASN B C 1
ATOM 9894 O O . ASN B 1 515 ? 13.984 -32.312 7.551 1 84.75 515 ASN B O 1
ATOM 9898 N N . ALA B 1 516 ? 15.664 -30.859 7.605 1 89 516 ALA B N 1
ATOM 9899 C CA . ALA B 1 516 ? 15 -29.922 6.703 1 89 516 ALA B CA 1
ATOM 9900 C C . ALA B 1 516 ? 14.836 -30.516 5.309 1 89 516 ALA B C 1
ATOM 9902 O O . ALA B 1 516 ? 13.82 -30.312 4.645 1 89 516 ALA B O 1
ATOM 9903 N N . GLU B 1 517 ? 15.781 -31.219 4.871 1 90.5 517 GLU B N 1
ATOM 9904 C CA . GLU B 1 517 ? 15.711 -31.891 3.58 1 90.5 517 GLU B CA 1
ATOM 9905 C C . GLU B 1 517 ? 14.586 -32.938 3.559 1 90.5 517 GLU B C 1
ATOM 9907 O O . GLU B 1 517 ? 13.867 -33.062 2.566 1 90.5 517 GLU B O 1
ATOM 9912 N N . THR B 1 518 ? 14.508 -33.594 4.613 1 87.12 518 THR B N 1
ATOM 9913 C CA . THR B 1 518 ? 13.43 -34.594 4.719 1 87.12 518 THR B CA 1
ATOM 9914 C C . THR B 1 518 ? 12.07 -33.906 4.59 1 87.12 518 THR B C 1
ATOM 9916 O O . THR B 1 518 ? 11.18 -34.438 3.916 1 87.12 518 THR B O 1
ATOM 9919 N N . LYS B 1 519 ? 11.945 -32.844 5.23 1 87.62 519 LYS B N 1
ATOM 9920 C CA . LYS B 1 519 ? 10.695 -32.094 5.133 1 87.62 519 LYS B CA 1
ATOM 9921 C C . LYS B 1 519 ? 10.438 -31.625 3.703 1 87.62 519 LYS B C 1
ATOM 9923 O O . LYS B 1 519 ? 9.297 -31.656 3.23 1 87.62 519 LYS B O 1
ATOM 9928 N N . LEU B 1 520 ? 11.453 -31.188 3.041 1 91.62 520 LEU B N 1
ATOM 9929 C CA . LEU B 1 520 ? 11.352 -30.75 1.657 1 91.62 520 LEU B CA 1
ATOM 9930 C C . LEU B 1 520 ? 10.922 -31.891 0.747 1 91.62 520 LEU B C 1
ATOM 9932 O O . LEU B 1 520 ? 10 -31.75 -0.052 1 91.62 520 LEU B O 1
ATOM 9936 N N . ILE B 1 521 ? 11.539 -32.969 0.922 1 89.06 521 ILE B N 1
ATOM 9937 C CA . ILE B 1 521 ? 11.273 -34.156 0.098 1 89.06 521 ILE B CA 1
ATOM 9938 C C . ILE B 1 521 ? 9.852 -34.656 0.362 1 89.06 521 ILE B C 1
ATOM 9940 O O . ILE B 1 521 ? 9.117 -34.969 -0.575 1 89.06 521 ILE B O 1
ATOM 9944 N N . THR B 1 522 ? 9.523 -34.625 1.573 1 82.31 522 THR B N 1
ATOM 9945 C CA . THR B 1 522 ? 8.188 -35.062 1.937 1 82.31 522 THR B CA 1
ATOM 9946 C C . THR B 1 522 ? 7.125 -34.125 1.37 1 82.31 522 THR B C 1
ATOM 9948 O O . THR B 1 522 ? 6.109 -34.562 0.835 1 82.31 522 THR B O 1
ATOM 9951 N N . SER B 1 523 ? 7.367 -32.906 1.485 1 84.44 523 SER B N 1
ATOM 9952 C CA . SER B 1 523 ? 6.441 -31.906 0.978 1 84.44 523 SER B CA 1
ATOM 9953 C C . SER B 1 523 ? 6.242 -32.062 -0.528 1 84.44 523 SER B C 1
ATOM 9955 O O . SER B 1 523 ? 5.117 -31.938 -1.023 1 84.44 523 SER B O 1
ATOM 9957 N N . MET B 1 524 ? 7.207 -32.312 -1.205 1 85.88 524 MET B N 1
ATOM 9958 C CA . MET B 1 524 ? 7.148 -32.438 -2.66 1 85.88 524 MET B CA 1
ATOM 9959 C C . MET B 1 524 ? 6.496 -33.75 -3.082 1 85.88 524 MET B C 1
ATOM 9961 O O . MET B 1 524 ? 5.641 -33.75 -3.969 1 85.88 524 MET B O 1
ATOM 9965 N N . THR B 1 525 ? 6.836 -34.812 -2.447 1 82.38 525 THR B N 1
ATOM 9966 C CA . THR B 1 525 ? 6.461 -36.125 -2.9 1 82.38 525 THR B CA 1
ATOM 9967 C C . THR B 1 525 ? 5.051 -36.5 -2.438 1 82.38 525 THR B C 1
ATOM 9969 O O . THR B 1 525 ? 4.355 -37.25 -3.094 1 82.38 525 THR B O 1
ATOM 9972 N N . GLN B 1 526 ? 4.637 -35.844 -1.369 1 74.31 526 GLN B N 1
ATOM 9973 C CA . GLN B 1 526 ? 3.324 -36.219 -0.842 1 74.31 526 GLN B CA 1
ATOM 9974 C C . GLN B 1 526 ? 2.252 -35.25 -1.315 1 74.31 526 GLN B C 1
ATOM 9976 O O . GLN B 1 526 ? 1.087 -35.625 -1.467 1 74.31 526 GLN B O 1
ATOM 9981 N N . ASN B 1 527 ? 2.672 -34.156 -1.592 1 78.56 527 ASN B N 1
ATOM 9982 C CA . ASN B 1 527 ? 1.648 -33.125 -1.827 1 78.56 527 ASN B CA 1
ATOM 9983 C C . ASN B 1 527 ? 1.601 -32.719 -3.295 1 78.56 527 ASN B C 1
ATOM 9985 O O . ASN B 1 527 ? 0.598 -32.156 -3.756 1 78.56 527 ASN B O 1
ATOM 9989 N N . ILE B 1 528 ? 2.645 -32.906 -4.043 1 83.25 528 ILE B N 1
ATOM 9990 C CA . ILE B 1 528 ? 2.674 -32.344 -5.387 1 83.25 528 ILE B CA 1
ATOM 9991 C C . ILE B 1 528 ? 2.773 -33.469 -6.414 1 83.25 528 ILE B C 1
ATOM 9993 O O . ILE B 1 528 ? 1.919 -33.594 -7.293 1 83.25 528 ILE B O 1
ATOM 9997 N N . LEU B 1 529 ? 3.672 -34.375 -6.262 1 82.5 529 LEU B N 1
ATOM 9998 C CA . LEU B 1 529 ? 3.986 -35.375 -7.27 1 82.5 529 LEU B CA 1
ATOM 9999 C C . LEU B 1 529 ? 2.775 -36.25 -7.547 1 82.5 529 LEU B C 1
ATOM 10001 O O . LEU B 1 529 ? 2.451 -36.531 -8.711 1 82.5 529 LEU B O 1
ATOM 10005 N N . PRO B 1 530 ? 2.043 -36.625 -6.527 1 77.44 530 PRO B N 1
ATOM 10006 C CA . PRO B 1 530 ? 0.914 -37.5 -6.797 1 77.44 530 PRO B CA 1
ATOM 10007 C C . PRO B 1 530 ? -0.21 -36.812 -7.57 1 77.44 530 PRO B C 1
ATOM 10009 O O . PRO B 1 530 ? -1.065 -37.469 -8.156 1 77.44 530 PRO B O 1
ATOM 10012 N N . LEU B 1 531 ? -0.199 -35.562 -7.578 1 80.81 531 LEU B N 1
ATOM 10013 C CA . LEU B 1 531 ? -1.288 -34.812 -8.203 1 80.81 531 LEU B CA 1
ATOM 10014 C C . LEU B 1 531 ? -0.993 -34.562 -9.68 1 80.81 531 LEU B C 1
ATOM 10016 O O . LEU B 1 531 ? -1.896 -34.219 -10.445 1 80.81 531 LEU B O 1
ATOM 10020 N N . LEU B 1 532 ? 0.221 -34.75 -10.117 1 83.56 532 LEU B N 1
ATOM 10021 C CA . LEU B 1 532 ? 0.635 -34.344 -11.461 1 83.56 532 LEU B CA 1
ATOM 10022 C C . LEU B 1 532 ? -0.125 -35.125 -12.523 1 83.56 532 LEU B C 1
ATOM 10024 O O . LEU B 1 532 ? -0.645 -34.531 -13.477 1 83.56 532 LEU B O 1
ATOM 10028 N N . PRO B 1 533 ? -0.314 -36.406 -12.367 1 77.31 533 PRO B N 1
ATOM 10029 C CA . PRO B 1 533 ? -1.074 -37.156 -13.375 1 77.31 533 PRO B CA 1
ATOM 10030 C C . PRO B 1 533 ? -2.535 -36.719 -13.453 1 77.31 533 PRO B C 1
ATOM 10032 O O . PRO B 1 533 ? -3.113 -36.688 -14.547 1 77.31 533 PRO B O 1
ATOM 10035 N N . MET B 1 534 ? -3.07 -36.438 -12.367 1 78.88 534 MET B N 1
ATOM 10036 C CA . MET B 1 534 ? -4.453 -35.969 -12.328 1 78.88 534 MET B CA 1
ATOM 10037 C C . MET B 1 534 ? -4.594 -34.625 -13.023 1 78.88 534 MET B C 1
ATOM 10039 O O . MET B 1 534 ? -5.543 -34.406 -13.773 1 78.88 534 MET B O 1
ATOM 10043 N N . LEU B 1 535 ? -3.652 -33.844 -12.797 1 83.5 535 LEU B N 1
ATOM 10044 C CA . LEU B 1 535 ? -3.682 -32.5 -13.391 1 83.5 535 LEU B CA 1
ATOM 10045 C C . LEU B 1 535 ? -3.537 -32.594 -14.906 1 83.5 535 LEU B C 1
ATOM 10047 O O . LEU B 1 535 ? -4.051 -31.734 -15.625 1 83.5 535 LEU B O 1
ATOM 10051 N N . LEU B 1 536 ? -2.93 -33.656 -15.375 1 81.12 536 LEU B N 1
ATOM 10052 C CA . LEU B 1 536 ? -2.742 -33.875 -16.812 1 81.12 536 LEU B CA 1
ATOM 10053 C C . LEU B 1 536 ? -3.926 -34.625 -17.406 1 81.12 536 LEU B C 1
ATOM 10055 O O . LEU B 1 536 ? -3.988 -34.812 -18.625 1 81.12 536 LEU B O 1
ATOM 10059 N N . GLY B 1 537 ? -4.855 -35 -16.578 1 73.56 537 GLY B N 1
ATOM 10060 C CA . GLY B 1 537 ? -6.051 -35.656 -17.062 1 73.56 537 GLY B CA 1
ATOM 10061 C C . GLY B 1 537 ? -5.84 -37.156 -17.312 1 73.56 537 GLY B C 1
ATOM 10062 O O . GLY B 1 537 ? -6.617 -37.781 -18.031 1 73.56 537 GLY B O 1
ATOM 10063 N N . HIS B 1 538 ? -4.852 -37.719 -16.906 1 66.81 538 HIS B N 1
ATOM 10064 C CA . HIS B 1 538 ? -4.566 -39.125 -17.156 1 66.81 538 HIS B CA 1
ATOM 10065 C C . HIS B 1 538 ? -5.441 -40.031 -16.312 1 66.81 538 HIS B C 1
ATOM 10067 O O . HIS B 1 538 ? -5.664 -41.188 -16.656 1 66.81 538 HIS B O 1
ATOM 10073 N N . VAL B 1 539 ? -5.898 -39.656 -15.273 1 66.62 539 VAL B N 1
ATOM 10074 C CA . VAL B 1 539 ? -6.797 -40.406 -14.43 1 66.62 539 VAL B CA 1
ATOM 10075 C C . VAL B 1 539 ? -8.133 -39.688 -14.297 1 66.62 539 VAL B C 1
ATOM 10077 O O . VAL B 1 539 ? -8.672 -39.188 -15.273 1 66.62 539 VAL B O 1
ATOM 10080 N N . ARG B 1 540 ? -8.539 -39.25 -13.164 1 66.38 540 ARG B N 1
ATOM 10081 C CA . ARG B 1 540 ? -9.734 -38.438 -12.891 1 66.38 540 ARG B CA 1
ATOM 10082 C C . ARG B 1 540 ? -9.445 -36.938 -13.094 1 66.38 540 ARG B C 1
ATOM 10084 O O . ARG B 1 540 ? -8.43 -36.438 -12.633 1 66.38 540 ARG B O 1
ATOM 10091 N N . ASN B 1 541 ? -10.203 -36.469 -14.086 1 71.75 541 ASN B N 1
ATOM 10092 C CA . ASN B 1 541 ? -10.008 -35.062 -14.344 1 71.75 541 ASN B CA 1
ATOM 100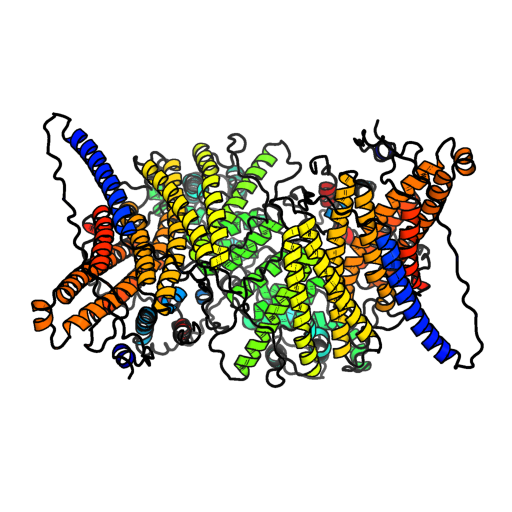93 C C . ASN B 1 541 ? -10.812 -34.188 -13.375 1 71.75 541 ASN B C 1
ATOM 10095 O O . ASN B 1 541 ? -12.031 -34.094 -13.492 1 71.75 541 ASN B O 1
ATOM 10099 N N . PRO B 1 542 ? -10.07 -33.625 -12.43 1 77.38 542 PRO B N 1
ATOM 10100 C CA . PRO B 1 542 ? -10.781 -32.812 -11.438 1 77.38 542 PRO B CA 1
ATOM 10101 C C . PRO B 1 542 ? -11.445 -31.578 -12.039 1 77.38 542 PRO B C 1
ATOM 10103 O O . PRO B 1 542 ? -12.266 -30.938 -11.383 1 77.38 542 PRO B O 1
ATOM 10106 N N . PHE B 1 543 ? -11.164 -31.344 -13.258 1 83.06 543 PHE B N 1
ATOM 10107 C CA . PHE B 1 543 ? -11.633 -30.109 -13.859 1 83.06 543 PHE B CA 1
ATOM 10108 C C . PHE B 1 543 ? -12.695 -30.375 -14.914 1 83.06 543 PHE B C 1
ATOM 10110 O O . PHE B 1 543 ? -13.078 -29.484 -15.664 1 83.06 543 PHE B O 1
ATOM 10117 N N . ALA B 1 544 ? -13.109 -31.625 -14.938 1 77.31 544 ALA B N 1
ATOM 10118 C CA . ALA B 1 544 ? -14.055 -32 -15.977 1 77.31 544 ALA B CA 1
ATOM 10119 C C . ALA B 1 544 ? -15.266 -31.062 -15.984 1 77.31 544 ALA B C 1
ATOM 10121 O O . ALA B 1 544 ? -15.836 -30.781 -14.93 1 77.31 544 ALA B O 1
ATOM 10122 N N . GLY B 1 545 ? -15.562 -30.5 -17.172 1 75.75 545 GLY B N 1
ATOM 10123 C CA . GLY B 1 545 ? -16.75 -29.672 -17.344 1 75.75 545 GLY B CA 1
ATOM 10124 C C . GLY B 1 545 ? -16.516 -28.219 -16.984 1 75.75 545 GLY B C 1
ATOM 10125 O O . GLY B 1 545 ? -17.469 -27.422 -16.969 1 75.75 545 GLY B O 1
ATOM 10126 N N . SER B 1 546 ? -15.289 -27.875 -16.656 1 87.31 546 SER B N 1
ATOM 10127 C CA . SER B 1 546 ? -14.992 -26.516 -16.25 1 87.31 546 SER B CA 1
ATOM 10128 C C . SER B 1 546 ? -13.656 -26.047 -16.812 1 87.31 546 SER B C 1
ATOM 10130 O O . SER B 1 546 ? -13.422 -26.125 -18.016 1 87.31 546 SER B O 1
ATOM 10132 N N . THR B 1 547 ? -12.75 -25.531 -15.984 1 89.88 547 THR B N 1
ATOM 10133 C CA . THR B 1 547 ? -11.469 -25.016 -16.453 1 89.88 547 THR B CA 1
ATOM 10134 C C . THR B 1 547 ? -10.352 -25.391 -15.477 1 89.88 547 THR B C 1
ATOM 10136 O O . THR B 1 547 ? -10.594 -25.547 -14.281 1 89.88 547 THR B O 1
ATOM 10139 N N . ASP B 1 548 ? -9.211 -25.578 -16 1 90.12 548 ASP B N 1
ATOM 10140 C CA . ASP B 1 548 ? -8.031 -25.844 -15.188 1 90.12 548 ASP B CA 1
ATOM 10141 C C . ASP B 1 548 ? -7.117 -24.625 -15.133 1 90.12 548 ASP B C 1
ATOM 10143 O O . ASP B 1 548 ? -6.008 -24.688 -14.602 1 90.12 548 ASP B O 1
ATOM 10147 N N . LEU B 1 549 ? -7.547 -23.562 -15.594 1 91.5 549 LEU B N 1
ATOM 10148 C CA . LEU B 1 549 ? -6.75 -22.359 -15.82 1 91.5 549 LEU B CA 1
ATOM 10149 C C . LEU B 1 549 ? -6.137 -21.859 -14.508 1 91.5 549 LEU B C 1
ATOM 10151 O O . LEU B 1 549 ? -4.938 -21.594 -14.445 1 91.5 549 LEU B O 1
ATOM 10155 N N . PHE B 1 550 ? -6.816 -21.828 -13.461 1 91.94 550 PHE B N 1
ATOM 10156 C CA . PHE B 1 550 ? -6.422 -21.156 -12.227 1 91.94 550 PHE B CA 1
ATOM 10157 C C . PHE B 1 550 ? -5.547 -22.062 -11.367 1 91.94 550 PHE B C 1
ATOM 10159 O O . PHE B 1 550 ? -4.512 -21.625 -10.859 1 91.94 550 PHE B O 1
ATOM 10166 N N . SER B 1 551 ? -5.902 -23.297 -11.211 1 90.12 551 SER B N 1
ATOM 10167 C CA . SER B 1 551 ? -5.105 -24.219 -10.398 1 90.12 551 SER B CA 1
ATOM 10168 C C . SER B 1 551 ? -3.791 -24.562 -11.094 1 90.12 551 SER B C 1
ATOM 10170 O O . SER B 1 551 ? -2.74 -24.609 -10.445 1 90.12 551 SER B O 1
ATOM 10172 N N . MET B 1 552 ? -3.865 -24.781 -12.383 1 90.5 552 MET B N 1
ATOM 10173 C CA . MET B 1 552 ? -2.672 -25.172 -13.125 1 90.5 552 MET B CA 1
ATOM 10174 C C . MET B 1 552 ? -1.614 -24.078 -13.086 1 90.5 552 MET B C 1
ATOM 10176 O O . MET B 1 552 ? -0.42 -24.359 -12.984 1 90.5 552 MET B O 1
ATOM 10180 N N . SER B 1 553 ? -2.041 -22.891 -13.18 1 88.25 553 SER B N 1
ATOM 10181 C CA . SER B 1 553 ? -1.098 -21.766 -13.102 1 88.25 553 SER B CA 1
ATOM 10182 C C . SER B 1 553 ? -0.342 -21.781 -11.781 1 88.25 553 SER B C 1
ATOM 10184 O O . SER B 1 553 ? 0.863 -21.516 -11.742 1 88.25 553 SER B O 1
ATOM 10186 N N . MET B 1 554 ? -0.979 -22.109 -10.758 1 87.69 554 MET B N 1
ATOM 10187 C CA . MET B 1 554 ? -0.365 -22.125 -9.438 1 87.69 554 MET B CA 1
ATOM 10188 C C . MET B 1 554 ? 0.55 -23.328 -9.273 1 87.69 554 MET B C 1
ATOM 10190 O O . MET B 1 554 ? 1.636 -23.219 -8.695 1 87.69 554 MET B O 1
ATOM 10194 N N . PHE B 1 555 ? 0.148 -24.453 -9.82 1 88.44 555 PHE B N 1
ATOM 10195 C CA . PHE B 1 555 ? 0.948 -25.656 -9.711 1 88.44 555 PHE B CA 1
ATOM 10196 C C . PHE B 1 555 ? 2.238 -25.531 -10.508 1 88.44 555 PHE B C 1
ATOM 10198 O O . PHE B 1 555 ? 3.283 -26.047 -10.102 1 88.44 555 PHE B O 1
ATOM 10205 N N . ILE B 1 556 ? 2.105 -24.938 -11.562 1 88.88 556 ILE B N 1
ATOM 10206 C CA . ILE B 1 556 ? 3.285 -24.719 -12.398 1 88.88 556 ILE B CA 1
ATOM 10207 C C . ILE B 1 556 ? 4.316 -23.891 -11.633 1 88.88 556 ILE B C 1
ATOM 10209 O O . ILE B 1 556 ? 5.516 -24.188 -11.68 1 88.88 556 ILE B O 1
ATOM 10213 N N . ASN B 1 557 ? 3.904 -22.938 -10.914 1 82.81 557 ASN B N 1
ATOM 10214 C CA . ASN B 1 557 ? 4.816 -22.141 -10.094 1 82.81 557 ASN B CA 1
ATOM 10215 C C . ASN B 1 557 ? 5.461 -22.984 -9 1 82.81 557 ASN B C 1
ATOM 10217 O O . ASN B 1 557 ? 6.633 -22.781 -8.664 1 82.81 557 ASN B O 1
ATOM 10221 N N . CYS B 1 558 ? 4.766 -23.844 -8.453 1 86.5 558 CYS B N 1
ATOM 10222 C CA . CYS B 1 558 ? 5.293 -24.734 -7.426 1 86.5 558 CYS B CA 1
ATOM 10223 C C . CYS B 1 558 ? 6.387 -25.625 -7.992 1 86.5 558 CYS B C 1
ATOM 10225 O O . CYS B 1 558 ? 7.438 -25.812 -7.375 1 86.5 558 CYS B O 1
ATOM 10227 N N . THR B 1 559 ? 6.137 -26.156 -9.141 1 88.69 559 THR B N 1
ATOM 10228 C CA . THR B 1 559 ? 7.07 -27.094 -9.742 1 88.69 559 THR B CA 1
ATOM 10229 C C . THR B 1 559 ? 8.359 -26.391 -10.164 1 88.69 559 THR B C 1
ATOM 10231 O O . THR B 1 559 ? 9.43 -27.016 -10.18 1 88.69 559 THR B O 1
ATOM 10234 N N . LYS B 1 560 ? 8.273 -25.188 -10.445 1 87.25 560 LYS B N 1
ATOM 10235 C CA . LYS B 1 560 ? 9.469 -24.406 -10.758 1 87.25 560 LYS B CA 1
ATOM 10236 C C . LYS B 1 560 ? 10.453 -24.422 -9.594 1 87.25 560 LYS B C 1
ATOM 10238 O O . LYS B 1 560 ? 11.625 -24.75 -9.766 1 87.25 560 LYS B O 1
ATOM 10243 N N . ASN B 1 561 ? 10.039 -24.094 -8.461 1 86 561 ASN B N 1
ATOM 10244 C CA . ASN B 1 561 ? 10.914 -24.047 -7.293 1 86 561 ASN B CA 1
ATOM 10245 C C . ASN B 1 561 ? 11.414 -25.438 -6.91 1 86 561 ASN B C 1
ATOM 10247 O O . ASN B 1 561 ? 12.555 -25.578 -6.453 1 86 561 ASN B O 1
ATOM 10251 N N . ILE B 1 562 ? 10.594 -26.391 -7.09 1 89.5 562 ILE B N 1
ATOM 10252 C CA . ILE B 1 562 ? 10.961 -27.766 -6.781 1 89.5 562 ILE B CA 1
ATOM 10253 C C . ILE B 1 562 ? 12.125 -28.203 -7.672 1 89.5 562 ILE B C 1
ATOM 10255 O O . ILE B 1 562 ? 13.047 -28.875 -7.207 1 89.5 562 ILE B O 1
ATOM 10259 N N . THR B 1 563 ? 12.094 -27.766 -8.844 1 90.06 563 THR B N 1
ATOM 10260 C CA . THR B 1 563 ? 13.148 -28.109 -9.789 1 90.06 563 THR B CA 1
ATOM 10261 C C . THR B 1 563 ? 14.5 -27.609 -9.289 1 90.06 563 THR B C 1
ATOM 10263 O O . THR B 1 563 ? 15.492 -28.344 -9.328 1 90.06 563 THR B O 1
ATOM 10266 N N . PHE B 1 564 ? 14.57 -26.469 -8.805 1 88.81 564 PHE B N 1
ATOM 10267 C CA . PHE B 1 564 ? 15.836 -25.906 -8.359 1 88.81 564 PHE B CA 1
ATOM 10268 C C . PHE B 1 564 ? 16.375 -26.656 -7.148 1 88.81 564 PHE B C 1
ATOM 10270 O O . PHE B 1 564 ? 17.578 -26.891 -7.043 1 88.81 564 PHE B O 1
ATOM 10277 N N . ILE B 1 565 ? 15.516 -27.031 -6.297 1 90.31 565 ILE B N 1
ATOM 10278 C CA . ILE B 1 565 ? 15.953 -27.75 -5.109 1 90.31 565 ILE B CA 1
ATOM 10279 C C . ILE B 1 565 ? 16.422 -29.156 -5.496 1 90.31 565 ILE B C 1
ATOM 10281 O O . ILE B 1 565 ? 17.422 -29.656 -4.961 1 90.31 565 ILE B O 1
ATOM 10285 N N . LEU B 1 566 ? 15.734 -29.75 -6.434 1 91.31 566 LEU B N 1
ATOM 10286 C CA . LEU B 1 566 ? 16.125 -31.062 -6.906 1 91.31 566 LEU B CA 1
ATOM 10287 C C . LEU B 1 566 ? 17.5 -31.016 -7.59 1 91.31 566 LEU B C 1
ATOM 10289 O O . LEU B 1 566 ? 18.328 -31.906 -7.402 1 91.31 566 LEU B O 1
ATOM 10293 N N . VAL B 1 567 ? 17.703 -30.031 -8.273 1 89.81 567 VAL B N 1
ATOM 10294 C CA . VAL B 1 567 ? 18.984 -29.859 -8.938 1 89.81 567 VAL B CA 1
ATOM 10295 C C . VAL B 1 567 ? 20.078 -29.656 -7.887 1 89.81 567 VAL B C 1
ATOM 10297 O O . VAL B 1 567 ? 21.156 -30.219 -7.992 1 89.81 567 VAL B O 1
ATOM 10300 N N . SER B 1 568 ? 19.766 -28.844 -6.945 1 88.69 568 SER B N 1
ATOM 10301 C CA . SER B 1 568 ? 20.719 -28.609 -5.863 1 88.69 568 SER B CA 1
ATOM 10302 C C . SER B 1 568 ? 21.094 -29.906 -5.164 1 88.69 568 SER B C 1
ATOM 10304 O O . SER B 1 568 ? 22.266 -30.203 -4.969 1 88.69 568 SER B O 1
ATOM 10306 N N . LEU B 1 569 ? 20.109 -30.672 -4.84 1 89.75 569 LEU B N 1
ATOM 10307 C CA . LEU B 1 569 ? 20.359 -31.938 -4.176 1 89.75 569 LEU B CA 1
ATOM 10308 C C . LEU B 1 569 ? 21.109 -32.906 -5.094 1 89.75 569 LEU B C 1
ATOM 10310 O O . LEU B 1 569 ? 22.047 -33.562 -4.656 1 89.75 569 LEU B O 1
ATOM 10314 N N . SER B 1 570 ? 20.75 -32.906 -6.32 1 89.31 570 SER B N 1
ATOM 10315 C CA . SER B 1 570 ? 21.406 -33.781 -7.281 1 89.31 570 SER B CA 1
ATOM 10316 C C . SER B 1 570 ? 22.891 -33.469 -7.43 1 89.31 570 SER B C 1
ATOM 10318 O O . SER B 1 570 ? 23.734 -34.344 -7.453 1 89.31 570 SER B O 1
ATOM 10320 N N . ILE B 1 571 ? 23.141 -32.219 -7.496 1 84.62 571 ILE B N 1
ATOM 10321 C CA . ILE B 1 571 ? 24.531 -31.828 -7.629 1 84.62 571 ILE B CA 1
ATOM 10322 C C . ILE B 1 571 ? 25.312 -32.25 -6.395 1 84.62 571 ILE B C 1
ATOM 10324 O O . ILE B 1 571 ? 26.422 -32.781 -6.512 1 84.62 571 ILE B O 1
ATOM 10328 N N . LYS B 1 572 ? 24.828 -32.062 -5.312 1 85 572 LYS B N 1
ATOM 10329 C CA . LYS B 1 572 ? 25.516 -32.344 -4.059 1 85 572 LYS B CA 1
ATOM 10330 C C . LYS B 1 572 ? 25.75 -33.844 -3.889 1 85 572 LYS B C 1
ATOM 10332 O O . LYS B 1 572 ? 26.859 -34.281 -3.559 1 85 572 LYS B O 1
ATOM 10337 N N . TYR B 1 573 ? 24.781 -34.594 -4.129 1 87.81 573 TYR B N 1
ATOM 10338 C CA . TYR B 1 573 ? 24.906 -36.031 -3.924 1 87.81 573 TYR B CA 1
ATOM 10339 C C . TYR B 1 573 ? 25.672 -36.688 -5.07 1 87.81 573 TYR B C 1
ATOM 10341 O O . TYR B 1 573 ? 26.406 -37.656 -4.863 1 87.81 573 TYR B O 1
ATOM 10349 N N . LYS B 1 574 ? 25.5 -36.219 -6.27 1 84.56 574 LYS B N 1
ATOM 10350 C CA . LYS B 1 574 ? 26.312 -36.719 -7.383 1 84.56 574 LYS B CA 1
ATOM 10351 C C . LYS B 1 574 ? 27.797 -36.406 -7.164 1 84.56 574 LYS B C 1
ATOM 10353 O O . LYS B 1 574 ? 28.656 -37.188 -7.535 1 84.56 574 LYS B O 1
ATOM 10358 N N . SER B 1 575 ? 27.984 -35.219 -6.676 1 79.81 575 SER B N 1
ATOM 10359 C CA . SER B 1 575 ? 29.359 -34.875 -6.375 1 79.81 575 SER B CA 1
ATOM 10360 C C . SER B 1 575 ? 29.953 -35.781 -5.32 1 79.81 575 SER B C 1
ATOM 10362 O O . SER B 1 575 ? 31.109 -36.188 -5.426 1 79.81 575 SER B O 1
ATOM 10364 N N . GLN B 1 576 ? 29.25 -36.062 -4.352 1 83.94 576 GLN B N 1
ATOM 10365 C CA . GLN B 1 576 ? 29.703 -36.969 -3.322 1 83.94 576 GLN B CA 1
ATOM 10366 C C . GLN B 1 576 ? 29.922 -38.375 -3.889 1 83.94 576 GLN B C 1
ATOM 10368 O O . GLN B 1 576 ? 30.906 -39.031 -3.58 1 83.94 576 GLN B O 1
ATOM 10373 N N . PHE B 1 577 ? 29 -38.812 -4.656 1 86.06 577 PHE B N 1
ATOM 10374 C CA . PHE B 1 577 ? 29.094 -40.094 -5.309 1 86.06 577 PHE B CA 1
ATOM 10375 C C . PHE B 1 577 ? 30.328 -40.188 -6.184 1 86.06 577 PHE B C 1
ATOM 10377 O O . PHE B 1 577 ? 31.094 -41.156 -6.109 1 86.06 577 PHE B O 1
ATOM 10384 N N . ALA B 1 578 ? 30.562 -39.156 -6.922 1 79.38 578 ALA B N 1
ATOM 10385 C CA . ALA B 1 578 ? 31.719 -39.125 -7.82 1 79.38 578 ALA B CA 1
ATOM 10386 C C . ALA B 1 578 ? 33.031 -39.094 -7.031 1 79.38 578 ALA B C 1
ATOM 10388 O O . ALA B 1 578 ? 34 -39.688 -7.426 1 79.38 578 ALA B O 1
ATOM 10389 N N . SER B 1 579 ? 33.031 -38.375 -6.016 1 77.88 579 SER B N 1
ATOM 10390 C CA . SER B 1 579 ? 34.219 -38.281 -5.176 1 77.88 579 SER B CA 1
ATOM 10391 C C . SER B 1 579 ? 34.562 -39.656 -4.562 1 77.88 579 SER B C 1
ATOM 10393 O O . SER B 1 579 ? 35.75 -40 -4.484 1 77.88 579 SER B O 1
ATOM 10395 N N . MET B 1 580 ? 33.656 -40.344 -4.129 1 83.75 580 MET B N 1
ATOM 10396 C CA . MET B 1 580 ? 33.875 -41.656 -3.561 1 83.75 580 MET B CA 1
ATOM 10397 C C . MET B 1 580 ? 34.375 -42.625 -4.629 1 83.75 580 MET B C 1
ATOM 10399 O O . MET B 1 580 ? 35.281 -43.438 -4.383 1 83.75 580 MET B O 1
ATOM 10403 N N . LYS B 1 581 ? 33.844 -42.438 -5.801 1 82.69 581 LYS B N 1
ATOM 10404 C CA . LYS B 1 581 ? 34.219 -43.312 -6.91 1 82.69 581 LYS B CA 1
ATOM 10405 C C . LYS B 1 581 ? 35.656 -43.094 -7.332 1 82.69 581 LYS B C 1
ATOM 10407 O O . LYS B 1 581 ? 36.344 -44.031 -7.738 1 82.69 581 LYS B O 1
ATOM 10412 N N . CYS B 1 582 ? 36.094 -41.875 -7.18 1 79.31 582 CYS B N 1
ATOM 10413 C CA . CYS B 1 582 ? 37.438 -41.531 -7.621 1 79.31 582 CYS B CA 1
ATOM 10414 C C . CYS B 1 582 ? 38.469 -41.75 -6.508 1 79.31 582 CYS B C 1
ATOM 10416 O O . CYS B 1 582 ? 39.656 -41.594 -6.715 1 79.31 582 CYS B O 1
ATOM 10418 N N . ASN B 1 583 ? 37.969 -42.156 -5.422 1 78.94 583 ASN B N 1
ATOM 10419 C CA . ASN B 1 583 ? 38.906 -42.438 -4.34 1 78.94 583 ASN B CA 1
ATOM 10420 C C . ASN B 1 583 ? 39.906 -43.531 -4.73 1 78.94 583 ASN B C 1
ATOM 10422 O O . ASN B 1 583 ? 39.531 -44.562 -5.289 1 78.94 583 ASN B O 1
ATOM 10426 N N . ASN B 1 584 ? 41.25 -43.25 -4.449 1 77.81 584 ASN B N 1
ATOM 10427 C CA . ASN B 1 584 ? 42.344 -44.156 -4.84 1 77.81 584 ASN B CA 1
ATOM 10428 C C . ASN B 1 584 ? 42.125 -45.531 -4.25 1 77.81 584 ASN B C 1
ATOM 10430 O O . ASN B 1 584 ? 42.531 -46.531 -4.863 1 77.81 584 ASN B O 1
ATOM 10434 N N . ASN B 1 585 ? 41.625 -45.688 -3.084 1 85.38 585 ASN B N 1
ATOM 10435 C CA . ASN B 1 585 ? 41.438 -46.969 -2.41 1 85.38 585 ASN B CA 1
ATOM 10436 C C . ASN B 1 585 ? 39.969 -47.406 -2.467 1 85.38 585 ASN B C 1
ATOM 10438 O O . ASN B 1 585 ? 39.5 -48.062 -1.54 1 85.38 585 ASN B O 1
ATOM 10442 N N . HIS B 1 586 ? 39.219 -46.969 -3.502 1 88.81 586 HIS B N 1
ATOM 10443 C CA . HIS B 1 586 ? 37.812 -47.219 -3.592 1 88.81 586 HIS B CA 1
ATOM 10444 C C . HIS B 1 586 ? 37.5 -48.719 -3.525 1 88.81 586 HIS B C 1
ATOM 10446 O O . HIS B 1 586 ? 36.688 -49.156 -2.717 1 88.81 586 HIS B O 1
ATOM 10452 N N . GLN B 1 587 ? 38.219 -49.531 -4.32 1 88.19 587 GLN B N 1
ATOM 10453 C CA . GLN B 1 587 ? 37.969 -50.969 -4.398 1 88.19 587 GLN B CA 1
ATOM 10454 C C . GLN B 1 587 ? 38.312 -51.656 -3.082 1 88.19 587 GLN B C 1
ATOM 10456 O O . GLN B 1 587 ? 37.594 -52.562 -2.641 1 88.19 587 GLN B O 1
ATOM 10461 N N . GLY B 1 588 ? 39.406 -51.219 -2.529 1 88.19 588 GLY B N 1
ATOM 10462 C CA . GLY B 1 588 ? 39.781 -51.781 -1.239 1 88.19 588 GLY B CA 1
ATOM 10463 C C . GLY B 1 588 ? 38.781 -51.469 -0.14 1 88.19 588 GLY B C 1
ATOM 10464 O O . GLY B 1 588 ? 38.438 -52.344 0.652 1 88.19 588 GLY B O 1
ATOM 10465 N N . ARG B 1 589 ? 38.281 -50.219 -0.14 1 90.12 589 ARG B N 1
ATOM 10466 C CA . ARG B 1 589 ? 37.344 -49.781 0.893 1 90.12 589 ARG B CA 1
ATOM 10467 C C . ARG B 1 589 ? 35.969 -50.438 0.699 1 90.12 589 ARG B C 1
ATOM 10469 O O . ARG B 1 589 ? 35.281 -50.75 1.672 1 90.12 589 ARG B O 1
ATOM 10476 N N . MET B 1 590 ? 35.562 -50.656 -0.532 1 91.5 590 MET B N 1
ATOM 10477 C CA . MET B 1 590 ? 34.281 -51.281 -0.843 1 91.5 590 MET B CA 1
ATOM 10478 C C . MET B 1 590 ? 34.219 -52.719 -0.283 1 91.5 590 MET B C 1
ATOM 10480 O O . MET B 1 590 ? 33.156 -53.188 0.108 1 91.5 590 MET B O 1
ATOM 10484 N N . LYS B 1 591 ? 35.406 -53.281 -0.164 1 87.44 591 LYS B N 1
ATOM 10485 C CA . LYS B 1 591 ? 35.469 -54.656 0.273 1 87.44 591 LYS B CA 1
ATOM 10486 C C . LYS B 1 591 ? 35.656 -54.75 1.787 1 87.44 591 LYS B C 1
ATOM 10488 O O . LYS B 1 591 ? 35.062 -55.625 2.426 1 87.44 591 LYS B O 1
ATOM 10493 N N . VAL B 1 592 ? 36.375 -53.781 2.412 1 88.62 592 VAL B N 1
ATOM 10494 C CA . VAL B 1 592 ? 36.812 -53.938 3.797 1 88.62 592 VAL B CA 1
ATOM 10495 C C . VAL B 1 592 ? 35.906 -53.125 4.715 1 88.62 592 VAL B C 1
ATOM 10497 O O . VAL B 1 592 ? 35.781 -53.438 5.898 1 88.62 592 VAL B O 1
ATOM 10500 N N . ASP B 1 593 ? 35.344 -52.031 4.215 1 88.88 593 ASP B N 1
ATOM 10501 C CA . ASP B 1 593 ? 34.594 -51.094 5.047 1 88.88 593 ASP B CA 1
ATOM 10502 C C . ASP B 1 593 ? 33.125 -51.094 4.711 1 88.88 593 ASP B C 1
ATOM 10504 O O . ASP B 1 593 ? 32.688 -50.438 3.771 1 88.88 593 ASP B O 1
ATOM 10508 N N . PRO B 1 594 ? 32.375 -51.781 5.488 1 86 594 PRO B N 1
ATOM 10509 C CA . PRO B 1 594 ? 30.938 -51.875 5.219 1 86 594 PRO B CA 1
ATOM 10510 C C . PRO B 1 594 ? 30.234 -50.5 5.25 1 86 594 PRO B C 1
ATOM 10512 O O . PRO B 1 594 ? 29.25 -50.281 4.535 1 86 594 PRO B O 1
ATOM 10515 N N . ARG B 1 595 ? 30.656 -49.625 6.062 1 83.44 595 ARG B N 1
ATOM 10516 C CA . ARG B 1 595 ? 30.078 -48.281 6.109 1 83.44 595 ARG B CA 1
ATOM 10517 C C . ARG B 1 595 ? 30.281 -47.531 4.789 1 83.44 595 ARG B C 1
ATOM 10519 O O . ARG B 1 595 ? 29.391 -46.844 4.32 1 83.44 595 ARG B O 1
ATOM 10526 N N . TYR B 1 596 ? 31.453 -47.719 4.309 1 87.69 596 TYR B N 1
ATOM 10527 C CA . TYR B 1 596 ? 31.781 -47.094 3.031 1 87.69 596 TYR B CA 1
ATOM 10528 C C . TYR B 1 596 ? 30.969 -47.719 1.899 1 87.69 596 TYR B C 1
ATOM 10530 O O . TYR B 1 596 ? 30.406 -47 1.074 1 87.69 596 TYR B O 1
ATOM 10538 N N . SER B 1 597 ? 30.875 -49.031 1.837 1 90.31 597 SER B N 1
ATOM 10539 C CA . SER B 1 597 ? 30.156 -49.719 0.763 1 90.31 597 SER B CA 1
ATOM 10540 C C . SER B 1 597 ? 28.656 -49.438 0.837 1 90.31 597 SER B C 1
ATOM 10542 O O . SER B 1 597 ? 28 -49.188 -0.188 1 90.31 597 SER B O 1
ATOM 10544 N N . ASN B 1 598 ? 28.109 -49.438 2.037 1 88.56 598 ASN B N 1
ATOM 10545 C CA . ASN B 1 598 ? 26.688 -49.125 2.215 1 88.56 598 ASN B CA 1
ATOM 10546 C C . ASN B 1 598 ? 26.359 -47.719 1.778 1 88.56 598 ASN B C 1
ATOM 10548 O O . ASN B 1 598 ? 25.312 -47.469 1.164 1 88.56 598 ASN B O 1
ATOM 10552 N N . LEU B 1 599 ? 27.188 -46.75 2.131 1 89.25 599 LEU B N 1
ATOM 10553 C CA . LEU B 1 599 ? 26.984 -45.375 1.756 1 89.25 599 LEU B CA 1
ATOM 10554 C C . LEU B 1 599 ? 27.047 -45.188 0.242 1 89.25 599 LEU B C 1
ATOM 10556 O O . LEU B 1 599 ? 26.234 -44.469 -0.34 1 89.25 599 LEU B O 1
ATOM 10560 N N . TYR B 1 600 ? 28 -45.844 -0.325 1 90.56 600 TYR B N 1
ATOM 10561 C CA . TYR B 1 600 ? 28.156 -45.75 -1.772 1 90.56 600 TYR B CA 1
ATOM 10562 C C . TYR B 1 600 ? 26.922 -46.281 -2.492 1 90.56 600 TYR B C 1
ATOM 10564 O O . TYR B 1 600 ? 26.422 -45.656 -3.426 1 90.56 600 TYR B O 1
ATOM 10572 N N . GLU B 1 601 ? 26.438 -47.406 -2.109 1 91 601 GLU B N 1
ATOM 10573 C CA . GLU B 1 601 ? 25.25 -48.031 -2.732 1 91 601 GLU B CA 1
ATOM 10574 C C . GLU B 1 601 ? 24.016 -47.156 -2.512 1 91 601 GLU B C 1
ATOM 10576 O O . GLU B 1 601 ? 23.188 -47 -3.418 1 91 601 GLU B O 1
ATOM 10581 N N . ALA B 1 602 ? 23.875 -46.688 -1.287 1 91.25 602 ALA B N 1
ATOM 10582 C CA . ALA B 1 602 ? 22.75 -45.812 -0.973 1 91.25 602 ALA B CA 1
ATOM 10583 C C . ALA B 1 602 ? 22.781 -44.531 -1.82 1 91.25 602 ALA B C 1
ATOM 10585 O O . ALA B 1 602 ? 21.75 -44.031 -2.256 1 91.25 602 ALA B O 1
ATOM 10586 N N . LEU B 1 603 ? 23.969 -43.969 -2.033 1 91.31 603 LEU B N 1
ATOM 10587 C CA . LEU B 1 603 ? 24.141 -42.781 -2.844 1 91.31 603 LEU B CA 1
ATOM 10588 C C . LEU B 1 603 ? 23.75 -43.031 -4.297 1 91.31 603 LEU B C 1
ATOM 10590 O O . LEU B 1 603 ? 23.094 -42.219 -4.93 1 91.31 603 LEU B O 1
ATOM 10594 N N . GLU B 1 604 ? 24.172 -44.125 -4.789 1 90.5 604 GLU B N 1
ATOM 10595 C CA . GLU B 1 604 ? 23.859 -44.5 -6.168 1 90.5 604 GLU B CA 1
ATOM 10596 C C . GLU B 1 604 ? 22.359 -44.594 -6.391 1 90.5 604 GLU B C 1
ATOM 10598 O O . GLU B 1 604 ? 21.828 -44.031 -7.367 1 90.5 604 GLU B O 1
ATOM 10603 N N . LYS B 1 605 ? 21.734 -45.219 -5.461 1 92.25 605 LYS B N 1
ATOM 10604 C CA . LYS B 1 605 ? 20.281 -45.375 -5.559 1 92.25 605 LYS B CA 1
ATOM 10605 C C . LYS B 1 605 ? 19.578 -44 -5.441 1 92.25 605 LYS B C 1
ATOM 10607 O O . LYS B 1 605 ? 18.641 -43.719 -6.18 1 92.25 605 LYS B O 1
ATOM 10612 N N . TYR B 1 606 ? 20.016 -43.281 -4.516 1 92.69 606 TYR B N 1
ATOM 10613 C CA . TYR B 1 606 ? 19.391 -41.969 -4.254 1 92.69 606 TYR B CA 1
ATOM 10614 C C . TYR B 1 606 ? 19.562 -41.031 -5.438 1 92.69 606 TYR B C 1
ATOM 10616 O O . TYR B 1 606 ? 18.625 -40.344 -5.824 1 92.69 606 TYR B O 1
ATOM 10624 N N . VAL B 1 607 ? 20.703 -40.969 -6.02 1 90.62 607 VAL B N 1
ATOM 10625 C CA . VAL B 1 607 ? 20.984 -40.125 -7.18 1 90.62 607 VAL B CA 1
ATOM 10626 C C . VAL B 1 607 ? 20.078 -40.531 -8.344 1 90.62 607 VAL B C 1
ATOM 10628 O O . VAL B 1 607 ? 19.531 -39.688 -9.047 1 90.62 607 VAL B O 1
ATOM 10631 N N . ALA B 1 608 ? 19.922 -41.812 -8.531 1 90.31 608 ALA B N 1
ATOM 10632 C CA . ALA B 1 608 ? 19.062 -42.312 -9.602 1 90.31 608 ALA B CA 1
ATOM 10633 C C . ALA B 1 608 ? 17.609 -41.906 -9.375 1 90.31 608 ALA B C 1
ATOM 10635 O O . ALA B 1 608 ? 16.891 -41.562 -10.32 1 90.31 608 ALA B O 1
ATOM 10636 N N . THR B 1 609 ? 17.234 -42 -8.172 1 91.69 609 THR B N 1
ATOM 10637 C CA . THR B 1 609 ? 15.859 -41.625 -7.82 1 91.69 609 THR B CA 1
ATOM 10638 C C . THR B 1 609 ? 15.633 -40.156 -8.055 1 91.69 609 THR B C 1
ATOM 10640 O O . THR B 1 609 ? 14.586 -39.75 -8.57 1 91.69 609 THR B O 1
ATOM 10643 N N . LEU B 1 610 ? 16.578 -39.312 -7.59 1 91.69 610 LEU B N 1
ATOM 10644 C CA . LEU B 1 610 ? 16.469 -37.875 -7.816 1 91.69 610 LEU B CA 1
ATOM 10645 C C . LEU B 1 610 ? 16.375 -37.562 -9.305 1 91.69 610 LEU B C 1
ATOM 10647 O O . LEU B 1 610 ? 15.609 -36.688 -9.719 1 91.69 610 LEU B O 1
ATOM 10651 N N . ASP B 1 611 ? 17.062 -38.25 -10.078 1 90.06 611 ASP B N 1
ATOM 10652 C CA . ASP B 1 611 ? 17.047 -38.062 -11.531 1 90.06 611 ASP B CA 1
ATOM 10653 C C . ASP B 1 611 ? 15.672 -38.406 -12.102 1 90.06 611 ASP B C 1
ATOM 10655 O O . ASP B 1 611 ? 15.188 -37.75 -13.016 1 90.06 611 ASP B O 1
ATOM 10659 N N . GLU B 1 612 ? 15.172 -39.438 -11.594 1 89.12 612 GLU B N 1
ATOM 10660 C CA . GLU B 1 612 ? 13.852 -39.875 -12.055 1 89.12 612 GLU B CA 1
ATOM 10661 C C . GLU B 1 612 ? 12.805 -38.812 -11.766 1 89.12 612 GLU B C 1
ATOM 10663 O O . GLU B 1 612 ? 11.938 -38.531 -12.602 1 89.12 612 GLU B O 1
ATOM 10668 N N . VAL B 1 613 ? 12.867 -38.281 -10.609 1 90.5 613 VAL B N 1
ATOM 10669 C CA . VAL B 1 613 ? 11.914 -37.219 -10.25 1 90.5 613 VAL B CA 1
ATOM 10670 C C . VAL B 1 613 ? 12.094 -36.031 -11.18 1 90.5 613 VAL B C 1
ATOM 10672 O O . VAL B 1 613 ? 11.117 -35.406 -11.602 1 90.5 613 VAL B O 1
ATOM 10675 N N . LEU B 1 614 ? 13.281 -35.625 -11.461 1 91.25 614 LEU B N 1
ATOM 10676 C CA . LEU B 1 614 ? 13.562 -34.531 -12.375 1 91.25 614 LEU B CA 1
ATOM 10677 C C . LEU B 1 614 ? 12.969 -34.781 -13.75 1 91.25 614 LEU B C 1
ATOM 10679 O O . LEU B 1 614 ? 12.43 -33.875 -14.383 1 91.25 614 LEU B O 1
ATOM 10683 N N . VAL B 1 615 ? 13.008 -36 -14.148 1 89.12 615 VAL B N 1
ATOM 10684 C CA . VAL B 1 615 ? 12.453 -36.375 -15.445 1 89.12 615 VAL B CA 1
ATOM 10685 C C . VAL B 1 615 ? 10.93 -36.25 -15.414 1 89.12 615 VAL B C 1
ATOM 10687 O O . VAL B 1 615 ? 10.328 -35.75 -16.359 1 89.12 615 VAL B O 1
ATOM 10690 N N . ILE B 1 616 ? 10.391 -36.688 -14.367 1 88.62 616 ILE B N 1
ATOM 10691 C CA . ILE B 1 616 ? 8.938 -36.594 -14.219 1 88.62 616 ILE B CA 1
ATOM 10692 C C . ILE B 1 616 ? 8.484 -35.156 -14.305 1 88.62 616 ILE B C 1
ATOM 10694 O O . ILE B 1 616 ? 7.551 -34.812 -15.039 1 88.62 616 ILE B O 1
ATOM 10698 N N . ILE B 1 617 ? 9.141 -34.312 -13.586 1 90.38 617 ILE B N 1
ATOM 10699 C CA . ILE B 1 617 ? 8.789 -32.875 -13.57 1 90.38 617 ILE B CA 1
ATOM 10700 C C . ILE B 1 617 ? 9.062 -32.281 -14.945 1 90.38 617 ILE B C 1
ATOM 10702 O O . ILE B 1 617 ? 8.273 -31.469 -15.438 1 90.38 617 ILE B O 1
ATOM 10706 N N . GLY B 1 618 ? 10.117 -32.625 -15.523 1 90.19 618 GLY B N 1
ATOM 10707 C CA . GLY B 1 618 ? 10.422 -32.156 -16.875 1 90.19 618 GLY B CA 1
ATOM 10708 C C . GLY B 1 618 ? 9.359 -32.562 -17.891 1 90.19 618 GLY B C 1
ATOM 10709 O O . GLY B 1 618 ? 8.969 -31.75 -18.719 1 90.19 618 GLY B O 1
ATOM 10710 N N . ASN B 1 619 ? 8.914 -33.75 -17.797 1 88.81 619 ASN B N 1
ATOM 10711 C CA . ASN B 1 619 ? 7.867 -34.25 -18.703 1 88.81 619 ASN B CA 1
ATOM 10712 C C . ASN B 1 619 ? 6.555 -33.5 -18.469 1 88.81 619 ASN B C 1
ATOM 10714 O O . ASN B 1 619 ? 5.793 -33.25 -19.406 1 88.81 619 ASN B O 1
ATOM 10718 N N . PHE B 1 620 ? 6.297 -33.25 -17.25 1 89.25 620 PHE B N 1
ATOM 10719 C CA . PHE B 1 620 ? 5.117 -32.469 -16.922 1 89.25 620 PHE B CA 1
ATOM 10720 C C . PHE B 1 620 ? 5.16 -31.109 -17.625 1 89.25 620 PHE B C 1
ATOM 10722 O O . PHE B 1 620 ? 4.18 -30.688 -18.25 1 89.25 620 PHE B O 1
ATOM 10729 N N . HIS B 1 621 ? 6.289 -30.406 -17.578 1 89.62 621 HIS B N 1
ATOM 10730 C CA . HIS B 1 621 ? 6.445 -29.125 -18.266 1 89.62 621 HIS B CA 1
ATOM 10731 C C . HIS B 1 621 ? 6.348 -29.297 -19.781 1 89.62 621 HIS B C 1
ATOM 10733 O O . HIS B 1 621 ? 5.719 -28.469 -20.453 1 89.62 621 HIS B O 1
ATOM 10739 N N . SER B 1 622 ? 6.871 -30.328 -20.25 1 88.88 622 SER B N 1
ATOM 10740 C CA . SER B 1 622 ? 6.91 -30.562 -21.688 1 88.88 622 SER B CA 1
ATOM 10741 C C . SER B 1 622 ? 5.512 -30.75 -22.25 1 88.88 622 SER B C 1
ATOM 10743 O O . SER B 1 622 ? 5.238 -30.359 -23.391 1 88.88 622 SER B O 1
ATOM 10745 N N . GLN B 1 623 ? 4.75 -31.344 -21.531 1 87.62 623 GLN B N 1
ATOM 10746 C CA . GLN B 1 623 ? 3.396 -31.625 -22 1 87.62 623 GLN B CA 1
ATOM 10747 C C . GLN B 1 623 ? 2.539 -30.359 -21.969 1 87.62 623 GLN B C 1
ATOM 10749 O O . GLN B 1 623 ? 1.52 -30.281 -22.656 1 87.62 623 GLN B O 1
ATOM 10754 N N . LEU B 1 624 ? 2.895 -29.453 -21.203 1 89.75 624 LEU B N 1
ATOM 10755 C CA . LEU B 1 624 ? 2.082 -28.25 -21.016 1 89.75 624 LEU B CA 1
ATOM 10756 C C . LEU B 1 624 ? 2.695 -27.062 -21.766 1 89.75 624 LEU B C 1
ATOM 10758 O O . LEU B 1 624 ? 2.125 -25.969 -21.781 1 89.75 624 LEU B O 1
ATOM 10762 N N . LYS B 1 625 ? 3.785 -27.141 -22.391 1 87.12 625 LYS B N 1
ATOM 10763 C CA . LYS B 1 625 ? 4.609 -26.047 -22.906 1 87.12 625 LYS B CA 1
ATOM 10764 C C . LYS B 1 625 ? 3.895 -25.297 -24.031 1 87.12 625 LYS B C 1
ATOM 10766 O O . LYS B 1 625 ? 4.172 -24.125 -24.266 1 87.12 625 LYS B O 1
ATOM 10771 N N . ASN B 1 626 ? 2.908 -25.875 -24.625 1 84.25 626 ASN B N 1
ATOM 10772 C CA . ASN B 1 626 ? 2.273 -25.25 -25.781 1 84.25 626 ASN B CA 1
ATOM 10773 C C . ASN B 1 626 ? 1.222 -24.234 -25.344 1 84.25 626 ASN B C 1
ATOM 10775 O O . ASN B 1 626 ? 0.853 -23.344 -26.125 1 84.25 626 ASN B O 1
ATOM 10779 N N . LYS B 1 627 ? 0.778 -24.266 -24.188 1 85.5 627 LYS B N 1
ATOM 10780 C CA . LYS B 1 627 ? -0.289 -23.391 -23.719 1 85.5 627 LYS B CA 1
ATOM 10781 C C . LYS B 1 627 ? 0.279 -22.094 -23.156 1 85.5 627 LYS B C 1
ATOM 10783 O O . LYS B 1 627 ? -0.375 -21.047 -23.203 1 85.5 627 LYS B O 1
ATOM 10788 N N . SER B 1 628 ? 1.405 -22.234 -22.625 1 84.81 628 SER B N 1
ATOM 10789 C CA . SER B 1 628 ? 1.915 -21.109 -21.844 1 84.81 628 SER B CA 1
ATOM 10790 C C . SER B 1 628 ? 3.377 -20.828 -22.172 1 84.81 628 SER B C 1
ATOM 10792 O O . SER B 1 628 ? 4.207 -21.75 -22.172 1 84.81 628 SER B O 1
ATOM 10794 N N . SER B 1 629 ? 3.625 -19.547 -22.422 1 76.38 629 SER B N 1
ATOM 10795 C CA . SER B 1 629 ? 5 -19.125 -22.688 1 76.38 629 SER B CA 1
ATOM 10796 C C . SER B 1 629 ? 5.883 -19.344 -21.453 1 76.38 629 SER B C 1
ATOM 10798 O O . SER B 1 629 ? 7.07 -19.641 -21.594 1 76.38 629 SER B O 1
ATOM 10800 N N . PHE B 1 630 ? 5.344 -19.266 -20.375 1 79.88 630 PHE B N 1
ATOM 10801 C CA . PHE B 1 630 ? 6.086 -19.5 -19.141 1 79.88 630 PHE B CA 1
ATOM 10802 C C . PHE B 1 630 ? 6.488 -20.953 -19 1 79.88 630 PHE B C 1
ATOM 10804 O O . PHE B 1 630 ? 7.625 -21.266 -18.641 1 79.88 630 PHE B O 1
ATOM 10811 N N . VAL B 1 631 ? 5.605 -21.812 -19.312 1 85.94 631 VAL B N 1
ATOM 10812 C CA . VAL B 1 631 ? 5.902 -23.25 -19.203 1 85.94 631 VAL B CA 1
ATOM 10813 C C . VAL B 1 631 ? 6.945 -23.641 -20.25 1 85.94 631 VAL B C 1
ATOM 10815 O O . VAL B 1 631 ? 7.789 -24.5 -20 1 85.94 631 VAL B O 1
ATOM 10818 N N . LYS B 1 632 ? 6.867 -23 -21.312 1 82.88 632 LYS B N 1
ATOM 10819 C CA . LYS B 1 632 ? 7.887 -23.234 -22.344 1 82.88 632 LYS B CA 1
ATOM 10820 C C . LYS B 1 632 ? 9.273 -22.875 -21.828 1 82.88 632 LYS B C 1
ATOM 10822 O O . LYS B 1 632 ? 10.242 -23.609 -22.062 1 82.88 632 LYS B O 1
ATOM 10827 N N . LYS B 1 633 ? 9.344 -21.859 -21.125 1 79.31 633 LYS B N 1
ATOM 10828 C CA . LYS B 1 633 ? 10.609 -21.438 -20.516 1 79.31 633 LYS B CA 1
ATOM 10829 C C . LYS B 1 633 ? 11.055 -22.422 -19.438 1 79.31 633 LYS B C 1
ATOM 10831 O O . LYS B 1 633 ? 12.242 -22.719 -19.328 1 79.31 633 LYS B O 1
ATOM 10836 N N . LEU B 1 634 ? 10.125 -22.828 -18.703 1 83.5 634 LEU B N 1
ATOM 10837 C CA . LEU B 1 634 ? 10.453 -23.797 -17.656 1 83.5 634 LEU B CA 1
ATOM 10838 C C . LEU B 1 634 ? 10.953 -25.109 -18.25 1 83.5 634 LEU B C 1
ATOM 10840 O O . LEU B 1 634 ? 11.891 -25.703 -17.719 1 83.5 634 LEU B O 1
ATOM 10844 N N . ASP B 1 635 ? 10.297 -25.484 -19.328 1 85.38 635 ASP B N 1
ATOM 10845 C CA . ASP B 1 635 ? 10.711 -26.719 -20 1 85.38 635 ASP B CA 1
ATOM 10846 C C . ASP B 1 635 ? 12.141 -26.609 -20.516 1 85.38 635 ASP B C 1
ATOM 10848 O O . ASP B 1 635 ? 12.953 -27.5 -20.312 1 85.38 635 ASP B O 1
ATOM 10852 N N . PHE B 1 636 ? 12.406 -25.547 -21.094 1 80 636 PHE B N 1
ATOM 10853 C CA . PHE B 1 636 ? 13.742 -25.312 -21.609 1 80 636 PHE B CA 1
ATOM 10854 C C . PHE B 1 636 ? 14.758 -25.25 -20.469 1 80 636 PHE B C 1
ATOM 10856 O O . PHE B 1 636 ? 15.82 -25.875 -20.547 1 80 636 PHE B O 1
ATOM 10863 N N . GLY B 1 637 ? 14.438 -24.422 -19.469 1 79.25 637 GLY B N 1
ATOM 10864 C CA . GLY B 1 637 ? 15.328 -24.297 -18.328 1 79.25 637 GLY B CA 1
ATOM 10865 C C . GLY B 1 637 ? 15.594 -25.625 -17.641 1 79.25 637 GLY B C 1
ATOM 10866 O O . GLY B 1 637 ? 16.719 -25.906 -17.25 1 79.25 637 GLY B O 1
ATOM 10867 N N . HIS B 1 638 ? 14.578 -26.359 -17.562 1 84.62 638 HIS B N 1
ATOM 10868 C CA . HIS B 1 638 ? 14.703 -27.688 -16.938 1 84.62 638 HIS B CA 1
ATOM 10869 C C . HIS B 1 638 ? 15.641 -28.578 -17.734 1 84.62 638 HIS B C 1
ATOM 10871 O O . HIS B 1 638 ? 16.469 -29.281 -17.156 1 84.62 638 HIS B O 1
ATOM 10877 N N . LYS B 1 639 ? 15.531 -28.562 -18.984 1 82.19 639 LYS B N 1
ATOM 10878 C CA . LYS B 1 639 ? 16.375 -29.391 -19.844 1 82.19 639 LYS B CA 1
ATOM 10879 C C . LYS B 1 639 ? 17.828 -28.953 -19.766 1 82.19 639 LYS B C 1
ATOM 10881 O O . LYS B 1 639 ? 18.734 -29.781 -19.734 1 82.19 639 LYS B O 1
ATOM 10886 N N . GLN B 1 640 ? 18.031 -27.719 -19.703 1 79.75 640 GLN B N 1
ATOM 10887 C CA . GLN B 1 640 ? 19.391 -27.203 -19.609 1 79.75 640 GLN B CA 1
ATOM 10888 C C . GLN B 1 640 ? 20.031 -27.594 -18.281 1 79.75 640 GLN B C 1
ATOM 10890 O O . GLN B 1 640 ? 21.172 -28.047 -18.25 1 79.75 640 GLN B O 1
ATOM 10895 N N . LEU B 1 641 ? 19.281 -27.422 -17.281 1 83.12 641 LEU B N 1
ATOM 10896 C CA . LEU B 1 641 ? 19.797 -27.766 -15.953 1 83.12 641 LEU B CA 1
ATOM 10897 C C . LEU B 1 641 ? 20.062 -29.25 -15.836 1 83.12 641 LEU B C 1
ATOM 10899 O O . LEU B 1 641 ? 21.094 -29.672 -15.297 1 83.12 641 LEU B O 1
ATOM 10903 N N . HIS B 1 642 ? 19.109 -29.938 -16.344 1 83.12 642 HIS B N 1
ATOM 10904 C CA . HIS B 1 642 ? 19.25 -31.391 -16.281 1 83.12 642 HIS B CA 1
ATOM 10905 C C . HIS B 1 642 ? 20.438 -31.875 -17.109 1 83.12 642 HIS B C 1
ATOM 10907 O O . HIS B 1 642 ? 21.156 -32.781 -16.703 1 83.12 642 HIS B O 1
ATOM 10913 N N . GLY B 1 643 ? 20.594 -31.219 -18.266 1 79.56 643 GLY B N 1
ATOM 10914 C CA . GLY B 1 643 ? 21.734 -31.562 -19.094 1 79.56 643 GLY B CA 1
ATOM 10915 C C . GLY B 1 643 ? 23.062 -31.25 -18.438 1 79.56 643 GLY B C 1
ATOM 10916 O O . GLY B 1 643 ? 24.031 -32 -18.609 1 79.56 643 GLY B O 1
ATOM 10917 N N . MET B 1 644 ? 23.141 -30.297 -17.688 1 78.56 644 MET B N 1
ATOM 10918 C CA . MET B 1 644 ? 24.359 -29.891 -17.016 1 78.56 644 MET B CA 1
ATOM 10919 C C . MET B 1 644 ? 24.719 -30.859 -15.883 1 78.56 644 MET B C 1
ATOM 10921 O O . MET B 1 644 ? 25.875 -30.953 -15.484 1 78.56 644 MET B O 1
ATOM 10925 N N . LEU B 1 645 ? 23.734 -31.562 -15.414 1 82.31 645 LEU B N 1
ATOM 10926 C CA . LEU B 1 645 ? 23.969 -32.5 -14.328 1 82.31 645 LEU B CA 1
ATOM 10927 C C . LEU B 1 645 ? 24.672 -33.75 -14.828 1 82.31 645 LEU B C 1
ATOM 10929 O O . LEU B 1 645 ? 25.312 -34.469 -14.055 1 82.31 645 LEU B O 1
ATOM 10933 N N . GLU B 1 646 ? 24.438 -34.156 -16.125 1 73.88 646 GLU B N 1
ATOM 10934 C CA . GLU B 1 646 ? 25.062 -35.375 -16.688 1 73.88 646 GLU B CA 1
ATOM 10935 C C . GLU B 1 646 ? 26.578 -35.25 -16.719 1 73.88 646 GLU B C 1
ATOM 10937 O O . GLU B 1 646 ? 27.281 -36.25 -16.641 1 73.88 646 GLU B O 1
ATOM 10942 N N . GLY B 1 647 ? 27.078 -34.031 -16.578 1 61.91 647 GLY B N 1
ATOM 10943 C CA . GLY B 1 647 ? 28.516 -33.812 -16.672 1 61.91 647 GLY B CA 1
ATOM 10944 C C . GLY B 1 647 ? 29.172 -33.562 -15.32 1 61.91 647 GLY B C 1
ATOM 10945 O O . GLY B 1 647 ? 30.359 -33.219 -15.258 1 61.91 647 GLY B O 1
ATOM 10946 N N . VAL B 1 648 ? 28.344 -33.781 -14.367 1 63.47 648 VAL B N 1
ATOM 10947 C CA . VAL B 1 648 ? 28.953 -33.562 -13.062 1 63.47 648 VAL B CA 1
ATOM 10948 C C . VAL B 1 648 ? 29.969 -34.656 -12.773 1 63.47 648 VAL B C 1
ATOM 10950 O O . VAL B 1 648 ? 29.609 -35.844 -12.766 1 63.47 648 VAL B O 1
ATOM 10953 N N . GLN B 1 649 ? 31.312 -34.344 -12.93 1 57.84 649 GLN B N 1
ATOM 10954 C CA . GLN B 1 649 ? 32.406 -35.25 -12.664 1 57.84 649 GLN B CA 1
ATOM 10955 C C . GLN B 1 649 ? 33.031 -35 -11.289 1 57.84 649 GLN B C 1
ATOM 10957 O O . GLN B 1 649 ? 33.031 -33.875 -10.812 1 57.84 649 GLN B O 1
ATOM 10962 N N . GLY B 1 650 ? 33.031 -35.969 -10.406 1 55.12 650 GLY B N 1
ATOM 10963 C CA . GLY B 1 650 ? 33.656 -35.875 -9.094 1 55.12 650 GLY B CA 1
ATOM 10964 C C . GLY B 1 650 ? 35.156 -35.906 -9.156 1 55.12 650 GLY B C 1
ATOM 10965 O O . GLY B 1 650 ? 35.75 -36.312 -10.164 1 55.12 650 GLY B O 1
ATOM 10966 N N . SER B 1 651 ? 35.812 -34.938 -8.438 1 52.66 651 SER B N 1
ATOM 10967 C CA . SER B 1 651 ? 37.25 -35.094 -8.219 1 52.66 651 SER B CA 1
ATOM 10968 C C . SER B 1 651 ? 37.531 -35.625 -6.82 1 52.66 651 SER B C 1
ATOM 10970 O O . SER B 1 651 ? 36.75 -35.438 -5.898 1 52.66 651 SER B O 1
ATOM 10972 N N . SER B 1 652 ? 38.594 -36.531 -6.766 1 51.09 652 SER B N 1
ATOM 10973 C CA . SER B 1 652 ? 39.031 -37.125 -5.484 1 51.09 652 SER B CA 1
ATOM 10974 C C . SER B 1 652 ? 39.125 -36.031 -4.406 1 51.09 652 SER B C 1
ATOM 10976 O O . SER B 1 652 ? 38.969 -36.312 -3.219 1 51.09 652 SER B O 1
ATOM 10978 N N . GLY B 1 653 ? 39.344 -34.781 -4.801 1 48.47 653 GLY B N 1
ATOM 10979 C CA . GLY B 1 653 ? 39.531 -33.719 -3.846 1 48.47 653 GLY B CA 1
ATOM 10980 C C . GLY B 1 653 ? 38.25 -32.938 -3.553 1 48.47 653 GLY B C 1
ATOM 10981 O O . GLY B 1 653 ? 38.25 -31.984 -2.775 1 48.47 653 GLY B O 1
ATOM 10982 N N . ASP B 1 654 ? 37.188 -33.531 -4.082 1 52.38 654 ASP B N 1
ATOM 10983 C CA . ASP B 1 654 ? 3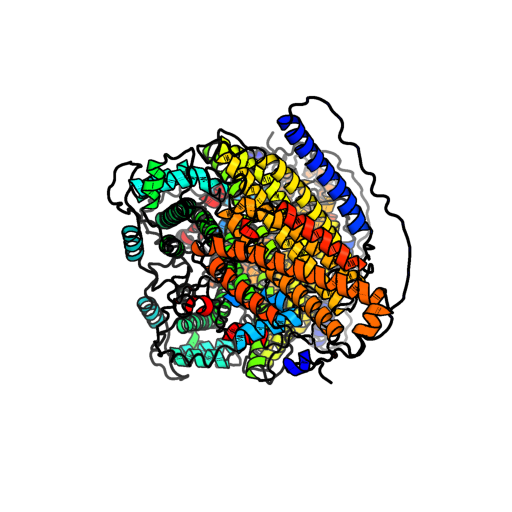5.969 -32.75 -3.904 1 52.38 654 ASP B CA 1
ATOM 10984 C C . ASP B 1 654 ? 35.406 -32.938 -2.5 1 52.38 654 ASP B C 1
ATOM 10986 O O . ASP B 1 654 ? 35.281 -34.062 -2.012 1 52.38 654 ASP B O 1
ATOM 10990 N N . LYS B 1 655 ? 35.438 -31.875 -1.74 1 52.94 655 LYS B N 1
ATOM 10991 C CA . LYS B 1 655 ? 34.844 -31.938 -0.408 1 52.94 655 LYS B CA 1
ATOM 10992 C C . LYS B 1 655 ? 33.344 -32.094 -0.489 1 52.94 655 LYS B C 1
ATOM 10994 O O . LYS B 1 655 ? 32.688 -31.531 -1.388 1 52.94 655 LYS B O 1
ATOM 10999 N N . ALA B 1 656 ? 32.875 -33.062 0.211 1 56.59 656 ALA B N 1
ATOM 11000 C CA . ALA B 1 656 ? 31.453 -33.344 0.273 1 56.59 656 ALA B CA 1
ATOM 11001 C C . ALA B 1 656 ? 30.672 -32.094 0.722 1 56.59 656 ALA B C 1
ATOM 11003 O O . ALA B 1 656 ? 31.047 -31.453 1.701 1 56.59 656 ALA B O 1
ATOM 11004 N N . TYR B 1 657 ? 29.719 -31.688 -0.073 1 59.62 657 TYR B N 1
ATOM 11005 C CA . TYR B 1 657 ? 28.859 -30.547 0.277 1 59.62 657 TYR B CA 1
ATOM 11006 C C . TYR B 1 657 ? 27.938 -30.891 1.439 1 59.62 657 TYR B C 1
ATOM 11008 O O . TYR B 1 657 ? 27.422 -30 2.107 1 59.62 657 TYR B O 1
ATOM 11016 N N . ILE B 1 658 ? 27.766 -32.188 1.497 1 69.81 658 ILE B N 1
ATOM 11017 C CA . ILE B 1 658 ? 26.844 -32.656 2.525 1 69.81 658 ILE B CA 1
ATOM 11018 C C . ILE B 1 658 ? 27.422 -33.906 3.211 1 69.81 658 ILE B C 1
ATOM 11020 O O . ILE B 1 658 ? 28.25 -34.594 2.633 1 69.81 658 ILE B O 1
ATOM 11024 N N . ARG B 1 659 ? 27.219 -33.938 4.508 1 69.06 659 ARG B N 1
ATOM 11025 C CA . ARG B 1 659 ? 27.5 -35.188 5.242 1 69.06 659 ARG B CA 1
ATOM 11026 C C . ARG B 1 659 ? 26.219 -35.938 5.535 1 69.06 659 ARG B C 1
ATOM 11028 O O . ARG B 1 659 ? 25.281 -35.406 6.113 1 69.06 659 ARG B O 1
ATOM 11035 N N . THR B 1 660 ? 26.219 -37.062 4.809 1 77.5 660 THR B N 1
ATOM 11036 C CA . THR B 1 660 ? 24.984 -37.812 4.953 1 77.5 660 THR B CA 1
ATOM 11037 C C . THR B 1 660 ? 25.266 -39.25 5.418 1 77.5 660 THR B C 1
ATOM 11039 O O . THR B 1 660 ? 26.422 -39.625 5.621 1 77.5 660 THR B O 1
ATOM 11042 N N . SER B 1 661 ? 24.25 -39.875 5.816 1 80.12 661 SER B N 1
ATOM 11043 C CA . SER B 1 661 ? 24.328 -41.281 6.242 1 80.12 661 SER B CA 1
ATOM 11044 C C . SER B 1 661 ? 23.516 -42.188 5.32 1 80.12 661 SER B C 1
ATOM 11046 O O . SER B 1 661 ? 22.625 -41.719 4.609 1 80.12 661 SER B O 1
ATOM 11048 N N . SER B 1 662 ? 24.016 -43.438 5.316 1 83.31 662 SER B N 1
ATOM 11049 C CA . SER B 1 662 ? 23.297 -44.406 4.496 1 83.31 662 SER B CA 1
ATOM 11050 C C . SER B 1 662 ? 21.844 -44.5 4.941 1 83.31 662 SER B C 1
ATOM 11052 O O . SER B 1 662 ? 20.938 -44.625 4.113 1 83.31 662 SER B O 1
ATOM 11054 N N . SER B 1 663 ? 21.641 -44.438 6.23 1 79.75 663 SER B N 1
ATOM 11055 C CA . SER B 1 663 ? 20.297 -44.562 6.758 1 79.75 663 SER B CA 1
ATOM 11056 C C . SER B 1 663 ? 19.406 -43.406 6.301 1 79.75 663 SER B C 1
ATOM 11058 O O . SER B 1 663 ? 18.25 -43.594 5.957 1 79.75 663 SER B O 1
ATOM 11060 N N . PHE B 1 664 ? 19.953 -42.25 6.254 1 85.75 664 PHE B N 1
ATOM 11061 C CA . PHE B 1 664 ? 19.234 -41.062 5.805 1 85.75 664 PHE B CA 1
ATOM 11062 C C . PHE B 1 664 ? 18.859 -41.188 4.328 1 85.75 664 PHE B C 1
ATOM 11064 O O . PHE B 1 664 ? 17.719 -40.938 3.943 1 85.75 664 PHE B O 1
ATOM 11071 N N . LEU B 1 665 ? 19.812 -41.594 3.598 1 89.69 665 LEU B N 1
ATOM 11072 C CA . LEU B 1 665 ? 19.609 -41.688 2.158 1 89.69 665 LEU B CA 1
ATOM 11073 C C . LEU B 1 665 ? 18.578 -42.75 1.829 1 89.69 665 LEU B C 1
ATOM 11075 O O . LEU B 1 665 ? 17.75 -42.562 0.946 1 89.69 665 LEU B O 1
ATOM 11079 N N . GLU B 1 666 ? 18.688 -43.844 2.531 1 86.75 666 GLU B N 1
ATOM 11080 C CA . GLU B 1 666 ? 17.719 -44.938 2.318 1 86.75 666 GLU B CA 1
ATOM 11081 C C . GLU B 1 666 ? 16.312 -44.469 2.711 1 86.75 666 GLU B C 1
ATOM 11083 O O . GLU B 1 666 ? 15.352 -44.781 2.008 1 86.75 666 GLU B O 1
ATOM 11088 N N . GLY B 1 667 ? 16.25 -43.781 3.764 1 83.44 667 GLY B N 1
ATOM 11089 C CA . GLY B 1 667 ? 14.961 -43.25 4.176 1 83.44 667 GLY B CA 1
ATOM 11090 C C . GLY B 1 667 ? 14.383 -42.281 3.176 1 83.44 667 GLY B C 1
ATOM 11091 O O . GLY B 1 667 ? 13.203 -42.344 2.834 1 83.44 667 GLY B O 1
ATOM 11092 N N . SER B 1 668 ? 15.195 -41.375 2.742 1 87.81 668 SER B N 1
ATOM 11093 C CA . SER B 1 668 ? 14.766 -40.375 1.763 1 87.81 668 SER B CA 1
ATOM 11094 C C . SER B 1 668 ? 14.359 -41.031 0.449 1 87.81 668 SER B C 1
ATOM 11096 O O . SER B 1 668 ? 13.367 -40.625 -0.164 1 87.81 668 SER B O 1
ATOM 11098 N N . ASN B 1 669 ? 15.133 -41.969 0.073 1 88.25 669 ASN B N 1
ATOM 11099 C CA . ASN B 1 669 ? 14.828 -42.719 -1.146 1 88.25 669 ASN B CA 1
ATOM 11100 C C . ASN B 1 669 ? 13.469 -43.406 -1.05 1 88.25 669 ASN B C 1
ATOM 11102 O O . ASN B 1 669 ? 12.703 -43.438 -2.016 1 88.25 669 ASN B O 1
ATOM 11106 N N . HIS B 1 670 ? 13.258 -43.969 0.04 1 83.19 670 HIS B N 1
ATOM 11107 C CA . HIS B 1 670 ? 11.984 -44.656 0.25 1 83.19 670 HIS B CA 1
ATOM 11108 C C . HIS B 1 670 ? 10.82 -43.688 0.135 1 83.19 670 HIS B C 1
ATOM 11110 O O . HIS B 1 670 ? 9.797 -44 -0.483 1 83.19 670 HIS B O 1
ATOM 11116 N N . ILE B 1 671 ? 10.953 -42.531 0.66 1 84.19 671 ILE B N 1
ATOM 11117 C CA . ILE B 1 671 ? 9.906 -41.531 0.635 1 84.19 671 ILE B CA 1
ATOM 11118 C C . ILE B 1 671 ? 9.617 -41.125 -0.808 1 84.19 671 ILE B C 1
ATOM 11120 O O . ILE B 1 671 ? 8.461 -41.031 -1.216 1 84.19 671 ILE B O 1
ATOM 11124 N N . ILE B 1 672 ? 10.633 -40.938 -1.557 1 87.19 672 ILE B N 1
ATOM 11125 C CA . ILE B 1 672 ? 10.477 -40.469 -2.932 1 87.19 672 ILE B CA 1
ATOM 11126 C C . ILE B 1 672 ? 9.859 -41.562 -3.781 1 87.19 672 ILE B C 1
ATOM 11128 O O . ILE B 1 672 ? 8.969 -41.312 -4.594 1 87.19 672 ILE B O 1
ATOM 11132 N N . ARG B 1 673 ? 10.32 -42.75 -3.562 1 82.56 673 ARG B N 1
ATOM 11133 C CA . ARG B 1 673 ? 9.812 -43.875 -4.34 1 82.56 673 ARG B CA 1
ATOM 11134 C C . ARG B 1 673 ? 8.328 -44.094 -4.086 1 82.56 673 ARG B C 1
ATOM 11136 O O . ARG B 1 673 ? 7.574 -44.406 -5.008 1 82.56 673 ARG B O 1
ATOM 11143 N N . GLU B 1 674 ? 7.965 -43.906 -2.957 1 75.38 674 GLU B N 1
ATOM 11144 C CA . GLU B 1 674 ? 6.543 -44 -2.635 1 75.38 674 GLU B CA 1
ATOM 11145 C C . GLU B 1 674 ? 5.73 -42.938 -3.381 1 75.38 674 GLU B C 1
ATOM 11147 O O . GLU B 1 674 ? 4.613 -43.219 -3.828 1 75.38 674 GLU B O 1
ATOM 11152 N N . GLY B 1 675 ? 6.285 -41.812 -3.385 1 76.56 675 GLY B N 1
ATOM 11153 C CA . GLY B 1 675 ? 5.625 -40.75 -4.117 1 76.56 675 GLY B CA 1
ATOM 11154 C C . GLY B 1 675 ? 5.523 -41.031 -5.605 1 76.56 675 GLY B C 1
ATOM 11155 O O . GLY B 1 675 ? 4.484 -40.781 -6.215 1 76.56 675 GLY B O 1
ATOM 11156 N N . ILE B 1 676 ? 6.547 -41.562 -6.168 1 80.06 676 ILE B N 1
ATOM 11157 C CA . ILE B 1 676 ? 6.598 -41.875 -7.594 1 80.06 676 ILE B CA 1
ATOM 11158 C C . ILE B 1 676 ? 5.617 -43 -7.91 1 80.06 676 ILE B C 1
ATOM 11160 O O . ILE B 1 676 ? 4.922 -42.969 -8.93 1 80.06 676 ILE B O 1
ATOM 11164 N N . ASP B 1 677 ? 5.598 -43.906 -7.094 1 72.06 677 ASP B N 1
ATOM 11165 C CA . ASP B 1 677 ? 4.75 -45.094 -7.336 1 72.06 677 ASP B CA 1
ATOM 11166 C C . ASP B 1 677 ? 3.271 -44.719 -7.285 1 72.06 677 ASP B C 1
ATOM 11168 O O . ASP B 1 677 ? 2.451 -45.281 -7.996 1 72.06 677 ASP B O 1
ATOM 11172 N N . ARG B 1 678 ? 2.979 -43.844 -6.492 1 64.5 678 ARG B N 1
ATOM 11173 C CA . ARG B 1 678 ? 1.603 -43.344 -6.453 1 64.5 678 ARG B CA 1
ATOM 11174 C C . ARG B 1 678 ? 1.244 -42.625 -7.738 1 64.5 678 ARG B C 1
ATOM 11176 O O . ARG B 1 678 ? 0.067 -42.5 -8.086 1 64.5 678 ARG B O 1
ATOM 11183 N N . ALA B 1 679 ? 2.277 -42 -8.297 1 59.62 679 ALA B N 1
ATOM 11184 C CA . ALA B 1 679 ? 2.074 -41.344 -9.578 1 59.62 679 ALA B CA 1
ATOM 11185 C C . ALA B 1 679 ? 2.021 -42.344 -10.727 1 59.62 679 ALA B C 1
ATOM 11187 O O . ALA B 1 679 ? 3.041 -42.938 -11.094 1 59.62 679 ALA B O 1
ATOM 11188 N N . GLU B 1 680 ? 1.152 -43.312 -10.766 1 50 680 GLU B N 1
ATOM 11189 C CA . GLU B 1 680 ? 0.994 -44.5 -11.625 1 50 680 GLU B CA 1
ATOM 11190 C C . GLU B 1 680 ? 1.27 -44.156 -13.086 1 50 680 GLU B C 1
ATOM 11192 O O . GLU B 1 680 ? 0.893 -44.906 -13.992 1 50 680 GLU B O 1
ATOM 11197 N N . PHE B 1 681 ? 1.884 -43.062 -13.492 1 54.75 681 PHE B N 1
ATOM 11198 C CA . PHE B 1 681 ? 1.697 -42.906 -14.93 1 54.75 681 PHE B CA 1
ATOM 11199 C C . PHE B 1 681 ? 3.008 -43.125 -15.68 1 54.75 681 PHE B C 1
ATOM 11201 O O . PHE B 1 681 ? 4.031 -42.531 -15.336 1 54.75 681 PHE B O 1
ATOM 11208 N N . THR B 1 682 ? 2.963 -44.156 -16.516 1 52.53 682 THR B N 1
ATOM 11209 C CA . THR B 1 682 ? 4.043 -44.562 -17.391 1 52.53 682 THR B CA 1
ATOM 11210 C C . THR B 1 682 ? 4.508 -43.406 -18.281 1 52.53 682 THR B C 1
ATOM 11212 O O . THR B 1 682 ? 5.703 -43.25 -18.531 1 52.53 682 THR B O 1
ATOM 11215 N N . THR B 1 683 ? 3.611 -42.5 -18.594 1 57.94 683 THR B N 1
ATOM 11216 C CA . THR B 1 683 ? 3.961 -41.5 -19.594 1 57.94 683 THR B CA 1
ATOM 11217 C C . THR B 1 683 ? 4.871 -40.438 -18.984 1 57.94 683 THR B C 1
ATOM 11219 O O . THR B 1 683 ? 5.656 -39.812 -19.703 1 57.94 683 THR B O 1
ATOM 11222 N N . LEU B 1 684 ? 4.82 -40.25 -17.672 1 67.44 684 LEU B N 1
ATOM 11223 C CA . LEU B 1 684 ? 5.645 -39.219 -17.078 1 67.44 684 LEU B CA 1
ATOM 11224 C C . LEU B 1 684 ? 7.035 -39.75 -16.734 1 67.44 684 LEU B C 1
ATOM 11226 O O . LEU B 1 684 ? 7.965 -38.969 -16.531 1 67.44 684 LEU B O 1
ATOM 11230 N N . ARG B 1 685 ? 7.082 -41.031 -16.828 1 66.19 685 ARG B N 1
ATOM 11231 C CA . ARG B 1 685 ? 8.352 -41.625 -16.406 1 66.19 685 ARG B CA 1
ATOM 11232 C C . ARG B 1 685 ? 9.281 -41.844 -17.609 1 66.19 685 ARG B C 1
ATOM 11234 O O . ARG B 1 685 ? 10.5 -41.938 -17.438 1 66.19 685 ARG B O 1
ATOM 11241 N N . GLN B 1 686 ? 8.664 -41.875 -18.922 1 60.84 686 GLN B N 1
ATOM 11242 C CA . GLN B 1 686 ? 9.492 -42.125 -20.094 1 60.84 686 GLN B CA 1
ATOM 11243 C C . GLN B 1 686 ? 10.352 -40.938 -20.453 1 60.84 686 GLN B C 1
ATOM 11245 O O . GLN B 1 686 ? 9.875 -39.812 -20.453 1 60.84 686 GLN B O 1
ATOM 11250 N N . ARG B 1 687 ? 11.719 -41.188 -20.438 1 54.78 687 ARG B N 1
ATOM 11251 C CA . ARG B 1 687 ? 12.633 -40.156 -20.891 1 54.78 687 ARG B CA 1
ATOM 11252 C C . ARG B 1 687 ? 12.328 -39.719 -22.312 1 54.78 687 ARG B C 1
ATOM 11254 O O . ARG B 1 687 ? 12.18 -40.562 -23.203 1 54.78 687 ARG B O 1
ATOM 11261 N N . GLN B 1 688 ? 11.633 -38.719 -22.625 1 48.62 688 GLN B N 1
ATOM 11262 C CA . GLN B 1 688 ? 11.414 -38.25 -23.984 1 48.62 688 GLN B CA 1
ATOM 11263 C C . GLN B 1 688 ? 12.734 -37.969 -24.688 1 48.62 688 GLN B C 1
ATOM 11265 O O . GLN B 1 688 ? 13.633 -37.344 -24.109 1 48.62 688 GLN B O 1
ATOM 11270 N N . ALA B 1 689 ? 13.109 -38.875 -25.672 1 42.22 689 ALA B N 1
ATOM 11271 C CA . ALA B 1 689 ? 14.242 -38.531 -26.531 1 42.22 689 ALA B CA 1
ATOM 11272 C C . ALA B 1 689 ? 14.172 -37.062 -26.984 1 42.22 689 ALA B C 1
ATOM 11274 O O . ALA B 1 689 ? 13.086 -36.531 -27.188 1 42.22 689 ALA B O 1
ATOM 11275 N N . PRO B 1 690 ? 15.227 -36.375 -26.734 1 38.44 690 PRO B N 1
ATOM 11276 C CA . PRO B 1 690 ? 15.195 -35.031 -27.281 1 38.44 690 PRO B CA 1
ATOM 11277 C C . PRO B 1 690 ? 14.594 -34.969 -28.688 1 38.44 690 PRO B C 1
ATOM 11279 O O . PRO B 1 690 ? 14.922 -35.781 -29.547 1 38.44 690 PRO B O 1
ATOM 11282 N N . SER B 1 691 ? 13.43 -34.938 -28.922 1 32.59 691 SER B N 1
ATOM 11283 C CA . SER B 1 691 ? 13.008 -34.75 -30.297 1 32.59 691 SER B CA 1
ATOM 11284 C C . SER B 1 691 ? 13.977 -33.812 -31.047 1 32.59 691 SER B C 1
ATOM 11286 O O . SER B 1 691 ? 14.383 -32.781 -30.516 1 32.59 691 SER B O 1
ATOM 11288 N N . GLU B 1 692 ? 14.75 -34.469 -32.062 1 31.8 692 GLU B N 1
ATOM 11289 C CA . GLU B 1 692 ? 15.57 -33.75 -33.031 1 31.8 692 GLU B CA 1
ATOM 11290 C C . GLU B 1 692 ? 14.836 -32.531 -33.625 1 31.8 692 GLU B C 1
ATOM 11292 O O . GLU B 1 692 ? 14.422 -32.562 -34.781 1 31.8 692 GLU B O 1
ATOM 11297 N N . HIS B 1 693 ? 13.711 -32.156 -33.25 1 30.44 693 HIS B N 1
ATOM 11298 C CA . HIS B 1 693 ? 13.352 -31.016 -34.062 1 30.44 693 HIS B CA 1
ATOM 11299 C C . HIS B 1 693 ? 14.523 -30.047 -34.188 1 30.44 693 HIS B C 1
ATOM 11301 O O . HIS B 1 693 ? 15.055 -29.578 -33.188 1 30.44 693 HIS B O 1
ATOM 11307 N N . SER B 1 694 ? 15.352 -30.281 -35.281 1 30.02 694 SER B N 1
ATOM 11308 C CA . SER B 1 694 ? 16.312 -29.391 -35.938 1 30.02 694 SER B CA 1
ATOM 11309 C C . SER B 1 694 ? 15.852 -27.938 -35.906 1 30.02 694 SER B C 1
ATOM 11311 O O . SER B 1 694 ? 16.312 -27.109 -36.688 1 30.02 694 SER B O 1
ATOM 11313 N N . GLY B 1 695 ? 14.562 -27.719 -35.688 1 28.92 695 GLY B N 1
ATOM 11314 C CA . GLY B 1 695 ? 14.461 -26.281 -35.844 1 28.92 695 GLY B CA 1
ATOM 11315 C C . GLY B 1 695 ? 15.469 -25.516 -35 1 28.92 695 GLY B C 1
ATOM 11316 O O . GLY B 1 695 ? 15.961 -26.031 -33.969 1 28.92 695 GLY B O 1
ATOM 11317 N N . THR B 1 696 ? 16.312 -24.797 -35.812 1 27.42 696 THR B N 1
ATOM 11318 C CA . THR B 1 696 ? 17.375 -23.969 -35.281 1 27.42 696 THR B CA 1
ATOM 11319 C C . THR B 1 696 ? 17.016 -23.391 -33.938 1 27.42 696 THR B C 1
ATOM 11321 O O . THR B 1 696 ? 15.844 -23.125 -33.656 1 27.42 696 THR B O 1
ATOM 11324 N N . THR B 1 697 ? 17.734 -23.766 -32.906 1 27.81 697 THR B N 1
ATOM 11325 C CA . THR B 1 697 ? 17.844 -23.094 -31.625 1 27.81 697 THR B CA 1
ATOM 11326 C C . THR B 1 697 ? 17.359 -21.656 -31.719 1 27.81 697 THR B C 1
ATOM 11328 O O . THR B 1 697 ? 17.281 -20.953 -30.703 1 27.81 697 THR B O 1
ATOM 11331 N N . ALA B 1 698 ? 17.328 -21.219 -32.969 1 27.22 698 ALA B N 1
ATOM 11332 C CA . ALA B 1 698 ? 17.062 -19.812 -33.281 1 27.22 698 ALA B CA 1
ATOM 11333 C C . ALA B 1 698 ? 15.609 -19.453 -33.031 1 27.22 698 ALA B C 1
ATOM 11335 O O . ALA B 1 698 ? 15.289 -18.312 -32.75 1 27.22 698 ALA B O 1
ATOM 11336 N N . ASP B 1 699 ? 14.703 -20.359 -33.438 1 27.34 699 ASP B N 1
ATOM 11337 C CA . ASP B 1 699 ? 13.297 -19.953 -33.406 1 27.34 699 ASP B CA 1
ATOM 11338 C C . ASP B 1 699 ? 12.766 -19.922 -31.969 1 27.34 699 ASP B C 1
ATOM 11340 O O . ASP B 1 699 ? 11.805 -19.219 -31.672 1 27.34 699 ASP B O 1
ATOM 11344 N N . TYR B 1 700 ? 12.969 -20.984 -31.391 1 27.39 700 TYR B N 1
ATOM 11345 C CA . TYR B 1 700 ? 12.391 -21.109 -30.062 1 27.39 700 TYR B CA 1
ATOM 11346 C C . TYR B 1 700 ? 12.938 -20.047 -29.125 1 27.39 700 TYR B C 1
ATOM 11348 O O . TYR B 1 700 ? 12.375 -19.812 -28.047 1 27.39 700 TYR B O 1
ATOM 11356 N N . PHE B 1 701 ? 14.273 -19.984 -29.234 1 29.22 701 PHE B N 1
ATOM 11357 C CA . PHE B 1 701 ? 14.898 -18.828 -28.625 1 29.22 701 PHE B CA 1
ATOM 11358 C C . PHE B 1 701 ? 14.469 -17.547 -29.328 1 29.22 701 PHE B C 1
ATOM 11360 O O . PHE B 1 701 ? 15.258 -16.953 -30.078 1 29.22 701 PHE B O 1
ATOM 11367 N N . ASP B 1 702 ? 13.523 -17.703 -30.047 1 29.97 702 ASP B N 1
ATOM 11368 C CA . ASP B 1 702 ? 13.086 -16.328 -30.266 1 29.97 702 ASP B CA 1
ATOM 11369 C C . ASP B 1 702 ? 13.484 -15.422 -29.109 1 29.97 702 ASP B C 1
ATOM 11371 O O . ASP B 1 702 ? 13.094 -15.664 -27.953 1 29.97 702 ASP B O 1
ATOM 11375 N N . ASN B 1 703 ? 14.664 -14.984 -29.234 1 27.95 703 ASN B N 1
ATOM 11376 C CA . ASN B 1 703 ? 15.539 -14.141 -28.438 1 27.95 703 ASN B CA 1
ATOM 11377 C C . ASN B 1 703 ? 14.742 -13.227 -27.5 1 27.95 703 ASN B C 1
ATOM 11379 O O . ASN B 1 703 ? 15.32 -12.484 -26.703 1 27.95 703 ASN B O 1
ATOM 11383 N N . ARG B 1 704 ? 13.602 -13.297 -27.844 1 33.94 704 ARG B N 1
ATOM 11384 C CA . ARG B 1 704 ? 12.656 -12.453 -27.125 1 33.94 704 ARG B CA 1
ATOM 11385 C C . ARG B 1 704 ? 12.289 -13.078 -25.781 1 33.94 704 ARG B C 1
ATOM 11387 O O . ARG B 1 704 ? 11.758 -12.398 -24.891 1 33.94 704 ARG B O 1
ATOM 11394 N N . VAL B 1 705 ? 12.102 -14.344 -25.875 1 30.5 705 VAL B N 1
ATOM 11395 C CA . VAL B 1 705 ? 11.719 -14.977 -24.625 1 30.5 705 VAL B CA 1
ATOM 11396 C C . VAL B 1 705 ? 12.781 -14.703 -23.562 1 30.5 705 VAL B C 1
ATOM 11398 O O . VAL B 1 705 ? 12.461 -14.414 -22.406 1 30.5 705 VAL B O 1
ATOM 11401 N N . PHE B 1 706 ? 14.016 -15.211 -23.844 1 33.16 706 PHE B N 1
ATOM 11402 C CA . PHE B 1 706 ? 15.094 -14.844 -22.938 1 33.16 706 PHE B CA 1
ATOM 11403 C C . PHE B 1 706 ? 15.5 -13.383 -23.141 1 33.16 706 PHE B C 1
ATOM 11405 O O . PHE B 1 706 ? 16.359 -12.867 -22.422 1 33.16 706 PHE B O 1
ATOM 11412 N N . GLN B 1 707 ? 15.211 -12.875 -24.234 1 32.69 707 GLN B N 1
ATOM 11413 C CA . GLN B 1 707 ? 15.469 -11.453 -24.453 1 32.69 707 GLN B CA 1
ATOM 11414 C C . GLN B 1 707 ? 14.867 -10.602 -23.328 1 32.69 707 GLN B C 1
ATOM 11416 O O . GLN B 1 707 ? 15.422 -9.562 -22.969 1 32.69 707 GLN B O 1
ATOM 11421 N N . GLY B 1 708 ? 13.734 -11.078 -23.047 1 34.94 708 GLY B N 1
ATOM 11422 C CA . GLY B 1 708 ? 13.227 -10.328 -21.922 1 34.94 708 GLY B CA 1
ATOM 11423 C C . GLY B 1 708 ? 14 -10.57 -20.641 1 34.94 708 GLY B C 1
ATOM 11424 O O . GLY B 1 708 ? 13.695 -9.984 -19.594 1 34.94 708 GLY B O 1
ATOM 11425 N N . PHE B 1 709 ? 14.664 -11.75 -20.5 1 35.69 709 PHE B N 1
ATOM 11426 C CA . PHE B 1 709 ? 15.68 -11.883 -19.469 1 35.69 709 PHE B CA 1
ATOM 11427 C C . PHE B 1 709 ? 16.922 -11.078 -19.812 1 35.69 709 PHE B C 1
ATOM 11429 O O . PHE B 1 709 ? 17.766 -11.531 -20.594 1 35.69 709 PHE B O 1
ATOM 11436 N N . GLU B 1 710 ? 16.891 -10.031 -20.047 1 35.62 710 GLU B N 1
ATOM 11437 C CA . GLU B 1 710 ? 18.125 -9.281 -20.25 1 35.62 710 GLU B CA 1
ATOM 11438 C C . GLU B 1 710 ? 19.25 -9.844 -19.406 1 35.62 710 GLU B C 1
ATOM 11440 O O . GLU B 1 710 ? 19.219 -9.758 -18.172 1 35.62 710 GLU B O 1
ATOM 11445 N N . SER B 1 711 ? 19.938 -10.844 -19.922 1 41.88 711 SER B N 1
ATOM 11446 C CA . SER B 1 711 ? 21.125 -11.492 -19.359 1 41.88 711 SER B CA 1
ATOM 11447 C C . SER B 1 711 ? 21.938 -10.523 -18.5 1 41.88 711 SER B C 1
ATOM 11449 O O . SER B 1 711 ? 22.516 -10.922 -17.484 1 41.88 711 SER B O 1
ATOM 11451 N N . SER B 1 712 ? 21.922 -9.367 -19.078 1 42.19 712 SER B N 1
ATOM 11452 C CA . SER B 1 712 ? 22.766 -8.414 -18.375 1 42.19 712 SER B CA 1
ATOM 11453 C C . SER B 1 712 ? 22.266 -8.188 -16.953 1 42.19 712 SER B C 1
ATOM 11455 O O . SER B 1 712 ? 23.062 -8.086 -16.016 1 42.19 712 SER B O 1
ATOM 11457 N N . ALA B 1 713 ? 20.969 -8.258 -16.922 1 43.69 713 ALA B N 1
ATOM 11458 C CA . ALA B 1 713 ? 20.438 -7.957 -15.586 1 43.69 713 ALA B CA 1
ATOM 11459 C C . ALA B 1 713 ? 20.672 -9.117 -14.633 1 43.69 713 ALA B C 1
ATOM 11461 O O . ALA B 1 713 ? 21.016 -8.906 -13.461 1 43.69 713 ALA B O 1
ATOM 11462 N N . TYR B 1 714 ? 20.516 -10.328 -15.18 1 47.97 714 TYR B N 1
ATOM 11463 C CA . TYR B 1 714 ? 20.781 -11.477 -14.32 1 47.97 714 TYR B CA 1
ATOM 11464 C C . TYR B 1 714 ? 22.281 -11.617 -14.047 1 47.97 714 TYR B C 1
ATOM 11466 O O . TYR B 1 714 ? 22.688 -11.992 -12.945 1 47.97 714 TYR B O 1
ATOM 11474 N N . LYS B 1 715 ? 23.078 -11.281 -15.133 1 46.81 715 LYS B N 1
ATOM 11475 C CA . LYS B 1 715 ? 24.516 -11.289 -14.898 1 46.81 715 LYS B CA 1
ATOM 11476 C C . LYS B 1 715 ? 24.891 -10.383 -13.734 1 46.81 715 LYS B C 1
ATOM 11478 O O . LYS B 1 715 ? 25.703 -10.758 -12.891 1 46.81 715 LYS B O 1
ATOM 11483 N N . GLU B 1 716 ? 24.219 -9.32 -13.781 1 47.41 716 GLU B N 1
ATOM 11484 C CA . GLU B 1 716 ? 24.516 -8.375 -12.719 1 47.41 716 GLU B CA 1
ATOM 11485 C C . GLU B 1 716 ? 24.078 -8.906 -11.359 1 47.41 716 GLU B C 1
ATOM 11487 O O . GLU B 1 716 ? 24.75 -8.703 -10.352 1 47.41 716 GLU B O 1
ATOM 11492 N N . PHE B 1 717 ? 22.969 -9.656 -11.477 1 47.91 717 PHE B N 1
ATOM 11493 C CA . PHE B 1 717 ? 22.516 -10.203 -10.203 1 47.91 717 PHE B CA 1
ATOM 11494 C C . PHE B 1 717 ? 23.453 -11.297 -9.711 1 47.91 717 PHE B C 1
ATOM 11496 O O . PHE B 1 717 ? 23.766 -11.352 -8.523 1 47.91 717 PHE B O 1
ATOM 11503 N N . PHE B 1 718 ? 23.766 -12.133 -10.68 1 49.88 718 PHE B N 1
ATOM 11504 C CA . PHE B 1 718 ? 24.547 -13.289 -10.25 1 49.88 718 PHE B CA 1
ATOM 11505 C C . PHE B 1 718 ? 26.031 -12.93 -10.141 1 49.88 718 PHE B C 1
ATOM 11507 O O . PHE B 1 718 ? 26.812 -13.703 -9.594 1 49.88 718 PHE B O 1
ATOM 11514 N N . ASP B 1 719 ? 26.453 -11.758 -10.711 1 46.62 719 ASP B N 1
ATOM 11515 C CA . ASP B 1 719 ? 27.844 -11.367 -10.523 1 46.62 719 ASP B CA 1
ATOM 11516 C C . ASP B 1 719 ? 28.078 -10.797 -9.125 1 46.62 719 ASP B C 1
ATOM 11518 O O . ASP B 1 719 ? 29.203 -10.477 -8.758 1 46.62 719 ASP B O 1
ATOM 11522 N N . VAL B 1 720 ? 27.062 -10.461 -8.453 1 38.06 720 VAL B N 1
ATOM 11523 C CA . VAL B 1 720 ? 27.312 -10.062 -7.078 1 38.06 720 VAL B CA 1
ATOM 11524 C C . VAL B 1 720 ? 27.797 -11.266 -6.273 1 38.06 720 VAL B C 1
ATOM 11526 O O . VAL B 1 720 ? 27.125 -12.305 -6.238 1 38.06 720 VAL B O 1
ATOM 11529 N N . PRO B 1 721 ? 29.078 -11.234 -6.082 1 34.06 721 PRO B N 1
ATOM 11530 C CA . PRO B 1 721 ? 29.516 -12.336 -5.219 1 34.06 721 PRO B CA 1
ATOM 11531 C C . PRO B 1 721 ? 28.578 -12.555 -4.027 1 34.06 721 PRO B C 1
ATOM 11533 O O . PRO B 1 721 ? 28.234 -11.602 -3.324 1 34.06 721 PRO B O 1
ATOM 11536 N N . LEU B 1 722 ? 27.594 -13.32 -4.152 1 34.28 722 LEU B N 1
ATOM 11537 C CA . LEU B 1 722 ? 26.891 -13.742 -2.945 1 34.28 722 LEU B CA 1
ATOM 11538 C C . LEU B 1 722 ? 27.859 -13.875 -1.772 1 34.28 722 LEU B C 1
ATOM 11540 O O . LEU B 1 722 ? 28.312 -14.977 -1.465 1 34.28 722 LEU B O 1
ATOM 11544 N N . SER B 1 723 ? 29 -13.219 -1.768 1 28.55 723 SER B N 1
ATOM 11545 C CA . SER B 1 723 ? 30 -13.547 -0.762 1 28.55 723 SER B CA 1
ATOM 11546 C C . SER B 1 723 ? 29.359 -13.781 0.603 1 28.55 723 SER B C 1
ATOM 11548 O O . SER B 1 723 ? 28.172 -13.516 0.789 1 28.55 723 SER B O 1
ATOM 11550 N N . GLU B 1 724 ? 30.234 -13.344 1.731 1 29.69 724 GLU B N 1
ATOM 11551 C CA . GLU B 1 724 ? 30.594 -13.641 3.113 1 29.69 724 GLU B CA 1
ATOM 11552 C C . GLU B 1 724 ? 29.484 -13.219 4.078 1 29.69 724 GLU B C 1
ATOM 11554 O O . GLU B 1 724 ? 29.547 -13.539 5.27 1 29.69 724 GLU B O 1
ATOM 11559 N N . ASN B 1 725 ? 28.656 -12.219 3.773 1 24.7 725 ASN B N 1
ATOM 11560 C CA . ASN B 1 725 ? 28.047 -11.562 4.926 1 24.7 725 ASN B CA 1
ATOM 11561 C C . ASN B 1 725 ? 26.766 -12.281 5.359 1 24.7 725 ASN B C 1
ATOM 11563 O O . ASN B 1 725 ? 25.906 -11.68 6.008 1 24.7 725 ASN B O 1
ATOM 11567 N N . ILE B 1 726 ? 26.359 -13.164 4.703 1 25.52 726 ILE B N 1
ATOM 11568 C CA . ILE B 1 726 ? 25.438 -13.961 5.512 1 25.52 726 ILE B CA 1
ATOM 11569 C C . ILE B 1 726 ? 26.156 -14.477 6.758 1 25.52 726 ILE B C 1
ATOM 11571 O O . ILE B 1 726 ? 26.547 -15.641 6.816 1 25.52 726 ILE B O 1
ATOM 11575 N N . TYR B 1 727 ? 27.438 -14.133 7.074 1 22.86 727 TYR B N 1
ATOM 11576 C CA . TYR B 1 727 ? 27.953 -14.445 8.398 1 22.86 727 TYR B CA 1
ATOM 11577 C C . TYR B 1 727 ? 27.156 -13.734 9.484 1 22.86 727 TYR B C 1
ATOM 11579 O O . TYR B 1 727 ? 26.859 -12.539 9.359 1 22.86 727 TYR B O 1
#

Secondary structure (DSSP, 8-state):
---HHHHHTT-------TT-----------------------S-HHHHHHHHHHHHHHHHHHHHHHHHHHHHHHS------TT-EE------PPPPTTS-GGGG---TTSHHHHHHT-HHHHHHHHHHHH-S---------------------SSS-SS---HHHHHHHHHHH---HHHHHHHHHHIIIIIGGGS----HHHHHHHHHHHH-S--SS---------SHHHHHHHHHHHHHHHHHHHTTB-TTSPBPP-SSS-HHHHHHHHTS---THHHHHHHHHHTTS-TTT---HHHHHHHHHHHHHHHH-SSSS--HHHHHHHHHHHHHHHHHTTTTSPPSS--SSHHHHHHHHHHHHHHHHHHHHHHHHHHHH-PPPSS-GGG--PPPP---GGG-SSS-HHHHHHHHHHHHHHHHHHHHHHHHHHHHT--SS-EEHHHHHHHHHHHHHHHHHHHHHHHHHTTS--SSHHHHHHHHHHHHHHHHHHHHHHHHHHHHHHHHHHTT-HHHHHHHHHHHHHHHHHHTGGGHHHHTTSSS-TTTTS--HHHHHHHHHHHHHHHHHHHHHHHHHHHHHHHHHT-TTHHHHHHH-HHHHHHHHHHHHHHHHHHHHHHHHHHHHHHHTTT-HHHHHHHHHHHHHHHHHHT-PPPTT---SS---HHHHHHHHHHHHHHHHHH--HHHHS--------S-HHHHS-TTTTTTS-HHHHHHHHTS--SGGG-/---HHHHHTT------GGG-----------------------S-HHHHHHHHHHHHHHHHHHHHHHHHHHHHHHS------TT-EE------PPPPTTS-GGGG---TTSHHHHHHH-HHHHHHHHHHHH-S---------------------SSS-SS---HHHHHHHHHHH---HHHHHHHHHHIIIIIGGGS----HHHHHHHHHHHH-S--SS---------SHHHHHHHHHHHHHHHHHHHTTB-TTSPBPP-SSS-HHHHHHHHTS---THHHHHHHHHHTTS-TTT---HHHHHHHHHHHHHHHH-SSSS-THHHHHHHHHHHHHHHHHTTTTSPPSS--SSHHHHHHHHHHHHHHHHHHHHHHHHHHHH-PPPSS-GGG--PPPP---GGG-SSS-HHHHHHHHHHHHHHHHHHHHHHHHHHHHT--SS-EEHHHHHHHHHHHHHHHHHHHHHHHHHTTS---SHHHHHHHHHHHHHHHHHHHHHHHHHHHHHHHHHHTT-HHHHHHHHHHHHHHHHHHTGGGHHHHTTSS--TTTTS--HHHHHHHHHHHHHHHHHHHHHHHHHHHHHHHHHT-TTHHHHHHH-HHHHHHHHHHHHHHHHHHHHHHHHHHHHHHHTTT-HHHHHHHHHHHHHHHHHHT-PPPTT---SS---HHHHHHHHHHHHHHHHHS--HHHHS----------HHHHT-TTTTTTS-HHHHHHHHTS---S---

Sequence (1454 aa):
MPCSACIKFKAQCDYSEFAKNFPTNRAGEHNKVFKSELGSDGRDEVTMLKERLMALEEAVKRNTAKRRSQVIQSVPELKASSEAKISFSVPLKVPDAKSPPYLKDWGPFRWILMVSLDPVLHSMVRAMFKDKPTMLPIKTNQIQHKVNHSSQGLLSGSPLESSAHLRQQMQDILPNTKVLWLLVDRFFSVVYPYAPVLDESTVRASFASLVGPQTLREEPVHVLANDELDFFNFGILLMVLRLAHLSLTDYKCKVVTSSSFSQHSMTYLSHYNIPDKFAQVAQKCLTQYNLFEDVTLEAIQLLTLICVHNKVNPEGFGSDFNNRTLSAMLYSMAHCRRINREPYGLGSDDASQKQYMLSQKIWYTLLLLDATDAAFSGSTVTNNPDSYDIKLPVFQPAISNVNNLETERILIESFEIRHKFSNLIAEGAVLTGTLAGDVPIKTLMEKVSDLEEFQAKIHAKIRLAIRSDPVNESDSFYRNHLLCILSNVQYFLFGVYTHVYFNHLKKKEFGLAANAETKLITSMTQNILPLLPMLLGHVRNPFAGSTDLFSMSMFINCTKNITFILVSLSIKYKSQFASMKCNNNHQGRMKVDPRYSNLYEALEKYVATLDEVLVIIGNFHSQLKNKSSFVKKLDFGHKQLHGMLEGVQGSSGDKAYIRTSSSFLEGSNHIIREGIDRAEFTTLRQRQAPSEHSGTTADYFDNRVFQGFESSAYKEFFDVPLSENIYMPCSACIKFKAQCDYSEFAKNFPTNRAGEHNKVFKSELGSDGRDEVTMLKERLMALEEAVKRNTAKRRSQVIQSVPELKASSEAKISFSVPLKVPDAKSPPYLKDWGPFRWILMVSLDPVLHSMVRAMFKDKPTMLPIKTNQIQHKVNHSSQGLLSGSPLESSAHLRQQMQDILPNTKVLWLLVDRFFSVVYPYAPVLDESTVRASFASLVGPQTLREEPVHVLANDELDFFNFGILLMVLRLAHLSLTDYKCKVVTSSSFSQHSMTYLSHYNIPDKFAQVAQKCLTQYNLFEDVTLEAIQLLTLICVHNKVNPEGFGSDFNNRTLSAMLYSMAHCRRINREPYGLGSDDASQKQYMLSQKIWYTLLLLDATDAAFSGSTVTNNPDSYDIKLPVFQPAISNVNNLETERILIESFEIRHKFSNLIAEGAVLTGTLAGDVPIKTLMEKVSDLEEFQAKIHAKIRLAIRSDPVNESDSFYRNHLLCILSNVQYFLFGVYTHVYFNHLKKKEFGLAANAETKLITSMTQNILPLLPMLLGHVRNPFAGSTDLFSMSMFINCTKNITFILVSLSIKYKSQFASMKCNNNHQGRMKVDPRYSNLYEALEKYVATLDEVLVIIGNFHSQLKNKSSFVKKLDFGHKQLHGMLEGVQGSSGDKAYIRTSSSFLEGSNHIIREGIDRAEFTTLRQRQAPSEHSGTTADYFDNRVFQGFESSAYKEFFDVPLSENIY

Radius of gyration: 35.92 Å; Cα contacts (8 Å, |Δi|>4): 2052; chains: 2; bounding box: 83×115×90 Å

pLDDT: mean 73.5, std 23.93, range [16.16, 98.4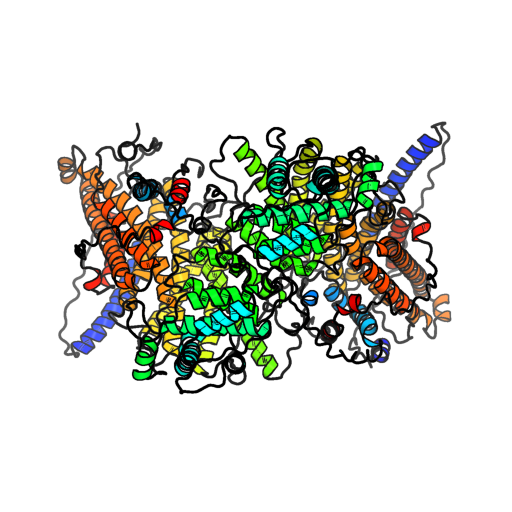4]

Nearest PDB structures (foldseek):
  7tdj-assembly1_D  TM=2.560E-01  e=1.402E+00  Oryctolagus cuniculus
  2xwu-assembly1_B  TM=1.595E-01  e=1.139E+00  Homo sapiens
  8ga7-assembly1_A  TM=2.232E-01  e=1.249E+00  synthetic construct
  7tdj-assembly1_D  TM=2.265E-01  e=3.266E+00  Oryctolagus cuniculus
  6f38-assembly1_e  TM=8.567E-02  e=5.394E+00  Homo sapiens

Foldseek 3Di:
DQFVVCVVLVNRNPPPDQDDDDDDDDDDDDPDPDDDDDDDDPPPCVVCVVVVVVVVVVVCVVVVVVVVCVLLVVLPPPDDPLFDWFALAFDFDDFDPPDDCVVVLAFSLDQLNLLLLFPVSLSLVLVLLPPPPPPPVVCVVCVCPPVCCCLVALASHPVLQPPVRLQVVLQVQDAFLQLLVVLLVLLQFFVCLLQVLFQSVVLQVLVCVQFNHRDNDGHRTHGPQDDLVNLLSSLLSLLSNVRSLLQQAALLRHGAAAPVDDPVVSVVNPVDDSDCVSLSSSSSSLNVDPCVPDQDSSSLSSLLSSLLCLLLPQADQHSLSVCPVSLVSSVVSLVVVQLQEDDDPQDPDLVSVLVNLSSLSSVLSSLLSQLLSCLNRLAAGPDDPVNGDRDQDDQDPSSFSGPPSLLRHLSSVCSVLSVVLSVLSNLLSCQSNDDPDIHRVVSNVVSLVVLVVSLVVLVVVLVVLLPDADPHSSSLVNNLSSLQSNLSSLSNSLSVLSSQLSVCLVVVVQSSNLSSVLVNLLSCLVRQLLCLCQLVVVPRNSNRNHGNSRSVSSSLSSLLSVLSVLLSVLLQLVQVLQLLVQDPCNVVCCVPPPQSVLQNVLSVLLSVLSLQVLQLSLLSLVSSCVRHVNSVVSNVVSVSSSVVSVPNHHDNSDDRSHDDGSSSSVSSSVSNVVSCVSNPPPPSRDNPDPPPPVPPPCVSCPVVSCVSVVSVSVCVRSVPSSPDPVD/DQFVVCVVLVNRPPPPPPDDDDDDDDDDDDDPDDDDDDDDDPPPCVVCVVVCVVVVVVVCVVVVVVLVCVLLVVLPPPDDPLFDWFALAFDFDDFDPPDDLVVVQDFSLDQLNLQLLFPVSLSLVLVLLPPPPPPPVVCCVCVCPCVCCCQCALQSHPPLQPPVRLQVVLQVQDFFLQLLVVLLVLCQFFVCLLQVLFQSVVLQVLVCVQFNHRDNDGHRTHGDQDDLVNLLSSLLSLLSNQRSLLQQAALLRHGAAAPVDDPVVSVVNPVDDSDCVSLSSSSSSLNVDPLVPDQDSSSLSSLLSSLLCLLLPQADQRSLSVVPVSLLSSVVSLVVVQLQEDDDPQDPDLVSVLVNLSSLSSVLSSLLSQLLSCLNRLAAGPDDPVNGDRDQHDQDPSSFSGPPSLLSHLSSVCSVLSVVLSVLSNLLSCQSNDNPDIHRVVSNVVSLVVLVVSLVVLVVVLVVLQPDADPHSSSLVNNLSSLLSNLSSLSNSLSVLSSQLSVCLVVVVQSSNLSSVLVNLLSCLVRQLLCLCCSVVVDHPSNRNHGNSRSVSSSLSSLLSNLSVLLSVLLQLVQVLQLLVQAPCNVVCCPPPPQSVLQNVLSVLLSVLSLQVLQLSLLSLVSSCVRHVNSVVSNVVSVSSSVVSVPNHHDNSDDRSHDDGSSSSVSSSVSNVVSVVSNVDPSSRDRPDPPPPPPPPCVSCPVVSCVSVVSVSVSVRSVPPSDDPVD